Protein 5ERD (pdb70)

InterPro domains:
  IPR002126 Cadherin-like [PF00028] (165-262)
  IPR002126 Cadherin-like [PF00028] (281-377)
  IPR002126 Cadherin-like [PF00028] (401-490)
  IPR002126 Cadherin-like [PR00205] (100-119)
  IPR002126 Cadherin-like [PR00205] (159-188)
  IPR002126 Cadherin-like [PR00205] (234-246)
  IPR002126 Cadherin-like [PR00205] (251-270)
  IPR002126 Cadherin-like [PR00205] (330-356)
  IPR002126 Cadherin-like [PR00205] (481-498)
  IPR002126 Cadherin-like [PS50268] (70-159)
  IPR002126 Cadherin-like [PS50268] (160-272)
  IPR002126 Cadherin-like [PS50268] (282-393)
  IPR002126 Cadherin-like [PS50268] (392-499)
  IPR002126 Cadherin-like [SM00112] (70-157)
  IPR002126 Cadherin-like [SM00112] (181-270)
  IPR002126 Cadherin-like [SM00112] (293-387)
  IPR002126 Cadherin-like [SM00112] (413-497)
  IPR009122 Desmosomal cadherin [PR01818] (477-491)
  IPR009122 Desmosomal cadherin [PR01818] (805-817)
  IPR009122 Desmosomal cadherin [PR01818] (818-830)

Foldseek 3Di:
DDADDAFEDEAPDDCQVCPQRDFDDDPCCVPVPFQKFKDKDWDQDPHPPDDQWDAGRRGRTIGGGDGDDCLVPQKIWMWMAIAGPVGDGPDDIHTHMYGYDWDLPDAKDWPDQEAEWEDEFQDAWFAWTDFTDTFGSTDPPALSTQKFKAFDAKVVRPDDQWDQHGRGRIITGHRDTGDCLVPFKMKTKMFIGGGPPDDDPDDGDIHMYIYGYHWALAWWKDWDDPDFEFEDEAFDFFDWGDKTQIATSTDQLDLSTQKDKDWPDQCPVVQWDWDADSPRSIITITGHDGDHVLVPDFRKTWMWMGGSDHHDPVCPPVDDTDTDIGGYDYHYDQDFKDFPDQEEEFEEELDPVPADAWDWGAFGFIARSRVRHTAFKFKDWFDPPPQQWDADGTRRTIGGHDRDDQLDPCADPQWHKTKMKIWHDDPPIDIDIHIYTYRYHFDLPWAWAWPPQEDEDELVDDWDKTFTDTSTDPPSAWAKDKDWDQVPHPVSQQKDWDAGDRTITIIDGDVSDAAWDKIWMFIAGSVRHHDPDIHIHIYGYAHDDPPDDHDDDD/DDADDAFEAEAPDDCQVCPLRDFDDDPCCVPVVAQKFKDKDWDADPDPPHPQKDADRRGRTIHGDDGHDCLVPQKIWMWMFIGGPVGDGPDDIHIHIYGYDWDLPDAKDWPDQEAEWEDEFQDAWFDWTDATDIFQSTDPPALSTQKFKDFDAKVVNPDDQWDAHGRGRTIIGHRPGGDCLVPFKIKTKMFMGGGPRDDDPDDGYIHIYMYGHHWALQWWKAWDPDQAEFEDEAPDAFDWTTKTQIATSTDQLDLSTQKDKDWDDQCPVVQWDWDADSVRSIITITGHDGDHCLVDFKRKGWMWMGTSDDHDPVNPVVDDTDIGTYIYTYDYDQPFKDFPDQEAEWEDELDCVGAPAWDWGDFGFIARSVVRHTAWWFKDWADQVPQQWDAHRTGRTIGGHDRDDQLDPCHDPQWHKIKMWIWHDDPDTDIDMHIYIYGYDFDLPFAWAWPAQEDEDELPDQKDKTFTDGSTDPPSAWFKDKDWDQVPHPRRVQWDFPDADRGMTITGGDVSDAAWDWTWMFIAGSVRHTDPDIHIHIYGYAHDPVPDDHDDPPSDVHD

Organism: Homo sapiens (NCBI:txid9606)

CATH classification: 2.60.40.60 (+4 more: 2.60.40.60, 2.60.40.60, 2.60.40.60)

Secondary structure (DSSP, 8-state):
-BPPPPEEEETTS--GGG----B--BTTTTTTT---EEEEESBTTTBSSPSSEEE-TTT-BEEE-S---TTT-SEEEEEEEEE-SSS-BSSPPEEEEEEEEP---S--EES-SEEEEEEETTPPTT-EEEE--EE--S-TTSTTT--EEEEEEEES-SS--EEE-TTT-EEEE-SSPP-TTT-SEEEEEEEEE-TT----SS-----EEEEEEEP---S--EE--S--EEEEETT--S-EEEEEEEE--S-TTSTTTSEEEEEEES-TT--EEEEEETTTTEEEEEE-S---TTTT----EEEEEEESSPPPTTTTTS----PEEEEEEEE-----EE-S-SEEEEEEESSTTT--TT-EEEE---EETTT-SB--EEEEEE--TT--EEE-TTT-EEEESS---TT-TT-BTTEEEEEEEEEESSSS--EEEEEEEEEEE-------EES-SEEEEETT---EEEEEE--PPTTSSSS-B--B--SSTTHHHHEEEEEE-SSEEEEEESS---SEEEEEE--B-SSS-B-SS-EEEEEEEE---SSSS-----/-BPPPPEEEESSS--GGG-S-EE--BTHHHHHT---EEEEESBTTTBSSPSSEEE-TTT-EEEE-S---TTT-SEEEEEEEEE-SSS-BSSPPEEEEEEEEP---S--EESSSEEEEEEETTPPSS-EEEE--EE--S-TTSTTT--EEEEEEEET-SS--EEE-TTT-EEEE-SSPP-TTT-SEEEEEEEEE-TTT---SS---EEEEEEEEE----S--EE-SS---EEEETT--SEEEEEEEEE--S-TTSTTTSEEEEEEES-TT--EEEEEETTTTEEEEEE-S---TTT-SB--EEEEEEESSPPPTTTTTS----PEEE-EEEEP----EE-S-SEEEEEEESSTTT--TT-EEEE---EETTT-SB--EEEEEE--TT--EEE-TTT-EEEESS---TT-TT-BTTEEEEEEEEEESSSS--EEEEEEEEEEE-------EES--EEEEETT-S-EEEEEE--PPTTSSS--B--B--SSTTHHHHEEEEEE-SSEEEEEESS--SSEEEEEE-PBPSSS-B-SS-EEEEEEEE---SSSS--SGGGSS--

Solvent-accessible surface area: 63792 Å² total; per-residue (Å²): 70,64,77,53,55,79,30,59,2,121,1,41,48,92,2,67,147,92,48,69,19,14,74,6,46,1,49,26,30,169,146,168,66,61,128,6,47,2,82,5,24,8,64,0,30,66,90,90,31,130,50,19,6,70,61,67,130,81,46,0,61,0,61,12,68,46,106,3,57,32,58,112,4,64,70,1,71,1,28,2,45,0,25,26,86,220,39,91,81,36,26,178,60,24,109,8,80,0,97,9,70,26,50,64,68,44,78,1,66,30,75,92,130,74,11,110,18,50,11,91,5,50,23,78,53,122,51,78,16,19,124,3,63,10,76,21,67,5,71,90,156,43,111,38,23,82,26,0,13,66,59,77,61,22,101,57,57,177,53,78,3,11,102,14,33,69,104,71,0,37,0,48,2,29,99,57,85,4,42,40,48,127,62,55,74,11,47,1,26,0,17,0,14,23,17,92,3,115,94,71,152,108,128,28,104,113,5,80,0,89,2,147,5,58,23,14,6,21,47,57,10,92,34,92,52,201,122,38,81,1,102,5,52,5,68,54,60,116,37,92,7,15,112,2,78,5,113,5,36,0,80,141,53,30,63,26,27,28,2,58,20,77,58,43,66,42,30,171,44,29,36,6,86,26,103,38,50,60,172,58,2,23,0,33,0,33,0,80,91,100,5,42,57,59,105,134,82,126,14,44,8,15,1,41,15,22,9,124,31,73,22,52,169,73,31,141,105,162,48,166,78,99,67,42,99,1,124,15,114,40,94,59,56,186,41,19,5,45,20,137,52,84,85,42,49,29,169,11,6,8,13,150,135,134,3,54,160,34,56,86,31,27,76,7,55,0,38,37,27,42,81,30,112,81,25,149,11,147,2,50,79,65,102,16,102,42,80,5,4,49,24,58,51,111,61,0,64,2,74,4,35,81,75,1,60,40,40,21,193,54,18,124,165,19,24,0,55,1,91,0,23,0,32,13,98,115,207,95,166,73,83,22,76,1,28,2,56,0,41,8,85,27,69,35,77,38,27,0,56,14,100,107,54,102,40,87,40,42,64,99,37,131,114,8,74,4,36,9,80,14,107,8,24,159,61,16,14,20,81,8,60,19,56,31,49,78,112,75,122,48,31,28,120,53,2,105,60,64,149,105,110,62,61,16,1,24,1,72,32,76,123,117,136,105,32,162,8,100,2,36,2,92,1,18,6,65,117,47,93,32,17,113,125,136,20,55,2,21,0,41,5,18,62,12,80,188,76,73,54,73,120,148,109,173,63,61,80,53,47,67,27,51,5,108,0,44,63,91,4,74,177,92,38,70,22,17,91,7,54,2,49,34,30,163,148,172,70,74,122,9,34,2,82,3,27,12,69,0,31,60,93,83,41,128,54,27,7,81,59,66,118,64,49,0,56,0,52,13,78,50,113,5,58,28,57,119,6,61,72,2,88,1,26,1,53,0,22,24,94,216,48,74,78,39,24,164,51,24,95,8,99,0,98,7,70,15,38,65,67,51,63,0,55,29,76,88,128,84,14,114,18,56,6,95,1,49,22,80,57,115,49,93,13,18,112,0,70,7,72,24,67,4,70,89,154,41,104,38,21,100,26,1,10,71,59,78,61,23,114,34,74,178,50,84,3,11,99,15,35,68,94,51,0,36,0,28,3,37,102,62,90,4,61,30,58,131,74,51,68,14,52,1,15,0,21,0,15,21,13,91,6,118,95,69,150,103,118,22,101,112,5,86,0,98,1,143,4,75,22,17,3,26,45,53,11,98,31,83,158,154,111,30,113,6,104,4,63,5,69,63,68,114,38,89,15,24,109,3,59,1,129,18,57,2,67,142,49,28,61,25,20,26,3,48,22,77,64,51,59,29,30,150,41,30,38,5,78,26,108,35,43,45,154,52,2,32,0,23,0,27,0,74,82,99,5,48,49,61,129,68,105,104,19,66,11,17,0,29,13,22,11,133,26,86,20,37,158,75,35,130,119,144,55,168,84,97,81,15,87,4,137,1,104,9,101,63,48,177,25,23,10,48,22,130,55,80,78,52,68,15,170,12,6,10,12,152,134,136,5,54,158,35,61,88,31,27,80,6,56,0,45,25,37,37,88,39,116,79,17,149,9,131,3,56,67,68,102,15,189,45,78,14,2,52,23,53,48,110,72,0,61,0,62,14,43,92,74,2,56,43,39,20,207,57,18,138,160,16,25,4,73,1,70,0,18,0,36,12,106,126,210,88,183,64,85,23,66,1,31,0,58,5,35,11,78,30,64,36,78,45,22,0,60,12,101,110,55,109,35,96,37,26,67,74,32,92,106,7,88,0,41,7,76,12,108,9,24,160,55,15,17,22,80,11,62,23,52,26,51,56,126,80,107,47,36,31,136,50,2,116,66,51,166,96,91,73,53,11,1,36,2,63,17,83,97,46,146,98,33,173,21,113,2,37,2,87,3,19,6,60,113,50,90,29,16,120,124,159,19,62,0,27,0,35,4,2,65,9,123,161,65,101,42,17,134,84,78,139,71,56,200,177,193

B-factor: mean 82.82, std 23.03, range [26.54, 273.13]

Radius of gyration: 103.13 Å; Cα contacts (8 Å, |Δi|>4): 2586; chains: 2; bounding box: 61×84×336 Å

Sequence (1113 aa):
AWITAPVALREGEDLSKKNPIAKIHSDLAEERGLKITYKYTGKGITEPPFGIFVFNKDTGELNVTSILDREETPFFLLTGYALDARGNNVEKPLELRIKVLDINDNEPVFTQDVFVGSVEELSAAHTLVMKINATDADEPNTLNSKISYRIVSLEPAYPPVFYLNKDTGEIYTTSVTLDREEHSSYTLTVEARDGNGEVTDKPVKQAQVQIRILDVNDNIPVVENNKVLEEGMVEENQVNVEVTRIKVFDADEIGSDNWLANFTFASGNEGGYFHIETDAQTNEGIVTLIKEVDYEEMKNLDFSVIVANKAAFHKSIRSKYKPTPIPIKVKVKNVKEGIHFKSSVISIYVSESMDRSSKGQIIGNFQAFDEDTGLPAHARYVKLEDRDNWISVDSVTSEIKLAKLPDFESRYVQNGTYTVKIVAISEDYPRKTITGTVLINVEDINDNCPTLIEPVQTICHDAEYVNVTAEDLDGHPNSGPFSFSVIDKPPGMAEKWKIARQESTSVLLQQSEKKLGRSEIQFLISDNQGFSCPEKQVLTLTVCECLHGSGCREAHAWITAPVALREGEDLSKKNPIAKIHSDLAEERGLKITYKYTGKGITEPPFGIFVFNKDTGELNVTSILDREETPFFLLTGYALDARGNNVEKPLELRIKVLDINDNEPVFTQDVFVGSVEELSAAHTLVMKINATDADEPNTLNSKISYRIVSLEPAYPPVFYLNKDTGEIYTTSVTLDREEHSSYTLTVEARDGNGEVTDKPVKQAQVQIRILDVNDNIPVVENKVLEGMVEENQVNVEVTRIKVFDADEIGSDNWLANFTFASGNEGGYFHIETDAQTNEGIVTLIKEVDYEEMKNLDFSVIVANKAAFHKSIRSKYKPTPIPIKVKVKNVKEGIHFKSSVISIYVSESMDRSSKGQIIGNFQAFDEDTGLPAHARYVKLEDRDNWISVDSVTSEIKLAKLPDFESRYVQNGTYTVKIVAISEDYPRKTITGTVLINVEDINDNCPTLIEPVQTICHDAEYVNVTAEDLDGHPNSGPFSFSVIDDKPPGMAEKWKIARQESTSVLLQQSEKKLGRSEIQFLISDNQGFSCPEKQVLTLTVCECLHGSGCREAHHHHHH

Nearest PDB structures (foldseek):
  5j5j-assembly1_A  TM=8.402E-01  e=1.742E-94  Homo sapiens
  7a7d-assembly1_E  TM=4.974E-01  e=1.159E-91  Homo sapiens
  3q2w-assembly1_A  TM=6.522E-01  e=7.586E-55  Mus musculus
  7agf-assembly1_D  TM=9.378E-01  e=1.170E-37  Homo sapiens
  7stz-assembly1_D  TM=7.698E-01  e=4.859E-42  Homo sapiens

GO terms:
  GO:0005911 cell-cell junction (C, TAS)
  GO:0001533 cornified envelope (C, TAS)
  GO:0005886 plasma membrane (C, TAS)
  GO:0005515 protein binding (F, IPI)
  GO:0005886 plasma membrane (C, IDA)
  GO:0014704 intercalated disc (C, IDA)
  GO:0030057 desmosome (C, IDA)
  GO:0007156 homophilic cell-cell adhesion (P, IDA)
  GO:0086083 cell adhesive protein binding involved in bundle of His cell-Purkinje myocyte communication (F, IC)
  GO:0002934 desmosome organization (P, IMP)
  GO:0003165 Purkinje myocyte development (P, IMP)
  GO:0098911 regulation of ventricular cardiac muscle cell action potential (P, IMP)
  GO:0086073 bundle of His cell-Purkinje myocyte adhesion involved in cell communication (P, IMP)
  GO:0086091 regulation of heart rate by cardiac conduction (P, IMP)
  GO:0050839 cell adhesion molecule binding (F, IPI)
  GO:0030054 cell junction (C, IDA)
  GO:0005576 extracellular region (C, IDA)
  GO:0005737 cytoplasm (C, IDA)
  GO:0009986 cell surface (C, IDA)
  GO:0007155 cell adhesion (P, IDA)

Structure (mmCIF, N/CA/C/O backbone):
data_5ERD
#
_entry.id   5ERD
#
_cell.length_a   90.968
_cell.length_b   114.476
_cell.length_c   226.127
_cell.angle_alpha   90.00
_cell.angle_beta   90.00
_cell.angle_gamma   90.00
#
_symmetry.space_group_name_H-M   'P 21 21 21'
#
loop_
_entity.id
_entity.type
_entity.pdbx_description
1 polymer Desmoglein-2
2 branched beta-D-mannopyranose-(1-4)-2-acetamido-2-deoxy-beta-D-glucopyranose-(1-4)-2-acetamido-2-deoxy-beta-D-glucopyranose
3 branched beta-D-mannopyranose-(1-4)-2-acetamido-2-deoxy-beta-D-glucopyranose-(1-4)-[alpha-L-fucopyranose-(1-6)]2-acetamido-2-deoxy-beta-D-glucopyranose
4 branched 2-acetamido-2-deoxy-beta-D-glucopyranose-(1-4)-2-acetamido-2-deoxy-beta-D-glucopyranose
5 non-polymer 2-acetamido-2-deoxy-beta-D-glucopyranose
6 non-polymer alpha-D-mannopyranose
7 non-polymer 'CALCIUM ION'
8 non-polymer 1,2-ETHANEDIOL
9 water water
#
loop_
_atom_site.group_PDB
_atom_site.id
_atom_site.type_symbol
_atom_site.label_atom_id
_atom_site.label_alt_id
_atom_site.label_comp_id
_atom_site.label_asym_id
_atom_site.label_entity_id
_atom_site.label_seq_id
_atom_site.pdbx_PDB_ins_code
_atom_site.Cartn_x
_atom_site.Cartn_y
_atom_site.Cartn_z
_atom_site.occupancy
_atom_site.B_iso_or_equiv
_atom_site.auth_seq_id
_atom_site.auth_comp_id
_atom_site.auth_asym_id
_atom_site.auth_atom_id
_atom_site.pdbx_PDB_model_num
ATOM 1 N N . ALA A 1 1 ? 3.875 34.056 61.002 1.00 66.73 1 ALA A N 1
ATOM 2 C CA . ALA A 1 1 ? 3.390 33.272 62.169 1.00 74.13 1 ALA A CA 1
ATOM 3 C C . ALA A 1 1 ? 3.963 31.860 62.148 1.00 65.52 1 ALA A C 1
ATOM 4 O O . ALA A 1 1 ? 4.732 31.500 61.264 1.00 56.38 1 ALA A O 1
ATOM 13 N N . TRP A 1 2 ? 3.583 31.064 63.138 1.00 76.92 2 TRP A N 1
ATOM 14 C CA . TRP A 1 2 ? 4.043 29.689 63.224 1.00 66.24 2 TRP A CA 1
ATOM 15 C C . TRP A 1 2 ? 3.383 28.842 62.142 1.00 57.99 2 TRP A C 1
ATOM 16 O O . TRP A 1 2 ? 2.200 29.003 61.844 1.00 67.73 2 TRP A O 1
ATOM 37 N N . ILE A 1 3 ? 4.163 27.942 61.557 1.00 63.68 3 ILE A N 1
ATOM 38 C CA . ILE A 1 3 ? 3.648 26.957 60.605 1.00 58.08 3 ILE A CA 1
ATOM 39 C C . ILE A 1 3 ? 3.269 25.659 61.323 1.00 63.64 3 ILE A C 1
ATOM 40 O O . ILE A 1 3 ? 4.117 24.998 61.934 1.00 67.25 3 ILE A O 1
ATOM 56 N N . THR A 1 4 ? 1.997 25.293 61.252 1.00 60.44 4 THR A N 1
ATOM 57 C CA . THR A 1 4 ? 1.545 24.070 61.894 1.00 62.94 4 THR A CA 1
ATOM 58 C C . THR A 1 4 ? 2.141 22.866 61.181 1.00 52.35 4 THR A C 1
ATOM 59 O O . THR A 1 4 ? 2.100 22.772 59.954 1.00 63.09 4 THR A O 1
ATOM 70 N N . ALA A 1 5 ? 2.712 21.957 61.961 1.00 58.93 5 ALA A N 1
ATOM 71 C CA . ALA A 1 5 ? 3.379 20.785 61.411 1.00 61.81 5 ALA A CA 1
ATOM 72 C C . ALA A 1 5 ? 2.403 19.940 60.602 1.00 47.03 5 ALA A C 1
ATOM 73 O O . ALA A 1 5 ? 1.377 19.526 61.123 1.00 68.27 5 ALA A O 1
ATOM 80 N N . PRO A 1 6 ? 2.717 19.678 59.326 1.00 55.74 6 PRO A N 1
ATOM 81 C CA . PRO A 1 6 ? 1.834 18.851 58.499 1.00 58.59 6 PRO A CA 1
ATOM 82 C C . PRO A 1 6 ? 1.850 17.376 58.884 1.00 44.68 6 PRO A C 1
ATOM 83 O O . PRO A 1 6 ? 2.820 16.911 59.468 1.00 45.01 6 PRO A O 1
ATOM 94 N N . VAL A 1 7 ? 0.790 16.656 58.537 1.00 46.78 7 VAL A N 1
ATOM 95 C CA . VAL A 1 7 ? 0.625 15.268 58.946 1.00 47.29 7 VAL A CA 1
ATOM 96 C C . VAL A 1 7 ? 0.838 14.339 57.774 1.00 58.03 7 VAL A C 1
ATOM 97 O O . VAL A 1 7 ? 0.379 14.625 56.672 1.00 64.83 7 VAL A O 1
ATOM 110 N N . ALA A 1 8 ? 1.521 13.223 58.016 1.00 56.50 8 ALA A N 1
ATOM 111 C CA . ALA A 1 8 ? 1.809 12.247 56.965 1.00 54.82 8 ALA A CA 1
ATOM 112 C C . ALA A 1 8 ? 1.004 10.983 57.183 1.00 65.23 8 ALA A C 1
ATOM 113 O O . ALA A 1 8 ? 0.971 10.453 58.295 1.00 65.66 8 ALA A O 1
ATOM 120 N N . LEU A 1 9 ? 0.371 10.503 56.112 1.00 59.69 9 LEU A N 1
ATOM 121 C CA . LEU A 1 9 ? -0.447 9.291 56.159 1.00 64.86 9 LEU A CA 1
ATOM 122 C C . LEU A 1 9 ? -0.159 8.421 54.945 1.00 69.50 9 LEU A C 1
ATOM 123 O O . LEU A 1 9 ? -0.005 8.930 53.834 1.00 63.18 9 LEU A O 1
ATOM 139 N N . ARG A 1 10 ? -0.084 7.109 55.153 1.00 69.94 10 ARG A N 1
ATOM 140 C CA . ARG A 1 10 ? 0.256 6.198 54.064 1.00 63.26 10 ARG A CA 1
ATOM 141 C C . ARG A 1 10 ? -0.987 5.791 53.293 1.00 79.35 10 ARG A C 1
ATOM 142 O O . ARG A 1 10 ? -2.044 5.547 53.883 1.00 81.84 10 ARG A O 1
ATOM 163 N N . GLU A 1 11 ? -0.849 5.720 51.969 1.00 83.73 11 GLU A N 1
ATOM 164 C CA . GLU A 1 11 ? -1.941 5.332 51.084 1.00 54.73 11 GLU A CA 1
ATOM 165 C C . GLU A 1 11 ? -2.250 3.843 51.219 1.00 58.62 11 GLU A C 1
ATOM 166 O O . GLU A 1 11 ? -1.397 3.046 51.623 1.00 51.29 11 GLU A O 1
ATOM 178 N N . GLY A 1 12 ? -3.480 3.479 50.884 1.00 58.12 12 GLY A N 1
ATOM 179 C CA . GLY A 1 12 ? -3.854 2.086 50.727 1.00 63.43 12 GLY A CA 1
ATOM 180 C C . GLY A 1 12 ? -3.741 1.250 51.977 1.00 71.21 12 GLY A C 1
ATOM 181 O O . GLY A 1 12 ? -3.429 0.063 51.890 1.00 70.92 12 GLY A O 1
ATOM 185 N N . GLU A 1 13 ? -4.005 1.854 53.133 1.00 77.16 13 GLU A N 1
ATOM 186 C CA . GLU A 1 13 ? -4.030 1.103 54.386 1.00 83.16 13 GLU A CA 1
ATOM 187 C C . GLU A 1 13 ? -5.061 1.713 55.325 1.00 79.60 13 GLU A C 1
ATOM 188 O O . GLU A 1 13 ? -5.464 2.867 55.142 1.00 77.67 13 GLU A O 1
ATOM 200 N N . ASP A 1 14 ? -5.504 0.923 56.305 1.00 84.92 14 ASP A N 1
ATOM 201 C CA . ASP A 1 14 ? -6.406 1.417 57.346 1.00 83.93 14 ASP A CA 1
ATOM 202 C C . ASP A 1 14 ? -5.612 2.244 58.339 1.00 71.60 14 ASP A C 1
ATOM 203 O O . ASP A 1 14 ? -4.643 1.764 58.929 1.00 85.88 14 ASP A O 1
ATOM 212 N N . LEU A 1 15 ? -6.036 3.489 58.518 1.00 78.07 15 LEU A N 1
ATOM 213 C CA . LEU A 1 15 ? -5.319 4.436 59.361 1.00 86.32 15 LEU A CA 1
ATOM 214 C C . LEU A 1 15 ? -6.067 4.715 60.659 1.00 69.35 15 LEU A C 1
ATOM 215 O O . LEU A 1 15 ? -5.763 5.681 61.351 1.00 70.37 15 LEU A O 1
ATOM 231 N N . SER A 1 16 ? -7.039 3.868 60.986 1.00 74.74 16 SER A N 1
ATOM 232 C CA . SER A 1 16 ? -7.840 4.046 62.194 1.00 73.69 16 SER A CA 1
ATOM 233 C C . SER A 1 16 ? -6.964 4.003 63.445 1.00 71.80 16 SER A C 1
ATOM 234 O O . SER A 1 16 ? -7.287 4.609 64.469 1.00 68.91 16 SER A O 1
ATOM 242 N N . LYS A 1 17 ? -5.839 3.306 63.338 1.00 87.40 17 LYS A N 1
ATOM 243 C CA . LYS A 1 17 ? -4.909 3.158 64.452 1.00 72.04 17 LYS A CA 1
ATOM 244 C C . LYS A 1 17 ? -4.106 4.437 64.729 1.00 55.90 17 LYS A C 1
ATOM 245 O O . LYS A 1 17 ? -3.284 4.458 65.633 1.00 79.60 17 LYS A O 1
ATOM 264 N N . LYS A 1 18 ? -4.325 5.487 63.945 1.00 59.84 18 LYS A N 1
ATOM 265 C CA . LYS A 1 18 ? -3.574 6.733 64.098 1.00 65.78 18 LYS A CA 1
ATOM 266 C C . LYS A 1 18 ? -4.470 7.897 64.484 1.00 70.62 18 LYS A C 1
ATOM 267 O O . LYS A 1 18 ? -4.004 9.032 64.609 1.00 76.94 18 LYS A O 1
ATOM 286 N N . ASN A 1 19 ? -5.755 7.624 64.668 1.00 68.75 19 ASN A N 1
ATOM 287 C CA . ASN A 1 19 ? -6.692 8.671 65.053 1.00 71.27 19 ASN A CA 1
ATOM 288 C C . ASN A 1 19 ? -6.531 9.050 66.524 1.00 72.81 19 ASN A C 1
ATOM 289 O O . ASN A 1 19 ? -6.240 8.193 67.354 1.00 88.16 19 ASN A O 1
ATOM 300 N N . PRO A 1 20 ? -6.725 10.329 66.863 1.00 67.95 20 PRO A N 1
ATOM 301 C CA . PRO A 1 20 ? -6.933 11.458 65.962 1.00 70.20 20 PRO A CA 1
ATOM 302 C C . PRO A 1 20 ? -5.620 11.880 65.321 1.00 70.68 20 PRO A C 1
ATOM 303 O O . PRO A 1 20 ? -4.595 11.898 66.007 1.00 69.63 20 PRO A O 1
ATOM 314 N N . ILE A 1 21 ? -5.659 12.212 64.034 1.00 72.23 21 ILE A N 1
ATOM 315 C CA . ILE A 1 21 ? -4.457 12.575 63.289 1.00 60.74 21 ILE A CA 1
ATOM 316 C C . ILE A 1 21 ? -3.995 13.996 63.573 1.00 59.82 21 ILE A C 1
ATOM 317 O O . ILE A 1 21 ? -2.835 14.338 63.329 1.00 72.62 21 ILE A O 1
ATOM 333 N N . ALA A 1 22 ? -4.904 14.820 64.082 1.00 47.31 22 ALA A N 1
ATOM 334 C CA . ALA A 1 22 ? -4.567 16.191 64.446 1.00 58.40 22 ALA A CA 1
ATOM 335 C C . ALA A 1 22 ? -5.585 16.767 65.429 1.00 63.25 22 ALA A C 1
ATOM 336 O O . ALA A 1 22 ? -6.659 16.203 65.625 1.00 55.34 22 ALA A O 1
ATOM 343 N N . LYS A 1 23 ? -5.233 17.891 66.048 1.00 65.22 23 LYS A N 1
ATOM 344 C CA . LYS A 1 23 ? -6.133 18.586 66.964 1.00 44.75 23 LYS A CA 1
ATOM 345 C C . LYS A 1 23 ? -5.759 20.054 67.091 1.00 48.79 23 LYS A C 1
ATOM 346 O O . LYS A 1 23 ? -4.622 20.385 67.428 1.00 57.14 23 LYS A O 1
ATOM 365 N N . ILE A 1 24 ? -6.710 20.933 66.800 1.00 44.27 24 ILE A N 1
ATOM 366 C CA . ILE A 1 24 ? -6.489 22.365 66.956 1.00 63.08 24 ILE A CA 1
ATOM 367 C C . ILE A 1 24 ? -7.168 22.795 68.239 1.00 62.47 24 ILE A C 1
ATOM 368 O O . ILE A 1 24 ? -8.080 22.119 68.714 1.00 67.48 24 ILE A O 1
ATOM 384 N N . HIS A 1 25 ? -6.722 23.909 68.808 1.00 70.22 25 HIS A N 1
ATOM 385 C CA . HIS A 1 25 ? -7.263 24.370 70.081 1.00 65.52 25 HIS A CA 1
ATOM 386 C C . HIS A 1 25 ? -6.790 25.782 70.406 1.00 65.91 25 HIS A C 1
ATOM 387 O O . HIS A 1 25 ? -5.634 26.126 70.180 1.00 79.60 25 HIS A O 1
ATOM 401 N N . SER A 1 26 ? -7.691 26.594 70.944 1.00 67.04 26 SER A N 1
ATOM 402 C CA . SER A 1 26 ? -7.354 27.943 71.366 1.00 69.77 26 SER A CA 1
ATOM 403 C C . SER A 1 26 ? -7.318 28.002 72.890 1.00 78.53 26 SER A C 1
ATOM 404 O O . SER A 1 26 ? -8.093 27.310 73.554 1.00 79.23 26 SER A O 1
ATOM 412 N N . ASP A 1 27 ? -6.411 28.809 73.442 1.00 75.43 27 ASP A N 1
ATOM 413 C CA . ASP A 1 27 ? -6.314 28.976 74.893 1.00 84.86 27 ASP A CA 1
ATOM 414 C C . ASP A 1 27 ? -7.296 30.043 75.378 1.00 86.39 27 ASP A C 1
ATOM 415 O O . ASP A 1 27 ? -7.292 30.412 76.548 1.00 84.17 27 ASP A O 1
ATOM 424 N N . LEU A 1 28 ? -8.151 30.519 74.478 1.00 78.68 28 LEU A N 1
ATOM 425 C CA . LEU A 1 28 ? -9.151 31.521 74.823 1.00 75.60 28 LEU A CA 1
ATOM 426 C C . LEU A 1 28 ? -10.387 30.905 75.475 1.00 83.98 28 LEU A C 1
ATOM 427 O O . LEU A 1 28 ? -11.249 31.616 75.983 1.00 76.11 28 LEU A O 1
ATOM 443 N N . ALA A 1 29 ? -10.483 29.582 75.442 1.00 92.34 29 ALA A N 1
ATOM 444 C CA . ALA A 1 29 ? -11.633 28.903 76.016 1.00 94.18 29 ALA A CA 1
ATOM 445 C C . ALA A 1 29 ? -11.509 28.856 77.531 1.00 104.71 29 ALA A C 1
ATOM 446 O O . ALA A 1 29 ? -12.430 29.244 78.246 1.00 115.11 29 ALA A O 1
ATOM 453 N N . GLU A 1 30 ? -10.366 28.386 78.016 1.00 103.79 30 GLU A N 1
ATOM 454 C CA . GLU A 1 30 ? -10.170 28.186 79.450 1.00 115.67 30 GLU A CA 1
ATOM 455 C C . GLU A 1 30 ? -9.745 29.474 80.147 1.00 115.51 30 GLU A C 1
ATOM 456 O O . GLU A 1 30 ? -10.175 29.761 81.270 1.00 114.04 30 GLU A O 1
ATOM 468 N N . GLU A 1 31 ? -8.892 30.240 79.479 1.00 105.28 31 GLU A N 1
ATOM 469 C CA . GLU A 1 31 ? -8.318 31.441 80.072 1.00 111.15 31 GLU A CA 1
ATOM 470 C C . GLU A 1 31 ? -9.299 32.606 80.035 1.00 107.88 31 GLU A C 1
ATOM 471 O O . GLU A 1 31 ? -9.431 33.343 81.010 1.00 116.92 31 GLU A O 1
ATOM 483 N N . ARG A 1 32 ? -9.990 32.763 78.913 1.00 107.86 32 ARG A N 1
ATOM 484 C CA . ARG A 1 32 ? -10.933 33.866 78.749 1.00 112.94 32 ARG A CA 1
ATOM 485 C C . ARG A 1 32 ? -12.373 33.426 79.029 1.00 102.14 32 ARG A C 1
ATOM 486 O O . ARG A 1 32 ? -13.279 34.259 79.060 1.00 87.93 32 ARG A O 1
ATOM 507 N N . GLY A 1 33 ? -12.580 32.121 79.211 1.00 102.84 33 GLY A N 1
ATOM 508 C CA . GLY A 1 33 ? -13.877 31.587 79.608 1.00 94.47 33 GLY A CA 1
ATOM 509 C C . GLY A 1 33 ? -14.984 31.760 78.577 1.00 98.60 33 GLY A C 1
ATOM 510 O O . GLY A 1 33 ? -16.052 32.301 78.877 1.00 89.92 33 GLY A O 1
ATOM 514 N N . LEU A 1 34 ? -14.728 31.293 77.359 1.00 107.74 34 LEU A N 1
ATOM 515 C CA . LEU A 1 34 ? -15.694 31.389 76.271 1.00 90.99 34 LEU A CA 1
ATOM 516 C C . LEU A 1 34 ? -15.895 30.032 75.618 1.00 94.61 34 LEU A C 1
ATOM 517 O O . LEU A 1 34 ? -14.929 29.326 75.335 1.00 92.61 34 LEU A O 1
ATOM 533 N N . LYS A 1 35 ? -17.153 29.668 75.387 1.00 96.25 35 LYS A N 1
ATOM 534 C CA . LYS A 1 35 ? -17.467 28.448 74.657 1.00 89.57 35 LYS A CA 1
ATOM 535 C C . LYS A 1 35 ? -17.156 28.659 73.180 1.00 81.47 35 LYS A C 1
ATOM 536 O O . LYS A 1 35 ? -17.807 29.468 72.510 1.00 78.11 35 LYS A O 1
ATOM 555 N N . ILE A 1 36 ? -16.151 27.941 72.684 1.00 70.20 36 ILE A N 1
ATOM 556 C CA . ILE A 1 36 ? -15.752 28.048 71.284 1.00 73.50 36 ILE A CA 1
ATOM 557 C C . ILE A 1 36 ? -15.979 26.738 70.555 1.00 69.28 36 ILE A C 1
ATOM 558 O O . ILE A 1 36 ? -15.668 25.666 71.075 1.00 75.08 36 ILE A O 1
ATOM 574 N N . THR A 1 37 ? -16.544 26.840 69.354 1.00 71.46 37 THR A N 1
ATOM 575 C CA . THR A 1 37 ? -16.778 25.683 68.496 1.00 72.07 37 THR A CA 1
ATOM 576 C C . THR A 1 37 ? -15.763 25.688 67.351 1.00 67.13 37 THR A C 1
ATOM 577 O O . THR A 1 37 ? -15.559 26.709 66.682 1.00 47.77 37 THR A O 1
ATOM 588 N N . TYR A 1 38 ? -15.112 24.543 67.156 1.00 67.73 38 TYR A N 1
ATOM 589 C CA . TYR A 1 38 ? -14.127 24.381 66.095 1.00 67.48 38 TYR A CA 1
ATOM 590 C C . TYR A 1 38 ? -14.773 23.786 64.852 1.00 65.03 38 TYR A C 1
ATOM 591 O O . TYR A 1 38 ? -15.759 23.052 64.939 1.00 58.91 38 TYR A O 1
ATOM 609 N N . LYS A 1 39 ? -14.200 24.093 63.695 1.00 72.44 39 LYS A N 1
ATOM 610 C CA . LYS A 1 39 ? -14.654 23.503 62.444 1.00 74.19 39 LYS A CA 1
ATOM 611 C C . LYS A 1 39 ? -13.540 23.580 61.412 1.00 72.50 39 LYS A C 1
ATOM 612 O O . LYS A 1 39 ? -12.754 24.537 61.402 1.00 59.66 39 LYS A O 1
ATOM 631 N N . TYR A 1 40 ? -13.473 22.557 60.563 1.00 73.32 40 TYR A N 1
ATOM 632 C CA . TYR A 1 40 ? -12.502 22.505 59.473 1.00 73.60 40 TYR A CA 1
ATOM 633 C C . TYR A 1 40 ? -13.175 22.707 58.109 1.00 76.34 40 TYR A C 1
ATOM 634 O O . TYR A 1 40 ? -14.381 22.486 57.950 1.00 80.94 40 TYR A O 1
ATOM 652 N N . THR A 1 41 ? -12.388 23.126 57.126 1.00 66.01 41 THR A N 1
ATOM 653 C CA . THR A 1 41 ? -12.873 23.256 55.756 1.00 61.19 41 THR A CA 1
ATOM 654 C C . THR A 1 41 ? -11.777 22.843 54.788 1.00 63.23 41 THR A C 1
ATOM 655 O O . THR A 1 41 ? -10.595 22.921 55.113 1.00 69.80 41 THR A O 1
ATOM 666 N N . GLY A 1 42 ? -12.171 22.394 53.602 1.00 74.47 42 GLY A N 1
ATOM 667 C CA . GLY A 1 42 ? -11.214 22.055 52.563 1.00 75.65 42 GLY A CA 1
ATOM 668 C C . GLY A 1 42 ? -11.492 20.712 51.913 1.00 65.02 42 GLY A C 1
ATOM 669 O O . GLY A 1 42 ? -12.464 20.021 52.243 1.00 48.83 42 GLY A O 1
ATOM 673 N N . LYS A 1 43 ? -10.616 20.338 50.988 1.00 49.61 43 LYS A N 1
ATOM 674 C CA . LYS A 1 43 ? -10.738 19.070 50.291 1.00 50.92 43 LYS A CA 1
ATOM 675 C C . LYS A 1 43 ? -10.813 17.912 51.281 1.00 53.00 43 LYS A C 1
ATOM 676 O O . LYS A 1 43 ? -9.943 17.764 52.135 1.00 70.60 43 LYS A O 1
ATOM 695 N N . GLY A 1 44 ? -11.860 17.101 51.172 1.00 53.78 44 GLY A N 1
ATOM 696 C CA . GLY A 1 44 ? -12.050 15.973 52.073 1.00 60.07 44 GLY A CA 1
ATOM 697 C C . GLY A 1 44 ? -13.146 16.227 53.090 1.00 59.94 44 GLY A C 1
ATOM 698 O O . GLY A 1 44 ? -13.597 15.306 53.773 1.00 52.52 44 GLY A O 1
ATOM 702 N N . ILE A 1 45 ? -13.576 17.483 53.180 1.00 52.86 45 ILE A N 1
ATOM 703 C CA . ILE A 1 45 ? -14.624 17.880 54.113 1.00 55.10 45 ILE A CA 1
ATOM 704 C C . ILE A 1 45 ? -15.719 18.666 53.389 1.00 54.00 45 ILE A C 1
ATOM 705 O O . ILE A 1 45 ? -16.833 18.181 53.239 1.00 48.77 45 ILE A O 1
ATOM 721 N N . THR A 1 46 ? -15.385 19.863 52.920 1.00 49.88 46 THR A N 1
ATOM 722 C CA . THR A 1 46 ? -16.338 20.717 52.220 1.00 60.12 46 THR A CA 1
ATOM 723 C C . THR A 1 46 ? -16.248 20.577 50.696 1.00 70.72 46 THR A C 1
ATOM 724 O O . THR A 1 46 ? -17.093 21.103 49.977 1.00 71.15 46 THR A O 1
ATOM 735 N N . GLU A 1 47 ? -15.226 19.866 50.218 1.00 72.57 47 GLU A N 1
ATOM 736 C CA . GLU A 1 47 ? -14.980 19.682 48.791 1.00 59.91 47 GLU A CA 1
ATOM 737 C C . GLU A 1 47 ? -14.669 18.218 48.480 1.00 69.23 47 GLU A C 1
ATOM 738 O O . GLU A 1 47 ? -14.264 17.467 49.365 1.00 72.77 47 GLU A O 1
ATOM 750 N N . PRO A 1 48 ? -14.863 17.802 47.222 1.00 67.70 48 PRO A N 1
ATOM 751 C CA . PRO A 1 48 ? -14.698 16.386 46.874 1.00 69.85 48 PRO A CA 1
ATOM 752 C C . PRO A 1 48 ? -13.235 15.938 46.922 1.00 67.14 48 PRO A C 1
ATOM 753 O O . PRO A 1 48 ? -12.363 16.741 46.580 1.00 66.32 48 PRO A O 1
ATOM 764 N N . PRO A 1 49 ? -12.972 14.676 47.314 1.00 53.05 49 PRO A N 1
ATOM 765 C CA . PRO A 1 49 ? -13.971 13.659 47.658 1.00 68.48 49 PRO A CA 1
ATOM 766 C C . PRO A 1 49 ? -14.492 13.832 49.071 1.00 60.31 49 PRO A C 1
ATOM 767 O O . PRO A 1 49 ? -13.710 14.041 49.990 1.00 67.89 49 PRO A O 1
ATOM 778 N N . PHE A 1 50 ? -15.802 13.748 49.239 1.00 67.46 50 PHE A N 1
ATOM 779 C CA . PHE A 1 50 ? -16.405 13.982 50.540 1.00 63.41 50 PHE A CA 1
ATOM 780 C C . PHE A 1 50 ? -16.283 12.756 51.423 1.00 75.32 50 PHE A C 1
ATOM 781 O O . PHE A 1 50 ? -16.080 11.643 50.926 1.00 69.77 50 PHE A O 1
ATOM 798 N N . GLY A 1 51 ? -16.398 12.974 52.733 1.00 67.93 51 GLY A N 1
ATOM 799 C CA . GLY A 1 51 ? -16.411 11.891 53.699 1.00 61.15 51 GLY A CA 1
ATOM 800 C C . GLY A 1 51 ? -15.054 11.253 53.925 1.00 66.40 51 GLY A C 1
ATOM 801 O O . GLY A 1 51 ? -14.964 10.041 54.138 1.00 70.30 51 GLY A O 1
ATOM 805 N N . ILE A 1 52 ? -14.001 12.065 53.885 1.00 57.18 52 ILE A N 1
ATOM 806 C CA . ILE A 1 52 ? -12.654 11.592 54.187 1.00 68.74 52 ILE A CA 1
ATOM 807 C C . ILE A 1 52 ? -12.275 11.941 55.633 1.00 65.01 52 ILE A C 1
ATOM 808 O O . ILE A 1 52 ? -11.712 11.119 56.363 1.00 58.21 52 ILE A O 1
ATOM 824 N N . PHE A 1 53 ? -12.605 13.163 56.037 1.00 67.25 53 PHE A N 1
ATOM 825 C CA . PHE A 1 53 ? -12.260 13.672 57.362 1.00 64.43 53 PHE A CA 1
ATOM 826 C C . PHE A 1 53 ? -13.486 14.158 58.116 1.00 52.49 53 PHE A C 1
ATOM 827 O O . PHE A 1 53 ? -14.362 14.799 57.544 1.00 66.99 53 PHE A O 1
ATOM 844 N N . VAL A 1 54 ? -13.533 13.863 59.409 1.00 59.83 54 VAL A N 1
ATOM 845 C CA . VAL A 1 54 ? -14.601 14.366 60.274 1.00 69.27 54 VAL A CA 1
ATOM 846 C C . VAL A 1 54 ? -13.968 15.018 61.491 1.00 55.67 54 VAL A C 1
ATOM 847 O O . VAL A 1 54 ? -12.855 14.660 61.870 1.00 54.75 54 VAL A O 1
ATOM 860 N N . PHE A 1 55 ? -14.673 15.972 62.093 1.00 56.55 55 PHE A N 1
ATOM 861 C CA . PHE A 1 55 ? -14.135 16.724 63.222 1.00 55.13 55 PHE A CA 1
ATOM 862 C C . PHE A 1 55 ? -15.151 16.912 64.351 1.00 55.14 55 PHE A C 1
ATOM 863 O O . PHE A 1 55 ? -16.357 16.966 64.129 1.00 58.74 55 PHE A O 1
ATOM 880 N N . ASN A 1 56 ? -14.630 17.013 65.568 1.00 55.72 56 ASN A N 1
ATOM 881 C CA . ASN A 1 56 ? -15.427 17.270 66.759 1.00 51.71 56 ASN A CA 1
ATOM 882 C C . ASN A 1 56 ? -15.491 18.762 67.061 1.00 54.04 56 ASN A C 1
ATOM 883 O O . ASN A 1 56 ? -14.465 19.398 67.295 1.00 55.56 56 ASN A O 1
ATOM 894 N N . LYS A 1 57 ? -16.697 19.317 67.060 1.00 60.15 57 LYS A N 1
ATOM 895 C CA . LYS A 1 57 ? -16.876 20.754 67.242 1.00 68.07 57 LYS A CA 1
ATOM 896 C C . LYS A 1 57 ? -16.360 21.244 68.584 1.00 55.75 57 LYS A C 1
ATOM 897 O O . LYS A 1 57 ? -15.956 22.400 68.706 1.00 55.97 57 LYS A O 1
ATOM 916 N N . ASP A 1 58 ? -16.379 20.367 69.585 1.00 63.25 58 ASP A N 1
ATOM 917 C CA . ASP A 1 58 ? -16.050 20.754 70.959 1.00 63.07 58 ASP A CA 1
ATOM 918 C C . ASP A 1 58 ? -14.568 20.613 71.253 1.00 51.53 58 ASP A C 1
ATOM 919 O O . ASP A 1 58 ? -13.952 21.555 71.741 1.00 50.17 58 ASP A O 1
ATOM 928 N N . THR A 1 59 ? -14.004 19.449 70.932 1.00 54.48 59 THR A N 1
ATOM 929 C CA . THR A 1 59 ? -12.598 19.155 71.210 1.00 55.71 59 THR A CA 1
ATOM 930 C C . THR A 1 59 ? -11.662 19.702 70.136 1.00 55.80 59 THR A C 1
ATOM 931 O O . THR A 1 59 ? -10.554 20.134 70.442 1.00 59.24 59 THR A O 1
ATOM 942 N N . GLY A 1 60 ? -12.107 19.665 68.880 1.00 59.96 60 GLY A N 1
ATOM 943 C CA . GLY A 1 60 ? -11.311 20.143 67.757 1.00 60.92 60 GLY A CA 1
ATOM 944 C C . GLY A 1 60 ? -10.390 19.071 67.179 1.00 51.64 60 GLY A C 1
ATOM 945 O O . GLY A 1 60 ? -9.400 19.373 66.520 1.00 45.72 60 GLY A O 1
ATOM 949 N N . GLU A 1 61 ? -10.710 17.812 67.453 1.00 49.48 61 GLU A N 1
ATOM 950 C CA . GLU A 1 61 ? -9.887 16.696 67.020 1.00 48.24 61 GLU A CA 1
ATOM 951 C C . GLU A 1 61 ? -10.237 16.321 65.597 1.00 54.64 61 GLU A C 1
ATOM 952 O O . GLU A 1 61 ? -11.360 16.537 65.164 1.00 47.60 61 GLU A O 1
ATOM 964 N N . LEU A 1 62 ? -9.266 15.755 64.881 1.00 78.91 62 LEU A N 1
ATOM 965 C CA . LEU A 1 62 ? -9.478 15.256 63.525 1.00 52.71 62 LEU A CA 1
ATOM 966 C C . LEU A 1 62 ? -9.505 13.715 63.498 1.00 52.48 62 LEU A C 1
ATOM 967 O O . LEU A 1 62 ? -9.117 13.046 64.447 1.00 72.68 62 LEU A O 1
ATOM 983 N N . ASN A 1 63 ? -9.960 13.168 62.385 1.00 60.15 63 ASN A N 1
ATOM 984 C CA . ASN A 1 63 ? -10.423 11.786 62.303 1.00 72.52 63 ASN A CA 1
ATOM 985 C C . ASN A 1 63 ? -10.215 11.338 60.847 1.00 79.71 63 ASN A C 1
ATOM 986 O O . ASN A 1 63 ? -10.599 12.068 59.929 1.00 68.53 63 ASN A O 1
ATOM 996 N N . VAL A 1 64 ? -9.604 10.178 60.612 1.00 83.42 64 VAL A N 1
ATOM 997 C CA . VAL A 1 64 ? -9.610 9.595 59.260 1.00 65.70 64 VAL A CA 1
ATOM 998 C C . VAL A 1 64 ? -10.751 8.601 59.165 1.00 76.46 64 VAL A C 1
ATOM 999 O O . VAL A 1 64 ? -10.984 7.821 60.089 1.00 97.48 64 VAL A O 1
ATOM 1012 N N . THR A 1 65 ? -11.455 8.619 58.043 1.00 67.74 65 THR A N 1
ATOM 1013 C CA . THR A 1 65 ? -12.664 7.823 57.901 1.00 61.76 65 THR A CA 1
ATOM 1014 C C . THR A 1 65 ? -12.470 6.677 56.928 1.00 75.01 65 THR A C 1
ATOM 1015 O O . THR A 1 65 ? -12.929 5.560 57.171 1.00 81.78 65 THR A O 1
ATOM 1026 N N . SER A 1 66 ? -11.781 6.962 55.828 1.00 80.30 66 SER A N 1
ATOM 1027 C CA . SER A 1 66 ? -11.613 5.994 54.751 1.00 81.37 66 SER A CA 1
ATOM 1028 C C . SER A 1 66 ? -10.152 5.807 54.400 1.00 65.38 66 SER A C 1
ATOM 1029 O O . SER A 1 66 ? -9.286 6.463 54.965 1.00 73.26 66 SER A O 1
ATOM 1037 N N . ILE A 1 67 ? -9.892 4.916 53.449 1.00 66.73 67 ILE A N 1
ATOM 1038 C CA . ILE A 1 67 ? -8.541 4.678 52.955 1.00 74.23 67 ILE A CA 1
ATOM 1039 C C . ILE A 1 67 ? -8.145 5.704 51.893 1.00 61.14 67 ILE A C 1
ATOM 1040 O O . ILE A 1 67 ? -8.872 5.949 50.932 1.00 65.47 67 ILE A O 1
ATOM 1056 N N . LEU A 1 68 ? -6.978 6.299 52.070 1.00 66.38 68 LEU A N 1
ATOM 1057 C CA . LEU A 1 68 ? -6.520 7.340 51.166 1.00 79.79 68 LEU A CA 1
ATOM 1058 C C . LEU A 1 68 ? -5.898 6.732 49.907 1.00 80.28 68 LEU A C 1
ATOM 1059 O O . LEU A 1 68 ? -5.421 5.592 49.915 1.00 71.63 68 LEU A O 1
ATOM 1075 N N . ASP A 1 69 ? -5.912 7.498 48.824 1.00 70.81 69 ASP A N 1
ATOM 1076 C CA . ASP A 1 69 ? -5.321 7.050 47.571 1.00 74.89 69 ASP A CA 1
ATOM 1077 C C . ASP A 1 69 ? -4.663 8.239 46.882 1.00 72.63 69 ASP A C 1
ATOM 1078 O O . ASP A 1 69 ? -5.345 9.143 46.411 1.00 74.65 69 ASP A O 1
ATOM 1087 N N . ARG A 1 70 ? -3.335 8.249 46.843 1.00 70.58 70 ARG A N 1
ATOM 1088 C CA . ARG A 1 70 ? -2.612 9.420 46.352 1.00 75.28 70 ARG A CA 1
ATOM 1089 C C . ARG A 1 70 ? -2.745 9.582 44.835 1.00 83.08 70 ARG A C 1
ATOM 1090 O O . ARG A 1 70 ? -2.496 10.663 44.290 1.00 74.50 70 ARG A O 1
ATOM 1111 N N . GLU A 1 71 ? -3.134 8.511 44.152 1.00 67.39 71 GLU A N 1
ATOM 1112 C CA . GLU A 1 71 ? -3.384 8.594 42.724 1.00 71.11 71 GLU A CA 1
ATOM 1113 C C . GLU A 1 71 ? -4.600 9.493 42.446 1.00 82.48 71 GLU A C 1
ATOM 1114 O O . GLU A 1 71 ? -4.752 10.028 41.337 1.00 74.11 71 GLU A O 1
ATOM 1126 N N . GLU A 1 72 ? -5.446 9.670 43.466 1.00 76.31 72 GLU A N 1
ATOM 1127 C CA . GLU A 1 72 ? -6.627 10.526 43.373 1.00 63.47 72 GLU A CA 1
ATOM 1128 C C . GLU A 1 72 ? -6.480 11.843 44.136 1.00 72.64 72 GLU A C 1
ATOM 1129 O O . GLU A 1 72 ? -7.064 12.862 43.760 1.00 65.45 72 GLU A O 1
ATOM 1141 N N . THR A 1 73 ? -5.708 11.812 45.217 1.00 91.02 73 THR A N 1
ATOM 1142 C CA . THR A 1 73 ? -5.513 12.984 46.064 1.00 89.24 73 THR A CA 1
ATOM 1143 C C . THR A 1 73 ? -4.081 13.019 46.604 1.00 86.07 73 THR A C 1
ATOM 1144 O O . THR A 1 73 ? -3.750 12.292 47.537 1.00 85.57 73 THR A O 1
ATOM 1155 N N . PRO A 1 74 ? -3.226 13.874 46.026 1.00 88.14 74 PRO A N 1
ATOM 1156 C CA . PRO A 1 74 ? -1.823 13.860 46.453 1.00 76.31 74 PRO A CA 1
ATOM 1157 C C . PRO A 1 74 ? -1.629 14.478 47.846 1.00 79.42 74 PRO A C 1
ATOM 1158 O O . PRO A 1 74 ? -0.709 14.113 48.586 1.00 79.12 74 PRO A O 1
ATOM 1169 N N . PHE A 1 75 ? -2.515 15.401 48.202 1.00 79.32 75 PHE A N 1
ATOM 1170 C CA . PHE A 1 75 ? -2.435 16.085 49.481 1.00 60.14 75 PHE A CA 1
ATOM 1171 C C . PHE A 1 75 ? -3.783 16.723 49.822 1.00 71.67 75 PHE A C 1
ATOM 1172 O O . PHE A 1 75 ? -4.631 16.930 48.948 1.00 89.54 75 PHE A O 1
ATOM 1189 N N . PHE A 1 76 ? -3.974 17.024 51.099 1.00 64.50 76 PHE A N 1
ATOM 1190 C CA . PHE A 1 76 ? -5.165 17.708 51.566 1.00 49.54 76 PHE A CA 1
ATOM 1191 C C . PHE A 1 76 ? -4.771 18.981 52.293 1.00 50.04 76 PHE A C 1
ATOM 1192 O O . PHE A 1 76 ? -4.222 18.923 53.393 1.00 66.45 76 PHE A O 1
ATOM 1209 N N . LEU A 1 77 ? -5.040 20.122 51.672 1.00 46.81 77 LEU A N 1
ATOM 1210 C CA . LEU A 1 77 ? -4.789 21.415 52.294 1.00 50.50 77 LEU A CA 1
ATOM 1211 C C . LEU A 1 77 ? -6.070 21.955 52.929 1.00 46.61 77 LEU A C 1
ATOM 1212 O O . LEU A 1 77 ? -6.760 22.814 52.366 1.00 49.86 77 LEU A O 1
ATOM 1228 N N . LEU A 1 78 ? -6.383 21.435 54.110 1.00 56.09 78 LEU A N 1
ATOM 1229 C CA . LEU A 1 78 ? -7.563 21.873 54.845 1.00 64.13 78 LEU A CA 1
ATOM 1230 C C . LEU A 1 78 ? -7.172 22.856 55.940 1.00 43.63 78 LEU A C 1
ATOM 1231 O O . LEU A 1 78 ? -6.021 22.894 56.365 1.00 52.64 78 LEU A O 1
ATOM 1247 N N . THR A 1 79 ? -8.133 23.665 56.369 1.00 38.07 79 THR A N 1
ATOM 1248 C CA . THR A 1 79 ? -7.879 24.723 57.337 1.00 56.35 79 THR A CA 1
ATOM 1249 C C . THR A 1 79 ? -8.843 24.649 58.524 1.00 59.27 79 THR A C 1
ATOM 1250 O O . THR A 1 79 ? -10.023 24.322 58.367 1.00 52.49 79 THR A O 1
ATOM 1261 N N . GLY A 1 80 ? -8.317 24.955 59.711 1.00 69.19 80 GLY A N 1
ATOM 1262 C CA . GLY A 1 80 ? -9.076 24.882 60.950 1.00 75.24 80 GLY A CA 1
ATOM 1263 C C . GLY A 1 80 ? -9.498 26.252 61.448 1.00 72.37 80 GLY A C 1
ATOM 1264 O O . GLY A 1 80 ? -8.782 27.243 61.250 1.00 61.49 80 GLY A O 1
ATOM 1268 N N . TYR A 1 81 ? -10.671 26.303 62.078 1.00 66.16 81 TYR A N 1
ATOM 1269 C CA . TYR A 1 81 ? -11.219 27.549 62.596 1.00 64.17 81 TYR A CA 1
ATOM 1270 C C . TYR A 1 81 ? -11.527 27.432 64.076 1.00 63.57 81 TYR A C 1
ATOM 1271 O O . TYR A 1 81 ? -11.764 26.333 64.580 1.00 65.76 81 TYR A O 1
ATOM 1289 N N . ALA A 1 82 ? -11.535 28.575 64.756 1.00 52.70 82 ALA A N 1
ATOM 1290 C CA . ALA A 1 82 ? -12.025 28.671 66.129 1.00 60.35 82 ALA A CA 1
ATOM 1291 C C . ALA A 1 82 ? -13.049 29.784 66.186 1.00 68.22 82 ALA A C 1
ATOM 1292 O O . ALA A 1 82 ? -12.697 30.960 66.035 1.00 48.72 82 ALA A O 1
ATOM 1299 N N . LEU A 1 83 ? -14.311 29.409 66.396 1.00 74.07 83 LEU A N 1
ATOM 1300 C CA . LEU A 1 83 ? -15.421 30.358 66.347 1.00 68.11 83 LEU A CA 1
ATOM 1301 C C . LEU A 1 83 ? -16.112 30.507 67.686 1.00 65.73 83 LEU A C 1
ATOM 1302 O O . LEU A 1 83 ? -16.123 29.573 68.488 1.00 67.16 83 LEU A O 1
ATOM 1318 N N . ASP A 1 84 ? -16.695 31.683 67.913 1.00 61.52 84 ASP A N 1
ATOM 1319 C CA . ASP A 1 84 ? -17.511 31.921 69.100 1.00 83.99 84 ASP A CA 1
ATOM 1320 C C . ASP A 1 84 ? -18.919 31.349 68.900 1.00 89.61 84 ASP A C 1
ATOM 1321 O O . ASP A 1 84 ? -19.231 30.774 67.852 1.00 71.77 84 ASP A O 1
ATOM 1330 N N . ALA A 1 85 ? -19.778 31.516 69.895 1.00 87.60 85 ALA A N 1
ATOM 1331 C CA . ALA A 1 85 ? -21.128 30.990 69.784 1.00 89.39 85 ALA A CA 1
ATOM 1332 C C . ALA A 1 85 ? -21.921 31.620 68.616 1.00 84.19 85 ALA A C 1
ATOM 1333 O O . ALA A 1 85 ? -22.906 31.050 68.159 1.00 84.26 85 ALA A O 1
ATOM 1340 N N . ARG A 1 86 ? -21.519 32.789 68.133 1.00 73.04 86 ARG A N 1
ATOM 1341 C CA . ARG A 1 86 ? -22.272 33.526 67.099 1.00 70.53 86 ARG A CA 1
ATOM 1342 C C . ARG A 1 86 ? -22.042 32.956 65.633 1.00 83.18 86 ARG A C 1
ATOM 1343 O O . ARG A 1 86 ? -22.967 32.653 64.760 1.00 97.67 86 ARG A O 1
ATOM 1364 N N . GLY A 1 87 ? -20.745 32.787 65.425 1.00 78.51 87 GLY A N 1
ATOM 1365 C CA . GLY A 1 87 ? -20.121 32.273 64.241 1.00 68.81 87 GLY A CA 1
ATOM 1366 C C . GLY A 1 87 ? -18.945 33.054 63.671 1.00 76.68 87 GLY A C 1
ATOM 1367 O O . GLY A 1 87 ? -18.602 32.860 62.502 1.00 64.08 87 GLY A O 1
ATOM 1371 N N . ASN A 1 88 ? -18.321 33.921 64.464 1.00 78.50 88 ASN A N 1
ATOM 1372 C CA . ASN A 1 88 ? -17.166 34.694 64.001 1.00 69.39 88 ASN A CA 1
ATOM 1373 C C . ASN A 1 88 ? -15.847 34.123 64.521 1.00 77.04 88 ASN A C 1
ATOM 1374 O O . ASN A 1 88 ? -15.821 33.413 65.527 1.00 72.25 88 ASN A O 1
ATOM 1385 N N . ASN A 1 89 ? -14.754 34.446 63.834 1.00 76.83 89 ASN A N 1
ATOM 1386 C CA . ASN A 1 89 ? -13.435 33.952 64.206 1.00 70.87 89 ASN A CA 1
ATOM 1387 C C . ASN A 1 89 ? -12.874 34.646 65.441 1.00 66.55 89 ASN A C 1
ATOM 1388 O O . ASN A 1 89 ? -12.935 35.868 65.547 1.00 72.81 89 ASN A O 1
ATOM 1399 N N . VAL A 1 90 ? -12.322 33.858 66.364 1.00 63.75 90 VAL A N 1
ATOM 1400 C CA . VAL A 1 90 ? -11.621 34.397 67.531 1.00 74.15 90 VAL A CA 1
ATOM 1401 C C . VAL A 1 90 ? -10.112 34.228 67.348 1.00 72.51 90 VAL A C 1
ATOM 1402 O O . VAL A 1 90 ? -9.319 34.956 67.945 1.00 63.67 90 VAL A O 1
ATOM 1415 N N . GLU A 1 91 ? -9.736 33.263 66.511 1.00 68.75 91 GLU A N 1
ATOM 1416 C CA . GLU A 1 91 ? -8.352 33.069 66.087 1.00 68.30 91 GLU A CA 1
ATOM 1417 C C . GLU A 1 91 ? -8.261 33.106 64.560 1.00 74.59 91 GLU A C 1
ATOM 1418 O O . GLU A 1 91 ? -9.210 32.741 63.857 1.00 67.10 91 GLU A O 1
ATOM 1430 N N . LYS A 1 92 ? -7.116 33.543 64.046 1.00 78.04 92 LYS A N 1
ATOM 1431 C CA . LYS A 1 92 ? -6.886 33.517 62.605 1.00 66.58 92 LYS A CA 1
ATOM 1432 C C . LYS A 1 92 ? -6.802 32.066 62.129 1.00 58.50 92 LYS A C 1
ATOM 1433 O O . LYS A 1 92 ? -6.009 31.284 62.652 1.00 68.87 92 LYS A O 1
ATOM 1452 N N . PRO A 1 93 ? -7.623 31.694 61.141 1.00 59.07 93 PRO A N 1
ATOM 1453 C CA . PRO A 1 93 ? -7.631 30.293 60.704 1.00 65.14 93 PRO A CA 1
ATOM 1454 C C . PRO A 1 93 ? -6.251 29.790 60.289 1.00 66.06 93 PRO A C 1
ATOM 1455 O O . PRO A 1 93 ? -5.522 30.483 59.578 1.00 57.35 93 PRO A O 1
ATOM 1466 N N . LEU A 1 94 ? -5.900 28.593 60.743 1.00 63.90 94 LEU A N 1
ATOM 1467 C CA . LEU A 1 94 ? -4.617 27.997 60.410 1.00 65.20 94 LEU A CA 1
ATOM 1468 C C . LEU A 1 94 ? -4.772 27.008 59.268 1.00 74.21 94 LEU A C 1
ATOM 1469 O O . LEU A 1 94 ? -5.844 26.427 59.096 1.00 71.87 94 LEU A O 1
ATOM 1485 N N . GLU A 1 95 ? -3.704 26.824 58.492 1.00 67.55 95 GLU A N 1
ATOM 1486 C CA . GLU A 1 95 ? -3.674 25.799 57.456 1.00 61.25 95 GLU A CA 1
ATOM 1487 C C . GLU A 1 95 ? -2.953 24.564 57.966 1.00 59.40 95 GLU A C 1
ATOM 1488 O O . GLU A 1 95 ? -1.909 24.669 58.617 1.00 72.18 95 GLU A O 1
ATOM 1500 N N . LEU A 1 96 ? -3.524 23.397 57.684 1.00 42.28 96 LEU A N 1
ATOM 1501 C CA . LEU A 1 96 ? -2.907 22.133 58.068 1.00 57.47 96 LEU A CA 1
ATOM 1502 C C . LEU A 1 96 ? -2.830 21.218 56.849 1.00 61.05 96 LEU A C 1
ATOM 1503 O O . LEU A 1 96 ? -3.844 20.731 56.353 1.00 65.64 96 LEU A O 1
ATOM 1519 N N . ARG A 1 97 ? -1.622 20.995 56.355 1.00 52.44 97 ARG A N 1
ATOM 1520 C CA . ARG A 1 97 ? -1.448 20.143 55.198 1.00 60.47 97 ARG A CA 1
ATOM 1521 C C . ARG A 1 97 ? -1.388 18.683 55.616 1.00 54.39 97 ARG A C 1
ATOM 1522 O O . ARG A 1 97 ? -0.747 18.339 56.608 1.00 42.00 97 ARG A O 1
ATOM 1543 N N . ILE A 1 98 ? -2.057 17.829 54.849 1.00 52.92 98 ILE A N 1
ATOM 1544 C CA . ILE A 1 98 ? -1.973 16.389 55.051 1.00 59.39 98 ILE A CA 1
ATOM 1545 C C . ILE A 1 98 ? -1.380 15.736 53.816 1.00 61.17 98 ILE A C 1
ATOM 1546 O O . ILE A 1 98 ? -2.032 15.660 52.788 1.00 78.22 98 ILE A O 1
ATOM 1562 N N . LYS A 1 99 ? -0.137 15.275 53.924 1.00 62.44 99 LYS A N 1
ATOM 1563 C CA . LYS A 1 99 ? 0.548 14.601 52.823 1.00 58.33 99 LYS A CA 1
ATOM 1564 C C . LYS A 1 99 ? 0.202 13.118 52.785 1.00 64.51 99 LYS A C 1
ATOM 1565 O O . LYS A 1 99 ? 0.251 12.435 53.813 1.00 64.96 99 LYS A O 1
ATOM 1584 N N . VAL A 1 100 ? -0.154 12.630 51.598 1.00 62.54 100 VAL A N 1
ATOM 1585 C CA . VAL A 1 100 ? -0.411 11.208 51.397 1.00 66.00 100 VAL A CA 1
ATOM 1586 C C . VAL A 1 100 ? 0.835 10.551 50.824 1.00 67.78 100 VAL A C 1
ATOM 1587 O O . VAL A 1 100 ? 1.329 10.958 49.769 1.00 61.14 100 VAL A O 1
ATOM 1600 N N . LEU A 1 101 ? 1.342 9.542 51.528 1.00 68.18 101 LEU A N 1
ATOM 1601 C CA . LEU A 1 101 ? 2.569 8.867 51.129 1.00 60.92 101 LEU A CA 1
ATOM 1602 C C . LEU A 1 101 ? 2.273 7.825 50.066 1.00 61.38 101 LEU A C 1
ATOM 1603 O O . LEU A 1 101 ? 1.277 7.107 50.151 1.00 57.82 101 LEU A O 1
ATOM 1619 N N . ASP A 1 102 ? 3.157 7.746 49.075 1.00 56.25 102 ASP A N 1
ATOM 1620 C CA . ASP A 1 102 ? 2.987 6.854 47.936 1.00 55.25 102 ASP A CA 1
ATOM 1621 C C . ASP A 1 102 ? 3.291 5.406 48.276 1.00 44.38 102 ASP A C 1
ATOM 1622 O O . ASP A 1 102 ? 4.144 5.114 49.100 1.00 68.80 102 ASP A O 1
ATOM 1631 N N . ILE A 1 103 ? 2.587 4.499 47.618 1.00 66.45 103 ILE A N 1
ATOM 1632 C CA . ILE A 1 103 ? 2.950 3.088 47.636 1.00 79.14 103 ILE A CA 1
ATOM 1633 C C . ILE A 1 103 ? 2.822 2.546 46.209 1.00 69.88 103 ILE A C 1
ATOM 1634 O O . ILE A 1 103 ? 2.048 3.069 45.405 1.00 53.84 103 ILE A O 1
ATOM 1650 N N . ASN A 1 104 ? 3.593 1.508 45.899 1.00 65.62 104 ASN A N 1
ATOM 1651 C CA . ASN A 1 104 ? 3.654 0.973 44.547 1.00 77.30 104 ASN A CA 1
ATOM 1652 C C . ASN A 1 104 ? 2.473 0.054 44.239 1.00 80.04 104 ASN A C 1
ATOM 1653 O O . ASN A 1 104 ? 2.658 -1.138 43.992 1.00 81.14 104 ASN A O 1
ATOM 1664 N N . ASP A 1 105 ? 1.267 0.622 44.225 1.00 74.91 105 ASP A N 1
ATOM 1665 C CA . ASP A 1 105 ? 0.042 -0.169 44.214 1.00 75.23 105 ASP A CA 1
ATOM 1666 C C . ASP A 1 105 ? -0.656 -0.221 42.853 1.00 71.22 105 ASP A C 1
ATOM 1667 O O . ASP A 1 105 ? -1.860 -0.471 42.773 1.00 84.37 105 ASP A O 1
ATOM 1676 N N . ASN A 1 106 ? 0.093 0.014 41.784 1.00 71.28 106 ASN A N 1
ATOM 1677 C CA . ASN A 1 106 ? -0.411 -0.256 40.438 1.00 88.97 106 ASN A CA 1
ATOM 1678 C C . ASN A 1 106 ? 0.756 -0.457 39.467 1.00 80.81 106 ASN A C 1
ATOM 1679 O O . ASN A 1 106 ? 1.780 0.245 39.529 1.00 66.07 106 ASN A O 1
ATOM 1690 N N . GLU A 1 107 ? 0.596 -1.442 38.587 1.00 74.62 107 GLU A N 1
ATOM 1691 C CA . GLU A 1 107 ? 1.683 -1.895 37.737 1.00 70.85 107 GLU A CA 1
ATOM 1692 C C . GLU A 1 107 ? 1.778 -1.046 36.474 1.00 69.84 107 GLU A C 1
ATOM 1693 O O . GLU A 1 107 ? 0.828 -0.335 36.145 1.00 62.43 107 GLU A O 1
ATOM 1705 N N . PRO A 1 108 ? 2.935 -1.096 35.779 1.00 72.85 108 PRO A N 1
ATOM 1706 C CA . PRO A 1 108 ? 3.044 -0.427 34.482 1.00 63.65 108 PRO A CA 1
ATOM 1707 C C . PRO A 1 108 ? 2.258 -1.178 33.441 1.00 62.16 108 PRO A C 1
ATOM 1708 O O . PRO A 1 108 ? 2.350 -2.413 33.407 1.00 50.87 108 PRO A O 1
ATOM 1719 N N . VAL A 1 109 ? 1.493 -0.442 32.633 1.00 67.24 109 VAL A N 1
ATOM 1720 C CA . VAL A 1 109 ? 0.632 -1.024 31.607 1.00 67.21 109 VAL A CA 1
ATOM 1721 C C . VAL A 1 109 ? 0.916 -0.398 30.244 1.00 69.92 109 VAL A C 1
ATOM 1722 O O . VAL A 1 109 ? 1.117 0.816 30.127 1.00 74.20 109 VAL A O 1
ATOM 1735 N N . PHE A 1 110 ? 0.938 -1.237 29.215 1.00 64.74 110 PHE A N 1
ATOM 1736 C CA . PHE A 1 110 ? 1.274 -0.781 27.877 1.00 71.12 110 PHE A CA 1
ATOM 1737 C C . PHE A 1 110 ? 0.132 0.006 27.250 1.00 64.98 110 PHE A C 1
ATOM 1738 O O . PHE A 1 110 ? -1.039 -0.248 27.528 1.00 72.38 110 PHE A O 1
ATOM 1755 N N . THR A 1 111 ? 0.480 0.958 26.392 1.00 69.04 111 THR A N 1
ATOM 1756 C CA . THR A 1 111 ? -0.525 1.760 25.698 1.00 71.72 111 THR A CA 1
ATOM 1757 C C . THR A 1 111 ? -1.266 0.932 24.662 1.00 70.23 111 THR A C 1
ATOM 1758 O O . THR A 1 111 ? -2.321 1.332 24.195 1.00 78.27 111 THR A O 1
ATOM 1769 N N . GLN A 1 112 ? -0.705 -0.214 24.295 1.00 66.78 112 GLN A N 1
ATOM 1770 C CA . GLN A 1 112 ? -1.322 -1.084 23.304 1.00 68.64 112 GLN A CA 1
ATOM 1771 C C . GLN A 1 112 ? -1.006 -2.535 23.611 1.00 75.28 112 GLN A C 1
ATOM 1772 O O . GLN A 1 112 ? 0.092 -2.845 24.073 1.00 73.49 112 GLN A O 1
ATOM 1786 N N . ASP A 1 113 ? -1.959 -3.424 23.340 1.00 77.43 113 ASP A N 1
ATOM 1787 C CA . ASP A 1 113 ? -1.732 -4.861 23.502 1.00 75.81 113 ASP A CA 1
ATOM 1788 C C . ASP A 1 113 ? -0.778 -5.390 22.426 1.00 65.35 113 ASP A C 1
ATOM 1789 O O . ASP A 1 113 ? -0.143 -6.434 22.603 1.00 56.88 113 ASP A O 1
ATOM 1798 N N . VAL A 1 114 ? -0.690 -4.669 21.309 1.00 64.20 114 VAL A N 1
ATOM 1799 C CA . VAL A 1 114 ? 0.180 -5.065 20.199 1.00 79.06 114 VAL A CA 1
ATOM 1800 C C . VAL A 1 114 ? 0.802 -3.860 19.484 1.00 72.27 114 VAL A C 1
ATOM 1801 O O . VAL A 1 114 ? 0.109 -2.905 19.123 1.00 66.40 114 VAL A O 1
ATOM 1814 N N . PHE A 1 115 ? 2.115 -3.924 19.283 1.00 60.64 115 PHE A N 1
ATOM 1815 C CA . PHE A 1 115 ? 2.847 -2.890 18.564 1.00 61.20 115 PHE A CA 1
ATOM 1816 C C . PHE A 1 115 ? 3.327 -3.444 17.229 1.00 68.77 115 PHE A C 1
ATOM 1817 O O . PHE A 1 115 ? 3.627 -4.637 17.111 1.00 60.30 115 PHE A O 1
ATOM 1834 N N . VAL A 1 116 ? 3.395 -2.573 16.227 1.00 62.13 116 VAL A N 1
ATOM 1835 C CA . VAL A 1 116 ? 3.827 -2.973 14.894 1.00 60.84 116 VAL A CA 1
ATOM 1836 C C . VAL A 1 116 ? 4.804 -1.962 14.314 1.00 71.15 116 VAL A C 1
ATOM 1837 O O . VAL A 1 116 ? 4.591 -0.744 14.388 1.00 56.69 116 VAL A O 1
ATOM 1850 N N . GLY A 1 117 ? 5.885 -2.486 13.747 1.00 67.00 117 GLY A N 1
ATOM 1851 C CA . GLY A 1 117 ? 6.894 -1.662 13.116 1.00 63.23 117 GLY A CA 1
ATOM 1852 C C . GLY A 1 117 ? 7.457 -2.387 11.914 1.00 77.32 117 GLY A C 1
ATOM 1853 O O . GLY A 1 117 ? 7.079 -3.530 11.632 1.00 78.13 117 GLY A O 1
ATOM 1857 N N . SER A 1 118 ? 8.360 -1.721 11.203 1.00 66.11 118 SER A N 1
ATOM 1858 C CA . SER A 1 118 ? 9.010 -2.324 10.052 1.00 68.68 118 SER A CA 1
ATOM 1859 C C . SER A 1 118 ? 10.416 -1.759 9.907 1.00 76.38 118 SER A C 1
ATOM 1860 O O . SER A 1 118 ? 10.672 -0.594 10.234 1.00 75.24 118 SER A O 1
ATOM 1868 N N . VAL A 1 119 ? 11.328 -2.605 9.438 1.00 68.57 119 VAL A N 1
ATOM 1869 C CA . VAL A 1 119 ? 12.698 -2.198 9.178 1.00 57.50 119 VAL A CA 1
ATOM 1870 C C . VAL A 1 119 ? 13.162 -2.905 7.925 1.00 54.38 119 VAL A C 1
ATOM 1871 O O . VAL A 1 119 ? 12.787 -4.054 7.674 1.00 42.48 119 VAL A O 1
ATOM 1884 N N . GLU A 1 120 ? 13.978 -2.214 7.138 1.00 58.85 120 GLU A N 1
ATOM 1885 C CA . GLU A 1 120 ? 14.461 -2.763 5.878 1.00 55.78 120 GLU A CA 1
ATOM 1886 C C . GLU A 1 120 ? 15.569 -3.794 6.112 1.00 56.66 120 GLU A C 1
ATOM 1887 O O . GLU A 1 120 ? 16.316 -3.730 7.083 1.00 68.37 120 GLU A O 1
ATOM 1899 N N . GLU A 1 121 ? 15.666 -4.748 5.203 1.00 63.75 121 GLU A N 1
ATOM 1900 C CA . GLU A 1 121 ? 16.730 -5.745 5.222 1.00 48.99 121 GLU A CA 1
ATOM 1901 C C . GLU A 1 121 ? 18.089 -5.065 5.124 1.00 57.76 121 GLU A C 1
ATOM 1902 O O . GLU A 1 121 ? 18.201 -3.944 4.613 1.00 60.42 121 GLU A O 1
ATOM 1914 N N . LEU A 1 122 ? 19.117 -5.758 5.601 1.00 61.50 122 LEU A N 1
ATOM 1915 C CA . LEU A 1 122 ? 20.508 -5.291 5.515 1.00 70.32 122 LEU A CA 1
ATOM 1916 C C . LEU A 1 122 ? 20.710 -3.903 6.126 1.00 64.42 122 LEU A C 1
ATOM 1917 O O . LEU A 1 122 ? 21.591 -3.154 5.707 1.00 56.81 122 LEU A O 1
ATOM 1933 N N . SER A 1 123 ? 19.899 -3.571 7.126 1.00 82.05 123 SER A N 1
ATOM 1934 C CA . SER A 1 123 ? 20.004 -2.276 7.793 1.00 80.60 123 SER A CA 1
ATOM 1935 C C . SER A 1 123 ? 21.291 -2.170 8.594 1.00 70.46 123 SER A C 1
ATOM 1936 O O . SER A 1 123 ? 21.753 -3.159 9.167 1.00 68.91 123 SER A O 1
ATOM 1944 N N . ALA A 1 124 ? 21.857 -0.966 8.640 1.00 65.45 124 ALA A N 1
ATOM 1945 C CA . ALA A 1 124 ? 23.038 -0.709 9.456 1.00 69.19 124 ALA A CA 1
ATOM 1946 C C . ALA A 1 124 ? 22.729 -1.015 10.913 1.00 58.67 124 ALA A C 1
ATOM 1947 O O . ALA A 1 124 ? 21.566 -1.051 11.307 1.00 75.71 124 ALA A O 1
ATOM 1954 N N . ALA A 1 125 ? 23.766 -1.246 11.709 1.00 66.71 125 ALA A N 1
ATOM 1955 C CA . ALA A 1 125 ? 23.575 -1.559 13.129 1.00 72.98 125 ALA A CA 1
ATOM 1956 C C . ALA A 1 125 ? 23.040 -0.357 13.893 1.00 62.68 125 ALA A C 1
ATOM 1957 O O . ALA A 1 125 ? 23.289 0.794 13.529 1.00 63.79 125 ALA A O 1
ATOM 1964 N N . HIS A 1 126 ? 22.309 -0.643 14.963 1.00 68.42 126 HIS A N 1
ATOM 1965 C CA . HIS A 1 126 ? 21.687 0.388 15.799 1.00 72.24 126 HIS A CA 1
ATOM 1966 C C . HIS A 1 126 ? 20.817 1.348 14.997 1.00 66.34 126 HIS A C 1
ATOM 1967 O O . HIS A 1 126 ? 20.841 2.562 15.221 1.00 56.75 126 HIS A O 1
ATOM 1981 N N . THR A 1 127 ? 20.048 0.786 14.067 1.00 64.93 127 THR A N 1
ATOM 1982 C CA . THR A 1 127 ? 19.032 1.536 13.343 1.00 67.88 127 THR A CA 1
ATOM 1983 C C . THR A 1 127 ? 17.719 1.420 14.113 1.00 69.07 127 THR A C 1
ATOM 1984 O O . THR A 1 127 ? 17.272 0.319 14.449 1.00 60.53 127 THR A O 1
ATOM 1995 N N . LEU A 1 128 ? 17.107 2.558 14.410 1.00 58.80 128 LEU A N 1
ATOM 1996 C CA . LEU A 1 128 ? 15.881 2.553 15.182 1.00 50.66 128 LEU A CA 1
ATOM 1997 C C . LEU A 1 128 ? 14.745 1.958 14.366 1.00 47.39 128 LEU A C 1
ATOM 1998 O O . LEU A 1 128 ? 14.385 2.486 13.309 1.00 63.59 128 LEU A O 1
ATOM 2014 N N . VAL A 1 129 ? 14.183 0.861 14.866 1.00 42.18 129 VAL A N 1
ATOM 2015 C CA . VAL A 1 129 ? 13.035 0.210 14.237 1.00 53.30 129 VAL A CA 1
ATOM 2016 C C . VAL A 1 129 ? 11.714 0.849 14.659 1.00 51.93 129 VAL A C 1
ATOM 2017 O O . VAL A 1 129 ? 10.916 1.287 13.833 1.00 64.76 129 VAL A O 1
ATOM 2030 N N . MET A 1 130 ? 11.504 0.905 15.963 1.00 56.50 130 MET A N 1
ATOM 2031 C CA . MET A 1 130 ? 10.252 1.379 16.525 1.00 60.68 130 MET A CA 1
ATOM 2032 C C . MET A 1 130 ? 10.453 1.692 18.005 1.00 68.69 130 MET A C 1
ATOM 2033 O O . MET A 1 130 ? 11.591 1.723 18.482 1.00 74.74 130 MET A O 1
ATOM 2047 N N . LYS A 1 131 ? 9.358 1.921 18.727 1.00 63.71 131 LYS A N 1
ATOM 2048 C CA . LYS A 1 131 ? 9.427 2.139 20.175 1.00 77.93 131 LYS A CA 1
ATOM 2049 C C . LYS A 1 131 ? 8.136 1.710 20.860 1.00 66.11 131 LYS A C 1
ATOM 2050 O O . LYS A 1 131 ? 7.040 2.044 20.415 1.00 68.05 131 LYS A O 1
ATOM 2069 N N . ILE A 1 132 ? 8.283 0.952 21.939 1.00 52.44 132 ILE A N 1
ATOM 2070 C CA . ILE A 1 132 ? 7.139 0.526 22.730 1.00 74.80 132 ILE A CA 1
ATOM 2071 C C . ILE A 1 132 ? 6.985 1.482 23.894 1.00 73.68 132 ILE A C 1
ATOM 2072 O O . ILE A 1 132 ? 7.940 2.172 24.260 1.00 75.80 132 ILE A O 1
ATOM 2088 N N . ASN A 1 133 ? 5.792 1.539 24.472 1.00 62.35 133 ASN A N 1
ATOM 2089 C CA . ASN A 1 133 ? 5.580 2.403 25.609 1.00 78.55 133 ASN A CA 1
ATOM 2090 C C . ASN A 1 133 ? 4.657 1.783 26.644 1.00 80.35 133 ASN A C 1
ATOM 2091 O O . ASN A 1 133 ? 3.763 0.991 26.329 1.00 68.89 133 ASN A O 1
ATOM 2100 N N . ALA A 1 134 ? 4.807 2.298 27.871 1.00 87.29 134 ALA A N 1
ATOM 2101 C CA . ALA A 1 134 ? 3.970 1.949 29.019 1.00 75.22 134 ALA A CA 1
ATOM 2102 C C . ALA A 1 134 ? 3.872 3.136 29.987 1.00 63.26 134 ALA A C 1
ATOM 2103 O O . ALA A 1 134 ? 4.620 4.117 29.865 1.00 54.61 134 ALA A O 1
ATOM 2110 N N . THR A 1 135 ? 2.944 3.043 30.940 1.00 75.58 135 THR A N 1
ATOM 2111 C CA . THR A 1 135 ? 2.759 4.088 31.950 1.00 74.00 135 THR A CA 1
ATOM 2112 C C . THR A 1 135 ? 2.558 3.521 33.345 1.00 70.92 135 THR A C 1
ATOM 2113 O O . THR A 1 135 ? 1.996 2.437 33.508 1.00 66.64 135 THR A O 1
ATOM 2124 N N . ASP A 1 136 ? 3.012 4.282 34.340 1.00 68.95 136 ASP A N 1
ATOM 2125 C CA . ASP A 1 136 ? 2.860 3.921 35.744 1.00 65.71 136 ASP A CA 1
ATOM 2126 C C . ASP A 1 136 ? 2.269 5.097 36.517 1.00 68.49 136 ASP A C 1
ATOM 2127 O O . ASP A 1 136 ? 2.866 6.170 36.589 1.00 63.06 136 ASP A O 1
ATOM 2136 N N . ALA A 1 137 ? 1.094 4.885 37.099 1.00 75.30 137 ALA A N 1
ATOM 2137 C CA . ALA A 1 137 ? 0.334 5.971 37.712 1.00 73.84 137 ALA A CA 1
ATOM 2138 C C . ALA A 1 137 ? 0.896 6.429 39.060 1.00 70.99 137 ALA A C 1
ATOM 2139 O O . ALA A 1 137 ? 0.435 7.422 39.619 1.00 68.23 137 ALA A O 1
ATOM 2146 N N . ASP A 1 138 ? 1.891 5.721 39.581 1.00 67.04 138 ASP A N 1
ATOM 2147 C CA . ASP A 1 138 ? 2.438 6.054 40.893 1.00 55.81 138 ASP A CA 1
ATOM 2148 C C . ASP A 1 138 ? 3.234 7.359 40.875 1.00 59.96 138 ASP A C 1
ATOM 2149 O O . ASP A 1 138 ? 3.311 8.041 39.860 1.00 64.74 138 ASP A O 1
ATOM 2158 N N . GLU A 1 139 ? 3.811 7.709 42.016 1.00 75.40 139 GLU A N 1
ATOM 2159 C CA . GLU A 1 139 ? 4.484 8.992 42.175 1.00 77.86 139 GLU A CA 1
ATOM 2160 C C . GLU A 1 139 ? 5.610 9.155 41.153 1.00 72.07 139 GLU A C 1
ATOM 2161 O O . GLU A 1 139 ? 6.501 8.315 41.066 1.00 78.88 139 GLU A O 1
ATOM 2173 N N . PRO A 1 140 ? 5.574 10.236 40.368 1.00 69.70 140 PRO A N 1
ATOM 2174 C CA . PRO A 1 140 ? 6.608 10.405 39.345 1.00 74.34 140 PRO A CA 1
ATOM 2175 C C . PRO A 1 140 ? 7.996 10.614 39.933 1.00 70.53 140 PRO A C 1
ATOM 2176 O O . PRO A 1 140 ? 8.119 11.079 41.061 1.00 75.69 140 PRO A O 1
ATOM 2187 N N . ASN A 1 141 ? 9.018 10.273 39.157 1.00 73.64 141 ASN A N 1
ATOM 2188 C CA . ASN A 1 141 ? 10.398 10.426 39.577 1.00 70.67 141 ASN A CA 1
ATOM 2189 C C . ASN A 1 141 ? 10.679 9.649 40.857 1.00 69.92 141 ASN A C 1
ATOM 2190 O O . ASN A 1 141 ? 11.412 10.113 41.730 1.00 71.03 141 ASN A O 1
ATOM 2201 N N . THR A 1 142 ? 10.079 8.468 40.962 1.00 61.55 142 THR A N 1
ATOM 2202 C CA . THR A 1 142 ? 10.403 7.530 42.035 1.00 74.18 142 THR A CA 1
ATOM 2203 C C . THR A 1 142 ? 10.462 6.135 41.448 1.00 66.83 142 THR A C 1
ATOM 2204 O O . THR A 1 142 ? 9.951 5.905 40.356 1.00 74.45 142 THR A O 1
ATOM 2215 N N . LEU A 1 143 ? 11.086 5.209 42.169 1.00 63.15 143 LEU A N 1
ATOM 2216 C CA . LEU A 1 143 ? 11.225 3.837 41.700 1.00 65.38 143 LEU A CA 1
ATOM 2217 C C . LEU A 1 143 ? 9.868 3.196 41.478 1.00 64.49 143 LEU A C 1
ATOM 2218 O O . LEU A 1 143 ? 9.744 2.244 40.714 1.00 74.78 143 LEU A O 1
ATOM 2234 N N . ASN A 1 144 ? 8.849 3.731 42.139 1.00 60.04 144 ASN A N 1
ATOM 2235 C CA . ASN A 1 144 ? 7.480 3.246 41.965 1.00 76.13 144 ASN A CA 1
ATOM 2236 C C . ASN A 1 144 ? 6.937 3.498 40.554 1.00 71.54 144 ASN A C 1
ATOM 2237 O O . ASN A 1 144 ? 5.918 2.927 40.155 1.00 57.23 144 ASN A O 1
ATOM 2248 N N . SER A 1 145 ? 7.623 4.359 39.809 1.00 72.64 145 SER A N 1
ATOM 2249 C CA . SER A 1 145 ? 7.192 4.736 38.472 1.00 73.83 145 SER A CA 1
ATOM 2250 C C . SER A 1 145 ? 8.285 4.519 37.430 1.00 72.83 145 SER A C 1
ATOM 2251 O O . SER A 1 145 ? 8.050 4.758 36.249 1.00 83.87 145 SER A O 1
ATOM 2259 N N . LYS A 1 146 ? 9.468 4.074 37.852 1.00 62.18 146 LYS A N 1
ATOM 2260 C CA . LYS A 1 146 ? 10.535 3.761 36.901 1.00 75.74 146 LYS A CA 1
ATOM 2261 C C . LYS A 1 146 ? 10.223 2.454 36.177 1.00 80.98 146 LYS A C 1
ATOM 2262 O O . LYS A 1 146 ? 10.186 1.377 36.789 1.00 72.91 146 LYS A O 1
ATOM 2281 N N . ILE A 1 147 ? 9.993 2.559 34.871 1.00 61.44 147 ILE A N 1
ATOM 2282 C CA . ILE A 1 147 ? 9.684 1.398 34.062 1.00 61.28 147 ILE A CA 1
ATOM 2283 C C . ILE A 1 147 ? 10.956 0.842 33.452 1.00 68.49 147 ILE A C 1
ATOM 2284 O O . ILE A 1 147 ? 11.860 1.592 33.072 1.00 64.49 147 ILE A O 1
ATOM 2300 N N . SER A 1 148 ? 11.016 -0.482 33.374 1.00 64.24 148 SER A N 1
ATOM 2301 C CA . SER A 1 148 ? 12.142 -1.172 32.771 1.00 65.48 148 SER A CA 1
ATOM 2302 C C . SER A 1 148 ? 11.625 -2.166 31.748 1.00 63.32 148 SER A C 1
ATOM 2303 O O . SER A 1 148 ? 11.031 -3.188 32.109 1.00 46.21 148 SER A O 1
ATOM 2311 N N . TYR A 1 149 ? 11.855 -1.848 30.472 1.00 71.30 149 TYR A N 1
ATOM 2312 C CA . TYR A 1 149 ? 11.394 -2.670 29.357 1.00 55.21 149 TYR A CA 1
ATOM 2313 C C . TYR A 1 149 ? 12.356 -3.830 29.058 1.00 61.84 149 TYR A C 1
ATOM 2314 O O . TYR A 1 149 ? 13.564 -3.637 28.890 1.00 65.31 149 TYR A O 1
ATOM 2332 N N . ARG A 1 150 ? 11.813 -5.038 28.996 1.00 54.40 150 ARG A N 1
ATOM 2333 C CA . ARG A 1 150 ? 12.630 -6.220 28.760 1.00 65.52 150 ARG A CA 1
ATOM 2334 C C . ARG A 1 150 ? 11.980 -7.131 27.727 1.00 78.97 150 ARG A C 1
ATOM 2335 O O . ARG A 1 150 ? 10.761 -7.144 27.583 1.00 74.61 150 ARG A O 1
ATOM 2356 N N . ILE A 1 151 ? 12.807 -7.896 27.021 1.00 78.87 151 ILE A N 1
ATOM 2357 C CA . ILE A 1 151 ? 12.329 -8.896 26.071 1.00 60.20 151 ILE A CA 1
ATOM 2358 C C . ILE A 1 151 ? 12.159 -10.252 26.751 1.00 65.68 151 ILE A C 1
ATOM 2359 O O . ILE A 1 151 ? 13.128 -10.849 27.233 1.00 71.47 151 ILE A O 1
ATOM 2375 N N . VAL A 1 152 ? 10.922 -10.729 26.794 1.00 59.38 152 VAL A N 1
ATOM 2376 C CA . VAL A 1 152 ? 10.622 -12.014 27.412 1.00 67.86 152 VAL A CA 1
ATOM 2377 C C . VAL A 1 152 ? 11.061 -13.139 26.487 1.00 73.77 152 VAL A C 1
ATOM 2378 O O . VAL A 1 152 ? 12.017 -13.860 26.776 1.00 83.02 152 VAL A O 1
ATOM 2391 N N . SER A 1 153 ? 10.354 -13.272 25.370 1.00 76.46 153 SER A N 1
ATOM 2392 C CA . SER A 1 153 ? 10.654 -14.290 24.373 1.00 77.55 153 SER A CA 1
ATOM 2393 C C . SER A 1 153 ? 10.762 -13.644 23.005 1.00 87.09 153 SER A C 1
ATOM 2394 O O . SER A 1 153 ? 10.399 -12.484 22.840 1.00 84.95 153 SER A O 1
ATOM 2402 N N . LEU A 1 154 ? 11.257 -14.398 22.026 1.00 99.74 154 LEU A N 1
ATOM 2403 C CA . LEU A 1 154 ? 11.402 -13.901 20.663 1.00 80.18 154 LEU A CA 1
ATOM 2404 C C . LEU A 1 154 ? 11.222 -15.039 19.674 1.00 83.46 154 LEU A C 1
ATOM 2405 O O . LEU A 1 154 ? 11.453 -16.203 20.018 1.00 76.08 154 LEU A O 1
ATOM 2421 N N . GLU A 1 155 ? 10.798 -14.693 18.456 1.00 99.96 155 GLU A N 1
ATOM 2422 C CA . GLU A 1 155 ? 10.662 -15.658 17.363 1.00 97.20 155 GLU A CA 1
ATOM 2423 C C . GLU A 1 155 ? 11.321 -15.190 16.056 1.00 84.44 155 GLU A C 1
ATOM 2424 O O . GLU A 1 155 ? 11.030 -14.103 15.545 1.00 72.64 155 GLU A O 1
ATOM 2436 N N . PRO A 1 156 ? 12.181 -16.035 15.482 1.00 83.91 156 PRO A N 1
ATOM 2437 C CA . PRO A 1 156 ? 12.478 -17.414 15.876 1.00 101.65 156 PRO A CA 1
ATOM 2438 C C . PRO A 1 156 ? 13.531 -17.517 16.991 1.00 104.56 156 PRO A C 1
ATOM 2439 O O . PRO A 1 156 ? 14.255 -18.509 17.061 1.00 111.31 156 PRO A O 1
ATOM 2450 N N . ALA A 1 157 ? 13.613 -16.490 17.834 1.00 98.94 157 ALA A N 1
ATOM 2451 C CA . ALA A 1 157 ? 14.481 -16.477 19.014 1.00 102.82 157 ALA A CA 1
ATOM 2452 C C . ALA A 1 157 ? 15.949 -16.252 18.676 1.00 100.92 157 ALA A C 1
ATOM 2453 O O . ALA A 1 157 ? 16.544 -15.269 19.112 1.00 113.34 157 ALA A O 1
ATOM 2460 N N . TYR A 1 158 ? 16.534 -17.175 17.921 1.00 95.55 158 TYR A N 1
ATOM 2461 C CA . TYR A 1 158 ? 17.953 -17.109 17.602 1.00 92.69 158 TYR A CA 1
ATOM 2462 C C . TYR A 1 158 ? 18.108 -16.864 16.099 1.00 93.53 158 TYR A C 1
ATOM 2463 O O . TYR A 1 158 ? 17.384 -17.452 15.295 1.00 99.30 158 TYR A O 1
ATOM 2481 N N . PRO A 1 159 ? 19.049 -15.992 15.710 1.00 85.04 159 PRO A N 1
ATOM 2482 C CA . PRO A 1 159 ? 19.949 -15.217 16.563 1.00 89.66 159 PRO A CA 1
ATOM 2483 C C . PRO A 1 159 ? 19.272 -13.929 16.993 1.00 78.89 159 PRO A C 1
ATOM 2484 O O . PRO A 1 159 ? 18.177 -13.646 16.519 1.00 85.04 159 PRO A O 1
ATOM 2495 N N . PRO A 1 160 ? 19.909 -13.156 17.878 1.00 84.69 160 PRO A N 1
ATOM 2496 C CA . PRO A 1 160 ? 19.292 -11.908 18.319 1.00 82.75 160 PRO A CA 1
ATOM 2497 C C . PRO A 1 160 ? 19.700 -10.742 17.444 1.00 71.07 160 PRO A C 1
ATOM 2498 O O . PRO A 1 160 ? 20.888 -10.505 17.262 1.00 69.48 160 PRO A O 1
ATOM 2509 N N . VAL A 1 161 ? 18.723 -10.021 16.918 1.00 67.66 161 VAL A N 1
ATOM 2510 C CA . VAL A 1 161 ? 19.002 -8.920 16.015 1.00 66.01 161 VAL A CA 1
ATOM 2511 C C . VAL A 1 161 ? 18.279 -7.658 16.480 1.00 62.24 161 VAL A C 1
ATOM 2512 O O . VAL A 1 161 ? 18.224 -6.658 15.768 1.00 68.17 161 VAL A O 1
ATOM 2525 N N . PHE A 1 162 ? 17.760 -7.697 17.701 1.00 67.42 162 PHE A N 1
ATOM 2526 C CA . PHE A 1 162 ? 17.037 -6.559 18.255 1.00 71.80 162 PHE A CA 1
ATOM 2527 C C . PHE A 1 162 ? 17.433 -6.312 19.705 1.00 68.08 162 PHE A C 1
ATOM 2528 O O . PHE A 1 162 ? 17.416 -7.232 20.521 1.00 64.38 162 PHE A O 1
ATOM 2545 N N . TYR A 1 163 ? 17.792 -5.065 20.003 1.00 57.24 163 TYR A N 1
ATOM 2546 C CA . TYR A 1 163 ? 18.120 -4.637 21.358 1.00 60.03 163 TYR A CA 1
ATOM 2547 C C . TYR A 1 163 ? 17.060 -3.674 21.882 1.00 58.18 163 TYR A C 1
ATOM 2548 O O . TYR A 1 163 ? 16.791 -2.646 21.269 1.00 59.60 163 TYR A O 1
ATOM 2566 N N . LEU A 1 164 ? 16.461 -4.019 23.019 1.00 62.82 164 LEU A N 1
ATOM 2567 C CA . LEU A 1 164 ? 15.394 -3.211 23.610 1.00 53.06 164 LEU A CA 1
ATOM 2568 C C . LEU A 1 164 ? 15.920 -2.371 24.773 1.00 62.10 164 LEU A C 1
ATOM 2569 O O . LEU A 1 164 ? 16.166 -2.882 25.870 1.00 66.80 164 LEU A O 1
ATOM 2585 N N . ASN A 1 165 ? 16.094 -1.079 24.528 1.00 54.33 165 ASN A N 1
ATOM 2586 C CA . ASN A 1 165 ? 16.505 -0.159 25.576 1.00 62.66 165 ASN A CA 1
ATOM 2587 C C . ASN A 1 165 ? 15.491 -0.168 26.715 1.00 54.31 165 ASN A C 1
ATOM 2588 O O . ASN A 1 165 ? 14.376 0.310 26.558 1.00 68.52 165 ASN A O 1
ATOM 2599 N N . LYS A 1 166 ? 15.883 -0.702 27.865 1.00 61.06 166 LYS A N 1
ATOM 2600 C CA . LYS A 1 166 ? 14.949 -0.892 28.973 1.00 70.96 166 LYS A CA 1
ATOM 2601 C C . LYS A 1 166 ? 14.433 0.425 29.553 1.00 61.72 166 LYS A C 1
ATOM 2602 O O . LYS A 1 166 ? 13.363 0.464 30.157 1.00 56.63 166 LYS A O 1
ATOM 2621 N N . ASP A 1 167 ? 15.183 1.504 29.360 1.00 58.42 167 ASP A N 1
ATOM 2622 C CA . ASP A 1 167 ? 14.807 2.788 29.933 1.00 57.71 167 ASP A CA 1
ATOM 2623 C C . ASP A 1 167 ? 13.887 3.576 29.009 1.00 62.57 167 ASP A C 1
ATOM 2624 O O . ASP A 1 167 ? 12.958 4.230 29.480 1.00 70.28 167 ASP A O 1
ATOM 2633 N N . THR A 1 168 ? 14.132 3.501 27.702 1.00 69.19 168 THR A N 1
ATOM 2634 C CA . THR A 1 168 ? 13.380 4.301 26.725 1.00 71.73 168 THR A CA 1
ATOM 2635 C C . THR A 1 168 ? 12.285 3.507 26.008 1.00 61.88 168 THR A C 1
ATOM 2636 O O . THR A 1 168 ? 11.296 4.073 25.543 1.00 66.84 168 THR A O 1
ATOM 2647 N N . GLY A 1 169 ? 12.466 2.196 25.919 1.00 60.76 169 GLY A N 1
ATOM 2648 C CA . GLY A 1 169 ? 11.536 1.349 25.198 1.00 60.33 169 GLY A CA 1
ATOM 2649 C C . GLY A 1 169 ? 11.849 1.286 23.711 1.00 60.59 169 GLY A C 1
ATOM 2650 O O . GLY A 1 169 ? 11.204 0.553 22.965 1.00 56.38 169 GLY A O 1
ATOM 2654 N N . GLU A 1 170 ? 12.840 2.057 23.273 1.00 58.42 170 GLU A N 1
ATOM 2655 C CA . GLU A 1 170 ? 13.245 2.047 21.868 1.00 63.01 170 GLU A CA 1
ATOM 2656 C C . GLU A 1 170 ? 13.834 0.700 21.464 1.00 65.25 170 GLU A C 1
ATOM 2657 O O . GLU A 1 170 ? 14.591 0.095 22.218 1.00 79.13 170 GLU A O 1
ATOM 2669 N N . ILE A 1 171 ? 13.474 0.236 20.273 1.00 63.27 171 ILE A N 1
ATOM 2670 C CA . ILE A 1 171 ? 14.054 -0.977 19.706 1.00 64.21 171 ILE A CA 1
ATOM 2671 C C . ILE A 1 171 ? 14.985 -0.629 18.552 1.00 66.48 171 ILE A C 1
ATOM 2672 O O . ILE A 1 171 ? 14.619 0.120 17.644 1.00 59.94 171 ILE A O 1
ATOM 2688 N N . TYR A 1 172 ? 16.190 -1.185 18.607 1.00 61.84 172 TYR A N 1
ATOM 2689 C CA . TYR A 1 172 ? 17.223 -0.926 17.620 1.00 58.84 172 TYR A CA 1
ATOM 2690 C C . TYR A 1 172 ? 17.647 -2.225 16.941 1.00 66.48 172 TYR A C 1
ATOM 2691 O O . TYR A 1 172 ? 17.367 -3.317 17.437 1.00 66.18 172 TYR A O 1
ATOM 2709 N N . THR A 1 173 ? 18.312 -2.099 15.798 1.00 65.83 173 THR A N 1
ATOM 2710 C CA . THR A 1 173 ? 18.912 -3.245 15.123 1.00 73.44 173 THR A CA 1
ATOM 2711 C C . THR A 1 173 ? 20.314 -3.453 15.666 1.00 71.64 173 THR A C 1
ATOM 2712 O O . THR A 1 173 ? 21.030 -2.486 15.916 1.00 70.81 173 THR A O 1
ATOM 2723 N N . THR A 1 174 ? 20.711 -4.707 15.853 1.00 67.56 174 THR A N 1
ATOM 2724 C CA . THR A 1 174 ? 22.025 -4.990 16.423 1.00 68.37 174 THR A CA 1
ATOM 2725 C C . THR A 1 174 ? 23.091 -5.010 15.340 1.00 49.79 174 THR A C 1
ATOM 2726 O O . THR A 1 174 ? 22.872 -4.547 14.231 1.00 66.11 174 THR A O 1
ATOM 2737 N N . SER A 1 175 ? 24.262 -5.522 15.685 1.00 67.75 175 SER A N 1
ATOM 2738 C CA . SER A 1 175 ? 25.354 -5.588 14.737 1.00 66.18 175 SER A CA 1
ATOM 2739 C C . SER A 1 175 ? 25.195 -6.801 13.852 1.00 67.41 175 SER A C 1
ATOM 2740 O O . SER A 1 175 ? 25.925 -6.933 12.884 1.00 80.67 175 SER A O 1
ATOM 2748 N N . VAL A 1 176 ? 24.269 -7.701 14.179 1.00 60.85 176 VAL A N 1
ATOM 2749 C CA . VAL A 1 176 ? 23.996 -8.810 13.266 1.00 70.75 176 VAL A CA 1
ATOM 2750 C C . VAL A 1 176 ? 23.031 -8.306 12.200 1.00 75.72 176 VAL A C 1
ATOM 2751 O O . VAL A 1 176 ? 22.034 -7.648 12.502 1.00 64.76 176 VAL A O 1
ATOM 2764 N N . THR A 1 177 ? 23.349 -8.595 10.944 1.00 81.67 177 THR A N 1
ATOM 2765 C CA . THR A 1 177 ? 22.591 -8.057 9.836 1.00 61.99 177 THR A CA 1
ATOM 2766 C C . THR A 1 177 ? 21.246 -8.780 9.702 1.00 66.65 177 THR A C 1
ATOM 2767 O O . THR A 1 177 ? 21.120 -9.973 10.004 1.00 58.50 177 THR A O 1
ATOM 2778 N N . LEU A 1 178 ? 20.237 -8.040 9.264 1.00 58.14 178 LEU A N 1
ATOM 2779 C CA . LEU A 1 178 ? 18.941 -8.625 8.950 1.00 59.59 178 LEU A CA 1
ATOM 2780 C C . LEU A 1 178 ? 18.878 -9.130 7.504 1.00 72.30 178 LEU A C 1
ATOM 2781 O O . LEU A 1 178 ? 19.288 -8.433 6.572 1.00 59.66 178 LEU A O 1
ATOM 2797 N N . ASP A 1 179 ? 18.348 -10.337 7.325 1.00 66.99 179 ASP A N 1
ATOM 2798 C CA . ASP A 1 179 ? 18.177 -10.924 5.996 1.00 62.66 179 ASP A CA 1
ATOM 2799 C C . ASP A 1 179 ? 16.757 -11.444 5.860 1.00 57.01 179 ASP A C 1
ATOM 2800 O O . ASP A 1 179 ? 16.380 -12.404 6.526 1.00 61.70 179 ASP A O 1
ATOM 2809 N N . ARG A 1 180 ? 15.971 -10.806 4.998 1.00 61.01 180 ARG A N 1
ATOM 2810 C CA . ARG A 1 180 ? 14.565 -11.169 4.820 1.00 69.88 180 ARG A CA 1
ATOM 2811 C C . ARG A 1 180 ? 14.392 -12.603 4.323 1.00 63.36 180 ARG A C 1
ATOM 2812 O O . ARG A 1 180 ? 13.402 -13.268 4.640 1.00 54.38 180 ARG A O 1
ATOM 2833 N N . GLU A 1 181 ? 15.350 -13.069 3.529 1.00 66.91 181 GLU A N 1
ATOM 2834 C CA . GLU A 1 181 ? 15.293 -14.425 3.000 1.00 68.49 181 GLU A CA 1
ATOM 2835 C C . GLU A 1 181 ? 15.562 -15.451 4.104 1.00 69.42 181 GLU A C 1
ATOM 2836 O O . GLU A 1 181 ? 15.197 -16.621 3.980 1.00 65.94 181 GLU A O 1
ATOM 2848 N N . GLU A 1 182 ? 16.191 -15.005 5.188 1.00 82.51 182 GLU A N 1
ATOM 2849 C CA . GLU A 1 182 ? 16.383 -15.855 6.366 1.00 77.08 182 GLU A CA 1
ATOM 2850 C C . GLU A 1 182 ? 15.138 -15.828 7.251 1.00 61.06 182 GLU A C 1
ATOM 2851 O O . GLU A 1 182 ? 14.616 -16.883 7.622 1.00 53.07 182 GLU A O 1
ATOM 2863 N N . HIS A 1 183 ? 14.666 -14.621 7.573 1.00 56.44 183 HIS A N 1
ATOM 2864 C CA . HIS A 1 183 ? 13.448 -14.440 8.366 1.00 60.54 183 HIS A CA 1
ATOM 2865 C C . HIS A 1 183 ? 12.698 -13.175 7.962 1.00 57.06 183 HIS A C 1
ATOM 2866 O O . HIS A 1 183 ? 13.216 -12.061 8.064 1.00 50.69 183 HIS A O 1
ATOM 2880 N N . SER A 1 184 ? 11.463 -13.365 7.513 1.00 64.24 184 SER A N 1
ATOM 2881 C CA . SER A 1 184 ? 10.670 -12.283 6.948 1.00 66.09 184 SER A CA 1
ATOM 2882 C C . SER A 1 184 ? 10.000 -11.430 8.027 1.00 63.44 184 SER A C 1
ATOM 2883 O O . SER A 1 184 ? 9.990 -10.200 7.950 1.00 58.73 184 SER A O 1
ATOM 2891 N N . SER A 1 185 ? 9.438 -12.091 9.032 1.00 70.11 185 SER A N 1
ATOM 2892 C CA . SER A 1 185 ? 8.692 -11.395 10.073 1.00 69.66 185 SER A CA 1
ATOM 2893 C C . SER A 1 185 ? 9.109 -11.878 11.452 1.00 76.95 185 SER A C 1
ATOM 2894 O O . SER A 1 185 ? 9.232 -13.081 11.684 1.00 78.03 185 SER A O 1
ATOM 2902 N N . TYR A 1 186 ? 9.321 -10.927 12.360 1.00 85.38 186 TYR A N 1
ATOM 2903 C CA . TYR A 1 186 ? 9.648 -11.221 13.758 1.00 74.21 186 TYR A CA 1
ATOM 2904 C C . TYR A 1 186 ? 8.452 -10.884 14.636 1.00 64.19 186 TYR A C 1
ATOM 2905 O O . TYR A 1 186 ? 7.916 -9.775 14.570 1.00 65.25 186 TYR A O 1
ATOM 2923 N N . THR A 1 187 ? 8.023 -11.856 15.436 1.00 68.96 187 THR A N 1
ATOM 2924 C CA . THR A 1 187 ? 6.996 -11.630 16.458 1.00 79.80 187 THR A CA 1
ATOM 2925 C C . THR A 1 187 ? 7.621 -11.747 17.852 1.00 74.43 187 THR A C 1
ATOM 2926 O O . THR A 1 187 ? 8.291 -12.729 18.170 1.00 72.17 187 THR A O 1
ATOM 2937 N N . LEU A 1 188 ? 7.382 -10.741 18.683 1.00 76.72 188 LEU A N 1
ATOM 2938 C CA . LEU A 1 188 ? 8.151 -10.566 19.908 1.00 80.42 188 LEU A CA 1
ATOM 2939 C C . LEU A 1 188 ? 7.282 -10.170 21.110 1.00 73.56 188 LEU A C 1
ATOM 2940 O O . LEU A 1 188 ? 6.495 -9.226 21.034 1.00 62.50 188 LEU A O 1
ATOM 2956 N N . THR A 1 189 ? 7.433 -10.911 22.210 1.00 81.19 189 THR A N 1
ATOM 2957 C CA . THR A 1 189 ? 6.748 -10.618 23.479 1.00 81.58 189 THR A CA 1
ATOM 2958 C C . THR A 1 189 ? 7.613 -9.803 24.454 1.00 70.85 189 THR A C 1
ATOM 2959 O O . THR A 1 189 ? 8.690 -10.236 24.865 1.00 64.28 189 THR A O 1
ATOM 2970 N N . VAL A 1 190 ? 7.121 -8.630 24.835 1.00 61.04 190 VAL A N 1
ATOM 2971 C CA . VAL A 1 190 ? 7.878 -7.722 25.688 1.00 65.80 190 VAL A CA 1
ATOM 2972 C C . VAL A 1 190 ? 7.322 -7.723 27.112 1.00 71.82 190 VAL A C 1
ATOM 2973 O O . VAL A 1 190 ? 6.398 -8.466 27.422 1.00 73.15 190 VAL A O 1
ATOM 2986 N N . GLU A 1 191 ? 7.895 -6.889 27.972 1.00 77.85 191 GLU A N 1
ATOM 2987 C CA . GLU A 1 191 ? 7.551 -6.874 29.389 1.00 70.89 191 GLU A CA 1
ATOM 2988 C C . GLU A 1 191 ? 7.912 -5.527 30.003 1.00 68.52 191 GLU A C 1
ATOM 2989 O O . GLU A 1 191 ? 8.912 -4.916 29.623 1.00 76.94 191 GLU A O 1
ATOM 3001 N N . ALA A 1 192 ? 7.104 -5.077 30.959 1.00 68.74 192 ALA A N 1
ATOM 3002 C CA . ALA A 1 192 ? 7.366 -3.824 31.682 1.00 77.61 192 ALA A CA 1
ATOM 3003 C C . ALA A 1 192 ? 7.327 -4.042 33.199 1.00 82.93 192 ALA A C 1
ATOM 3004 O O . ALA A 1 192 ? 6.324 -4.522 33.740 1.00 84.92 192 ALA A O 1
ATOM 3011 N N . ARG A 1 193 ? 8.415 -3.677 33.878 1.00 73.74 193 ARG A N 1
ATOM 3012 C CA . ARG A 1 193 ? 8.557 -3.956 35.302 1.00 56.79 193 ARG A CA 1
ATOM 3013 C C . ARG A 1 193 ? 8.745 -2.704 36.155 1.00 72.55 193 ARG A C 1
ATOM 3014 O O . ARG A 1 193 ? 9.271 -1.679 35.702 1.00 65.50 193 ARG A O 1
ATOM 3035 N N . ASP A 1 194 ? 8.321 -2.835 37.412 1.00 78.40 194 ASP A N 1
ATOM 3036 C CA . ASP A 1 194 ? 8.278 -1.746 38.387 1.00 72.92 194 ASP A CA 1
ATOM 3037 C C . ASP A 1 194 ? 9.504 -1.763 39.291 1.00 83.93 194 ASP A C 1
ATOM 3038 O O . ASP A 1 194 ? 10.179 -2.787 39.430 1.00 92.50 194 ASP A O 1
ATOM 3047 N N . GLY A 1 195 ? 9.777 -0.627 39.920 1.00 79.41 195 GLY A N 1
ATOM 3048 C CA . GLY A 1 195 ? 10.801 -0.561 40.945 1.00 88.08 195 GLY A CA 1
ATOM 3049 C C . GLY A 1 195 ? 12.206 -0.398 40.396 1.00 97.51 195 GLY A C 1
ATOM 3050 O O . GLY A 1 195 ? 12.516 0.581 39.714 1.00 91.71 195 GLY A O 1
ATOM 3054 N N . ASN A 1 196 ? 13.055 -1.374 40.699 1.00 100.95 196 ASN A N 1
ATOM 3055 C CA . ASN A 1 196 ? 14.457 -1.332 40.307 1.00 97.04 196 ASN A CA 1
ATOM 3056 C C . ASN A 1 196 ? 14.681 -2.076 38.993 1.00 107.89 196 ASN A C 1
ATOM 3057 O O . ASN A 1 196 ? 15.806 -2.150 38.495 1.00 111.36 196 ASN A O 1
ATOM 3068 N N . GLY A 1 197 ? 13.602 -2.618 38.432 1.00 102.82 197 GLY A N 1
ATOM 3069 C CA . GLY A 1 197 ? 13.684 -3.374 37.196 1.00 103.51 197 GLY A CA 1
ATOM 3070 C C . GLY A 1 197 ? 14.362 -4.713 37.394 1.00 101.30 197 GLY A C 1
ATOM 3071 O O . GLY A 1 197 ? 15.155 -5.141 36.558 1.00 112.68 197 GLY A O 1
ATOM 3075 N N . GLU A 1 198 ? 14.057 -5.370 38.508 1.00 100.17 198 GLU A N 1
ATOM 3076 C CA . GLU A 1 198 ? 14.637 -6.675 38.807 1.00 111.40 198 GLU A CA 1
ATOM 3077 C C . GLU A 1 198 ? 13.690 -7.791 38.393 1.00 103.52 198 GLU A C 1
ATOM 3078 O O . GLU A 1 198 ? 12.515 -7.803 38.761 1.00 98.94 198 GLU A O 1
ATOM 3090 N N . VAL A 1 199 ? 14.217 -8.735 37.628 1.00 107.41 199 VAL A N 1
ATOM 3091 C CA . VAL A 1 199 ? 13.413 -9.832 37.118 1.00 102.66 199 VAL A CA 1
ATOM 3092 C C . VAL A 1 199 ? 13.086 -10.800 38.245 1.00 90.00 199 VAL A C 1
ATOM 3093 O O . VAL A 1 199 ? 13.979 -11.424 38.813 1.00 91.06 199 VAL A O 1
ATOM 3106 N N . THR A 1 200 ? 11.801 -10.910 38.565 1.00 90.79 200 THR A N 1
ATOM 3107 C CA . THR A 1 200 ? 11.334 -11.797 39.628 1.00 91.32 200 THR A CA 1
ATOM 3108 C C . THR A 1 200 ? 10.299 -12.787 39.114 1.00 85.68 200 THR A C 1
ATOM 3109 O O . THR A 1 200 ? 9.929 -12.756 37.943 1.00 106.98 200 THR A O 1
ATOM 3120 N N . ASP A 1 201 ? 9.829 -13.661 39.998 1.00 81.50 201 ASP A N 1
ATOM 3121 C CA . ASP A 1 201 ? 8.830 -14.658 39.629 1.00 92.53 201 ASP A CA 1
ATOM 3122 C C . ASP A 1 201 ? 7.434 -14.048 39.633 1.00 91.73 201 ASP A C 1
ATOM 3123 O O . ASP A 1 201 ? 6.436 -14.757 39.508 1.00 85.83 201 ASP A O 1
ATOM 3132 N N . LYS A 1 202 ? 7.370 -12.729 39.778 1.00 87.86 202 LYS A N 1
ATOM 3133 C CA . LYS A 1 202 ? 6.103 -12.017 39.790 1.00 87.94 202 LYS A CA 1
ATOM 3134 C C . LYS A 1 202 ? 5.523 -11.898 38.378 1.00 90.84 202 LYS A C 1
ATOM 3135 O O . LYS A 1 202 ? 6.246 -11.573 37.433 1.00 91.28 202 LYS A O 1
ATOM 3154 N N . PRO A 1 203 ? 4.211 -12.151 38.227 1.00 88.80 203 PRO A N 1
ATOM 3155 C CA . PRO A 1 203 ? 3.606 -12.016 36.898 1.00 93.29 203 PRO A CA 1
ATOM 3156 C C . PRO A 1 203 ? 3.308 -10.557 36.553 1.00 93.39 203 PRO A C 1
ATOM 3157 O O . PRO A 1 203 ? 2.404 -9.958 37.138 1.00 102.78 203 PRO A O 1
ATOM 3168 N N . VAL A 1 204 ? 4.065 -9.995 35.616 1.00 86.21 204 VAL A N 1
ATOM 3169 C CA . VAL A 1 204 ? 3.890 -8.596 35.231 1.00 84.13 204 VAL A CA 1
ATOM 3170 C C . VAL A 1 204 ? 3.226 -8.484 33.860 1.00 74.89 204 VAL A C 1
ATOM 3171 O O . VAL A 1 204 ? 3.144 -9.460 33.104 1.00 58.15 204 VAL A O 1
ATOM 3184 N N . LYS A 1 205 ? 2.733 -7.289 33.553 1.00 74.52 205 LYS A N 1
ATOM 3185 C CA . LYS A 1 205 ? 2.041 -7.060 32.290 1.00 72.88 205 LYS A CA 1
ATOM 3186 C C . LYS A 1 205 ? 2.998 -7.209 31.110 1.00 76.14 205 LYS A C 1
ATOM 3187 O O . LYS A 1 205 ? 4.159 -6.794 31.168 1.00 73.42 205 LYS A O 1
ATOM 3206 N N . GLN A 1 206 ? 2.498 -7.805 30.035 1.00 82.75 206 GLN A N 1
ATOM 3207 C CA . GLN A 1 206 ? 3.296 -8.006 28.830 1.00 78.28 206 GLN A CA 1
ATOM 3208 C C . GLN A 1 206 ? 2.467 -7.782 27.568 1.00 63.36 206 GLN A C 1
ATOM 3209 O O . GLN A 1 206 ? 1.281 -8.111 27.518 1.00 66.60 206 GLN A O 1
ATOM 3223 N N . ALA A 1 207 ? 3.109 -7.220 26.552 1.00 69.24 207 ALA A N 1
ATOM 3224 C CA . ALA A 1 207 ? 2.485 -7.007 25.248 1.00 72.88 207 ALA A CA 1
ATOM 3225 C C . ALA A 1 207 ? 3.291 -7.720 24.164 1.00 63.67 207 ALA A C 1
ATOM 3226 O O . ALA A 1 207 ? 4.302 -8.361 24.462 1.00 65.10 207 ALA A O 1
ATOM 3233 N N . GLN A 1 208 ? 2.846 -7.614 22.912 1.00 77.41 208 GLN A N 1
ATOM 3234 C CA . GLN A 1 208 ? 3.567 -8.225 21.791 1.00 68.75 208 GLN A CA 1
ATOM 3235 C C . GLN A 1 208 ? 3.971 -7.197 20.753 1.00 46.98 208 GLN A C 1
ATOM 3236 O O . GLN A 1 208 ? 3.292 -6.190 20.573 1.00 47.32 208 GLN A O 1
ATOM 3250 N N . VAL A 1 209 ? 5.100 -7.458 20.098 1.00 53.39 209 VAL A N 1
ATOM 3251 C CA . VAL A 1 209 ? 5.586 -6.634 18.990 1.00 72.06 209 VAL A CA 1
ATOM 3252 C C . VAL A 1 209 ? 5.733 -7.464 17.707 1.00 65.73 209 VAL A C 1
ATOM 3253 O O . VAL A 1 209 ? 6.219 -8.602 17.735 1.00 57.83 209 VAL A O 1
ATOM 3266 N N . GLN A 1 210 ? 5.309 -6.886 16.588 1.00 66.54 210 GLN A N 1
ATOM 3267 C CA . GLN A 1 210 ? 5.420 -7.547 15.289 1.00 64.52 210 GLN A CA 1
ATOM 3268 C C . GLN A 1 210 ? 6.218 -6.687 14.315 1.00 60.89 210 GLN A C 1
ATOM 3269 O O . GLN A 1 210 ? 5.748 -5.633 13.860 1.00 48.58 210 GLN A O 1
ATOM 3283 N N . ILE A 1 211 ? 7.433 -7.137 14.017 1.00 59.78 211 ILE A N 1
ATOM 3284 C CA . ILE A 1 211 ? 8.296 -6.447 13.066 1.00 78.25 211 ILE A CA 1
ATOM 3285 C C . ILE A 1 211 ? 8.310 -7.175 11.729 1.00 71.02 211 ILE A C 1
ATOM 3286 O O . ILE A 1 211 ? 8.626 -8.365 11.651 1.00 62.98 211 ILE A O 1
ATOM 3302 N N . ARG A 1 212 ? 7.965 -6.445 10.679 1.00 68.93 212 ARG A N 1
ATOM 3303 C CA . ARG A 1 212 ? 8.021 -6.977 9.330 1.00 72.11 212 ARG A CA 1
ATOM 3304 C C . ARG A 1 212 ? 9.318 -6.511 8.680 1.00 63.31 212 ARG A C 1
ATOM 3305 O O . ARG A 1 212 ? 9.605 -5.310 8.646 1.00 64.02 212 ARG A O 1
ATOM 3326 N N . ILE A 1 213 ? 10.110 -7.464 8.195 1.00 61.38 213 ILE A N 1
ATOM 3327 C CA . ILE A 1 213 ? 11.350 -7.147 7.482 1.00 69.01 213 ILE A CA 1
ATOM 3328 C C . ILE A 1 213 ? 11.076 -6.862 6.006 1.00 61.79 213 ILE A C 1
ATOM 3329 O O . ILE A 1 213 ? 10.532 -7.705 5.299 1.00 45.76 213 ILE A O 1
ATOM 3345 N N . LEU A 1 214 ? 11.449 -5.671 5.551 1.00 57.79 214 LEU A N 1
ATOM 3346 C CA . LEU A 1 214 ? 11.204 -5.274 4.173 1.00 60.46 214 LEU A CA 1
ATOM 3347 C C . LEU A 1 214 ? 12.268 -5.855 3.248 1.00 66.37 214 LEU A C 1
ATOM 3348 O O . LEU A 1 214 ? 13.386 -6.090 3.678 1.00 70.20 214 LEU A O 1
ATOM 3364 N N . ASP A 1 215 ? 11.912 -6.077 1.982 1.00 69.38 215 ASP A N 1
ATOM 3365 C CA . ASP A 1 215 ? 12.792 -6.767 1.028 1.00 63.65 215 ASP A CA 1
ATOM 3366 C C . ASP A 1 215 ? 13.669 -5.819 0.213 1.00 52.17 215 ASP A C 1
ATOM 3367 O O . ASP A 1 215 ? 13.254 -4.703 -0.110 1.00 54.84 215 ASP A O 1
ATOM 3376 N N . VAL A 1 216 ? 14.875 -6.274 -0.122 1.00 50.04 216 VAL A N 1
ATOM 3377 C CA . VAL A 1 216 ? 15.710 -5.586 -1.106 1.00 63.81 216 VAL A CA 1
ATOM 3378 C C . VAL A 1 216 ? 16.246 -6.602 -2.100 1.00 58.65 216 VAL A C 1
ATOM 3379 O O . VAL A 1 216 ? 16.398 -7.786 -1.771 1.00 47.76 216 VAL A O 1
ATOM 3392 N N . ASN A 1 217 ? 16.530 -6.134 -3.312 1.00 53.64 217 ASN A N 1
ATOM 3393 C CA . ASN A 1 217 ? 16.995 -7.017 -4.374 1.00 62.58 217 ASN A CA 1
ATOM 3394 C C . ASN A 1 217 ? 18.463 -7.350 -4.196 1.00 55.73 217 ASN A C 1
ATOM 3395 O O . ASN A 1 217 ? 19.333 -6.731 -4.808 1.00 58.47 217 ASN A O 1
ATOM 3406 N N . ASP A 1 218 ? 18.724 -8.323 -3.332 1.00 57.39 218 ASP A N 1
ATOM 3407 C CA . ASP A 1 218 ? 20.088 -8.706 -2.991 1.00 57.61 218 ASP A CA 1
ATOM 3408 C C . ASP A 1 218 ? 20.300 -10.183 -3.283 1.00 52.31 218 ASP A C 1
ATOM 3409 O O . ASP A 1 218 ? 21.149 -10.840 -2.681 1.00 46.64 218 ASP A O 1
ATOM 3418 N N . ASN A 1 219 ? 19.524 -10.696 -4.228 1.00 61.34 219 ASN A N 1
ATOM 3419 C CA . ASN A 1 219 ? 19.683 -12.069 -4.681 1.00 71.30 219 ASN A CA 1
ATOM 3420 C C . ASN A 1 219 ? 19.505 -12.199 -6.208 1.00 69.87 219 ASN A C 1
ATOM 3421 O O . ASN A 1 219 ? 18.452 -11.812 -6.781 1.00 57.02 219 ASN A O 1
ATOM 3432 N N . ILE A 1 220 ? 20.553 -12.742 -6.842 1.00 63.62 220 ILE A N 1
ATOM 3433 C CA . ILE A 1 220 ? 20.636 -12.872 -8.293 1.00 66.93 220 ILE A CA 1
ATOM 3434 C C . ILE A 1 220 ? 19.800 -14.061 -8.772 1.00 69.95 220 ILE A C 1
ATOM 3435 O O . ILE A 1 220 ? 19.781 -15.114 -8.118 1.00 51.66 220 ILE A O 1
ATOM 3451 N N . PRO A 1 221 ? 19.102 -13.901 -9.912 1.00 55.18 221 PRO A N 1
ATOM 3452 C CA . PRO A 1 221 ? 18.302 -15.013 -10.443 1.00 45.53 221 PRO A CA 1
ATOM 3453 C C . PRO A 1 221 ? 19.151 -16.199 -10.879 1.00 46.39 221 PRO A C 1
ATOM 3454 O O . PRO A 1 221 ? 20.332 -16.028 -11.188 1.00 41.69 221 PRO A O 1
ATOM 3465 N N . VAL A 1 222 ? 18.555 -17.386 -10.892 1.00 38.97 222 VAL A N 1
ATOM 3466 C CA . VAL A 1 222 ? 19.276 -18.602 -11.252 1.00 64.21 222 VAL A CA 1
ATOM 3467 C C . VAL A 1 222 ? 18.351 -19.551 -12.016 1.00 64.18 222 VAL A C 1
ATOM 3468 O O . VAL A 1 222 ? 17.244 -19.838 -11.559 1.00 52.48 222 VAL A O 1
ATOM 3481 N N . VAL A 1 223 ? 18.812 -20.038 -13.171 1.00 44.10 223 VAL A N 1
ATOM 3482 C CA . VAL A 1 223 ? 18.012 -20.941 -13.993 1.00 51.84 223 VAL A CA 1
ATOM 3483 C C . VAL A 1 223 ? 18.014 -22.346 -13.414 1.00 59.30 223 VAL A C 1
ATOM 3484 O O . VAL A 1 223 ? 19.072 -22.881 -13.079 1.00 62.66 223 VAL A O 1
ATOM 3497 N N . GLU A 1 224 ? 16.824 -22.941 -13.323 1.00 65.29 224 GLU A N 1
ATOM 3498 C CA . GLU A 1 224 ? 16.635 -24.226 -12.653 1.00 75.77 224 GLU A CA 1
ATOM 3499 C C . GLU A 1 224 ? 16.503 -25.393 -13.610 1.00 64.34 224 GLU A C 1
ATOM 3500 O O . GLU A 1 224 ? 16.666 -26.541 -13.202 1.00 84.30 224 GLU A O 1
ATOM 3512 N N . ASN A 1 225 ? 16.181 -25.114 -14.866 1.00 66.94 225 ASN A N 1
ATOM 3513 C CA A ASN A 1 225 ? 16.032 -26.171 -15.855 0.50 80.75 225 ASN A CA 1
ATOM 3514 C CA B ASN A 1 225 ? 16.039 -26.172 -15.860 0.50 68.95 225 ASN A CA 1
ATOM 3515 C C . ASN A 1 225 ? 17.327 -26.970 -16.013 1.00 62.61 225 ASN A C 1
ATOM 3516 O O . ASN A 1 225 ? 18.413 -26.398 -16.160 1.00 59.82 225 ASN A O 1
ATOM 3535 N N . LYS A 1 226 ? 17.205 -28.294 -15.974 1.00 52.90 226 LYS A N 1
ATOM 3536 C CA . LYS A 1 226 ? 18.359 -29.166 -16.158 1.00 63.73 226 LYS A CA 1
ATOM 3537 C C . LYS A 1 226 ? 18.771 -29.170 -17.613 1.00 74.28 226 LYS A C 1
ATOM 3538 O O . LYS A 1 226 ? 19.914 -28.859 -17.950 1.00 87.82 226 LYS A O 1
ATOM 3557 N N . VAL A 1 227 ? 17.812 -29.518 -18.466 1.00 78.51 227 VAL A N 1
ATOM 3558 C CA . VAL A 1 227 ? 18.003 -29.564 -19.910 1.00 70.08 227 VAL A CA 1
ATOM 3559 C C . VAL A 1 227 ? 17.497 -28.269 -20.535 1.00 67.45 227 VAL A C 1
ATOM 3560 O O . VAL A 1 227 ? 16.320 -27.940 -20.432 1.00 80.24 227 VAL A O 1
ATOM 3573 N N . LEU A 1 228 ? 18.390 -27.529 -21.178 1.00 72.95 228 LEU A N 1
ATOM 3574 C CA . LEU A 1 228 ? 17.989 -26.326 -21.903 1.00 75.81 228 LEU A CA 1
ATOM 3575 C C . LEU A 1 228 ? 18.168 -26.482 -23.412 1.00 83.45 228 LEU A C 1
ATOM 3576 O O . LEU A 1 228 ? 19.228 -26.174 -23.958 1.00 86.74 228 LEU A O 1
ATOM 3592 N N . GLU A 1 229 ? 17.121 -26.964 -24.078 1.00 85.72 229 GLU A N 1
ATOM 3593 C CA A GLU A 1 229 ? 17.133 -27.128 -25.525 0.50 90.60 229 GLU A CA 1
ATOM 3594 C CA B GLU A 1 229 ? 17.135 -27.125 -25.528 0.50 93.30 229 GLU A CA 1
ATOM 3595 C C . GLU A 1 229 ? 15.757 -26.817 -26.096 1.00 70.56 229 GLU A C 1
ATOM 3596 O O . GLU A 1 229 ? 14.754 -27.376 -25.657 1.00 69.83 229 GLU A O 1
ATOM 3617 N N . GLY A 1 230 ? 15.716 -25.917 -27.072 1.00 72.23 230 GLY A N 1
ATOM 3618 C CA . GLY A 1 230 ? 14.466 -25.544 -27.711 1.00 71.28 230 GLY A CA 1
ATOM 3619 C C . GLY A 1 230 ? 14.017 -26.575 -28.732 1.00 66.52 230 GLY A C 1
ATOM 3620 O O . GLY A 1 230 ? 14.805 -27.405 -29.183 1.00 62.65 230 GLY A O 1
ATOM 3624 N N . MET A 1 231 ? 12.743 -26.526 -29.095 1.00 56.81 231 MET A N 1
ATOM 3625 C CA . MET A 1 231 ? 12.189 -27.490 -30.027 1.00 53.32 231 MET A CA 1
ATOM 3626 C C . MET A 1 231 ? 11.096 -26.834 -30.848 1.00 54.59 231 MET A C 1
ATOM 3627 O O . MET A 1 231 ? 10.130 -26.311 -30.297 1.00 68.87 231 MET A O 1
ATOM 3641 N N . VAL A 1 232 ? 11.273 -26.843 -32.165 1.00 51.56 232 VAL A N 1
ATOM 3642 C CA . VAL A 1 232 ? 10.279 -26.321 -33.097 1.00 50.89 232 VAL A CA 1
ATOM 3643 C C . VAL A 1 232 ? 10.211 -27.205 -34.316 1.00 55.27 232 VAL A C 1
ATOM 3644 O O . VAL A 1 232 ? 11.133 -27.980 -34.582 1.00 52.52 232 VAL A O 1
ATOM 3657 N N . GLU A 1 233 ? 9.110 -27.093 -35.049 1.00 59.96 233 GLU A N 1
ATOM 3658 C CA . GLU A 1 233 ? 8.961 -27.819 -36.296 1.00 60.67 233 GLU A CA 1
ATOM 3659 C C . GLU A 1 233 ? 9.250 -26.892 -37.461 1.00 73.05 233 GLU A C 1
ATOM 3660 O O . GLU A 1 233 ? 9.275 -25.665 -37.323 1.00 64.49 233 GLU A O 1
ATOM 3672 N N . GLU A 1 234 ? 9.458 -27.499 -38.620 1.00 79.73 234 GLU A N 1
ATOM 3673 C CA . GLU A 1 234 ? 9.628 -26.758 -39.849 1.00 60.92 234 GLU A CA 1
ATOM 3674 C C . GLU A 1 234 ? 8.310 -26.109 -40.242 1.00 65.86 234 GLU A C 1
ATOM 3675 O O . GLU A 1 234 ? 7.226 -26.659 -39.992 1.00 64.47 234 GLU A O 1
ATOM 3687 N N . ASN A 1 235 ? 8.409 -24.934 -40.854 1.00 63.26 235 ASN A N 1
ATOM 3688 C CA . ASN A 1 235 ? 7.237 -24.223 -41.334 1.00 65.74 235 ASN A CA 1
ATOM 3689 C C . ASN A 1 235 ? 6.273 -23.974 -40.204 1.00 72.54 235 ASN A C 1
ATOM 3690 O O . ASN A 1 235 ? 5.110 -24.134 -40.401 1.00 83.34 235 ASN A O 1
ATOM 3701 N N . GLN A 1 236 ? 6.735 -23.636 -39.009 1.00 76.78 236 GLN A N 1
ATOM 3702 C CA . GLN A 1 236 ? 5.790 -23.291 -37.945 1.00 57.55 236 GLN A CA 1
ATOM 3703 C C . GLN A 1 236 ? 5.983 -21.835 -37.577 1.00 52.13 236 GLN A C 1
ATOM 3704 O O . GLN A 1 236 ? 7.039 -21.263 -37.846 1.00 58.15 236 GLN A O 1
ATOM 3718 N N . VAL A 1 237 ? 4.964 -21.235 -36.974 1.00 45.17 237 VAL A N 1
ATOM 3719 C CA . VAL A 1 237 ? 5.074 -19.885 -36.424 1.00 54.45 237 VAL A CA 1
ATOM 3720 C C . VAL A 1 237 ? 4.271 -19.770 -35.136 1.00 52.85 237 VAL A C 1
ATOM 3721 O O . VAL A 1 237 ? 3.281 -20.476 -34.954 1.00 62.16 237 VAL A O 1
ATOM 3734 N N . ASN A 1 238 ? 4.700 -18.878 -34.251 1.00 44.31 238 ASN A N 1
ATOM 3735 C CA . ASN A 1 238 ? 4.009 -18.654 -32.983 1.00 58.23 238 ASN A CA 1
ATOM 3736 C C . ASN A 1 238 ? 3.857 -19.943 -32.176 1.00 52.39 238 ASN A C 1
ATOM 3737 O O . ASN A 1 238 ? 2.749 -20.346 -31.825 1.00 58.60 238 ASN A O 1
ATOM 3748 N N . VAL A 1 239 ? 4.990 -20.581 -31.898 1.00 55.99 239 VAL A N 1
ATOM 3749 C CA . VAL A 1 239 ? 5.025 -21.811 -31.115 1.00 64.34 239 VAL A CA 1
ATOM 3750 C C . VAL A 1 239 ? 6.018 -21.665 -29.972 1.00 56.01 239 VAL A C 1
ATOM 3751 O O . VAL A 1 239 ? 6.917 -20.831 -30.034 1.00 51.78 239 VAL A O 1
ATOM 3764 N N . GLU A 1 240 ? 5.835 -22.465 -28.926 1.00 63.49 240 GLU A N 1
ATOM 3765 C CA . GLU A 1 240 ? 6.692 -22.406 -27.745 1.00 69.02 240 GLU A CA 1
ATOM 3766 C C . GLU A 1 240 ? 8.008 -23.123 -28.006 1.00 61.41 240 GLU A C 1
ATOM 3767 O O . GLU A 1 240 ? 8.037 -24.336 -28.238 1.00 60.93 240 GLU A O 1
ATOM 3779 N N . VAL A 1 241 ? 9.098 -22.367 -27.980 1.00 54.59 241 VAL A N 1
ATOM 3780 C CA . VAL A 1 241 ? 10.415 -22.946 -28.210 1.00 65.58 241 VAL A CA 1
ATOM 3781 C C . VAL A 1 241 ? 10.887 -23.631 -26.936 1.00 65.94 241 VAL A C 1
ATOM 3782 O O . VAL A 1 241 ? 11.205 -24.821 -26.936 1.00 71.81 241 VAL A O 1
ATOM 3795 N N . THR A 1 242 ? 10.928 -22.873 -25.848 1.00 62.51 242 THR A N 1
ATOM 3796 C CA . THR A 1 242 ? 11.251 -23.435 -24.546 1.00 65.31 242 THR A CA 1
ATOM 3797 C C . THR A 1 242 ? 10.747 -22.507 -23.446 1.00 65.99 242 THR A C 1
ATOM 3798 O O . THR A 1 242 ? 10.359 -21.358 -23.709 1.00 54.89 242 THR A O 1
ATOM 3809 N N . ARG A 1 243 ? 10.747 -23.021 -22.219 1.00 61.98 243 ARG A N 1
ATOM 3810 C CA . ARG A 1 243 ? 10.404 -22.237 -21.038 1.00 58.67 243 ARG A CA 1
ATOM 3811 C C . ARG A 1 243 ? 11.580 -22.249 -20.071 1.00 59.98 243 ARG A C 1
ATOM 3812 O O . ARG A 1 243 ? 11.934 -23.300 -19.523 1.00 62.85 243 ARG A O 1
ATOM 3833 N N . ILE A 1 244 ? 12.192 -21.084 -19.878 1.00 48.52 244 ILE A N 1
ATOM 3834 C CA . ILE A 1 244 ? 13.343 -20.957 -18.981 1.00 53.64 244 ILE A CA 1
ATOM 3835 C C . ILE A 1 244 ? 12.906 -20.688 -17.553 1.00 58.38 244 ILE A C 1
ATOM 3836 O O . ILE A 1 244 ? 12.565 -19.556 -17.218 1.00 70.26 244 ILE A O 1
ATOM 3852 N N . LYS A 1 245 ? 12.904 -21.730 -16.722 1.00 62.45 245 LYS A N 1
ATOM 3853 C CA . LYS A 1 245 ? 12.477 -21.617 -15.323 1.00 64.90 245 LYS A CA 1
ATOM 3854 C C . LYS A 1 245 ? 13.581 -20.993 -14.488 1.00 54.45 245 LYS A C 1
ATOM 3855 O O . LYS A 1 245 ? 14.710 -21.473 -14.486 1.00 64.04 245 LYS A O 1
ATOM 3874 N N . VAL A 1 246 ? 13.250 -19.925 -13.777 1.00 43.07 246 VAL A N 1
ATOM 3875 C CA . VAL A 1 246 ? 14.238 -19.208 -12.978 1.00 60.74 246 VAL A CA 1
ATOM 3876 C C . VAL A 1 246 ? 13.779 -19.024 -11.530 1.00 58.21 246 VAL A C 1
ATOM 3877 O O . VAL A 1 246 ? 12.610 -18.744 -11.257 1.00 63.67 246 VAL A O 1
ATOM 3890 N N . PHE A 1 247 ? 14.724 -19.200 -10.614 1.00 59.39 247 PHE A N 1
ATOM 3891 C CA . PHE A 1 247 ? 14.483 -19.066 -9.182 1.00 55.79 247 PHE A CA 1
ATOM 3892 C C . PHE A 1 247 ? 15.083 -17.765 -8.666 1.00 48.78 247 PHE A C 1
ATOM 3893 O O . PHE A 1 247 ? 16.150 -17.349 -9.106 1.00 68.13 247 PHE A O 1
ATOM 3910 N N . ASP A 1 248 ? 14.398 -17.129 -7.728 1.00 45.82 248 ASP A N 1
ATOM 3911 C CA . ASP A 1 248 ? 14.916 -15.937 -7.072 1.00 50.92 248 ASP A CA 1
ATOM 3912 C C . ASP A 1 248 ? 14.492 -15.928 -5.616 1.00 57.09 248 ASP A C 1
ATOM 3913 O O . ASP A 1 248 ? 13.323 -16.123 -5.296 1.00 70.87 248 ASP A O 1
ATOM 3922 N N . ALA A 1 249 ? 15.445 -15.694 -4.732 1.00 66.09 249 ALA A N 1
ATOM 3923 C CA . ALA A 1 249 ? 15.187 -15.796 -3.300 1.00 76.54 249 ALA A CA 1
ATOM 3924 C C . ALA A 1 249 ? 14.347 -14.630 -2.774 1.00 66.36 249 ALA A C 1
ATOM 3925 O O . ALA A 1 249 ? 13.609 -14.778 -1.792 1.00 62.07 249 ALA A O 1
ATOM 3932 N N . ASP A 1 250 ? 14.461 -13.477 -3.429 1.00 48.36 250 ASP A N 1
ATOM 3933 C CA . ASP A 1 250 ? 13.830 -12.258 -2.945 1.00 52.70 250 ASP A CA 1
ATOM 3934 C C . ASP A 1 250 ? 12.298 -12.388 -2.896 1.00 54.69 250 ASP A C 1
ATOM 3935 O O . ASP A 1 250 ? 11.735 -13.430 -3.259 1.00 46.75 250 ASP A O 1
ATOM 3944 N N . GLU A 1 251 ? 11.633 -11.338 -2.414 1.00 55.48 251 GLU A N 1
ATOM 3945 C CA . GLU A 1 251 ? 10.200 -11.401 -2.135 1.00 51.80 251 GLU A CA 1
ATOM 3946 C C . GLU A 1 251 ? 9.393 -11.769 -3.372 1.00 54.00 251 GLU A C 1
ATOM 3947 O O . GLU A 1 251 ? 9.323 -11.007 -4.340 1.00 47.87 251 GLU A O 1
ATOM 3959 N N . ILE A 1 252 ? 8.765 -12.937 -3.314 1.00 57.94 252 ILE A N 1
ATOM 3960 C CA . ILE A 1 252 ? 7.967 -13.440 -4.424 1.00 51.98 252 ILE A CA 1
ATOM 3961 C C . ILE A 1 252 ? 6.926 -12.414 -4.828 1.00 49.65 252 ILE A C 1
ATOM 3962 O O . ILE A 1 252 ? 6.237 -11.846 -3.975 1.00 40.83 252 ILE A O 1
ATOM 3978 N N . GLY A 1 253 ? 6.845 -12.176 -6.136 1.00 51.25 253 GLY A N 1
ATOM 3979 C CA . GLY A 1 253 ? 5.896 -11.248 -6.724 1.00 49.96 253 GLY A CA 1
ATOM 3980 C C . GLY A 1 253 ? 6.514 -9.895 -7.027 1.00 45.02 253 GLY A C 1
ATOM 3981 O O . GLY A 1 253 ? 6.087 -9.198 -7.944 1.00 43.12 253 GLY A O 1
ATOM 3985 N N . SER A 1 254 ? 7.515 -9.511 -6.245 1.00 56.80 254 SER A N 1
ATOM 3986 C CA . SER A 1 254 ? 8.086 -8.175 -6.354 1.00 57.18 254 SER A CA 1
ATOM 3987 C C . SER A 1 254 ? 9.007 -8.058 -7.549 1.00 56.59 254 SER A C 1
ATOM 3988 O O . SER A 1 254 ? 9.463 -9.066 -8.089 1.00 56.73 254 SER A O 1
ATOM 3996 N N . ASP A 1 255 ? 9.294 -6.821 -7.945 1.00 65.31 255 ASP A N 1
ATOM 3997 C CA . ASP A 1 255 ? 10.220 -6.558 -9.047 1.00 70.11 255 ASP A CA 1
ATOM 3998 C C . ASP A 1 255 ? 11.635 -7.027 -8.699 1.00 67.04 255 ASP A C 1
ATOM 3999 O O . ASP A 1 255 ? 12.497 -7.147 -9.570 1.00 66.76 255 ASP A O 1
ATOM 4008 N N . ASN A 1 256 ? 11.873 -7.272 -7.416 1.00 63.64 256 ASN A N 1
ATOM 4009 C CA . ASN A 1 256 ? 13.137 -7.826 -6.968 1.00 57.43 256 ASN A CA 1
ATOM 4010 C C . ASN A 1 256 ? 13.197 -9.316 -7.231 1.00 56.49 256 ASN A C 1
ATOM 4011 O O . ASN A 1 256 ? 14.242 -9.915 -7.087 1.00 53.95 256 ASN A O 1
ATOM 4022 N N . TRP A 1 257 ? 12.057 -9.915 -7.552 1.00 52.82 257 TRP A N 1
ATOM 4023 C CA . TRP A 1 257 ? 11.960 -11.355 -7.765 1.00 49.49 257 TRP A CA 1
ATOM 4024 C C . TRP A 1 257 ? 11.632 -11.663 -9.208 1.00 61.91 257 TRP A C 1
ATOM 4025 O O . TRP A 1 257 ? 12.031 -12.700 -9.741 1.00 57.98 257 TRP A O 1
ATOM 4046 N N . LEU A 1 258 ? 10.890 -10.757 -9.835 1.00 70.13 258 LEU A N 1
ATOM 4047 C CA . LEU A 1 258 ? 10.449 -10.943 -11.213 1.00 72.15 258 LEU A CA 1
ATOM 4048 C C . LEU A 1 258 ? 11.633 -11.066 -12.167 1.00 58.89 258 LEU A C 1
ATOM 4049 O O . LEU A 1 258 ? 12.469 -10.154 -12.266 1.00 48.37 258 LEU A O 1
ATOM 4065 N N . ALA A 1 259 ? 11.687 -12.188 -12.883 1.00 50.41 259 ALA A N 1
ATOM 4066 C CA . ALA A 1 259 ? 12.752 -12.413 -13.862 1.00 60.43 259 ALA A CA 1
ATOM 4067 C C . ALA A 1 259 ? 12.640 -11.451 -15.049 1.00 51.67 259 ALA A C 1
ATOM 4068 O O . ALA A 1 259 ? 11.558 -10.973 -15.394 1.00 58.90 259 ALA A O 1
ATOM 4075 N N . ASN A 1 260 ? 13.776 -11.173 -15.671 1.00 59.32 260 ASN A N 1
ATOM 4076 C CA . ASN A 1 260 ? 13.843 -10.227 -16.788 1.00 75.51 260 ASN A CA 1
ATOM 4077 C C . ASN A 1 260 ? 14.949 -10.663 -17.765 1.00 68.12 260 ASN A C 1
ATOM 4078 O O . ASN A 1 260 ? 16.011 -11.138 -17.346 1.00 64.02 260 ASN A O 1
ATOM 4088 N N . PHE A 1 261 ? 14.690 -10.529 -19.062 1.00 59.40 261 PHE A N 1
ATOM 4089 C CA . PHE A 1 261 ? 15.576 -11.122 -20.067 1.00 58.12 261 PHE A CA 1
ATOM 4090 C C . PHE A 1 261 ? 15.987 -10.171 -21.175 1.00 56.11 261 PHE A C 1
ATOM 4091 O O . PHE A 1 261 ? 15.273 -9.223 -21.503 1.00 63.79 261 PHE A O 1
ATOM 4108 N N . THR A 1 262 ? 17.162 -10.446 -21.734 1.00 51.41 262 THR A N 1
ATOM 4109 C CA . THR A 1 262 ? 17.710 -9.704 -22.868 1.00 57.05 262 THR A CA 1
ATOM 4110 C C . THR A 1 262 ? 18.566 -10.650 -23.685 1.00 52.98 262 THR A C 1
ATOM 4111 O O . THR A 1 262 ? 19.344 -11.417 -23.116 1.00 50.69 262 THR A O 1
ATOM 4122 N N . PHE A 1 263 ? 18.418 -10.605 -25.008 1.00 54.67 263 PHE A N 1
ATOM 4123 C CA . PHE A 1 263 ? 19.224 -11.437 -25.898 1.00 44.67 263 PHE A CA 1
ATOM 4124 C C . PHE A 1 263 ? 20.637 -10.904 -25.938 1.00 47.88 263 PHE A C 1
ATOM 4125 O O . PHE A 1 263 ? 20.834 -9.706 -26.134 1.00 57.12 263 PHE A O 1
ATOM 4142 N N . ALA A 1 264 ? 21.616 -11.781 -25.731 1.00 42.21 264 ALA A N 1
ATOM 4143 C CA . ALA A 1 264 ? 23.022 -11.383 -25.803 1.00 61.79 264 ALA A CA 1
ATOM 4144 C C . ALA A 1 264 ? 23.518 -11.491 -27.242 1.00 64.04 264 ALA A C 1
ATOM 4145 O O . ALA A 1 264 ? 24.099 -10.551 -27.795 1.00 50.72 264 ALA A O 1
ATOM 4152 N N . SER A 1 265 ? 23.271 -12.649 -27.841 1.00 46.16 265 SER A N 1
ATOM 4153 C CA . SER A 1 265 ? 23.616 -12.882 -29.227 1.00 62.74 265 SER A CA 1
ATOM 4154 C C . SER A 1 265 ? 22.782 -14.018 -29.821 1.00 67.45 265 SER A C 1
ATOM 4155 O O . SER A 1 265 ? 22.376 -14.942 -29.116 1.00 66.71 265 SER A O 1
ATOM 4163 N N . GLY A 1 266 ? 22.532 -13.942 -31.122 1.00 65.58 266 GLY A N 1
ATOM 4164 C CA . GLY A 1 266 ? 21.925 -15.047 -31.847 1.00 67.29 266 GLY A CA 1
ATOM 4165 C C . GLY A 1 266 ? 20.541 -14.742 -32.383 1.00 68.25 266 GLY A C 1
ATOM 4166 O O . GLY A 1 266 ? 19.955 -15.552 -33.101 1.00 66.12 266 GLY A O 1
ATOM 4170 N N . ASN A 1 267 ? 20.010 -13.581 -32.019 1.00 73.10 267 ASN A N 1
ATOM 4171 C CA . ASN A 1 267 ? 18.662 -13.200 -32.429 1.00 72.94 267 ASN A CA 1
ATOM 4172 C C . ASN A 1 267 ? 18.674 -11.959 -33.311 1.00 63.42 267 ASN A C 1
ATOM 4173 O O . ASN A 1 267 ? 17.711 -11.188 -33.344 1.00 65.10 267 ASN A O 1
ATOM 4184 N N . GLU A 1 268 ? 19.778 -11.760 -34.016 1.00 59.63 268 GLU A N 1
ATOM 4185 C CA . GLU A 1 268 ? 19.896 -10.617 -34.907 1.00 77.87 268 GLU A CA 1
ATOM 4186 C C . GLU A 1 268 ? 18.983 -10.805 -36.114 1.00 69.66 268 GLU A C 1
ATOM 4187 O O . GLU A 1 268 ? 18.652 -9.845 -36.809 1.00 56.37 268 GLU A O 1
ATOM 4199 N N . GLY A 1 269 ? 18.570 -12.046 -36.350 1.00 69.58 269 GLY A N 1
ATOM 4200 C CA . GLY A 1 269 ? 17.669 -12.350 -37.448 1.00 68.43 269 GLY A CA 1
ATOM 4201 C C . GLY A 1 269 ? 16.205 -12.107 -37.103 1.00 65.62 269 GLY A C 1
ATOM 4202 O O . GLY A 1 269 ? 15.336 -12.097 -37.973 1.00 73.01 269 GLY A O 1
ATOM 4206 N N . GLY A 1 270 ? 15.925 -11.912 -35.823 1.00 65.14 270 GLY A N 1
ATOM 4207 C CA . GLY A 1 270 ? 14.570 -11.624 -35.392 1.00 73.84 270 GLY A CA 1
ATOM 4208 C C . GLY A 1 270 ? 13.657 -12.831 -35.500 1.00 65.90 270 GLY A C 1
ATOM 4209 O O . GLY A 1 270 ? 12.497 -12.714 -35.889 1.00 63.10 270 GLY A O 1
ATOM 4213 N N . TYR A 1 271 ? 14.189 -13.992 -35.144 1.00 60.27 271 TYR A N 1
ATOM 4214 C CA . TYR A 1 271 ? 13.440 -15.237 -35.194 1.00 49.62 271 TYR A CA 1
ATOM 4215 C C . TYR A 1 271 ? 12.779 -15.575 -33.869 1.00 54.91 271 TYR A C 1
ATOM 4216 O O . TYR A 1 271 ? 11.920 -16.450 -33.823 1.00 60.35 271 TYR A O 1
ATOM 4234 N N . PHE A 1 272 ? 13.194 -14.904 -32.794 1.00 58.58 272 PHE A N 1
ATOM 4235 C CA . PHE A 1 272 ? 12.684 -15.199 -31.451 1.00 60.17 272 PHE A CA 1
ATOM 4236 C C . PHE A 1 272 ? 12.177 -13.966 -30.695 1.00 57.22 272 PHE A C 1
ATOM 4237 O O . PHE A 1 272 ? 12.664 -12.841 -30.878 1.00 44.33 272 PHE A O 1
ATOM 4254 N N . HIS A 1 273 ? 11.192 -14.200 -29.838 1.00 57.33 273 HIS A N 1
ATOM 4255 C CA . HIS A 1 273 ? 10.699 -13.174 -28.931 1.00 62.95 273 HIS A CA 1
ATOM 4256 C C . HIS A 1 273 ? 10.629 -13.756 -27.528 1.00 57.66 273 HIS A C 1
ATOM 4257 O O . HIS A 1 273 ? 10.139 -14.873 -27.343 1.00 62.51 273 HIS A O 1
ATOM 4271 N N . ILE A 1 274 ? 11.117 -13.004 -26.546 1.00 58.40 274 ILE A N 1
ATOM 4272 C CA . ILE A 1 274 ? 11.084 -13.463 -25.153 1.00 66.20 274 ILE A CA 1
ATOM 4273 C C . ILE A 1 274 ? 10.296 -12.525 -24.227 1.00 51.33 274 ILE A C 1
ATOM 4274 O O . ILE A 1 274 ? 10.344 -11.295 -24.363 1.00 47.29 274 ILE A O 1
ATOM 4290 N N . GLU A 1 275 ? 9.553 -13.121 -23.299 1.00 54.93 275 GLU A N 1
ATOM 4291 C CA . GLU A 1 275 ? 8.812 -12.358 -22.289 1.00 62.52 275 GLU A CA 1
ATOM 4292 C C . GLU A 1 275 ? 8.670 -13.186 -21.012 1.00 57.89 275 GLU A C 1
ATOM 4293 O O . GLU A 1 275 ? 8.576 -14.418 -21.061 1.00 51.66 275 GLU A O 1
ATOM 4305 N N . THR A 1 276 ? 8.658 -12.506 -19.87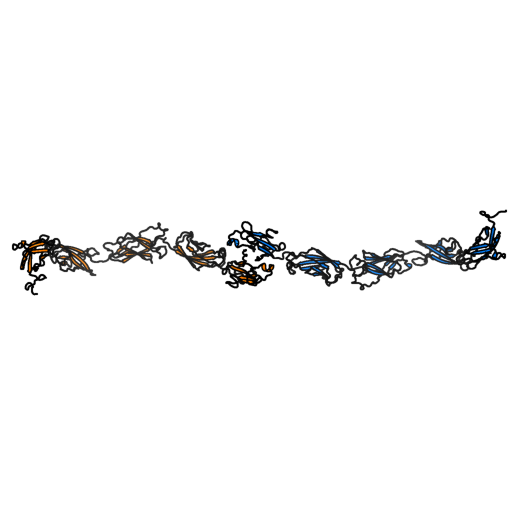1 1.00 55.72 276 THR A N 1
ATOM 4306 C CA . THR A 1 276 ? 8.575 -13.189 -18.584 1.00 55.45 276 THR A CA 1
ATOM 4307 C C . THR A 1 276 ? 7.136 -13.469 -18.167 1.00 52.42 276 THR A C 1
ATOM 4308 O O . THR A 1 276 ? 6.311 -12.556 -18.097 1.00 48.48 276 THR A O 1
ATOM 4319 N N . ASP A 1 277 ? 6.850 -14.733 -17.869 1.00 53.94 277 ASP A N 1
ATOM 4320 C CA . ASP A 1 277 ? 5.563 -15.114 -17.286 1.00 49.24 277 ASP A CA 1
ATOM 4321 C C . ASP A 1 277 ? 5.581 -14.841 -15.780 1.00 62.96 277 ASP A C 1
ATOM 4322 O O . ASP A 1 277 ? 6.185 -15.583 -15.008 1.00 63.57 277 ASP A O 1
ATOM 4331 N N . ALA A 1 278 ? 4.909 -13.776 -15.367 1.00 60.51 278 ALA A N 1
ATOM 4332 C CA . ALA A 1 278 ? 5.022 -13.284 -14.003 1.00 58.50 278 ALA A CA 1
ATOM 4333 C C . ALA A 1 278 ? 4.467 -14.261 -12.963 1.00 50.12 278 ALA A C 1
ATOM 4334 O O . ALA A 1 278 ? 4.718 -14.101 -11.774 1.00 46.54 278 ALA A O 1
ATOM 4341 N N . GLN A 1 279 ? 3.727 -15.272 -13.397 1.00 46.93 279 GLN A N 1
ATOM 4342 C CA . GLN A 1 279 ? 3.100 -16.195 -12.449 1.00 59.20 279 GLN A CA 1
ATOM 4343 C C . GLN A 1 279 ? 3.998 -17.389 -12.138 1.00 62.05 279 GLN A C 1
ATOM 4344 O O . GLN A 1 279 ? 4.032 -17.857 -11.000 1.00 73.66 279 GLN A O 1
ATOM 4358 N N . THR A 1 280 ? 4.709 -17.890 -13.144 1.00 53.18 280 THR A N 1
ATOM 4359 C CA . THR A 1 280 ? 5.625 -19.017 -12.943 1.00 67.37 280 THR A CA 1
ATOM 4360 C C . THR A 1 280 ? 7.068 -18.543 -12.974 1.00 67.06 280 THR A C 1
ATOM 4361 O O . THR A 1 280 ? 7.992 -19.313 -12.713 1.00 61.23 280 THR A O 1
ATOM 4372 N N . ASN A 1 281 ? 7.253 -17.271 -13.304 1.00 72.32 281 ASN A N 1
ATOM 4373 C CA . ASN A 1 281 ? 8.585 -16.702 -13.458 1.00 62.81 281 ASN A CA 1
ATOM 4374 C C . ASN A 1 281 ? 9.386 -17.489 -14.473 1.00 62.14 281 ASN A C 1
ATOM 4375 O O . ASN A 1 281 ? 10.539 -17.831 -14.237 1.00 60.96 281 ASN A O 1
ATOM 4386 N N . GLU A 1 282 ? 8.749 -17.798 -15.595 1.00 68.63 282 GLU A N 1
ATOM 4387 C CA . GLU A 1 282 ? 9.411 -18.466 -16.702 1.00 52.32 282 GLU A CA 1
ATOM 4388 C C . GLU A 1 282 ? 9.668 -17.453 -17.814 1.00 55.80 282 GLU A C 1
ATOM 4389 O O . GLU A 1 282 ? 8.843 -16.570 -18.074 1.00 48.02 282 GLU A O 1
ATOM 4401 N N . GLY A 1 283 ? 10.830 -17.567 -18.448 1.00 75.67 283 GLY A N 1
ATOM 4402 C CA . GLY A 1 283 ? 11.115 -16.815 -19.658 1.00 64.25 283 GLY A CA 1
ATOM 4403 C C . GLY A 1 283 ? 10.509 -17.565 -20.821 1.00 57.95 283 GLY A C 1
ATOM 4404 O O . GLY A 1 283 ? 10.947 -18.677 -21.144 1.00 59.13 283 GLY A O 1
ATOM 4408 N N . ILE A 1 284 ? 9.479 -16.976 -21.423 1.00 56.22 284 ILE A N 1
ATOM 4409 C CA . ILE A 1 284 ? 8.767 -17.611 -22.532 1.00 59.88 284 ILE A CA 1
ATOM 4410 C C . ILE A 1 284 ? 9.327 -17.139 -23.882 1.00 63.73 284 ILE A C 1
ATOM 4411 O O . ILE A 1 284 ? 9.112 -15.994 -24.293 1.00 60.68 284 ILE A O 1
ATOM 4427 N N . VAL A 1 285 ? 10.069 -18.017 -24.551 1.00 56.62 285 VAL A N 1
ATOM 4428 C CA . VAL A 1 285 ? 10.584 -17.717 -25.884 1.00 58.21 285 VAL A CA 1
ATOM 4429 C C . VAL A 1 285 ? 9.755 -18.436 -26.927 1.00 64.85 285 VAL A C 1
ATOM 4430 O O . VAL A 1 285 ? 9.429 -19.619 -26.772 1.00 60.59 285 VAL A O 1
ATOM 4443 N N . THR A 1 286 ? 9.418 -17.714 -27.993 1.00 70.36 286 THR A N 1
ATOM 4444 C CA . THR A 1 286 ? 8.567 -18.254 -29.052 1.00 69.79 286 THR A CA 1
ATOM 4445 C C . THR A 1 286 ? 9.064 -17.856 -30.435 1.00 65.42 286 THR A C 1
ATOM 4446 O O . THR A 1 286 ? 9.718 -16.818 -30.595 1.00 59.46 286 THR A O 1
ATOM 4457 N N . LEU A 1 287 ? 8.735 -18.683 -31.428 1.00 65.30 287 LEU A N 1
ATOM 4458 C CA . LEU A 1 287 ? 9.057 -18.391 -32.824 1.00 54.45 287 LEU A CA 1
ATOM 4459 C C . LEU A 1 287 ? 8.176 -17.291 -33.396 1.00 51.56 287 LEU A C 1
ATOM 4460 O O . LEU A 1 287 ? 6.956 -17.327 -33.258 1.00 73.35 287 LEU A O 1
ATOM 4476 N N . ILE A 1 288 ? 8.794 -16.321 -34.052 1.00 44.55 288 ILE A N 1
ATOM 4477 C CA . ILE A 1 288 ? 8.046 -15.290 -34.762 1.00 61.88 288 ILE A CA 1
ATOM 4478 C C . ILE A 1 288 ? 8.421 -15.287 -36.245 1.00 55.08 288 ILE A C 1
ATOM 4479 O O . ILE A 1 288 ? 8.229 -14.293 -36.943 1.00 55.10 288 ILE A O 1
ATOM 4495 N N . LYS A 1 289 ? 8.954 -16.416 -36.707 1.00 59.93 289 LYS A N 1
ATOM 4496 C CA . LYS A 1 289 ? 9.393 -16.577 -38.093 1.00 52.54 289 LYS A CA 1
ATOM 4497 C C . LYS A 1 289 ? 9.474 -18.060 -38.465 1.00 60.75 289 LYS A C 1
ATOM 4498 O O . LYS A 1 289 ? 9.953 -18.876 -37.676 1.00 63.04 289 LYS A O 1
ATOM 4517 N N . GLU A 1 290 ? 9.012 -18.409 -39.662 1.00 49.28 290 GLU A N 1
ATOM 4518 C CA . GLU A 1 290 ? 9.137 -19.781 -40.141 1.00 53.49 290 GLU A CA 1
ATOM 4519 C C . GLU A 1 290 ? 10.582 -20.137 -40.440 1.00 49.84 290 GLU A C 1
ATOM 4520 O O . GLU A 1 290 ? 11.355 -19.289 -40.880 1.00 44.16 290 GLU A O 1
ATOM 4532 N N . VAL A 1 291 ? 10.928 -21.402 -40.227 1.00 47.90 291 VAL A N 1
ATOM 4533 C CA . VAL A 1 291 ? 12.265 -21.900 -40.520 1.00 48.73 291 VAL A CA 1
ATOM 4534 C C . VAL A 1 291 ? 12.182 -23.108 -41.454 1.00 57.34 291 VAL A C 1
ATOM 4535 O O . VAL A 1 291 ? 11.257 -23.917 -41.365 1.00 59.87 291 VAL A O 1
ATOM 4548 N N . ASP A 1 292 ? 13.165 -23.215 -42.344 1.00 64.47 292 ASP A N 1
ATOM 4549 C CA . ASP A 1 292 ? 13.272 -24.321 -43.285 1.00 54.68 292 ASP A CA 1
ATOM 4550 C C . ASP A 1 292 ? 14.348 -25.297 -42.804 1.00 54.61 292 ASP A C 1
ATOM 4551 O O . ASP A 1 292 ? 15.513 -24.921 -42.631 1.00 60.06 292 ASP A O 1
ATOM 4560 N N . TYR A 1 293 ? 13.960 -26.545 -42.578 1.00 44.40 293 TYR A N 1
ATOM 4561 C CA . TYR A 1 293 ? 14.892 -27.533 -42.047 1.00 58.32 293 TYR A CA 1
ATOM 4562 C C . TYR A 1 293 ? 16.044 -27.781 -43.001 1.00 59.92 293 TYR A C 1
ATOM 4563 O O . TYR A 1 293 ? 17.161 -28.049 -42.577 1.00 73.40 293 TYR A O 1
ATOM 4581 N N . GLU A 1 294 ? 15.772 -27.665 -44.291 1.00 66.62 294 GLU A N 1
ATOM 4582 C CA . GLU A 1 294 ? 16.743 -28.028 -45.311 1.00 60.36 294 GLU A CA 1
ATOM 4583 C C . GLU A 1 294 ? 17.815 -26.955 -45.480 1.00 66.80 294 GLU A C 1
ATOM 4584 O O . GLU A 1 294 ? 18.938 -27.255 -45.899 1.00 62.18 294 GLU A O 1
ATOM 4596 N N . GLU A 1 295 ? 17.466 -25.709 -45.159 1.00 60.11 295 GLU A N 1
ATOM 4597 C CA . GLU A 1 295 ? 18.410 -24.602 -45.279 1.00 67.47 295 GLU A CA 1
ATOM 4598 C C . GLU A 1 295 ? 19.442 -24.701 -44.174 1.00 79.73 295 GLU A C 1
ATOM 4599 O O . GLU A 1 295 ? 20.578 -24.233 -44.320 1.00 81.81 295 GLU A O 1
ATOM 4611 N N . MET A 1 296 ? 19.028 -25.320 -43.072 1.00 71.59 296 MET A N 1
ATOM 4612 C CA . MET A 1 296 ? 19.941 -25.713 -42.012 1.00 68.87 296 MET A CA 1
ATOM 4613 C C . MET A 1 296 ? 20.567 -24.491 -41.339 1.00 69.15 296 MET A C 1
ATOM 4614 O O . MET A 1 296 ? 21.764 -24.473 -41.049 1.00 54.11 296 MET A O 1
ATOM 4628 N N . LYS A 1 297 ? 19.750 -23.475 -41.070 1.00 71.34 297 LYS A N 1
ATOM 4629 C CA . LYS A 1 297 ? 20.229 -22.310 -40.329 1.00 69.20 297 LYS A CA 1
ATOM 4630 C C . LYS A 1 297 ? 20.435 -22.679 -38.867 1.00 75.25 297 LYS A C 1
ATOM 4631 O O . LYS A 1 297 ? 19.642 -23.429 -38.298 1.00 82.60 297 LYS A O 1
ATOM 4650 N N . ASN A 1 298 ? 21.499 -22.157 -38.264 1.00 62.89 298 ASN A N 1
ATOM 4651 C CA . ASN A 1 298 ? 21.740 -22.358 -36.849 1.00 61.05 298 ASN A CA 1
ATOM 4652 C C . ASN A 1 298 ? 21.019 -21.282 -36.060 1.00 73.24 298 ASN A C 1
ATOM 4653 O O . ASN A 1 298 ? 21.351 -20.098 -36.162 1.00 67.01 298 ASN A O 1
ATOM 4664 N N . LEU A 1 299 ? 20.025 -21.697 -35.281 1.00 74.90 299 LEU A N 1
ATOM 4665 C CA . LEU A 1 299 ? 19.166 -20.753 -34.579 1.00 68.27 299 LEU A CA 1
ATOM 4666 C C . LEU A 1 299 ? 19.504 -20.674 -33.102 1.00 56.00 299 LEU A C 1
ATOM 4667 O O . LEU A 1 299 ? 18.782 -20.032 -32.344 1.00 53.65 299 LEU A O 1
ATOM 4683 N N . ASP A 1 300 ? 20.609 -21.307 -32.706 1.00 53.68 300 ASP A N 1
ATOM 4684 C CA . ASP A 1 300 ? 21.088 -21.235 -31.329 1.00 50.55 300 ASP A CA 1
ATOM 4685 C C . ASP A 1 300 ? 21.258 -19.774 -30.931 1.00 52.38 300 ASP A C 1
ATOM 4686 O O . ASP A 1 300 ? 21.509 -18.912 -31.777 1.00 50.82 300 ASP A O 1
ATOM 4695 N N . PHE A 1 301 ? 21.087 -19.491 -29.646 1.00 48.29 301 PHE A N 1
ATOM 4696 C CA . PHE A 1 301 ? 21.168 -18.119 -29.162 1.00 56.21 301 PHE A CA 1
ATOM 4697 C C . PHE A 1 301 ? 21.466 -18.094 -27.664 1.00 63.53 301 PHE A C 1
ATOM 4698 O O . PHE A 1 301 ? 21.357 -19.111 -26.968 1.00 51.14 301 PHE A O 1
ATOM 4715 N N . SER A 1 302 ? 21.845 -16.917 -27.184 1.00 57.00 302 SER A N 1
ATOM 4716 C CA . SER A 1 302 ? 22.218 -16.732 -25.799 1.00 46.81 302 SER A CA 1
ATOM 4717 C C . SER A 1 302 ? 21.432 -15.569 -25.211 1.00 60.73 302 SER A C 1
ATOM 4718 O O . SER A 1 302 ? 21.049 -14.623 -25.917 1.00 45.90 302 SER A O 1
ATOM 4726 N N . VAL A 1 303 ? 21.209 -15.643 -23.905 1.00 59.47 303 VAL A N 1
ATOM 4727 C CA . VAL A 1 303 ? 20.361 -14.686 -23.219 1.00 57.23 303 VAL A CA 1
ATOM 4728 C C . VAL A 1 303 ? 20.939 -14.376 -21.833 1.00 66.69 303 VAL A C 1
ATOM 4729 O O . VAL A 1 303 ? 21.660 -15.193 -21.249 1.00 65.43 303 VAL A O 1
ATOM 4742 N N . ILE A 1 304 ? 20.635 -13.182 -21.332 1.00 60.05 304 ILE A N 1
ATOM 4743 C CA . ILE A 1 304 ? 21.089 -12.750 -20.020 1.00 57.27 304 ILE A CA 1
ATOM 4744 C C . ILE A 1 304 ? 19.919 -12.538 -19.073 1.00 55.08 304 ILE A C 1
ATOM 4745 O O . ILE A 1 304 ? 18.945 -11.881 -19.431 1.00 60.34 304 ILE A O 1
ATOM 4761 N N . VAL A 1 305 ? 20.036 -13.070 -17.857 1.00 67.98 305 VAL A N 1
ATOM 4762 C CA . VAL A 1 305 ? 18.977 -12.960 -16.846 1.00 58.84 305 VAL A CA 1
ATOM 4763 C C . VAL A 1 305 ? 19.273 -11.892 -15.795 1.00 49.80 305 VAL A C 1
ATOM 4764 O O . VAL A 1 305 ? 20.415 -11.681 -15.389 1.00 69.12 305 VAL A O 1
ATOM 4777 N N . ALA A 1 306 ? 18.227 -11.218 -15.353 1.00 51.81 306 ALA A N 1
ATOM 4778 C CA . ALA A 1 306 ? 18.366 -10.212 -14.309 1.00 63.14 306 ALA A CA 1
ATOM 4779 C C . ALA A 1 306 ? 17.009 -9.996 -13.634 1.00 58.87 306 ALA A C 1
ATOM 4780 O O . ALA A 1 306 ? 16.065 -10.761 -13.879 1.00 55.62 306 ALA A O 1
ATOM 4787 N N . ASN A 1 307 ? 16.904 -8.966 -12.807 1.00 48.57 307 ASN A N 1
ATOM 4788 C CA . ASN A 1 307 ? 15.656 -8.636 -12.143 1.00 64.06 307 ASN A CA 1
ATOM 4789 C C . ASN A 1 307 ? 15.056 -7.371 -12.734 1.00 51.17 307 ASN A C 1
ATOM 4790 O O . ASN A 1 307 ? 15.795 -6.487 -13.158 1.00 44.65 307 ASN A O 1
ATOM 4801 N N . LYS A 1 308 ? 13.729 -7.296 -12.752 1.00 50.14 308 LYS A N 1
ATOM 4802 C CA . LYS A 1 308 ? 13.029 -6.136 -13.286 1.00 57.08 308 LYS A CA 1
ATOM 4803 C C . LYS A 1 308 ? 13.513 -4.864 -12.602 1.00 53.38 308 LYS A C 1
ATOM 4804 O O . LYS A 1 308 ? 13.742 -3.843 -13.249 1.00 57.87 308 LYS A O 1
ATOM 4823 N N . ALA A 1 309 ? 13.687 -4.939 -11.289 1.00 65.17 309 ALA A N 1
ATOM 4824 C CA . ALA A 1 309 ? 14.285 -3.847 -10.536 1.00 62.36 309 ALA A CA 1
ATOM 4825 C C . ALA A 1 309 ? 15.794 -4.055 -10.460 1.00 61.26 309 ALA A C 1
ATOM 4826 O O . ALA A 1 309 ? 16.283 -5.188 -10.535 1.00 60.64 309 ALA A O 1
ATOM 4833 N N . ALA A 1 310 ? 16.534 -2.960 -10.329 1.00 55.73 310 ALA A N 1
ATOM 4834 C CA . ALA A 1 310 ? 17.987 -3.046 -10.271 1.00 62.82 310 ALA A CA 1
ATOM 4835 C C . ALA A 1 310 ? 18.415 -3.830 -9.033 1.00 57.59 310 ALA A C 1
ATOM 4836 O O . ALA A 1 310 ? 17.644 -3.993 -8.093 1.00 57.77 310 ALA A O 1
ATOM 4843 N N . PHE A 1 311 ? 19.640 -4.338 -9.050 1.00 73.20 311 PHE A N 1
ATOM 4844 C CA . PHE A 1 311 ? 20.182 -5.054 -7.906 1.00 56.14 311 PHE A CA 1
ATOM 4845 C C . PHE A 1 311 ? 20.619 -4.071 -6.837 1.00 63.49 311 PHE A C 1
ATOM 4846 O O . PHE A 1 311 ? 20.997 -2.942 -7.145 1.00 61.90 311 PHE A O 1
ATOM 4863 N N . HIS A 1 312 ? 20.545 -4.497 -5.579 1.00 79.33 312 HIS A N 1
ATOM 4864 C CA . HIS A 1 312 ? 20.972 -3.675 -4.442 1.00 75.04 312 HIS A CA 1
ATOM 4865 C C . HIS A 1 312 ? 22.461 -3.374 -4.534 1.00 67.99 312 HIS A C 1
ATOM 4866 O O . HIS A 1 312 ? 23.224 -4.212 -5.012 1.00 76.18 312 HIS A O 1
ATOM 4880 N N . LYS A 1 313 ? 22.884 -2.195 -4.081 1.00 63.53 313 LYS A N 1
ATOM 4881 C CA . LYS A 1 313 ? 24.299 -1.829 -4.173 1.00 66.38 313 LYS A CA 1
ATOM 4882 C C . LYS A 1 313 ? 25.167 -2.845 -3.444 1.00 62.79 313 LYS A C 1
ATOM 4883 O O . LYS A 1 313 ? 26.340 -3.004 -3.760 1.00 66.87 313 LYS A O 1
ATOM 4902 N N . SER A 1 314 ? 24.567 -3.544 -2.486 1.00 65.61 314 SER A N 1
ATOM 4903 C CA . SER A 1 314 ? 25.256 -4.558 -1.702 1.00 60.41 314 SER A CA 1
ATOM 4904 C C . SER A 1 314 ? 25.827 -5.680 -2.558 1.00 65.23 314 SER A C 1
ATOM 4905 O O . SER A 1 314 ? 26.820 -6.296 -2.188 1.00 85.44 314 SER A O 1
ATOM 4913 N N . ILE A 1 315 ? 25.204 -5.936 -3.701 1.00 67.33 315 ILE A N 1
ATOM 4914 C CA . ILE A 1 315 ? 25.537 -7.105 -4.509 1.00 79.45 315 ILE A CA 1
ATOM 4915 C C . ILE A 1 315 ? 26.100 -6.733 -5.903 1.00 89.02 315 ILE A C 1
ATOM 4916 O O . ILE A 1 315 ? 26.563 -7.599 -6.643 1.00 100.23 315 ILE A O 1
ATOM 4932 N N . ARG A 1 316 ? 26.109 -5.449 -6.252 1.00 74.51 316 ARG A N 1
ATOM 4933 C CA . ARG A 1 316 ? 26.580 -5.050 -7.580 1.00 80.88 316 ARG A CA 1
ATOM 4934 C C . ARG A 1 316 ? 28.080 -5.287 -7.786 1.00 100.54 316 ARG A C 1
ATOM 4935 O O . ARG A 1 316 ? 28.886 -5.149 -6.863 1.00 105.51 316 ARG A O 1
ATOM 4956 N N . SER A 1 317 ? 28.430 -5.662 -9.012 1.00 105.59 317 SER A N 1
ATOM 4957 C CA . SER A 1 317 ? 29.809 -5.973 -9.409 1.00 129.28 317 SER A CA 1
ATOM 4958 C C . SER A 1 317 ? 30.335 -7.246 -8.738 1.00 123.05 317 SER A C 1
ATOM 4959 O O . SER A 1 317 ? 31.464 -7.665 -9.000 1.00 135.67 317 SER A O 1
ATOM 4967 N N . LYS A 1 318 ? 29.518 -7.849 -7.876 1.00 99.92 318 LYS A N 1
ATOM 4968 C CA . LYS A 1 318 ? 29.698 -9.238 -7.472 1.00 113.25 318 LYS A CA 1
ATOM 4969 C C . LYS A 1 318 ? 28.907 -10.085 -8.470 1.00 126.57 318 LYS A C 1
ATOM 4970 O O . LYS A 1 318 ? 29.043 -11.310 -8.539 1.00 123.51 318 LYS A O 1
ATOM 4989 N N . TYR A 1 319 ? 28.073 -9.391 -9.242 1.00 123.53 319 TYR A N 1
ATOM 4990 C CA . TYR A 1 319 ? 27.308 -9.975 -10.328 1.00 116.31 319 TYR A CA 1
ATOM 4991 C C . TYR A 1 319 ? 27.970 -9.690 -11.676 1.00 112.71 319 TYR A C 1
ATOM 4992 O O . TYR A 1 319 ? 28.163 -8.527 -12.055 1.00 87.84 319 TYR A O 1
ATOM 5010 N N . LYS A 1 320 ? 28.326 -10.762 -12.379 1.00 115.40 320 LYS A N 1
ATOM 5011 C CA . LYS A 1 320 ? 28.831 -10.670 -13.745 1.00 109.58 320 LYS A CA 1
ATOM 5012 C C . LYS A 1 320 ? 27.783 -11.228 -14.717 1.00 103.98 320 LYS A C 1
ATOM 5013 O O . LYS A 1 320 ? 27.415 -12.406 -14.640 1.00 91.80 320 LYS A O 1
ATOM 5032 N N . PRO A 1 321 ? 27.290 -10.384 -15.637 1.00 99.09 321 PRO A N 1
ATOM 5033 C CA . PRO A 1 321 ? 26.287 -10.913 -16.562 1.00 86.47 321 PRO A CA 1
ATOM 5034 C C . PRO A 1 321 ? 26.880 -11.949 -17.501 1.00 83.22 321 PRO A C 1
ATOM 5035 O O . PRO A 1 321 ? 27.593 -11.595 -18.435 1.00 98.65 321 PRO A O 1
ATOM 5046 N N . THR A 1 322 ? 26.583 -13.216 -17.251 1.00 73.54 322 THR A N 1
ATOM 5047 C CA . THR A 1 322 ? 27.111 -14.296 -18.070 1.00 74.64 322 THR A CA 1
ATOM 5048 C C . THR A 1 322 ? 26.020 -14.837 -19.009 1.00 72.42 322 THR A C 1
ATOM 5049 O O . THR A 1 322 ? 25.024 -15.387 -18.552 1.00 77.89 322 THR A O 1
ATOM 5060 N N . PRO A 1 323 ? 26.188 -14.659 -20.331 1.00 72.99 323 PRO A N 1
ATOM 5061 C CA . PRO A 1 323 ? 25.170 -15.147 -21.273 1.00 68.88 323 PRO A CA 1
ATOM 5062 C C . PRO A 1 323 ? 24.922 -16.649 -21.172 1.00 67.17 323 PRO A C 1
ATOM 5063 O O . PRO A 1 323 ? 25.884 -17.421 -21.106 1.00 63.59 323 PRO A O 1
ATOM 5074 N N . ILE A 1 324 ? 23.649 -17.045 -21.161 1.00 59.14 324 ILE A N 1
ATOM 5075 C CA . ILE A 1 324 ? 23.277 -18.453 -21.062 1.00 61.54 324 ILE A CA 1
ATOM 5076 C C . ILE A 1 324 ? 22.930 -19.021 -22.433 1.00 54.32 324 ILE A C 1
ATOM 5077 O O . ILE A 1 324 ? 21.979 -18.568 -23.064 1.00 49.51 324 ILE A O 1
ATOM 5093 N N . PRO A 1 325 ? 23.696 -20.020 -22.898 1.00 60.41 325 PRO A N 1
ATOM 5094 C CA . PRO A 1 325 ? 23.455 -20.540 -24.244 1.00 53.27 325 PRO A CA 1
ATOM 5095 C C . PRO A 1 325 ? 22.276 -21.486 -24.279 1.00 55.54 325 PRO A C 1
ATOM 5096 O O . PRO A 1 325 ? 22.094 -22.257 -23.343 1.00 64.40 325 PRO A O 1
ATOM 5107 N N . ILE A 1 326 ? 21.504 -21.420 -25.359 1.00 70.27 326 ILE A N 1
ATOM 5108 C CA . ILE A 1 326 ? 20.349 -22.283 -25.573 1.00 68.61 326 ILE A CA 1
ATOM 5109 C C . ILE A 1 326 ? 20.371 -22.832 -26.999 1.00 66.00 326 ILE A C 1
ATOM 5110 O O . ILE A 1 326 ? 20.196 -22.084 -27.967 1.00 54.00 326 ILE A O 1
ATOM 5126 N N . LYS A 1 327 ? 20.605 -24.136 -27.124 1.00 75.81 327 LYS A N 1
ATOM 5127 C CA . LYS A 1 327 ? 20.557 -24.799 -28.421 1.00 66.61 327 LYS A CA 1
ATOM 5128 C C . LYS A 1 327 ? 19.100 -25.044 -28.807 1.00 77.56 327 LYS A C 1
ATOM 5129 O O . LYS A 1 327 ? 18.250 -25.295 -27.946 1.00 69.10 327 LYS A O 1
ATOM 5148 N N . VAL A 1 328 ? 18.820 -24.946 -30.104 1.00 79.85 328 VAL A N 1
ATOM 5149 C CA . VAL A 1 328 ? 17.478 -25.186 -30.642 1.00 65.60 328 VAL A CA 1
ATOM 5150 C C . VAL A 1 328 ? 17.535 -26.210 -31.757 1.00 48.53 328 VAL A C 1
ATOM 5151 O O . VAL A 1 328 ? 18.335 -26.089 -32.677 1.00 65.74 328 VAL A O 1
ATOM 5164 N N . LYS A 1 329 ? 16.715 -27.245 -31.640 1.00 51.94 329 LYS A N 1
ATOM 5165 C CA . LYS A 1 329 ? 16.683 -28.315 -32.624 1.00 55.45 329 LYS A CA 1
ATOM 5166 C C . LYS A 1 329 ? 15.439 -28.168 -33.457 1.00 54.48 329 LYS A C 1
ATOM 5167 O O . LYS A 1 329 ? 14.423 -27.716 -32.960 1.00 65.55 329 LYS A O 1
ATOM 5186 N N . VAL A 1 330 ? 15.528 -28.542 -34.730 1.00 68.58 330 VAL A N 1
ATOM 5187 C CA . VAL A 1 330 ? 14.407 -28.406 -35.660 1.00 55.60 330 VAL A CA 1
ATOM 5188 C C . VAL A 1 330 ? 13.946 -29.767 -36.155 1.00 57.27 330 VAL A C 1
ATOM 5189 O O . VAL A 1 330 ? 14.756 -30.663 -36.375 1.00 56.99 330 VAL A O 1
ATOM 5202 N N . LYS A 1 331 ? 12.635 -29.910 -36.309 1.00 66.02 331 LYS A N 1
ATOM 5203 C CA . LYS A 1 331 ? 12.023 -31.149 -36.769 1.00 65.90 331 LYS A CA 1
ATOM 5204 C C . LYS A 1 331 ? 11.799 -31.085 -38.276 1.00 65.05 331 LYS A C 1
ATOM 5205 O O . LYS A 1 331 ? 11.289 -30.085 -38.788 1.00 60.07 331 LYS A O 1
ATOM 5224 N N . ASN A 1 332 ? 12.182 -32.147 -38.981 1.00 57.21 332 ASN A N 1
ATOM 5225 C CA . ASN A 1 332 ? 11.881 -32.263 -40.402 1.00 79.58 332 ASN A CA 1
ATOM 5226 C C . ASN A 1 332 ? 10.458 -32.779 -40.602 1.00 82.87 332 ASN A C 1
ATOM 5227 O O . ASN A 1 332 ? 9.934 -33.525 -39.764 1.00 56.77 332 ASN A O 1
ATOM 5238 N N . VAL A 1 333 ? 9.840 -32.375 -41.712 1.00 83.07 333 VAL A N 1
ATOM 5239 C CA . VAL A 1 333 ? 8.507 -32.853 -42.070 1.00 83.85 333 VAL A CA 1
ATOM 5240 C C . VAL A 1 333 ? 8.436 -33.182 -43.554 1.00 84.12 333 VAL A C 1
ATOM 5241 O O . VAL A 1 333 ? 8.983 -32.446 -44.373 1.00 98.40 333 VAL A O 1
ATOM 5254 N N . LYS A 1 334 ? 7.774 -34.285 -43.900 1.00 83.36 334 LYS A N 1
ATOM 5255 C CA . LYS A 1 334 ? 7.570 -34.633 -45.303 1.00 80.61 334 LYS A CA 1
ATOM 5256 C C . LYS A 1 334 ? 6.809 -33.499 -45.985 1.00 87.93 334 LYS A C 1
ATOM 5257 O O . LYS A 1 334 ? 5.671 -33.193 -45.609 1.00 74.15 334 LYS A O 1
ATOM 5276 N N . GLU A 1 335 ? 7.456 -32.869 -46.967 1.00 86.48 335 GLU A N 1
ATOM 5277 C CA . GLU A 1 335 ? 6.895 -31.708 -47.660 1.00 87.06 335 GLU A CA 1
ATOM 5278 C C . GLU A 1 335 ? 6.529 -32.009 -49.104 1.00 82.38 335 GLU A C 1
ATOM 5279 O O . GLU A 1 335 ? 5.683 -31.329 -49.691 1.00 86.79 335 GLU A O 1
ATOM 5291 N N . GLY A 1 336 ? 7.169 -33.022 -49.676 1.00 77.01 336 GLY A N 1
ATOM 5292 C CA . GLY A 1 336 ? 6.936 -33.367 -51.064 1.00 84.93 336 GLY A CA 1
ATOM 5293 C C . GLY A 1 336 ? 7.787 -32.510 -51.968 1.00 71.41 336 GLY A C 1
ATOM 5294 O O . GLY A 1 336 ? 8.700 -31.828 -51.502 1.00 69.30 336 GLY A O 1
ATOM 5298 N N . ILE A 1 337 ? 7.473 -32.529 -53.259 1.00 77.91 337 ILE A N 1
ATOM 5299 C CA . ILE A 1 337 ? 8.334 -31.910 -54.265 1.00 74.05 337 ILE A CA 1
ATOM 5300 C C . ILE A 1 337 ? 8.290 -30.385 -54.247 1.00 62.55 337 ILE A C 1
ATOM 5301 O O . ILE A 1 337 ? 7.311 -29.776 -53.815 1.00 64.82 337 ILE A O 1
ATOM 5317 N N . HIS A 1 338 ? 9.362 -29.780 -54.741 1.00 55.36 338 HIS A N 1
ATOM 5318 C CA . HIS A 1 338 ? 9.452 -28.331 -54.836 1.00 56.11 338 HIS A CA 1
ATOM 5319 C C . HIS A 1 338 ? 10.486 -27.945 -55.894 1.00 69.80 338 HIS A C 1
ATOM 5320 O O . HIS A 1 338 ? 11.153 -28.806 -56.480 1.00 61.82 338 HIS A O 1
ATOM 5334 N N . PHE A 1 339 ? 10.607 -26.648 -56.146 1.00 64.45 339 PHE A N 1
ATOM 5335 C CA . PHE A 1 339 ? 11.671 -26.139 -57.004 1.00 70.10 339 PHE A CA 1
ATOM 5336 C C . PHE A 1 339 ? 12.756 -25.466 -56.162 1.00 72.21 339 PHE A C 1
ATOM 5337 O O . PHE A 1 339 ? 12.464 -24.832 -55.145 1.00 65.09 339 PHE A O 1
ATOM 5354 N N . LYS A 1 340 ? 14.007 -25.604 -56.590 1.00 68.26 340 LYS A N 1
ATOM 5355 C CA . LYS A 1 340 ? 15.117 -25.005 -55.869 1.00 58.52 340 LYS A CA 1
ATOM 5356 C C . LYS A 1 340 ? 15.045 -23.484 -55.945 1.00 63.60 340 LYS A C 1
ATOM 5357 O O . LYS A 1 340 ? 15.677 -22.779 -55.161 1.00 79.15 340 LYS A O 1
ATOM 5376 N N . SER A 1 341 ? 14.260 -22.984 -56.888 1.00 65.15 341 SER A N 1
ATOM 5377 C CA . SER A 1 341 ? 13.971 -21.563 -56.960 1.00 76.33 341 SER A CA 1
ATOM 5378 C C . SER A 1 341 ? 12.637 -21.350 -57.655 1.00 71.81 341 SER A C 1
ATOM 5379 O O . SER A 1 341 ? 12.390 -21.902 -58.724 1.00 67.53 341 SER A O 1
ATOM 5387 N N . SER A 1 342 ? 11.782 -20.545 -57.035 1.00 87.75 342 SER A N 1
ATOM 5388 C CA . SER A 1 342 ? 10.445 -20.279 -57.554 1.00 86.39 342 SER A CA 1
ATOM 5389 C C . SER A 1 342 ? 10.516 -19.617 -58.938 1.00 75.04 342 SER A C 1
ATOM 5390 O O . SER A 1 342 ? 9.727 -19.925 -59.828 1.00 63.28 342 SER A O 1
ATOM 5398 N N . VAL A 1 343 ? 11.475 -18.714 -59.107 1.00 68.21 343 VAL A N 1
ATOM 5399 C CA . VAL A 1 343 ? 11.671 -18.017 -60.369 1.00 71.37 343 VAL A CA 1
ATOM 5400 C C . VAL A 1 343 ? 13.063 -18.319 -60.906 1.00 80.31 343 VAL A C 1
ATOM 5401 O O . VAL A 1 343 ? 14.026 -18.366 -60.139 1.00 75.26 343 VAL A O 1
ATOM 5414 N N . ILE A 1 344 ? 13.162 -18.528 -62.218 1.00 73.45 344 ILE A N 1
ATOM 5415 C CA . ILE A 1 344 ? 14.455 -18.694 -62.878 1.00 77.06 344 ILE A CA 1
ATOM 5416 C C . ILE A 1 344 ? 14.547 -17.774 -64.090 1.00 69.28 344 ILE A C 1
ATOM 5417 O O . ILE A 1 344 ? 13.554 -17.526 -64.771 1.00 66.88 344 ILE A O 1
ATOM 5433 N N . SER A 1 345 ? 15.744 -17.251 -64.328 1.00 66.13 345 SER A N 1
ATOM 5434 C CA . SER A 1 345 ? 15.989 -16.354 -65.445 1.00 64.85 345 SER A CA 1
ATOM 5435 C C . SER A 1 345 ? 16.931 -17.009 -66.436 1.00 62.76 345 SER A C 1
ATOM 5436 O O . SER A 1 345 ? 18.065 -17.359 -66.099 1.00 81.06 345 SER A O 1
ATOM 5444 N N . ILE A 1 346 ? 16.452 -17.176 -67.661 1.00 65.00 346 ILE A N 1
ATOM 5445 C CA . ILE A 1 346 ? 17.298 -17.647 -68.756 1.00 88.01 346 ILE A CA 1
ATOM 5446 C C . ILE A 1 346 ? 17.381 -16.569 -69.829 1.00 66.90 346 ILE A C 1
ATOM 5447 O O . ILE A 1 346 ? 16.366 -16.043 -70.274 1.00 63.10 346 ILE A O 1
ATOM 5463 N N . TYR A 1 347 ? 18.607 -16.227 -70.212 1.00 74.04 347 TYR A N 1
ATOM 5464 C CA . TYR A 1 347 ? 18.853 -15.091 -71.086 1.00 76.88 347 TYR A CA 1
ATOM 5465 C C . TYR A 1 347 ? 19.038 -15.547 -72.524 1.00 67.12 347 TYR A C 1
ATOM 5466 O O . TYR A 1 347 ? 19.913 -16.360 -72.822 1.00 67.91 347 TYR A O 1
ATOM 5484 N N . VAL A 1 348 ? 18.196 -15.020 -73.407 1.00 64.15 348 VAL A N 1
ATOM 5485 C CA . VAL A 1 348 ? 18.270 -15.326 -74.837 1.00 80.51 348 VAL A CA 1
ATOM 5486 C C . VAL A 1 348 ? 18.481 -14.073 -75.678 1.00 61.92 348 VAL A C 1
ATOM 5487 O O . VAL A 1 348 ? 18.365 -12.943 -75.198 1.00 69.26 348 VAL A O 1
ATOM 5500 N N . SER A 1 349 ? 18.793 -14.289 -76.944 1.00 65.05 349 SER A N 1
ATOM 5501 C CA . SER A 1 349 ? 19.105 -13.184 -77.835 1.00 87.12 349 SER A CA 1
ATOM 5502 C C . SER A 1 349 ? 18.147 -13.187 -79.011 1.00 64.66 349 SER A C 1
ATOM 5503 O O . SER A 1 349 ? 17.605 -14.227 -79.384 1.00 52.92 349 SER A O 1
ATOM 5511 N N . GLU A 1 350 ? 17.946 -12.004 -79.576 1.00 60.88 350 GLU A N 1
ATOM 5512 C CA . GLU A 1 350 ? 17.103 -11.827 -80.751 1.00 72.14 350 GLU A CA 1
ATOM 5513 C C . GLU A 1 350 ? 17.830 -12.252 -82.033 1.00 73.36 350 GLU A C 1
ATOM 5514 O O . GLU A 1 350 ? 17.194 -12.553 -83.033 1.00 61.03 350 GLU A O 1
ATOM 5526 N N . SER A 1 351 ? 19.161 -12.287 -81.985 1.00 70.78 351 SER A N 1
ATOM 5527 C CA . SER A 1 351 ? 19.990 -12.652 -83.131 1.00 73.45 351 SER A CA 1
ATOM 5528 C C . SER A 1 351 ? 20.067 -14.163 -83.346 1.00 80.18 351 SER A C 1
ATOM 5529 O O . SER A 1 351 ? 20.047 -14.940 -82.391 1.00 76.12 351 SER A O 1
ATOM 5537 N N . MET A 1 352 ? 20.167 -14.574 -84.607 1.00 72.46 352 MET A N 1
ATOM 5538 C CA . MET A 1 352 ? 20.241 -15.991 -84.942 1.00 82.66 352 MET A CA 1
ATOM 5539 C C . MET A 1 352 ? 21.616 -16.568 -84.648 1.00 88.07 352 MET A C 1
ATOM 5540 O O . MET A 1 352 ? 21.781 -17.789 -84.585 1.00 94.14 352 MET A O 1
ATOM 5554 N N . ASP A 1 353 ? 22.595 -15.688 -84.467 1.00 87.75 353 ASP A N 1
ATOM 5555 C CA . ASP A 1 353 ? 23.991 -16.099 -84.351 1.00 93.70 353 ASP A CA 1
ATOM 5556 C C . ASP A 1 353 ? 24.261 -16.913 -83.094 1.00 95.05 353 ASP A C 1
ATOM 5557 O O . ASP A 1 353 ? 25.265 -17.625 -83.022 1.00 106.82 353 ASP A O 1
ATOM 5566 N N . ARG A 1 354 ? 23.371 -16.806 -82.111 1.00 98.18 354 ARG A N 1
ATOM 5567 C CA . ARG A 1 354 ? 23.475 -17.609 -80.894 1.00 109.17 354 ARG A CA 1
ATOM 5568 C C . ARG A 1 354 ? 22.180 -18.371 -80.620 1.00 101.93 354 ARG A C 1
ATOM 5569 O O . ARG A 1 354 ? 22.212 -19.551 -80.265 1.00 104.24 354 ARG A O 1
ATOM 5590 N N . SER A 1 355 ? 21.046 -17.701 -80.810 1.00 92.07 355 SER A N 1
ATOM 5591 C CA . SER A 1 355 ? 19.743 -18.305 -80.544 1.00 90.96 355 SER A CA 1
ATOM 5592 C C . SER A 1 355 ? 19.154 -18.931 -81.816 1.00 97.22 355 SER A C 1
ATOM 5593 O O . SER A 1 355 ? 19.281 -18.382 -82.913 1.00 90.91 355 SER A O 1
ATOM 5601 N N . SER A 1 356 ? 18.524 -20.091 -81.659 1.00 93.00 356 SER A N 1
ATOM 5602 C CA . SER A 1 356 ? 17.931 -20.802 -82.784 1.00 85.40 356 SER A CA 1
ATOM 5603 C C . SER A 1 356 ? 16.636 -21.511 -82.381 1.00 64.03 356 SER A C 1
ATOM 5604 O O . SER A 1 356 ? 16.466 -21.947 -81.244 1.00 57.08 356 SER A O 1
ATOM 5612 N N . LYS A 1 357 ? 15.721 -21.613 -83.333 1.00 72.88 357 LYS A N 1
ATOM 5613 C CA . LYS A 1 357 ? 14.457 -22.291 -83.106 1.00 73.38 357 LYS A CA 1
ATOM 5614 C C . LYS A 1 357 ? 14.715 -23.771 -82.849 1.00 70.85 357 LYS A C 1
ATOM 5615 O O . LYS A 1 357 ? 15.033 -24.525 -83.764 1.00 77.45 357 LYS A O 1
ATOM 5634 N N . GLY A 1 358 ? 14.592 -24.179 -81.594 1.00 71.89 358 GLY A N 1
ATOM 5635 C CA . GLY A 1 358 ? 14.644 -25.586 -81.248 1.00 62.72 358 GLY A CA 1
ATOM 5636 C C . GLY A 1 358 ? 15.880 -25.968 -80.464 1.00 70.36 358 GLY A C 1
ATOM 5637 O O . GLY A 1 358 ? 16.178 -27.161 -80.332 1.00 54.76 358 GLY A O 1
ATOM 5641 N N . GLN A 1 359 ? 16.596 -24.970 -79.942 1.00 60.49 359 GLN A N 1
ATOM 5642 C CA . GLN A 1 359 ? 17.746 -25.240 -79.083 1.00 72.74 359 GLN A CA 1
ATOM 5643 C C . GLN A 1 359 ? 17.330 -25.341 -77.615 1.00 80.20 359 GLN A C 1
ATOM 5644 O O . GLN A 1 359 ? 16.429 -24.634 -77.156 1.00 72.86 359 GLN A O 1
ATOM 5658 N N . ILE A 1 360 ? 17.989 -26.230 -76.881 1.00 78.33 360 ILE A N 1
ATOM 5659 C CA . ILE A 1 360 ? 17.766 -26.332 -75.451 1.00 70.20 360 ILE A CA 1
ATOM 5660 C C . ILE A 1 360 ? 18.306 -25.057 -74.833 1.00 74.23 360 ILE A C 1
ATOM 5661 O O . ILE A 1 360 ? 19.330 -24.544 -75.284 1.00 85.69 360 ILE A O 1
ATOM 5677 N N . ILE A 1 361 ? 17.614 -24.539 -73.822 1.00 63.10 361 ILE A N 1
ATOM 5678 C CA . ILE A 1 361 ? 18.025 -23.293 -73.179 1.00 68.03 361 ILE A CA 1
ATOM 5679 C C . ILE A 1 361 ? 17.882 -23.358 -71.665 1.00 78.69 361 ILE A C 1
ATOM 5680 O O . ILE A 1 361 ? 18.035 -22.344 -70.979 1.00 72.33 361 ILE A O 1
ATOM 5696 N N . GLY A 1 362 ? 17.595 -24.550 -71.148 1.00 73.20 362 GLY A N 1
ATOM 5697 C CA . GLY A 1 362 ? 17.480 -24.753 -69.717 1.00 80.74 362 GLY A CA 1
ATOM 5698 C C . GLY A 1 362 ? 16.444 -25.795 -69.338 1.00 80.87 362 GLY A C 1
ATOM 5699 O O . GLY A 1 362 ? 15.788 -26.392 -70.197 1.00 55.18 362 GLY A O 1
ATOM 5703 N N . ASN A 1 363 ? 16.303 -26.008 -68.033 1.00 90.07 363 ASN A N 1
ATOM 5704 C CA . ASN A 1 363 ? 15.345 -26.967 -67.504 1.00 73.15 363 ASN A CA 1
ATOM 5705 C C . ASN A 1 363 ? 14.668 -26.398 -66.279 1.00 68.63 363 ASN A C 1
ATOM 5706 O O . ASN A 1 363 ? 15.057 -25.339 -65.789 1.00 77.77 363 ASN A O 1
ATOM 5717 N N . PHE A 1 364 ? 13.655 -27.106 -65.789 1.00 69.19 364 PHE A N 1
ATOM 5718 C CA . PHE A 1 364 ? 12.993 -26.751 -64.541 1.00 60.23 364 PHE A CA 1
ATOM 5719 C C . PHE A 1 364 ? 12.809 -28.012 -63.706 1.00 63.87 364 PHE A C 1
ATOM 5720 O O . PHE A 1 364 ? 11.687 -28.454 -63.461 1.00 63.29 364 PHE A O 1
ATOM 5737 N N . GLN A 1 365 ? 13.929 -28.589 -63.277 1.00 62.83 365 GLN A N 1
ATOM 5738 C CA . GLN A 1 365 ? 13.923 -29.867 -62.577 1.00 53.98 365 GLN A CA 1
ATOM 5739 C C . GLN A 1 365 ? 13.263 -29.743 -61.208 1.00 69.29 365 GLN A C 1
ATOM 5740 O O . GLN A 1 365 ? 13.602 -28.863 -60.409 1.00 59.67 365 GLN A O 1
ATOM 5754 N N . ALA A 1 366 ? 12.314 -30.638 -60.952 1.00 69.76 366 ALA A N 1
ATOM 5755 C CA . ALA A 1 366 ? 11.617 -30.691 -59.675 1.00 68.69 366 ALA A CA 1
ATOM 5756 C C . ALA A 1 366 ? 12.286 -31.695 -58.737 1.00 69.19 366 ALA A C 1
ATOM 5757 O O . ALA A 1 366 ? 12.525 -32.854 -59.101 1.00 63.67 366 ALA A O 1
ATOM 5764 N N . PHE A 1 367 ? 12.580 -31.238 -57.524 1.00 72.43 367 PHE A N 1
ATOM 5765 C CA . PHE A 1 367 ? 13.233 -32.075 -56.522 1.00 75.96 367 PHE A CA 1
ATOM 5766 C C . PHE A 1 367 ? 12.288 -32.390 -55.366 1.00 74.77 367 PHE A C 1
ATOM 5767 O O . PHE A 1 367 ? 11.385 -31.607 -55.055 1.00 60.15 367 PHE A O 1
ATOM 5784 N N . ASP A 1 368 ? 12.493 -33.547 -54.744 1.00 74.32 368 ASP A N 1
ATOM 5785 C CA . ASP A 1 368 ? 11.817 -33.868 -53.493 1.00 85.28 368 ASP A CA 1
ATOM 5786 C C . ASP A 1 368 ? 12.523 -33.142 -52.348 1.00 74.25 368 ASP A C 1
ATOM 5787 O O . ASP A 1 368 ? 13.654 -33.471 -51.994 1.00 67.10 368 ASP A O 1
ATOM 5796 N N . GLU A 1 369 ? 11.846 -32.145 -51.788 1.00 68.23 369 GLU A N 1
ATOM 5797 C CA . GLU A 1 369 ? 12.468 -31.208 -50.862 1.00 70.72 369 GLU A CA 1
ATOM 5798 C C . GLU A 1 369 ? 13.092 -31.899 -49.665 1.00 69.11 369 GLU A C 1
ATOM 5799 O O . GLU A 1 369 ? 14.073 -31.414 -49.117 1.00 57.62 369 GLU A O 1
ATOM 5811 N N . ASP A 1 370 ? 12.524 -33.032 -49.269 1.00 83.06 370 ASP A N 1
ATOM 5812 C CA . ASP A 1 370 ? 12.977 -33.742 -48.073 1.00 74.02 370 ASP A CA 1
ATOM 5813 C C . ASP A 1 370 ? 14.319 -34.424 -48.292 1.00 67.06 370 ASP A C 1
ATOM 5814 O O . ASP A 1 370 ? 15.205 -34.350 -47.442 1.00 83.64 370 ASP A O 1
ATOM 5823 N N . THR A 1 371 ? 14.462 -35.084 -49.437 1.00 75.86 371 THR A N 1
ATOM 5824 C CA . THR A 1 371 ? 15.687 -35.800 -49.770 1.00 72.82 371 THR A CA 1
ATOM 5825 C C . THR A 1 371 ? 16.585 -34.978 -50.697 1.00 69.36 371 THR A C 1
ATOM 5826 O O . THR A 1 371 ? 17.764 -35.282 -50.842 1.00 51.15 371 THR A O 1
ATOM 5837 N N . GLY A 1 372 ? 16.021 -33.952 -51.330 1.00 72.83 372 GLY A N 1
ATOM 5838 C CA . GLY A 1 372 ? 16.791 -33.060 -52.181 1.00 78.38 372 GLY A CA 1
ATOM 5839 C C . GLY A 1 372 ? 17.201 -33.679 -53.512 1.00 83.59 372 GLY A C 1
ATOM 5840 O O . GLY A 1 372 ? 17.928 -33.060 -54.302 1.00 65.62 372 GLY A O 1
ATOM 5844 N N . LEU A 1 373 ? 16.745 -34.906 -53.754 1.00 76.83 373 LEU A N 1
ATOM 5845 C CA . LEU A 1 373 ? 17.010 -35.600 -55.005 1.00 76.89 373 LEU A CA 1
ATOM 5846 C C . LEU A 1 373 ? 15.947 -35.272 -56.045 1.00 80.61 373 LEU A C 1
ATOM 5847 O O . LEU A 1 373 ? 14.827 -34.897 -55.692 1.00 75.61 373 LEU A O 1
ATOM 5863 N N . PRO A 1 374 ? 16.295 -35.410 -57.335 1.00 80.50 374 PRO A N 1
ATOM 5864 C CA . PRO A 1 374 ? 15.295 -35.176 -58.380 1.00 83.88 374 PRO A CA 1
ATOM 5865 C C . PRO A 1 374 ? 14.197 -36.219 -58.316 1.00 84.82 374 PRO A C 1
ATOM 5866 O O . PRO A 1 374 ? 14.509 -37.401 -58.162 1.00 87.13 374 PRO A O 1
ATOM 5877 N N . ALA A 1 375 ? 12.944 -35.784 -58.422 1.00 81.90 375 ALA A N 1
ATOM 5878 C CA . ALA A 1 375 ? 11.800 -36.683 -58.309 1.00 83.22 375 ALA A CA 1
ATOM 5879 C C . ALA A 1 375 ? 11.145 -36.911 -59.660 1.00 87.48 375 ALA A C 1
ATOM 5880 O O . ALA A 1 375 ? 11.121 -36.011 -60.501 1.00 92.98 375 ALA A O 1
ATOM 5887 N N . HIS A 1 376 ? 10.620 -38.117 -59.866 1.00 81.81 376 HIS A N 1
ATOM 5888 C CA . HIS A 1 376 ? 9.886 -38.426 -61.086 1.00 92.53 376 HIS A CA 1
ATOM 5889 C C . HIS A 1 376 ? 8.590 -37.617 -61.074 1.00 83.24 376 HIS A C 1
ATOM 5890 O O . HIS A 1 376 ? 7.828 -37.663 -60.109 1.00 82.29 376 HIS A O 1
ATOM 5904 N N . ALA A 1 377 ? 8.361 -36.855 -62.139 1.00 77.69 377 ALA A N 1
ATOM 5905 C CA . ALA A 1 377 ? 7.215 -35.955 -62.207 1.00 79.76 377 ALA A CA 1
ATOM 5906 C C . ALA A 1 377 ? 6.748 -35.710 -63.653 1.00 79.30 377 ALA A C 1
ATOM 5907 O O . ALA A 1 377 ? 7.442 -36.042 -64.621 1.00 60.28 377 ALA A O 1
ATOM 5914 N N . ARG A 1 378 ? 5.557 -35.130 -63.779 1.00 75.09 378 ARG A N 1
ATOM 5915 C CA . ARG A 1 378 ? 4.986 -34.797 -65.073 1.00 68.66 378 ARG A CA 1
ATOM 5916 C C . ARG A 1 378 ? 4.867 -33.285 -65.227 1.00 67.24 378 ARG A C 1
ATOM 5917 O O . ARG A 1 378 ? 3.938 -32.668 -64.709 1.00 55.48 378 ARG A O 1
ATOM 5938 N N . TYR A 1 379 ? 5.798 -32.699 -65.971 1.00 78.37 379 TYR A N 1
ATOM 5939 C CA . TYR A 1 379 ? 5.817 -31.258 -66.201 1.00 70.24 379 TYR A CA 1
ATOM 5940 C C . TYR A 1 379 ? 4.860 -30.865 -67.331 1.00 72.51 379 TYR A C 1
ATOM 5941 O O . TYR A 1 379 ? 4.645 -31.639 -68.263 1.00 72.15 379 TYR A O 1
ATOM 5959 N N . VAL A 1 380 ? 4.282 -29.668 -67.233 1.00 70.56 380 VAL A N 1
ATOM 5960 C CA . VAL A 1 380 ? 3.333 -29.171 -68.232 1.00 71.76 380 VAL A CA 1
ATOM 5961 C C . VAL A 1 380 ? 3.429 -27.656 -68.404 1.00 69.88 380 VAL A C 1
ATOM 5962 O O . VAL A 1 380 ? 3.550 -26.913 -67.436 1.00 70.96 380 VAL A O 1
ATOM 5975 N N . LYS A 1 381 ? 3.361 -27.212 -69.653 1.00 77.53 381 LYS A N 1
ATOM 5976 C CA . LYS A 1 381 ? 3.495 -25.800 -70.002 1.00 74.35 381 LYS A CA 1
ATOM 5977 C C . LYS A 1 381 ? 2.289 -24.983 -69.521 1.00 72.73 381 LYS A C 1
ATOM 5978 O O . LYS A 1 381 ? 1.233 -25.539 -69.209 1.00 67.44 381 LYS A O 1
ATOM 5997 N N . LEU A 1 382 ? 2.447 -23.663 -69.471 1.00 73.70 382 LEU A N 1
ATOM 5998 C CA . LEU A 1 382 ? 1.390 -22.779 -68.977 1.00 78.21 382 LEU A CA 1
ATOM 5999 C C . LEU A 1 382 ? 1.525 -21.338 -69.481 1.00 83.66 382 LEU A C 1
ATOM 6000 O O . LEU A 1 382 ? 2.604 -20.755 -69.446 1.00 99.63 382 LEU A O 1
ATOM 6016 N N . GLU A 1 383 ? 0.416 -20.768 -69.940 1.00 93.33 383 GLU A N 1
ATOM 6017 C CA . GLU A 1 383 ? 0.348 -19.348 -70.295 1.00 97.58 383 GLU A CA 1
ATOM 6018 C C . GLU A 1 383 ? 1.478 -18.871 -71.216 1.00 100.82 383 GLU A C 1
ATOM 6019 O O . GLU A 1 383 ? 2.167 -17.891 -70.921 1.00 96.43 383 GLU A O 1
ATOM 6031 N N . ASP A 1 384 ? 1.659 -19.570 -72.330 1.00 97.01 384 ASP A N 1
ATOM 6032 C CA . ASP A 1 384 ? 2.590 -19.136 -73.361 1.00 82.02 384 ASP A CA 1
ATOM 6033 C C . ASP A 1 384 ? 1.802 -18.399 -74.440 1.00 93.98 384 ASP A C 1
ATOM 6034 O O . ASP A 1 384 ? 1.328 -18.999 -75.411 1.00 104.53 384 ASP A O 1
ATOM 6043 N N . ARG A 1 385 ? 1.665 -17.090 -74.253 1.00 82.15 385 ARG A N 1
ATOM 6044 C CA . ARG A 1 385 ? 0.758 -16.275 -75.059 1.00 89.84 385 ARG A CA 1
ATOM 6045 C C . ARG A 1 385 ? 1.050 -16.366 -76.564 1.00 88.31 385 ARG A C 1
ATOM 6046 O O . ARG A 1 385 ? 0.131 -16.450 -77.380 1.00 89.75 385 ARG A O 1
ATOM 6067 N N . ASP A 1 386 ? 2.328 -16.364 -76.922 1.00 74.59 386 ASP A N 1
ATOM 6068 C CA . ASP A 1 386 ? 2.732 -16.346 -78.316 1.00 79.82 386 ASP A CA 1
ATOM 6069 C C . ASP A 1 386 ? 3.496 -17.615 -78.677 1.00 82.28 386 ASP A C 1
ATOM 6070 O O . ASP A 1 386 ? 4.177 -17.664 -79.701 1.00 81.55 386 ASP A O 1
ATOM 6079 N N . ASN A 1 387 ? 3.375 -18.640 -77.838 1.00 72.75 387 ASN A N 1
ATOM 6080 C CA . ASN A 1 387 ? 3.984 -19.941 -78.114 1.00 81.28 387 ASN A CA 1
ATOM 6081 C C . ASN A 1 387 ? 5.477 -19.838 -78.422 1.00 80.04 387 ASN A C 1
ATOM 6082 O O . ASN A 1 387 ? 5.933 -20.293 -79.467 1.00 87.41 387 ASN A O 1
ATOM 6093 N N . TRP A 1 388 ? 6.235 -19.242 -77.508 1.00 77.46 388 TRP A N 1
ATOM 6094 C CA . TRP A 1 388 ? 7.673 -19.078 -77.699 1.00 67.62 388 TRP A CA 1
ATOM 6095 C C . TRP A 1 388 ? 8.486 -20.311 -77.319 1.00 67.95 388 TRP A C 1
ATOM 6096 O O . TRP A 1 388 ? 9.617 -20.467 -77.773 1.00 80.24 388 TRP A O 1
ATOM 6117 N N . ILE A 1 389 ? 7.927 -21.174 -76.477 1.00 70.26 389 ILE A N 1
ATOM 6118 C CA . ILE A 1 389 ? 8.716 -22.243 -75.859 1.00 72.75 389 ILE A CA 1
ATOM 6119 C C . ILE A 1 389 ? 7.998 -23.591 -75.842 1.00 76.52 389 ILE A C 1
ATOM 6120 O O . ILE A 1 389 ? 6.758 -23.675 -75.888 1.00 54.34 389 ILE A O 1
ATOM 6136 N N . SER A 1 390 ? 8.809 -24.641 -75.741 1.00 72.68 390 SER A N 1
ATOM 6137 C CA . SER A 1 390 ? 8.319 -26.004 -75.608 1.00 75.25 390 SER A CA 1
ATOM 6138 C C . SER A 1 390 ? 8.907 -26.682 -74.359 1.00 95.36 390 SER A C 1
ATOM 6139 O O . SER A 1 390 ? 10.127 -26.693 -74.164 1.00 94.93 390 SER A O 1
ATOM 6147 N N . VAL A 1 391 ? 8.036 -27.246 -73.523 1.00 81.05 391 VAL A N 1
ATOM 6148 C CA . VAL A 1 391 ? 8.460 -27.959 -72.317 1.00 73.98 391 VAL A CA 1
ATOM 6149 C C . VAL A 1 391 ? 8.276 -29.468 -72.463 1.00 62.57 391 VAL A C 1
ATOM 6150 O O . VAL A 1 391 ? 7.193 -29.935 -72.815 1.00 66.41 391 VAL A O 1
ATOM 6163 N N . ASP A 1 392 ? 9.327 -30.234 -72.191 1.00 59.58 392 ASP A N 1
ATOM 6164 C CA . ASP A 1 392 ? 9.210 -31.688 -72.234 1.00 63.96 392 ASP A CA 1
ATOM 6165 C C . ASP A 1 392 ? 8.497 -32.172 -70.995 1.00 93.41 392 ASP A C 1
ATOM 6166 O O . ASP A 1 392 ? 8.839 -31.751 -69.889 1.00 99.99 392 ASP A O 1
ATOM 6175 N N . SER A 1 393 ? 7.521 -33.064 -71.180 1.00 94.78 393 SER A N 1
ATOM 6176 C CA . SER A 1 393 ? 6.642 -33.487 -70.088 1.00 87.69 393 SER A CA 1
ATOM 6177 C C . SER A 1 393 ? 7.351 -34.327 -69.033 1.00 90.90 393 SER A C 1
ATOM 6178 O O . SER A 1 393 ? 6.889 -34.389 -67.894 1.00 93.46 393 SER A O 1
ATOM 6186 N N . VAL A 1 394 ? 8.462 -34.967 -69.404 1.00 88.30 394 VAL A N 1
ATOM 6187 C CA . VAL A 1 394 ? 9.156 -35.881 -68.498 1.00 90.22 394 VAL A CA 1
ATOM 6188 C C . VAL A 1 394 ? 10.456 -35.310 -67.939 1.00 83.57 394 VAL A C 1
ATOM 6189 O O . VAL A 1 394 ? 10.658 -35.310 -66.720 1.00 85.52 394 VAL A O 1
ATOM 6202 N N . THR A 1 395 ? 11.332 -34.826 -68.815 1.00 72.33 395 THR A N 1
ATOM 6203 C CA . THR A 1 395 ? 12.652 -34.388 -68.373 1.00 96.34 395 THR A CA 1
ATOM 6204 C C . THR A 1 395 ? 12.675 -32.898 -68.034 1.00 91.12 395 THR A C 1
ATOM 6205 O O . THR A 1 395 ? 13.624 -32.414 -67.405 1.00 97.62 395 THR A O 1
ATOM 6216 N N . SER A 1 396 ? 11.628 -32.187 -68.444 1.00 64.98 396 SER A N 1
ATOM 6217 C CA . SER A 1 396 ? 11.442 -30.783 -68.087 1.00 70.32 396 SER A CA 1
ATOM 6218 C C . SER A 1 396 ? 12.385 -29.855 -68.825 1.00 76.24 396 SER A C 1
ATOM 6219 O O . SER A 1 396 ? 12.483 -28.679 -68.482 1.00 68.19 396 SER A O 1
ATOM 6227 N N . GLU A 1 397 ? 13.084 -30.373 -69.830 1.00 94.52 397 GLU A N 1
ATOM 6228 C CA . GLU A 1 397 ? 14.018 -29.541 -70.582 1.00 94.71 397 GLU A CA 1
ATOM 6229 C C . GLU A 1 397 ? 13.212 -28.590 -71.465 1.00 86.07 397 GLU A C 1
ATOM 6230 O O . GLU A 1 397 ? 12.191 -28.968 -72.053 1.00 71.50 397 GLU A O 1
ATOM 6242 N N . ILE A 1 398 ? 13.669 -27.345 -71.524 1.00 77.64 398 ILE A N 1
ATOM 6243 C CA . ILE A 1 398 ? 12.976 -26.302 -72.264 1.00 69.36 398 ILE A CA 1
ATOM 6244 C C . ILE A 1 398 ? 13.765 -25.914 -73.509 1.00 89.56 398 ILE A C 1
ATOM 6245 O O . ILE A 1 398 ? 14.996 -25.772 -73.466 1.00 82.56 398 ILE A O 1
ATOM 6261 N N . LYS A 1 399 ? 13.046 -25.741 -74.616 1.00 93.29 399 LYS A N 1
ATOM 6262 C CA . LYS A 1 399 ? 13.659 -25.339 -75.877 1.00 81.16 399 LYS A CA 1
ATOM 6263 C C . LYS A 1 399 ? 12.769 -24.337 -76.602 1.00 80.83 399 LYS A C 1
ATOM 6264 O O . LYS A 1 399 ? 11.545 -24.290 -76.391 1.00 69.23 399 LYS A O 1
ATOM 6283 N N . LEU A 1 400 ? 13.401 -23.522 -77.443 1.00 82.25 400 LEU A N 1
ATOM 6284 C CA . LEU A 1 400 ? 12.699 -22.477 -78.173 1.00 72.87 400 LEU A CA 1
ATOM 6285 C C . LEU A 1 400 ? 11.816 -23.055 -79.265 1.00 68.84 400 LEU A C 1
ATOM 6286 O O . LEU A 1 400 ? 12.122 -24.103 -79.833 1.00 70.85 400 LEU A O 1
ATOM 6302 N N . ALA A 1 401 ? 10.712 -22.361 -79.534 1.00 71.77 401 ALA A N 1
ATOM 6303 C CA . ALA A 1 401 ? 9.769 -22.738 -80.582 1.00 76.91 401 ALA A CA 1
ATOM 6304 C C . ALA A 1 401 ? 9.761 -21.686 -81.690 1.00 72.47 401 ALA A C 1
ATOM 6305 O O . ALA A 1 401 ? 9.305 -21.946 -82.803 1.00 67.25 401 ALA A O 1
ATOM 6312 N N . LYS A 1 402 ? 10.261 -20.499 -81.362 1.00 63.67 402 LYS A N 1
ATOM 6313 C CA . LYS A 1 402 ? 10.384 -19.405 -82.311 1.00 69.33 402 LYS A CA 1
ATOM 6314 C C . LYS A 1 402 ? 11.690 -18.661 -82.066 1.00 76.27 402 LYS A C 1
ATOM 6315 O O . LYS A 1 402 ? 12.381 -18.907 -81.079 1.00 73.68 402 LYS A O 1
ATOM 6334 N N . LEU A 1 403 ? 12.030 -17.755 -82.972 1.00 70.20 403 LEU A N 1
ATOM 6335 C CA . LEU A 1 403 ? 13.090 -16.800 -82.713 1.00 57.82 403 LEU A CA 1
ATOM 6336 C C . LEU A 1 403 ? 12.484 -15.670 -81.888 1.00 75.93 403 LEU A C 1
ATOM 6337 O O . LEU A 1 403 ? 11.460 -15.096 -82.281 1.00 79.50 403 LEU A O 1
ATOM 6353 N N . PRO A 1 404 ? 13.091 -15.354 -80.733 1.00 67.70 404 PRO A N 1
ATOM 6354 C CA . PRO A 1 404 ? 12.520 -14.291 -79.898 1.00 76.71 404 PRO A CA 1
ATOM 6355 C C . PRO A 1 404 ? 12.611 -12.914 -80.552 1.00 75.87 404 PRO A C 1
ATOM 6356 O O . PRO A 1 404 ? 13.619 -12.591 -81.181 1.00 69.84 404 PRO A O 1
ATOM 6367 N N . ASP A 1 405 ? 11.552 -12.126 -80.398 1.00 73.26 405 ASP A N 1
ATOM 6368 C CA . ASP A 1 405 ? 11.486 -10.780 -80.946 1.00 73.91 405 ASP A CA 1
ATOM 6369 C C . ASP A 1 405 ? 11.357 -9.760 -79.813 1.00 69.32 405 ASP A C 1
ATOM 6370 O O . ASP A 1 405 ? 10.300 -9.629 -79.201 1.00 63.06 405 ASP A O 1
ATOM 6379 N N . PHE A 1 406 ? 12.433 -9.035 -79.540 1.00 63.66 406 PHE A N 1
ATOM 6380 C CA . PHE A 1 406 ? 12.435 -8.063 -78.451 1.00 53.89 406 PHE A CA 1
ATOM 6381 C C . PHE A 1 406 ? 11.324 -7.032 -78.604 1.00 60.60 406 PHE A C 1
ATOM 6382 O O . PHE A 1 406 ? 10.820 -6.507 -77.616 1.00 66.62 406 PHE A O 1
ATOM 6399 N N . GLU A 1 407 ? 10.945 -6.742 -79.845 1.00 79.79 407 GLU A N 1
ATOM 6400 C CA . GLU A 1 407 ? 9.964 -5.696 -80.119 1.00 76.33 407 GLU A CA 1
ATOM 6401 C C . GLU A 1 407 ? 8.513 -6.186 -79.983 1.00 68.15 407 GLU A C 1
ATOM 6402 O O . GLU A 1 407 ? 7.570 -5.429 -80.212 1.00 64.09 407 GLU A O 1
ATOM 6414 N N . SER A 1 408 ? 8.339 -7.442 -79.587 1.00 68.49 408 SER A N 1
ATOM 6415 C CA . SER A 1 408 ? 7.005 -8.014 -79.435 1.00 66.81 408 SER A CA 1
ATOM 6416 C C . SER A 1 408 ? 6.199 -7.306 -78.354 1.00 75.28 408 SER A C 1
ATOM 6417 O O . SER A 1 408 ? 6.750 -6.800 -77.371 1.00 74.43 408 SER A O 1
ATOM 6425 N N . ARG A 1 409 ? 4.885 -7.275 -78.549 1.00 86.07 409 ARG A N 1
ATOM 6426 C CA . ARG A 1 409 ? 3.979 -6.660 -77.586 1.00 95.49 409 ARG A CA 1
ATOM 6427 C C . ARG A 1 409 ? 3.927 -7.463 -76.294 1.00 85.86 409 ARG A C 1
ATOM 6428 O O . ARG A 1 409 ? 3.576 -6.933 -75.242 1.00 80.03 409 ARG A O 1
ATOM 6449 N N . TYR A 1 410 ? 4.288 -8.739 -76.380 1.00 81.70 410 TYR A N 1
ATOM 6450 C CA . TYR A 1 410 ? 4.280 -9.619 -75.218 1.00 81.48 410 TYR A CA 1
ATOM 6451 C C . TYR A 1 410 ? 5.512 -9.425 -74.330 1.00 77.66 410 TYR A C 1
ATOM 6452 O O . TYR A 1 410 ? 5.580 -9.966 -73.226 1.00 77.14 410 TYR A O 1
ATOM 6470 N N . VAL A 1 411 ? 6.483 -8.658 -74.818 1.00 76.69 411 VAL A N 1
ATOM 6471 C CA . VAL A 1 411 ? 7.692 -8.366 -74.054 1.00 70.73 411 VAL A CA 1
ATOM 6472 C C . VAL A 1 411 ? 7.532 -7.062 -73.280 1.00 79.63 411 VAL A C 1
ATOM 6473 O O . VAL A 1 411 ? 7.086 -6.054 -73.832 1.00 81.75 411 VAL A O 1
ATOM 6486 N N . GLN A 1 412 ? 7.898 -7.095 -72.000 1.00 76.59 412 GLN A N 1
ATOM 6487 C CA . GLN A 1 412 ? 7.728 -5.957 -71.106 1.00 74.09 412 GLN A CA 1
ATOM 6488 C C . GLN A 1 412 ? 8.925 -5.868 -70.162 1.00 71.00 412 GLN A C 1
ATOM 6489 O O . GLN A 1 412 ? 9.385 -6.891 -69.657 1.00 72.37 412 GLN A O 1
ATOM 6503 N N . ASN A 1 413 ? 9.419 -4.643 -69.941 1.00 87.67 413 ASN A N 1
ATOM 6504 C CA . ASN A 1 413 ? 10.719 -4.397 -69.279 1.00 91.01 413 ASN A CA 1
ATOM 6505 C C . ASN A 1 413 ? 11.778 -5.324 -69.829 1.00 78.32 413 ASN A C 1
ATOM 6506 O O . ASN A 1 413 ? 12.639 -5.798 -69.081 1.00 75.67 413 ASN A O 1
ATOM 6517 N N . GLY A 1 414 ? 11.667 -5.639 -71.115 1.00 83.76 414 GLY A N 1
ATOM 6518 C CA . GLY A 1 414 ? 12.659 -6.437 -71.823 1.00 70.88 414 GLY A CA 1
ATOM 6519 C C . GLY A 1 414 ? 12.595 -7.930 -71.533 1.00 62.30 414 GLY A C 1
ATOM 6520 O O . GLY A 1 414 ? 13.558 -8.666 -71.767 1.00 59.70 414 GLY A O 1
ATOM 6524 N N . THR A 1 415 ? 11.455 -8.375 -71.015 1.00 66.97 415 THR A N 1
ATOM 6525 C CA . THR A 1 415 ? 11.306 -9.749 -70.547 1.00 65.39 415 THR A CA 1
ATOM 6526 C C . THR A 1 415 ? 10.002 -10.374 -71.014 1.00 61.63 415 THR A C 1
ATOM 6527 O O . THR A 1 415 ? 8.980 -9.697 -71.122 1.00 71.66 415 THR A O 1
ATOM 6538 N N . TYR A 1 416 ? 10.050 -11.673 -71.281 1.00 55.41 416 TYR A N 1
ATOM 6539 C CA . TYR A 1 416 ? 8.880 -12.430 -71.720 1.00 61.48 416 TYR A CA 1
ATOM 6540 C C . TYR A 1 416 ? 8.642 -13.551 -70.731 1.00 66.55 416 TYR A C 1
ATOM 6541 O O . TYR A 1 416 ? 9.467 -14.457 -70.612 1.00 69.06 416 TYR A O 1
ATOM 6559 N N . THR A 1 417 ? 7.519 -13.481 -70.021 1.00 79.13 417 THR A N 1
ATOM 6560 C CA . THR A 1 417 ? 7.267 -14.357 -68.876 1.00 76.54 417 THR A CA 1
ATOM 6561 C C . THR A 1 417 ? 6.408 -15.571 -69.235 1.00 61.96 417 THR A C 1
ATOM 6562 O O . THR A 1 417 ? 5.516 -15.487 -70.073 1.00 62.59 417 THR A O 1
ATOM 6573 N N . VAL A 1 418 ? 6.692 -16.702 -68.599 1.00 57.62 418 VAL A N 1
ATOM 6574 C CA . VAL A 1 418 ? 5.936 -17.928 -68.840 1.00 68.06 418 VAL A CA 1
ATOM 6575 C C . VAL A 1 418 ? 5.872 -18.786 -67.577 1.00 74.47 418 VAL A C 1
ATOM 6576 O O . VAL A 1 418 ? 6.884 -19.008 -66.922 1.00 67.83 418 VAL A O 1
ATOM 6589 N N . LYS A 1 419 ? 4.675 -19.259 -67.240 1.00 84.56 419 LYS A N 1
ATOM 6590 C CA . LYS A 1 419 ? 4.465 -20.106 -66.066 1.00 69.08 419 LYS A CA 1
ATOM 6591 C C . LYS A 1 419 ? 4.535 -21.568 -66.467 1.00 66.67 419 LYS A C 1
ATOM 6592 O O . LYS A 1 419 ? 4.248 -21.907 -67.603 1.00 88.00 419 LYS A O 1
ATOM 6611 N N . ILE A 1 420 ? 4.925 -22.434 -65.539 1.00 74.16 420 ILE A N 1
ATOM 6612 C CA . ILE A 1 420 ? 4.905 -23.879 -65.783 1.00 74.03 420 ILE A CA 1
ATOM 6613 C C . ILE A 1 420 ? 4.577 -24.602 -64.482 1.00 71.52 420 ILE A C 1
ATOM 6614 O O . ILE A 1 420 ? 4.793 -24.059 -63.404 1.00 83.68 420 ILE A O 1
ATOM 6630 N N . VAL A 1 421 ? 4.067 -25.828 -64.590 1.00 69.09 421 VAL A N 1
ATOM 6631 C CA . VAL A 1 421 ? 3.708 -26.631 -63.424 1.00 61.57 421 VAL A CA 1
ATOM 6632 C C . VAL A 1 421 ? 4.317 -28.025 -63.484 1.00 66.05 421 VAL A C 1
ATOM 6633 O O . VAL A 1 421 ? 4.608 -28.532 -64.564 1.00 78.36 421 VAL A O 1
ATOM 6646 N N . ALA A 1 422 ? 4.499 -28.638 -62.319 1.00 58.94 422 ALA A N 1
ATOM 6647 C CA . ALA A 1 422 ? 5.015 -30.000 -62.232 1.00 61.88 422 ALA A CA 1
ATOM 6648 C C . ALA A 1 422 ? 4.163 -30.815 -61.266 1.00 71.05 422 ALA A C 1
ATOM 6649 O O . ALA A 1 422 ? 3.821 -30.336 -60.185 1.00 80.20 422 ALA A O 1
ATOM 6656 N N . ILE A 1 423 ? 3.818 -32.039 -61.666 1.00 69.69 423 ILE A N 1
ATOM 6657 C CA . ILE A 1 423 ? 3.028 -32.947 -60.835 1.00 67.56 423 ILE A CA 1
ATOM 6658 C C . ILE A 1 423 ? 3.794 -34.229 -60.525 1.00 83.77 423 ILE A C 1
ATOM 6659 O O . ILE A 1 423 ? 4.395 -34.830 -61.412 1.00 88.93 423 ILE A O 1
ATOM 6675 N N . SER A 1 424 ? 3.770 -34.646 -59.263 1.00 79.86 424 SER A N 1
ATOM 6676 C CA . SER A 1 424 ? 4.510 -35.829 -58.843 1.00 94.21 424 SER A CA 1
ATOM 6677 C C . SER A 1 424 ? 3.730 -37.096 -59.145 1.00 91.41 424 SER A C 1
ATOM 6678 O O . SER A 1 424 ? 2.521 -37.057 -59.355 1.00 79.16 424 SER A O 1
ATOM 6686 N N . GLU A 1 425 ? 4.441 -38.216 -59.171 1.00 103.56 425 GLU A N 1
ATOM 6687 C CA . GLU A 1 425 ? 3.810 -39.521 -59.245 1.00 110.23 425 GLU A CA 1
ATOM 6688 C C . GLU A 1 425 ? 3.446 -39.955 -57.827 1.00 123.31 425 GLU A C 1
ATOM 6689 O O . GLU A 1 425 ? 3.912 -39.361 -56.849 1.00 120.41 425 GLU A O 1
ATOM 6701 N N . ASP A 1 426 ? 2.606 -40.982 -57.729 1.00 136.34 426 ASP A N 1
ATOM 6702 C CA . ASP A 1 426 ? 2.181 -41.549 -56.447 1.00 140.21 426 ASP A CA 1
ATOM 6703 C C . ASP A 1 426 ? 1.359 -40.571 -55.604 1.00 124.48 426 ASP A C 1
ATOM 6704 O O . ASP A 1 426 ? 1.304 -39.369 -55.873 1.00 113.78 426 ASP A O 1
ATOM 6713 N N . TYR A 1 427 ? 0.724 -41.111 -54.573 1.00 126.81 427 TYR A N 1
ATOM 6714 C CA . TYR A 1 427 ? -0.128 -40.326 -53.698 1.00 130.34 427 TYR A CA 1
ATOM 6715 C C . TYR A 1 427 ? 0.666 -39.819 -52.491 1.00 134.03 427 TYR A C 1
ATOM 6716 O O . TYR A 1 427 ? 1.544 -40.522 -51.987 1.00 132.38 427 TYR A O 1
ATOM 6734 N N . PRO A 1 428 ? 0.372 -38.592 -52.030 1.00 127.42 428 PRO A N 1
ATOM 6735 C CA . PRO A 1 428 ? -0.570 -37.651 -52.643 1.00 121.22 428 PRO A CA 1
ATOM 6736 C C . PRO A 1 428 ? 0.078 -36.897 -53.795 1.00 128.88 428 PRO A C 1
ATOM 6737 O O . PRO A 1 428 ? 1.176 -36.361 -53.630 1.00 128.66 428 PRO A O 1
ATOM 6748 N N . ARG A 1 429 ? -0.583 -36.881 -54.948 1.00 113.59 429 ARG A N 1
ATOM 6749 C CA . ARG A 1 429 ? -0.098 -36.122 -56.096 1.00 102.13 429 ARG A CA 1
ATOM 6750 C C . ARG A 1 429 ? -0.079 -34.634 -55.776 1.00 101.89 429 ARG A C 1
ATOM 6751 O O . ARG A 1 429 ? -1.128 -34.030 -55.547 1.00 95.74 429 ARG A O 1
ATOM 6772 N N . LYS A 1 430 ? 1.117 -34.051 -55.754 1.00 89.08 430 LYS A N 1
ATOM 6773 C CA . LYS A 1 430 ? 1.277 -32.634 -55.439 1.00 84.92 430 LYS A CA 1
ATOM 6774 C C . LYS A 1 430 ? 1.619 -31.851 -56.688 1.00 83.60 430 LYS A C 1
ATOM 6775 O O . LYS A 1 430 ? 2.353 -32.340 -57.545 1.00 79.95 430 LYS A O 1
ATOM 6794 N N . THR A 1 431 ? 1.081 -30.637 -56.778 1.00 79.10 431 THR A N 1
ATOM 6795 C CA . THR A 1 431 ? 1.336 -29.745 -57.897 1.00 71.46 431 THR A CA 1
ATOM 6796 C C . THR A 1 431 ? 2.026 -28.461 -57.491 1.00 59.51 431 THR A C 1
ATOM 6797 O O . THR A 1 431 ? 1.497 -27.713 -56.676 1.00 66.77 431 THR A O 1
ATOM 6807 N N . ILE A 1 432 ? 3.172 -28.187 -58.106 1.00 63.40 432 ILE A N 1
ATOM 6808 C CA . ILE A 1 432 ? 3.921 -26.963 -57.845 1.00 72.39 432 ILE A CA 1
ATOM 6809 C C . ILE A 1 432 ? 4.082 -26.138 -59.115 1.00 68.55 432 ILE A C 1
ATOM 6810 O O . ILE A 1 432 ? 4.210 -26.692 -60.197 1.00 66.85 432 ILE A O 1
ATOM 6826 N N . THR A 1 433 ? 4.082 -24.817 -58.968 1.00 71.43 433 THR A N 1
ATOM 6827 C CA . THR A 1 433 ? 4.236 -23.906 -60.094 1.00 71.08 433 THR A CA 1
ATOM 6828 C C . THR A 1 433 ? 5.605 -23.262 -60.111 1.00 76.60 433 THR A C 1
ATOM 6829 O O . THR A 1 433 ? 6.153 -22.949 -59.061 1.00 85.94 433 THR A O 1
ATOM 6839 N N . GLY A 1 434 ? 6.142 -23.066 -61.312 1.00 81.58 434 GLY A N 1
ATOM 6840 C CA . GLY A 1 434 ? 7.399 -22.368 -61.504 1.00 78.92 434 GLY A CA 1
ATOM 6841 C C . GLY A 1 434 ? 7.209 -21.194 -62.443 1.00 67.49 434 GLY A C 1
ATOM 6842 O O . GLY A 1 434 ? 6.167 -21.062 -63.079 1.00 68.24 434 GLY A O 1
ATOM 6846 N N . THR A 1 435 ? 8.218 -20.335 -62.519 1.00 63.68 435 THR A N 1
ATOM 6847 C CA . THR A 1 435 ? 8.194 -19.186 -63.413 1.00 59.87 435 THR A CA 1
ATOM 6848 C C . THR A 1 435 ? 9.541 -19.031 -64.113 1.00 78.31 435 THR A C 1
ATOM 6849 O O . THR A 1 435 ? 10.598 -19.142 -63.484 1.00 72.92 435 THR A O 1
ATOM 6859 N N . VAL A 1 436 ? 9.501 -18.796 -65.421 1.00 84.56 436 VAL A N 1
ATOM 6860 C CA . VAL A 1 436 ? 10.718 -18.552 -66.185 1.00 81.01 436 VAL A CA 1
ATOM 6861 C C . VAL A 1 436 ? 10.710 -17.113 -66.677 1.00 69.46 436 VAL A C 1
ATOM 6862 O O . VAL A 1 436 ? 9.719 -16.637 -67.230 1.00 71.50 436 VAL A O 1
ATOM 6875 N N . LEU A 1 437 ? 11.816 -16.421 -66.435 1.00 64.80 437 LEU A N 1
ATOM 6876 C CA . LEU A 1 437 ? 12.004 -15.061 -66.913 1.00 65.94 437 LEU A CA 1
ATOM 6877 C C . LEU A 1 437 ? 12.939 -15.056 -68.115 1.00 74.92 437 LEU A C 1
ATOM 6878 O O . LEU A 1 437 ? 14.162 -15.163 -67.967 1.00 74.24 437 LEU A O 1
ATOM 6894 N N . ILE A 1 438 ? 12.358 -14.920 -69.302 1.00 75.26 438 ILE A N 1
ATOM 6895 C CA . ILE A 1 438 ? 13.127 -14.902 -70.541 1.00 62.49 438 ILE A CA 1
ATOM 6896 C C . ILE A 1 438 ? 13.541 -13.479 -70.901 1.00 65.69 438 ILE A C 1
ATOM 6897 O O . ILE A 1 438 ? 12.739 -12.712 -71.437 1.00 64.61 438 ILE A O 1
ATOM 6913 N N . ASN A 1 439 ? 14.787 -13.127 -70.587 1.00 66.09 439 ASN A N 1
ATOM 6914 C CA . ASN A 1 439 ? 15.320 -11.806 -70.913 1.00 77.21 439 ASN A CA 1
ATOM 6915 C C . ASN A 1 439 ? 15.908 -11.779 -72.316 1.00 75.71 439 ASN A C 1
ATOM 6916 O O . ASN A 1 439 ? 16.948 -12.389 -72.586 1.00 65.42 439 ASN A O 1
ATOM 6927 N N . VAL A 1 440 ? 15.225 -11.063 -73.201 1.00 75.01 440 VAL A N 1
ATOM 6928 C CA . VAL A 1 440 ? 15.598 -11.001 -74.603 1.00 63.25 440 VAL A CA 1
ATOM 6929 C C . VAL A 1 440 ? 16.561 -9.853 -74.852 1.00 70.48 440 VAL A C 1
ATOM 6930 O O . VAL A 1 440 ? 16.283 -8.716 -74.464 1.00 61.31 440 VAL A O 1
ATOM 6943 N N . GLU A 1 441 ? 17.682 -10.149 -75.510 1.00 70.79 441 GLU A N 1
ATOM 6944 C CA . GLU A 1 441 ? 18.658 -9.119 -75.867 1.00 76.33 441 GLU A CA 1
ATOM 6945 C C . GLU A 1 441 ? 18.142 -8.250 -77.011 1.00 79.00 441 GLU A C 1
ATOM 6946 O O . GLU A 1 441 ? 17.760 -8.759 -78.070 1.00 63.79 441 GLU A O 1
ATOM 6958 N N . ASP A 1 442 ? 18.126 -6.940 -76.791 1.00 79.14 442 ASP A N 1
ATOM 6959 C CA . ASP A 1 442 ? 17.666 -6.011 -77.816 1.00 75.70 442 ASP A CA 1
ATOM 6960 C C . ASP A 1 442 ? 18.789 -5.734 -78.795 1.00 81.35 442 ASP A C 1
ATOM 6961 O O . ASP A 1 442 ? 19.814 -5.155 -78.419 1.00 80.93 442 ASP A O 1
ATOM 6970 N N . ILE A 1 443 ? 18.599 -6.158 -80.043 1.00 75.39 443 ILE A N 1
ATOM 6971 C CA . ILE A 1 443 ? 19.570 -5.889 -81.099 1.00 80.56 443 ILE A CA 1
ATOM 6972 C C . ILE A 1 443 ? 18.986 -4.868 -82.054 1.00 72.21 443 ILE A C 1
ATOM 6973 O O . ILE A 1 443 ? 17.764 -4.774 -82.186 1.00 61.70 443 ILE A O 1
ATOM 6989 N N . ASN A 1 444 ? 19.862 -4.096 -82.696 1.00 58.75 444 ASN A N 1
ATOM 6990 C CA . ASN A 1 444 ? 19.427 -2.995 -83.546 1.00 57.12 444 ASN A CA 1
ATOM 6991 C C . ASN A 1 444 ? 18.951 -3.483 -84.910 1.00 55.68 444 ASN A C 1
ATOM 6992 O O . ASN A 1 444 ? 19.686 -3.438 -85.893 1.00 69.52 444 ASN A O 1
ATOM 7003 N N . ASP A 1 445 ? 17.709 -3.956 -84.948 1.00 58.13 445 ASP A N 1
ATOM 7004 C CA . ASP A 1 445 ? 17.096 -4.496 -86.161 1.00 57.32 445 ASP A CA 1
ATOM 7005 C C . ASP A 1 445 ? 15.874 -3.676 -86.541 1.00 62.81 445 ASP A C 1
ATOM 7006 O O . ASP A 1 445 ? 14.981 -4.124 -87.283 1.00 55.48 445 ASP A O 1
ATOM 7015 N N . ASN A 1 446 ? 15.865 -2.456 -86.023 1.00 58.23 446 ASN A N 1
ATOM 7016 C CA . ASN A 1 446 ? 14.894 -1.416 -86.359 1.00 66.23 446 ASN A CA 1
ATOM 7017 C C . ASN A 1 446 ? 15.592 -0.038 -86.423 1.00 67.98 446 ASN A C 1
ATOM 7018 O O . ASN A 1 446 ? 16.529 0.314 -85.815 1.00 70.92 446 ASN A O 1
ATOM 7029 N N . CYS A 1 447 ? 15.135 0.570 -87.535 1.00 63.92 447 CYS A N 1
ATOM 7030 C CA . CYS A 1 447 ? 15.509 1.863 -88.082 1.00 55.42 447 CYS A CA 1
ATOM 7031 C C . CYS A 1 447 ? 14.346 2.862 -88.088 1.00 54.13 447 CYS A C 1
ATOM 7032 O O . CYS A 1 447 ? 13.171 2.478 -88.320 1.00 61.48 447 CYS A O 1
ATOM 7039 N N . PRO A 1 448 ? 14.657 4.134 -87.906 1.00 40.11 448 PRO A N 1
ATOM 7040 C CA . PRO A 1 448 ? 13.662 5.191 -87.783 1.00 59.03 448 PRO A CA 1
ATOM 7041 C C . PRO A 1 448 ? 12.931 5.463 -89.082 1.00 55.24 448 PRO A C 1
ATOM 7042 O O . PRO A 1 448 ? 13.535 5.950 -90.031 1.00 71.16 448 PRO A O 1
ATOM 7053 N N . THR A 1 449 ? 11.642 5.141 -89.101 1.00 56.92 449 THR A N 1
ATOM 7054 C CA . THR A 1 449 ? 10.775 5.374 -90.244 1.00 48.87 449 THR A CA 1
ATOM 7055 C C . THR A 1 449 ? 9.720 6.442 -89.927 1.00 57.07 449 THR A C 1
ATOM 7056 O O . THR A 1 449 ? 9.313 6.596 -88.778 1.00 75.91 449 THR A O 1
ATOM 7067 N N . LEU A 1 450 ? 9.257 7.162 -90.942 1.00 55.66 450 LEU A N 1
ATOM 7068 C CA . LEU A 1 450 ? 8.199 8.153 -90.739 1.00 65.95 450 LEU A CA 1
ATOM 7069 C C . LEU A 1 450 ? 6.841 7.482 -90.580 1.00 69.49 450 LEU A C 1
ATOM 7070 O O . LEU A 1 450 ? 6.568 6.458 -91.212 1.00 74.52 450 LEU A O 1
ATOM 7086 N N . ILE A 1 451 ? 5.982 8.072 -89.755 1.00 61.32 451 ILE A N 1
ATOM 7087 C CA . ILE A 1 451 ? 4.640 7.529 -89.548 1.00 75.32 451 ILE A CA 1
ATOM 7088 C C . ILE A 1 451 ? 3.639 8.159 -90.522 1.00 74.30 451 ILE A C 1
ATOM 7089 O O . ILE A 1 451 ? 2.699 7.497 -90.971 1.00 75.63 451 ILE A O 1
ATOM 7105 N N . GLU A 1 452 ? 3.846 9.433 -90.847 1.00 63.40 452 GLU A N 1
ATOM 7106 C CA . GLU A 1 452 ? 3.048 10.104 -91.877 1.00 68.21 452 GLU A CA 1
ATOM 7107 C C . GLU A 1 452 ? 3.940 10.740 -92.929 1.00 64.49 452 GLU A C 1
ATOM 7108 O O . GLU A 1 452 ? 4.194 11.945 -92.876 1.00 65.41 452 GLU A O 1
ATOM 7120 N N . PRO A 1 453 ? 4.417 9.938 -93.894 1.00 61.14 453 PRO A N 1
ATOM 7121 C CA . PRO A 1 453 ? 5.300 10.464 -94.945 1.00 66.87 453 PRO A CA 1
ATOM 7122 C C . PRO A 1 453 ? 4.564 11.331 -95.956 1.00 73.88 453 PRO A C 1
ATOM 7123 O O . PRO A 1 453 ? 5.134 12.301 -96.462 1.00 70.44 453 PRO A O 1
ATOM 7134 N N . VAL A 1 454 ? 3.315 10.966 -96.241 1.00 82.76 454 VAL A N 1
ATOM 7135 C CA . VAL A 1 454 ? 2.455 11.741 -97.133 1.00 82.47 454 VAL A CA 1
ATOM 7136 C C . VAL A 1 454 ? 1.394 12.477 -96.320 1.00 73.44 454 VAL A C 1
ATOM 7137 O O . VAL A 1 454 ? 0.609 11.855 -95.608 1.00 75.65 454 VAL A O 1
ATOM 7150 N N . GLN A 1 455 ? 1.401 13.805 -96.406 1.00 62.13 455 GLN A N 1
ATOM 7151 C CA . GLN A 1 455 ? 0.395 14.630 -95.745 1.00 74.07 455 GLN A CA 1
ATOM 7152 C C . GLN A 1 455 ? 0.326 15.993 -96.409 1.00 62.23 455 GLN A C 1
ATOM 7153 O O . GLN A 1 455 ? 1.215 16.360 -97.169 1.00 66.48 455 GLN A O 1
ATOM 7167 N N . THR A 1 456 ? -0.731 16.741 -96.111 1.00 68.17 456 THR A N 1
ATOM 7168 C CA . THR A 1 456 ? -1.003 18.003 -96.798 1.00 71.21 456 THR A CA 1
ATOM 7169 C C . THR A 1 456 ? -1.448 19.072 -95.807 1.00 66.75 456 THR A C 1
ATOM 7170 O O . THR A 1 456 ? -2.389 18.866 -95.042 1.00 60.59 456 THR A O 1
ATOM 7181 N N . ILE A 1 457 ? -0.759 20.209 -95.822 1.00 60.94 457 ILE A N 1
ATOM 7182 C CA . ILE A 1 457 ? -1.028 21.280 -94.867 1.00 67.59 457 ILE A CA 1
ATOM 7183 C C . ILE A 1 457 ? -1.702 22.478 -95.515 1.00 73.77 457 ILE A C 1
ATOM 7184 O O . ILE A 1 457 ? -1.902 22.513 -96.725 1.00 74.69 457 ILE A O 1
ATOM 7200 N N . CYS A 1 458 ? -2.027 23.462 -94.682 1.00 88.50 458 CYS A N 1
ATOM 7201 C CA . CYS A 1 458 ? -2.659 24.699 -95.120 1.00 89.06 458 CYS A CA 1
ATOM 7202 C C . CYS A 1 458 ? -1.619 25.761 -95.422 1.00 72.06 458 CYS A C 1
ATOM 7203 O O . CYS A 1 458 ? -0.466 25.631 -95.035 1.00 63.63 458 CYS A O 1
ATOM 7210 N N . HIS A 1 459 ? -2.033 26.818 -96.108 1.00 76.46 459 HIS A N 1
ATOM 7211 C CA . HIS A 1 459 ? -1.118 27.898 -96.441 1.00 72.10 459 HIS A CA 1
ATOM 7212 C C . HIS A 1 459 ? -0.840 28.768 -95.219 1.00 80.23 459 HIS A C 1
ATOM 7213 O O . HIS A 1 459 ? 0.234 29.352 -95.108 1.00 71.17 459 HIS A O 1
ATOM 7227 N N . ASP A 1 460 ? -1.804 28.852 -94.302 1.00 92.45 460 ASP A N 1
ATOM 7228 C CA . ASP A 1 460 ? -1.636 29.653 -93.087 1.00 77.40 460 ASP A CA 1
ATOM 7229 C C . ASP A 1 460 ? -0.799 28.888 -92.066 1.00 84.45 460 ASP A C 1
ATOM 7230 O O . ASP A 1 460 ? -0.468 29.418 -91.003 1.00 84.45 460 ASP A O 1
ATOM 7239 N N . ALA A 1 461 ? -0.459 27.642 -92.397 1.00 88.29 461 ALA A N 1
ATOM 7240 C CA . ALA A 1 461 ? 0.334 26.794 -91.511 1.00 73.95 461 ALA A CA 1
ATOM 7241 C C . ALA A 1 461 ? 1.612 27.499 -91.118 1.00 65.26 461 ALA A C 1
ATOM 7242 O O . ALA A 1 461 ? 2.188 28.238 -91.909 1.00 72.80 461 ALA A O 1
ATOM 7249 N N . GLU A 1 462 ? 2.043 27.272 -89.886 1.00 71.29 462 GLU A N 1
ATOM 7250 C CA . GLU A 1 462 ? 3.192 27.978 -89.345 1.00 81.02 462 GLU A CA 1
ATOM 7251 C C . GLU A 1 462 ? 4.455 27.123 -89.476 1.00 75.03 462 GLU A C 1
ATOM 7252 O O . GLU A 1 462 ? 5.557 27.626 -89.715 1.00 73.03 462 GLU A O 1
ATOM 7264 N N . TYR A 1 463 ? 4.277 25.821 -89.304 1.00 66.28 463 TYR A N 1
ATOM 7265 C CA . TYR A 1 463 ? 5.360 24.866 -89.459 1.00 51.89 463 TYR A CA 1
ATOM 7266 C C . TYR A 1 463 ? 4.774 23.501 -89.792 1.00 55.84 463 TYR A C 1
ATOM 7267 O O . TYR A 1 463 ? 3.554 23.321 -89.812 1.00 63.61 463 TYR A O 1
ATOM 7285 N N . VAL A 1 464 ? 5.655 22.548 -90.060 1.00 53.69 464 VAL A N 1
ATOM 7286 C CA . VAL A 1 464 ? 5.263 21.176 -90.342 1.00 52.95 464 VAL A CA 1
ATOM 7287 C C . VAL A 1 464 ? 6.000 20.263 -89.379 1.00 61.75 464 VAL A C 1
ATOM 7288 O O . VAL A 1 464 ? 7.185 20.470 -89.109 1.00 64.97 464 VAL A O 1
ATOM 7301 N N . ASN A 1 465 ? 5.303 19.254 -88.863 1.00 64.82 465 ASN A N 1
ATOM 7302 C CA . ASN A 1 465 ? 5.888 18.345 -87.873 1.00 58.97 465 ASN A CA 1
ATOM 7303 C C . ASN A 1 465 ? 6.186 16.963 -88.445 1.00 53.99 465 ASN A C 1
ATOM 7304 O O . ASN A 1 465 ? 5.289 16.136 -88.659 1.00 43.30 465 ASN A O 1
ATOM 7315 N N . VAL A 1 466 ? 7.467 16.725 -88.692 1.00 54.48 466 VAL A N 1
ATOM 7316 C CA . VAL A 1 466 ? 7.930 15.431 -89.176 1.00 63.19 466 VAL A CA 1
ATOM 7317 C C . VAL A 1 466 ? 8.327 14.582 -87.988 1.00 55.29 466 VAL A C 1
ATOM 7318 O O . VAL A 1 466 ? 9.017 15.063 -87.088 1.00 57.74 466 VAL A O 1
ATOM 7331 N N . THR A 1 467 ? 7.922 13.316 -88.004 1.00 56.93 467 THR A N 1
ATOM 7332 C CA . THR A 1 467 ? 8.133 12.425 -86.863 1.00 71.86 467 THR A CA 1
ATOM 7333 C C . THR A 1 467 ? 8.506 11.015 -87.314 1.00 70.84 467 THR A C 1
ATOM 7334 O O . THR A 1 467 ? 7.977 10.509 -88.307 1.00 74.78 467 THR A O 1
ATOM 7345 N N . ALA A 1 468 ? 9.425 10.392 -86.580 1.00 72.29 468 ALA A N 1
ATOM 7346 C CA . ALA A 1 468 ? 9.940 9.072 -86.942 1.00 71.09 468 ALA A CA 1
ATOM 7347 C C . ALA A 1 468 ? 9.606 8.052 -85.868 1.00 69.25 468 ALA A C 1
ATOM 7348 O O . ALA A 1 468 ? 9.125 8.415 -84.796 1.00 74.29 468 ALA A O 1
ATOM 7355 N N . GLU A 1 469 ? 9.886 6.781 -86.155 1.00 59.37 469 GLU A N 1
ATOM 7356 C CA . GLU A 1 469 ? 9.595 5.687 -85.230 1.00 63.87 469 GLU A CA 1
ATOM 7357 C C . GLU A 1 469 ? 10.618 4.547 -85.341 1.00 67.20 469 GLU A C 1
ATOM 7358 O O . GLU A 1 469 ? 10.674 3.833 -86.342 1.00 60.80 469 GLU A O 1
ATOM 7370 N N . ASP A 1 470 ? 11.428 4.387 -84.302 1.00 72.38 470 ASP A N 1
ATOM 7371 C CA . ASP A 1 470 ? 12.353 3.267 -84.214 1.00 66.40 470 ASP A CA 1
ATOM 7372 C C . ASP A 1 470 ? 11.916 2.387 -83.045 1.00 64.93 470 ASP A C 1
ATOM 7373 O O . ASP A 1 470 ? 12.030 2.789 -81.889 1.00 50.94 470 ASP A O 1
ATOM 7382 N N . LEU A 1 471 ? 11.433 1.181 -83.353 1.00 61.68 471 LEU A N 1
ATOM 7383 C CA . LEU A 1 471 ? 10.789 0.298 -82.355 1.00 67.69 471 LEU A CA 1
ATOM 7384 C C . LEU A 1 471 ? 11.792 -0.287 -81.369 1.00 74.97 471 LEU A C 1
ATOM 7385 O O . LEU A 1 471 ? 11.452 -0.914 -80.357 1.00 73.99 471 LEU A O 1
ATOM 7401 N N . ASP A 1 472 ? 13.048 -0.031 -81.637 1.00 73.71 472 ASP A N 1
ATOM 7402 C CA . ASP A 1 472 ? 14.174 -0.544 -80.864 1.00 65.26 472 ASP A CA 1
ATOM 7403 C C . ASP A 1 472 ? 14.154 0.131 -79.434 1.00 72.59 472 ASP A C 1
ATOM 7404 O O . ASP A 1 472 ? 13.696 1.262 -79.322 1.00 72.21 472 ASP A O 1
ATOM 7413 N N . GLY A 1 473 ? 14.585 -0.547 -78.373 1.00 69.42 473 GLY A N 1
ATOM 7414 C CA . GLY A 1 473 ? 14.673 0.017 -77.028 1.00 76.01 473 GLY A CA 1
ATOM 7415 C C . GLY A 1 473 ? 16.000 0.698 -76.819 1.00 79.26 473 GLY A C 1
ATOM 7416 O O . GLY A 1 473 ? 16.901 0.508 -77.630 1.00 80.40 473 GLY A O 1
ATOM 7420 N N . HIS A 1 474 ? 16.128 1.482 -75.747 1.00 74.28 474 HIS A N 1
ATOM 7421 C CA . HIS A 1 474 ? 17.382 2.177 -75.465 1.00 73.80 474 HIS A CA 1
ATOM 7422 C C . HIS A 1 474 ? 18.513 1.153 -75.335 1.00 71.11 474 HIS A C 1
ATOM 7423 O O . HIS A 1 474 ? 18.295 0.066 -74.796 1.00 49.44 474 HIS A O 1
ATOM 7437 N N . PRO A 1 475 ? 19.716 1.477 -75.856 1.00 75.31 475 PRO A N 1
ATOM 7438 C CA . PRO A 1 475 ? 20.117 2.693 -76.572 1.00 72.72 475 PRO A CA 1
ATOM 7439 C C . PRO A 1 475 ? 19.946 2.582 -78.085 1.00 67.85 475 PRO A C 1
ATOM 7440 O O . PRO A 1 475 ? 20.404 3.465 -78.804 1.00 59.99 475 PRO A O 1
ATOM 7451 N N . ASN A 1 476 ? 19.287 1.521 -78.547 1.00 66.04 476 ASN A N 1
ATOM 7452 C CA . ASN A 1 476 ? 19.171 1.224 -79.981 1.00 70.39 476 ASN A CA 1
ATOM 7453 C C . ASN A 1 476 ? 18.060 1.994 -80.721 1.00 64.42 476 ASN A C 1
ATOM 7454 O O . ASN A 1 476 ? 17.663 1.648 -81.865 1.00 59.37 476 ASN A O 1
ATOM 7465 N N . SER A 1 477 ? 17.544 3.013 -80.035 1.00 77.17 477 SER A N 1
ATOM 7466 C CA . SER A 1 477 ? 16.667 4.003 -80.646 1.00 64.09 477 SER A CA 1
ATOM 7467 C C . SER A 1 477 ? 17.118 5.402 -80.260 1.00 71.29 477 SER A C 1
ATOM 7468 O O . SER A 1 477 ? 17.479 6.199 -81.122 1.00 72.19 477 SER A O 1
ATOM 7476 N N . GLY A 1 478 ? 17.108 5.680 -78.957 1.00 82.33 478 GLY A N 1
ATOM 7477 C CA . GLY A 1 478 ? 17.633 6.923 -78.421 1.00 70.08 478 GLY A CA 1
ATOM 7478 C C . GLY A 1 478 ? 17.145 8.132 -79.188 1.00 58.10 478 GLY A C 1
ATOM 7479 O O . GLY A 1 478 ? 16.071 8.083 -79.793 1.00 51.39 478 GLY A O 1
ATOM 7483 N N . PRO A 1 479 ? 17.932 9.222 -79.167 1.00 52.04 479 PRO A N 1
ATOM 7484 C CA . PRO A 1 479 ? 17.587 10.405 -79.955 1.00 58.41 479 PRO A CA 1
ATOM 7485 C C . PRO A 1 479 ? 17.962 10.193 -81.413 1.00 68.95 479 PRO A C 1
ATOM 7486 O O . PRO A 1 479 ? 19.033 9.637 -81.687 1.00 57.36 479 PRO A O 1
ATOM 7497 N N . PHE A 1 480 ? 17.091 10.616 -82.326 1.00 72.70 480 PHE A N 1
ATOM 7498 C CA . PHE A 1 480 ? 17.383 10.556 -83.754 1.00 63.65 480 PHE A CA 1
ATOM 7499 C C . PHE A 1 480 ? 18.135 11.806 -84.194 1.00 55.58 480 PHE A C 1
ATOM 7500 O O . PHE A 1 480 ? 18.044 12.857 -83.559 1.00 63.21 480 PHE A O 1
ATOM 7517 N N . SER A 1 481 ? 18.873 11.685 -85.288 1.00 47.46 481 SER A N 1
ATOM 7518 C CA . SER A 1 481 ? 19.473 12.851 -85.923 1.00 63.64 481 SER A CA 1
ATOM 7519 C C . SER A 1 481 ? 18.837 13.013 -87.300 1.00 62.01 481 SER A C 1
ATOM 7520 O O . SER A 1 481 ? 18.924 12.124 -88.152 1.00 55.44 481 SER A O 1
ATOM 7528 N N . PHE A 1 482 ? 18.152 14.133 -87.489 1.00 60.34 482 PHE A N 1
ATOM 7529 C CA . PHE A 1 482 ? 17.492 14.418 -88.756 1.00 66.35 482 PHE A CA 1
ATOM 7530 C C . PHE A 1 482 ? 18.402 15.218 -89.671 1.00 74.26 482 PHE A C 1
ATOM 7531 O O . PHE A 1 482 ? 19.177 16.057 -89.201 1.00 73.75 482 PHE A O 1
ATOM 7548 N N . SER A 1 483 ? 18.303 14.952 -90.973 1.00 77.35 483 SER A N 1
ATOM 7549 C CA . SER A 1 483 ? 19.115 15.644 -91.971 1.00 74.86 483 SER A CA 1
ATOM 7550 C C . SER A 1 483 ? 18.378 15.752 -93.297 1.00 54.36 483 SER A C 1
ATOM 7551 O O . SER A 1 483 ? 18.149 14.742 -93.964 1.00 53.99 483 SER A O 1
ATOM 7559 N N . VAL A 1 484 ? 17.988 16.973 -93.655 1.00 45.64 484 VAL A N 1
ATOM 7560 C CA . VAL A 1 484 ? 17.294 17.225 -94.916 1.00 62.82 484 VAL A CA 1
ATOM 7561 C C . VAL A 1 484 ? 18.317 17.366 -96.027 1.00 72.71 484 VAL A C 1
ATOM 7562 O O . VAL A 1 484 ? 19.240 18.155 -95.893 1.00 74.01 484 VAL A O 1
ATOM 7575 N N . ILE A 1 485 ? 18.152 16.623 -97.122 1.00 64.05 485 ILE A N 1
ATOM 7576 C CA . ILE A 1 485 ? 19.160 16.591 -98.187 1.00 62.47 485 ILE A CA 1
ATOM 7577 C C . ILE A 1 485 ? 18.817 17.486 -99.373 1.00 66.66 485 ILE A C 1
ATOM 7578 O O . ILE A 1 485 ? 17.652 17.750 -99.646 1.00 77.51 485 ILE A O 1
ATOM 7594 N N . ASP A 1 486 ? 19.847 17.934 -100.085 1.00 67.40 486 ASP A N 1
ATOM 7595 C CA . ASP A 1 486 ? 19.674 18.866 -101.198 1.00 72.15 486 ASP A CA 1
ATOM 7596 C C . ASP A 1 486 ? 19.366 18.119 -102.504 1.00 67.09 486 ASP A C 1
ATOM 7597 O O . ASP A 1 486 ? 20.211 18.003 -103.385 1.00 80.96 486 ASP A O 1
ATOM 7606 N N . LYS A 1 487 ? 18.145 17.611 -102.621 1.00 71.77 487 LYS A N 1
ATOM 7607 C CA . LYS A 1 487 ? 17.763 16.811 -103.776 1.00 60.23 487 LYS A CA 1
ATOM 7608 C C . LYS A 1 487 ? 16.262 16.964 -104.055 1.00 74.35 487 LYS A C 1
ATOM 7609 O O . LYS A 1 487 ? 15.430 16.437 -103.306 1.00 58.68 487 LYS A O 1
ATOM 7628 N N . PRO A 1 488 ? 15.902 17.698 -105.127 1.00 84.63 488 PRO A N 1
ATOM 7629 C CA . PRO A 1 488 ? 16.782 18.386 -106.083 1.00 68.54 488 PRO A CA 1
ATOM 7630 C C . PRO A 1 488 ? 17.569 19.525 -105.446 1.00 67.90 488 PRO A C 1
ATOM 7631 O O . PRO A 1 488 ? 17.223 19.957 -104.352 1.00 70.00 488 PRO A O 1
ATOM 7642 N N . PRO A 1 489 ? 18.622 20.003 -106.122 1.00 68.71 489 PRO A N 1
ATOM 7643 C CA . PRO A 1 489 ? 19.473 21.073 -105.592 1.00 72.21 489 PRO A CA 1
ATOM 7644 C C . PRO A 1 489 ? 18.706 22.356 -105.305 1.00 77.80 489 PRO A C 1
ATOM 7645 O O . PRO A 1 489 ? 17.769 22.686 -106.034 1.00 76.77 489 PRO A O 1
ATOM 7656 N N . GLY A 1 490 ? 19.100 23.051 -104.242 1.00 77.91 490 GLY A N 1
ATOM 7657 C CA . GLY A 1 490 ? 18.424 24.261 -103.811 1.00 91.56 490 GLY A CA 1
ATOM 7658 C C . GLY A 1 490 ? 17.365 23.997 -102.750 1.00 96.27 490 GLY A C 1
ATOM 7659 O O . GLY A 1 490 ? 17.071 24.870 -101.929 1.00 101.85 490 GLY A O 1
ATOM 7663 N N . MET A 1 491 ? 16.799 22.791 -102.761 1.00 93.93 491 MET A N 1
ATOM 7664 C CA . MET A 1 491 ? 15.695 22.441 -101.868 1.00 87.68 491 MET A CA 1
ATOM 7665 C C . MET A 1 491 ? 16.121 22.409 -100.398 1.00 84.67 491 MET A C 1
ATOM 7666 O O . MET A 1 491 ? 15.307 22.635 -99.501 1.00 78.49 491 MET A O 1
ATOM 7680 N N . ALA A 1 492 ? 17.398 22.138 -100.156 1.00 77.22 492 ALA A N 1
ATOM 7681 C CA . ALA A 1 492 ? 17.925 22.097 -98.795 1.00 75.46 492 ALA A CA 1
ATOM 7682 C C . ALA A 1 492 ? 17.802 23.453 -98.097 1.00 83.58 492 ALA A C 1
ATOM 7683 O O . ALA A 1 492 ? 17.770 23.525 -96.863 1.00 80.93 492 ALA A O 1
ATOM 7690 N N . GLU A 1 493 ? 17.753 24.523 -98.887 1.00 83.99 493 GLU A N 1
ATOM 7691 C CA . GLU A 1 493 ? 17.580 25.868 -98.348 1.00 91.78 493 GLU A CA 1
ATOM 7692 C C . GLU A 1 493 ? 16.103 26.249 -98.295 1.00 89.49 493 GLU A C 1
ATOM 7693 O O . GLU A 1 493 ? 15.698 27.109 -97.507 1.00 80.40 493 GLU A O 1
ATOM 7705 N N . LYS A 1 494 ? 15.301 25.604 -99.138 1.00 84.09 494 LYS A N 1
ATOM 7706 C CA . LYS A 1 494 ? 13.869 25.879 -99.192 1.00 85.83 494 LYS A CA 1
ATOM 7707 C C . LYS A 1 494 ? 13.142 25.318 -97.978 1.00 84.36 494 LYS A C 1
ATOM 7708 O O . LYS A 1 494 ? 12.156 25.895 -97.530 1.00 77.37 494 LYS A O 1
ATOM 7727 N N . TRP A 1 495 ? 13.633 24.191 -97.463 1.00 82.72 495 TRP A N 1
ATOM 7728 C CA . TRP A 1 495 ? 13.035 23.522 -96.310 1.00 79.85 495 TRP A CA 1
ATOM 7729 C C . TRP A 1 495 ? 14.023 23.422 -95.134 1.00 77.09 495 TRP A C 1
ATOM 7730 O O . TRP A 1 495 ? 14.901 22.552 -95.106 1.00 67.65 495 TRP A O 1
ATOM 7751 N N . LYS A 1 496 ? 13.871 24.323 -94.166 1.00 74.32 496 LYS A N 1
ATOM 7752 C CA . LYS A 1 496 ? 14.781 24.400 -93.027 1.00 67.91 496 LYS A CA 1
ATOM 7753 C C . LYS A 1 496 ? 14.258 23.603 -91.834 1.00 65.92 496 LYS A C 1
ATOM 7754 O O . LYS A 1 496 ? 13.050 23.428 -91.678 1.00 67.29 496 LYS A O 1
ATOM 7773 N N . ILE A 1 497 ? 15.177 23.118 -91.002 1.00 66.04 497 ILE A N 1
ATOM 7774 C CA . ILE A 1 497 ? 14.822 22.537 -89.702 1.00 70.92 497 ILE A CA 1
ATOM 7775 C C . ILE A 1 497 ? 14.866 23.595 -88.600 1.00 66.91 497 ILE A C 1
ATOM 7776 O O . ILE A 1 497 ? 15.903 24.224 -88.379 1.00 57.99 497 ILE A O 1
ATOM 7792 N N . ALA A 1 498 ? 13.743 23.781 -87.908 1.00 61.49 498 ALA A N 1
ATOM 7793 C CA . ALA A 1 498 ? 13.646 24.799 -86.866 1.00 63.43 498 ALA A CA 1
ATOM 7794 C C . ALA A 1 498 ? 13.985 24.210 -85.502 1.00 67.31 498 ALA A C 1
ATOM 7795 O O . ALA A 1 498 ? 14.944 24.624 -84.860 1.00 78.48 498 ALA A O 1
ATOM 7802 N N . ARG A 1 499 ? 13.191 23.239 -85.068 1.00 66.05 499 ARG A N 1
ATOM 7803 C CA . ARG A 1 499 ? 13.395 22.588 -83.784 1.00 51.89 499 ARG A CA 1
ATOM 7804 C C . ARG A 1 499 ? 13.349 21.087 -83.972 1.00 59.12 499 ARG A C 1
ATOM 7805 O O . ARG A 1 499 ? 12.559 20.597 -84.771 1.00 62.02 499 ARG A O 1
ATOM 7826 N N . GLN A 1 500 ? 14.192 20.365 -83.233 1.00 71.89 500 GLN A N 1
ATOM 7827 C CA . GLN A 1 500 ? 14.167 18.901 -83.234 1.00 74.98 500 GLN A CA 1
ATOM 7828 C C . GLN A 1 500 ? 14.066 18.329 -81.818 1.00 72.88 500 GLN A C 1
ATOM 7829 O O . GLN A 1 500 ? 14.469 18.968 -80.840 1.00 56.03 500 GLN A O 1
ATOM 7843 N N . GLU A 1 501 ? 13.515 17.121 -81.731 1.00 74.27 501 GLU A N 1
ATOM 7844 C CA . GLU A 1 501 ? 13.323 16.426 -80.467 1.00 66.65 501 GLU A CA 1
ATOM 7845 C C . GLU A 1 501 ? 13.909 15.027 -80.593 1.00 71.31 501 GLU A C 1
ATOM 7846 O O . GLU A 1 501 ? 14.704 14.762 -81.491 1.00 64.54 501 GLU A O 1
ATOM 7858 N N . SER A 1 502 ? 13.524 14.125 -79.703 1.00 75.62 502 SER A N 1
ATOM 7859 C CA . SER A 1 502 ? 14.172 12.823 -79.659 1.00 76.83 502 SER A CA 1
ATOM 7860 C C . SER A 1 502 ? 13.674 11.921 -80.792 1.00 82.06 502 SER A C 1
ATOM 7861 O O . SER A 1 502 ? 14.423 11.079 -81.283 1.00 80.39 502 SER A O 1
ATOM 7869 N N . THR A 1 503 ? 12.422 12.099 -81.208 1.00 68.58 503 THR A N 1
ATOM 7870 C CA . THR A 1 503 ? 11.834 11.238 -82.231 1.00 62.94 503 THR A CA 1
ATOM 7871 C C . THR A 1 503 ? 10.988 12.035 -83.225 1.00 82.15 503 THR A C 1
ATOM 7872 O O . THR A 1 503 ? 10.049 11.509 -83.832 1.00 84.34 503 THR A O 1
ATOM 7883 N N . SER A 1 504 ? 11.326 13.303 -83.404 1.00 63.85 504 SER A N 1
ATOM 7884 C CA . SER A 1 504 ? 10.545 14.159 -84.284 1.00 57.67 504 SER A CA 1
ATOM 7885 C C . SER A 1 504 ? 11.288 15.451 -84.528 1.00 60.81 504 SER A C 1
ATOM 7886 O O . SER A 1 504 ? 12.312 15.700 -83.903 1.00 55.15 504 SER A O 1
ATOM 7894 N N . VAL A 1 505 ? 10.751 16.281 -85.419 1.00 67.75 505 VAL A N 1
ATOM 7895 C CA . VAL A 1 505 ? 11.381 17.549 -85.765 1.00 68.30 505 VAL A CA 1
ATOM 7896 C C . VAL A 1 505 ? 10.366 18.505 -86.378 1.00 55.09 505 VAL A C 1
ATOM 7897 O O . VAL A 1 505 ? 9.401 18.071 -86.996 1.00 65.03 505 VAL A O 1
ATOM 7910 N N . LEU A 1 506 ? 10.588 19.803 -86.189 1.00 53.17 506 LEU A N 1
ATOM 7911 C CA . LEU A 1 506 ? 9.758 20.840 -86.797 1.00 61.16 506 LEU A CA 1
ATOM 7912 C C . LEU A 1 506 ? 10.438 21.427 -88.022 1.00 68.04 506 LEU A C 1
ATOM 7913 O O . LEU A 1 506 ? 11.626 21.758 -87.977 1.00 74.93 506 LEU A O 1
ATOM 7929 N N . LEU A 1 507 ? 9.666 21.589 -89.095 1.00 60.95 507 LEU A N 1
ATOM 7930 C CA . LEU A 1 507 ? 10.196 22.005 -90.388 1.00 64.98 507 LEU A CA 1
ATOM 7931 C C . LEU A 1 507 ? 9.463 23.211 -90.987 1.00 57.31 507 LEU A C 1
ATOM 7932 O O . LEU A 1 507 ? 8.236 23.232 -91.068 1.00 54.38 507 LEU A O 1
ATOM 7948 N N . GLN A 1 508 ? 10.233 24.202 -91.424 1.00 58.76 508 GLN A N 1
ATOM 7949 C CA . GLN A 1 508 ? 9.680 25.439 -91.970 1.00 68.48 508 GLN A CA 1
ATOM 7950 C C . GLN A 1 508 ? 10.194 25.726 -93.378 1.00 73.44 508 GLN A C 1
ATOM 7951 O O . GLN A 1 508 ? 11.404 25.779 -93.613 1.00 59.24 508 GLN A O 1
ATOM 7965 N N . GLN A 1 509 ? 9.269 25.919 -94.311 1.00 73.89 509 GLN A N 1
ATOM 7966 C CA . GLN A 1 509 ? 9.644 26.311 -95.657 1.00 75.85 509 GLN A CA 1
ATOM 7967 C C . GLN A 1 509 ? 9.768 27.831 -95.688 1.00 73.77 509 GLN A C 1
ATOM 7968 O O . GLN A 1 509 ? 8.908 28.542 -95.178 1.00 88.73 509 GLN A O 1
ATOM 7982 N N . SER A 1 510 ? 10.854 28.321 -96.272 1.00 79.58 510 SER A N 1
ATOM 7983 C CA . SER A 1 510 ? 11.181 29.743 -96.221 1.00 87.84 510 SER A CA 1
ATOM 7984 C C . SER A 1 510 ? 10.370 30.585 -97.206 1.00 94.99 510 SER A C 1
ATOM 7985 O O . SER A 1 510 ? 9.690 31.536 -96.819 1.00 89.81 510 SER A O 1
ATOM 7993 N N . GLU A 1 511 ? 10.451 30.236 -98.483 1.00 109.39 511 GLU A N 1
ATOM 7994 C CA . GLU A 1 511 ? 9.813 31.030 -99.524 1.00 123.02 511 GLU A CA 1
ATOM 7995 C C . GLU A 1 511 ? 8.295 30.988 -99.370 1.00 115.71 511 GLU A C 1
ATOM 7996 O O . GLU A 1 511 ? 7.609 31.980 -99.623 1.00 122.11 511 GLU A O 1
ATOM 8008 N N . LYS A 1 512 ? 7.787 29.830 -98.958 1.00 100.33 512 LYS A N 1
ATOM 8009 C CA . LYS A 1 512 ? 6.352 29.614 -98.768 1.00 106.08 512 LYS A CA 1
ATOM 8010 C C . LYS A 1 512 ? 5.568 29.587 -100.090 1.00 104.14 512 LYS A C 1
ATOM 8011 O O . LYS A 1 512 ? 4.582 30.309 -100.259 1.00 82.31 512 LYS A O 1
ATOM 8030 N N . LYS A 1 513 ? 6.011 28.753 -101.026 1.00 105.46 513 LYS A N 1
ATOM 8031 C CA . LYS A 1 513 ? 5.265 28.541 -102.258 1.00 97.56 513 LYS A CA 1
ATOM 8032 C C . LYS A 1 513 ? 4.167 27.520 -101.993 1.00 80.13 513 LYS A C 1
ATOM 8033 O O . LYS A 1 513 ? 4.234 26.754 -101.032 1.00 77.22 513 LYS A O 1
ATOM 8052 N N . LEU A 1 514 ? 3.154 27.527 -102.849 1.00 68.22 514 LEU A N 1
ATOM 8053 C CA . LEU A 1 514 ? 2.001 26.654 -102.700 1.00 69.96 514 LEU A CA 1
ATOM 8054 C C . LEU A 1 514 ? 2.056 25.524 -103.727 1.00 76.25 514 LEU A C 1
ATOM 8055 O O . LEU A 1 514 ? 1.808 25.746 -104.910 1.00 103.23 514 LEU A O 1
ATOM 8071 N N . GLY A 1 515 ? 2.377 24.317 -103.272 1.00 76.56 515 GLY A N 1
ATOM 8072 C CA . GLY A 1 515 ? 2.473 23.156 -104.147 1.00 72.03 515 GLY A CA 1
ATOM 8073 C C . GLY A 1 515 ? 3.094 21.962 -103.443 1.00 75.15 515 GLY A C 1
ATOM 8074 O O . GLY A 1 515 ? 3.521 22.074 -102.289 1.00 87.29 515 GLY A O 1
ATOM 8078 N N . ARG A 1 516 ? 3.153 20.819 -104.124 1.00 63.28 516 ARG A N 1
ATOM 8079 C CA . ARG A 1 516 ? 3.712 19.622 -103.505 1.00 72.73 516 ARG A CA 1
ATOM 8080 C C . ARG A 1 516 ? 5.221 19.570 -103.676 1.00 76.67 516 ARG A C 1
ATOM 8081 O O . ARG A 1 516 ? 5.766 20.047 -104.675 1.00 64.32 516 ARG A O 1
ATOM 8102 N N . SER A 1 517 ? 5.882 18.999 -102.674 1.00 75.67 517 SER A N 1
ATOM 8103 C CA . SER A 1 517 ? 7.318 18.785 -102.711 1.00 69.55 517 SER A CA 1
ATOM 8104 C C . SER A 1 517 ? 7.608 17.375 -102.213 1.00 73.66 517 SER A C 1
ATOM 8105 O O . SER A 1 517 ? 6.878 16.853 -101.357 1.00 70.90 517 SER A O 1
ATOM 8113 N N . GLU A 1 518 ? 8.647 16.753 -102.773 1.00 54.82 518 GLU A N 1
ATOM 8114 C CA . GLU A 1 518 ? 9.183 15.518 -102.223 1.00 68.23 518 GLU A CA 1
ATOM 8115 C C . GLU A 1 518 ? 10.456 15.837 -101.433 1.00 69.38 518 GLU A C 1
ATOM 811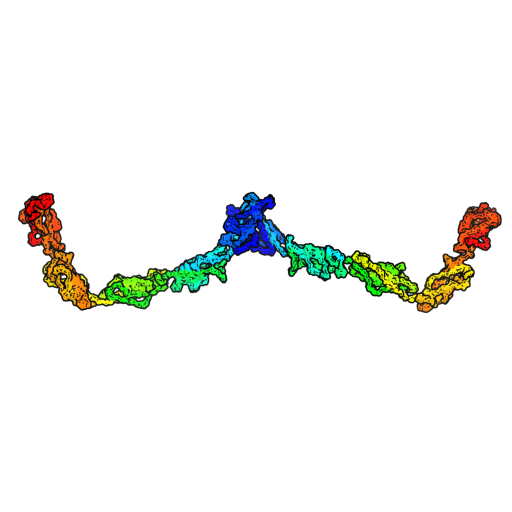6 O O . GLU A 1 518 ? 11.482 16.211 -102.008 1.00 68.29 518 GLU A O 1
ATOM 8128 N N . ILE A 1 519 ? 10.366 15.701 -100.111 1.00 63.58 519 ILE A N 1
ATOM 8129 C CA . ILE A 1 519 ? 11.461 16.051 -99.212 1.00 72.90 519 ILE A CA 1
ATOM 8130 C C . ILE A 1 519 ? 12.094 14.805 -98.596 1.00 73.60 519 ILE A C 1
ATOM 8131 O O . ILE A 1 519 ? 11.500 14.152 -97.736 1.00 64.22 519 ILE A O 1
ATOM 8147 N N . GLN A 1 520 ? 13.303 14.476 -99.046 1.00 71.86 520 GLN A N 1
ATOM 8148 C CA . GLN A 1 520 ? 14.009 13.316 -98.531 1.00 65.90 520 GLN A CA 1
ATOM 8149 C C . GLN A 1 520 ? 14.771 13.685 -97.271 1.00 70.23 520 GLN A C 1
ATOM 8150 O O . GLN A 1 520 ? 15.392 14.749 -97.187 1.00 65.42 520 GLN A O 1
ATOM 8164 N N . PHE A 1 521 ? 14.702 12.793 -96.289 1.00 67.73 521 PHE A N 1
ATOM 8165 C CA . PHE A 1 521 ? 15.472 12.916 -95.061 1.00 57.08 521 PHE A CA 1
ATOM 8166 C C . PHE A 1 521 ? 16.495 11.787 -94.972 1.00 51.71 521 PHE A C 1
ATOM 8167 O O . PHE A 1 521 ? 16.393 10.788 -95.687 1.00 54.39 521 PHE A O 1
ATOM 8184 N N . LEU A 1 522 ? 17.480 11.944 -94.093 1.00 49.63 522 LEU A N 1
ATOM 8185 C CA . LEU A 1 522 ? 18.194 10.785 -93.584 1.00 54.73 522 LEU A CA 1
ATOM 8186 C C . LEU A 1 522 ? 18.094 10.789 -92.081 1.00 69.27 522 LEU A C 1
ATOM 8187 O O . LEU A 1 522 ? 18.846 11.497 -91.401 1.00 71.75 522 LEU A O 1
ATOM 8203 N N . ILE A 1 523 ? 17.145 10.004 -91.578 1.00 65.55 523 ILE A N 1
ATOM 8204 C CA . ILE A 1 523 ? 16.911 9.871 -90.149 1.00 69.53 523 ILE A CA 1
ATOM 8205 C C . ILE A 1 523 ? 17.727 8.693 -89.641 1.00 54.96 523 ILE A C 1
ATOM 8206 O O . ILE A 1 523 ? 17.522 7.557 -90.089 1.00 46.90 523 ILE A O 1
ATOM 8222 N N . SER A 1 524 ? 18.655 8.970 -88.722 1.00 55.00 524 SER A N 1
ATOM 8223 C CA . SER A 1 524 ? 19.567 7.942 -88.227 1.00 57.60 524 SER A CA 1
ATOM 8224 C C . SER A 1 524 ? 19.376 7.591 -86.731 1.00 63.99 524 SER A C 1
ATOM 8225 O O . SER A 1 524 ? 19.073 8.441 -85.875 1.00 41.40 524 SER A O 1
ATOM 8233 N N . ASP A 1 525 ? 19.598 6.308 -86.449 1.00 73.30 525 ASP A N 1
ATOM 8234 C CA . ASP A 1 525 ? 19.482 5.712 -85.114 1.00 45.45 525 ASP A CA 1
ATOM 8235 C C . ASP A 1 525 ? 20.454 6.421 -84.168 1.00 57.77 525 ASP A C 1
ATOM 8236 O O . ASP A 1 525 ? 21.323 7.199 -84.582 1.00 58.91 525 ASP A O 1
ATOM 8245 N N . ASN A 1 526 ? 20.308 6.130 -82.887 1.00 65.22 526 ASN A N 1
ATOM 8246 C CA . ASN A 1 526 ? 21.275 6.557 -81.882 1.00 63.15 526 ASN A CA 1
ATOM 8247 C C . ASN A 1 526 ? 22.600 5.804 -82.097 1.00 55.31 526 ASN A C 1
ATOM 8248 O O . ASN A 1 526 ? 23.680 6.275 -81.726 1.00 49.19 526 ASN A O 1
ATOM 8259 N N . GLN A 1 527 ? 22.506 4.634 -82.718 1.00 51.75 527 GLN A N 1
ATOM 8260 C CA . GLN A 1 527 ? 23.690 3.874 -83.107 1.00 74.07 527 GLN A CA 1
ATOM 8261 C C . GLN A 1 527 ? 24.253 4.364 -84.456 1.00 69.78 527 GLN A C 1
ATOM 8262 O O . GLN A 1 527 ? 25.354 3.976 -84.878 1.00 39.95 527 GLN A O 1
ATOM 8276 N N . GLY A 1 528 ? 23.476 5.209 -85.130 1.00 47.20 528 GLY A N 1
ATOM 8277 C CA . GLY A 1 528 ? 23.855 5.726 -86.428 1.00 69.44 528 GLY A CA 1
ATOM 8278 C C . GLY A 1 528 ? 23.154 5.004 -87.567 1.00 56.45 528 GLY A C 1
ATOM 8279 O O . GLY A 1 528 ? 23.173 5.468 -88.701 1.00 54.04 528 GLY A O 1
ATOM 8283 N N . PHE A 1 529 ? 22.532 3.869 -87.258 1.00 62.97 529 PHE A N 1
ATOM 8284 C CA . PHE A 1 529 ? 21.861 3.049 -88.263 1.00 51.21 529 PHE A CA 1
ATOM 8285 C C . PHE A 1 529 ? 20.757 3.840 -88.951 1.00 60.90 529 PHE A C 1
ATOM 8286 O O . PHE A 1 529 ? 20.283 4.845 -88.425 1.00 60.61 529 PHE A O 1
ATOM 8303 N N . SER A 1 530 ? 20.365 3.407 -90.143 1.00 75.49 530 SER A N 1
ATOM 8304 C CA . SER A 1 530 ? 19.310 4.095 -90.882 1.00 65.40 530 SER A CA 1
ATOM 8305 C C . SER A 1 530 ? 18.678 3.143 -91.881 1.00 62.30 530 SER A C 1
ATOM 8306 O O . SER A 1 530 ? 19.291 2.154 -92.273 1.00 72.20 530 SER A O 1
ATOM 8314 N N . CYS A 1 531 ? 17.446 3.432 -92.281 1.00 60.43 531 CYS A N 1
ATOM 8315 C CA . CYS A 1 531 ? 16.714 2.530 -93.168 1.00 71.78 531 CYS A CA 1
ATOM 8316 C C . CYS A 1 531 ? 17.358 2.400 -94.541 1.00 63.39 531 CYS A C 1
ATOM 8317 O O . CYS A 1 531 ? 17.853 3.385 -95.088 1.00 62.07 531 CYS A O 1
ATOM 8324 N N . PRO A 1 532 ? 17.362 1.177 -95.101 1.00 69.03 532 PRO A N 1
ATOM 8325 C CA . PRO A 1 532 ? 17.770 1.045 -96.502 1.00 63.88 532 PRO A CA 1
ATOM 8326 C C . PRO A 1 532 ? 16.838 1.844 -97.412 1.00 66.34 532 PRO A C 1
ATOM 8327 O O . PRO A 1 532 ? 17.300 2.480 -98.362 1.00 64.20 532 PRO A O 1
ATOM 8338 N N . GLU A 1 533 ? 15.541 1.824 -97.100 1.00 78.38 533 GLU A N 1
ATOM 8339 C CA . GLU A 1 533 ? 14.553 2.611 -97.836 1.00 52.44 533 GLU A CA 1
ATOM 8340 C C . GLU A 1 533 ? 14.846 4.092 -97.655 1.00 59.68 533 GLU A C 1
ATOM 8341 O O . GLU A 1 533 ? 15.306 4.516 -96.596 1.00 73.52 533 GLU A O 1
ATOM 8353 N N . LYS A 1 534 ? 14.599 4.877 -98.694 1.00 67.72 534 LYS A N 1
ATOM 8354 C CA . LYS A 1 534 ? 14.786 6.316 -98.611 1.00 69.82 534 LYS A CA 1
ATOM 8355 C C . LYS A 1 534 ? 13.601 6.922 -97.884 1.00 60.78 534 LYS A C 1
ATOM 8356 O O . LYS A 1 534 ? 12.456 6.641 -98.225 1.00 62.87 534 LYS A O 1
ATOM 8375 N N . GLN A 1 535 ? 13.879 7.738 -96.873 1.00 56.57 535 GLN A N 1
ATOM 8376 C CA . GLN A 1 535 ? 12.824 8.388 -96.089 1.00 65.21 535 GLN A CA 1
ATOM 8377 C C . GLN A 1 535 ? 12.401 9.691 -96.757 1.00 62.21 535 GLN A C 1
ATOM 8378 O O . GLN A 1 535 ? 13.015 10.745 -96.562 1.00 52.57 535 GLN A O 1
ATOM 8392 N N . VAL A 1 536 ? 11.344 9.610 -97.551 1.00 64.72 536 VAL A N 1
ATOM 8393 C CA . VAL A 1 536 ? 10.880 10.765 -98.306 1.00 80.26 536 VAL A CA 1
ATOM 8394 C C . VAL A 1 536 ? 9.545 11.257 -97.767 1.00 73.78 536 VAL A C 1
ATOM 8395 O O . VAL A 1 536 ? 8.685 10.460 -97.384 1.00 58.69 536 VAL A O 1
ATOM 8408 N N . LEU A 1 537 ? 9.388 12.577 -97.755 1.00 75.76 537 LEU A N 1
ATOM 8409 C CA . LEU A 1 537 ? 8.174 13.223 -97.276 1.00 69.98 537 LEU A CA 1
ATOM 8410 C C . LEU A 1 537 ? 7.492 13.978 -98.406 1.00 75.77 537 LEU A C 1
ATOM 8411 O O . LEU A 1 537 ? 8.031 14.968 -98.912 1.00 70.28 537 LEU A O 1
ATOM 8427 N N . THR A 1 538 ? 6.306 13.510 -98.789 1.00 79.37 538 THR A N 1
ATOM 8428 C CA . THR A 1 538 ? 5.533 14.141 -99.854 1.00 81.87 538 THR A CA 1
ATOM 8429 C C . THR A 1 538 ? 4.543 15.120 -99.242 1.00 73.87 538 THR A C 1
ATOM 8430 O O . THR A 1 538 ? 3.468 14.729 -98.785 1.00 74.70 538 THR A O 1
ATOM 8441 N N . LEU A 1 539 ? 4.926 16.393 -99.236 1.00 67.47 539 LEU A N 1
ATOM 8442 C CA . LEU A 1 539 ? 4.134 17.446 -98.612 1.00 65.21 539 LEU A CA 1
ATOM 8443 C C . LEU A 1 539 ? 3.488 18.347 -99.661 1.00 80.17 539 LEU A C 1
ATOM 8444 O O . LEU A 1 539 ? 4.190 18.965 -100.468 1.00 62.12 539 LEU A O 1
ATOM 8460 N N . THR A 1 540 ? 2.157 18.427 -99.623 1.00 80.88 540 THR A N 1
ATOM 8461 C CA . THR A 1 540 ? 1.393 19.305 -100.504 1.00 74.32 540 THR A CA 1
ATOM 8462 C C . THR A 1 540 ? 0.797 20.483 -99.727 1.00 76.07 540 THR A C 1
ATOM 8463 O O . THR A 1 540 ? -0.048 20.302 -98.846 1.00 80.21 540 THR A O 1
ATOM 8474 N N . VAL A 1 541 ? 1.252 21.687 -100.057 1.00 68.35 541 VAL A N 1
ATOM 8475 C CA . VAL A 1 541 ? 0.719 22.910 -99.465 1.00 71.63 541 VAL A CA 1
ATOM 8476 C C . VAL A 1 541 ? -0.518 23.384 -100.228 1.00 77.40 541 VAL A C 1
ATOM 8477 O O . VAL A 1 541 ? -0.430 23.697 -101.415 1.00 89.68 541 VAL A O 1
ATOM 8490 N N . CYS A 1 542 ? -1.659 23.442 -99.544 1.00 81.54 542 CYS A N 1
ATOM 8491 C CA . CYS A 1 542 ? -2.929 23.812 -100.170 1.00 77.46 542 CYS A CA 1
ATOM 8492 C C . CYS A 1 542 ? -3.432 25.161 -99.650 1.00 85.55 542 CYS A C 1
ATOM 8493 O O . CYS A 1 542 ? -3.118 25.554 -98.526 1.00 88.31 542 CYS A O 1
ATOM 8500 N N . GLU A 1 543 ? -4.195 25.870 -100.484 1.00 86.64 543 GLU A N 1
ATOM 8501 C CA . GLU A 1 543 ? -4.803 27.140 -100.095 1.00 77.02 543 GLU A CA 1
ATOM 8502 C C . GLU A 1 543 ? -6.046 26.880 -99.271 1.00 80.05 543 GLU A C 1
ATOM 8503 O O . GLU A 1 543 ? -7.060 26.428 -99.803 1.00 76.01 543 GLU A O 1
ATOM 8515 N N . CYS A 1 544 ? -5.959 27.170 -97.975 1.00 83.29 544 CYS A N 1
ATOM 8516 C CA . CYS A 1 544 ? -7.065 26.951 -97.052 1.00 72.57 544 CYS A CA 1
ATOM 8517 C C . CYS A 1 544 ? -7.817 28.239 -96.764 1.00 83.87 544 CYS A C 1
ATOM 8518 O O . CYS A 1 544 ? -7.293 29.137 -96.110 1.00 96.34 544 CYS A O 1
ATOM 8525 N N . LEU A 1 545 ? -9.043 28.333 -97.266 1.00 86.30 545 LEU A N 1
ATOM 8526 C CA . LEU A 1 545 ? -9.985 29.337 -96.782 1.00 76.98 545 LEU A CA 1
ATOM 8527 C C . LEU A 1 545 ? -10.397 28.923 -95.384 1.00 87.27 545 LEU A C 1
ATOM 8528 O O . LEU A 1 545 ? -10.517 27.726 -95.117 1.00 95.39 545 LEU A O 1
ATOM 8544 N N . HIS A 1 546 ? -10.590 29.889 -94.488 1.00 85.70 546 HIS A N 1
ATOM 8545 C CA . HIS A 1 546 ? -10.795 29.565 -93.076 1.00 73.44 546 HIS A CA 1
ATOM 8546 C C . HIS A 1 546 ? -11.958 28.606 -92.882 1.00 76.69 546 HIS A C 1
ATOM 8547 O O . HIS A 1 546 ? -12.978 28.707 -93.558 1.00 86.95 546 HIS A O 1
ATOM 8561 N N . GLY A 1 547 ? -11.786 27.667 -91.962 1.00 77.18 547 GLY A N 1
ATOM 8562 C CA . GLY A 1 547 ? -12.799 26.666 -91.692 1.00 81.59 547 GLY A CA 1
ATOM 8563 C C . GLY A 1 547 ? -12.738 25.500 -92.663 1.00 93.02 547 GLY A C 1
ATOM 8564 O O . GLY A 1 547 ? -12.611 24.349 -92.253 1.00 109.76 547 GLY A O 1
ATOM 8568 N N . SER A 1 548 ? -12.825 25.796 -93.955 1.00 95.34 548 SER A N 1
ATOM 8569 C CA . SER A 1 548 ? -12.782 24.756 -94.978 1.00 92.97 548 SER A CA 1
ATOM 8570 C C . SER A 1 548 ? -11.389 24.117 -95.084 1.00 91.07 548 SER A C 1
ATOM 8571 O O . SER A 1 548 ? -10.399 24.637 -94.555 1.00 70.09 548 SER A O 1
ATOM 8579 N N . GLY A 1 549 ? -11.328 22.987 -95.782 1.00 95.82 549 GLY A N 1
ATOM 8580 C CA . GLY A 1 549 ? -10.098 22.234 -95.930 1.00 87.90 549 GLY A CA 1
ATOM 8581 C C . GLY A 1 549 ? -9.196 22.718 -97.055 1.00 95.98 549 GLY A C 1
ATOM 8582 O O . GLY A 1 549 ? -8.023 22.968 -96.824 1.00 103.60 549 GLY A O 1
ATOM 8586 N N . CYS A 1 550 ? -9.727 22.838 -98.271 1.00 90.23 550 CYS A N 1
ATOM 8587 C CA . CYS A 1 550 ? -8.923 23.241 -99.430 1.00 87.24 550 CYS A CA 1
ATOM 8588 C C . CYS A 1 550 ? -9.807 23.811 -100.527 1.00 98.00 550 CYS A C 1
ATOM 8589 O O . CYS A 1 550 ? -10.985 23.465 -100.623 1.00 110.52 550 CYS A O 1
ATOM 8596 N N . ARG A 1 551 ? -9.235 24.676 -101.360 1.00 77.76 551 ARG A N 1
ATOM 8597 C CA . ARG A 1 551 ? -9.997 25.311 -102.425 1.00 82.64 551 ARG A CA 1
ATOM 8598 C C . ARG A 1 551 ? -10.259 24.343 -103.576 1.00 111.82 551 ARG A C 1
ATOM 8599 O O . ARG A 1 551 ? -9.484 23.415 -103.810 1.00 104.22 551 ARG A O 1
ATOM 8620 N N . GLU A 1 552 ? -11.362 24.576 -104.285 1.00 129.42 552 GLU A N 1
ATOM 8621 C CA . GLU A 1 552 ? -11.856 23.643 -105.293 1.00 133.78 552 GLU A CA 1
ATOM 8622 C C . GLU A 1 552 ? -12.138 24.313 -106.640 1.00 158.99 552 GLU A C 1
ATOM 8623 O O . GLU A 1 552 ? -12.912 25.267 -106.727 1.00 166.61 552 GLU A O 1
ATOM 8635 N N . ALA A 1 553 ? -11.482 23.805 -107.682 1.00 173.18 553 ALA A N 1
ATOM 8636 C CA . ALA A 1 553 ? -11.765 24.174 -109.072 1.00 167.48 553 ALA A CA 1
ATOM 8637 C C . ALA A 1 553 ? -11.446 25.637 -109.393 1.00 180.60 553 ALA A C 1
ATOM 8638 O O . ALA A 1 553 ? -10.526 25.908 -110.166 1.00 181.23 553 ALA A O 1
ATOM 8645 N N . HIS A 1 554 ? -12.202 26.556 -108.786 1.00 184.70 554 HIS A N 1
ATOM 8646 C CA . HIS A 1 554 ? -12.153 27.998 -109.081 1.00 185.95 554 HIS A CA 1
ATOM 8647 C C . HIS A 1 554 ? -11.647 28.335 -110.490 1.00 182.32 554 HIS A C 1
ATOM 8648 O O . HIS A 1 554 ? -11.714 29.483 -110.936 1.00 163.86 554 HIS A O 1
ATOM 8662 N N . ALA B 1 1 ? -4.051 32.382 71.880 1.00 63.92 1 ALA B N 1
ATOM 8663 C CA . ALA B 1 1 ? -3.527 31.884 70.572 1.00 77.24 1 ALA B CA 1
ATOM 8664 C C . ALA B 1 1 ? -3.825 30.400 70.399 1.00 69.23 1 ALA B C 1
ATOM 8665 O O . ALA B 1 1 ? -4.429 29.775 71.269 1.00 71.90 1 ALA B O 1
ATOM 8674 N N . TRP B 1 2 ? -3.398 29.836 69.275 1.00 67.39 2 TRP B N 1
ATOM 8675 C CA . TRP B 1 2 ? -3.548 28.405 69.055 1.00 65.75 2 TRP B CA 1
ATOM 8676 C C . TRP B 1 2 ? -2.623 27.612 69.978 1.00 60.20 2 TRP B C 1
ATOM 8677 O O . TRP B 1 2 ? -1.445 27.931 70.129 1.00 55.46 2 TRP B O 1
ATOM 8698 N N . ILE B 1 3 ? -3.172 26.585 70.607 1.00 54.93 3 ILE B N 1
ATOM 8699 C CA . ILE B 1 3 ? -2.383 25.680 71.420 1.00 53.13 3 ILE B CA 1
ATOM 8700 C C . ILE B 1 3 ? -1.850 24.567 70.536 1.00 54.60 3 ILE B C 1
ATOM 8701 O O . ILE B 1 3 ? -2.621 23.839 69.903 1.00 58.68 3 ILE B O 1
ATOM 8717 N N . THR B 1 4 ? -0.530 24.437 70.492 1.00 45.10 4 THR B N 1
ATOM 8718 C CA . THR B 1 4 ? 0.105 23.413 69.677 1.00 41.42 4 THR B CA 1
ATOM 8719 C C . THR B 1 4 ? -0.272 22.028 70.174 1.00 42.43 4 THR B C 1
ATOM 8720 O O . THR B 1 4 ? -0.215 21.738 71.367 1.00 49.87 4 THR B O 1
ATOM 8731 N N . ALA B 1 5 ? -0.677 21.174 69.250 1.00 57.51 5 ALA B N 1
ATOM 8732 C CA . ALA B 1 5 ? -1.014 19.807 69.599 1.00 58.33 5 ALA B CA 1
ATOM 8733 C C . ALA B 1 5 ? 0.205 19.137 70.231 1.00 45.60 5 ALA B C 1
ATOM 8734 O O . ALA B 1 5 ? 1.281 19.106 69.640 1.00 56.93 5 ALA B O 1
ATOM 8741 N N . PRO B 1 6 ? 0.051 18.609 71.445 1.00 45.05 6 PRO B N 1
ATOM 8742 C CA . PRO B 1 6 ? 1.196 17.945 72.064 1.00 58.10 6 PRO B CA 1
ATOM 8743 C C . PRO B 1 6 ? 1.582 16.646 71.354 1.00 57.13 6 PRO B C 1
ATOM 8744 O O . PRO B 1 6 ? 0.790 16.081 70.605 1.00 49.98 6 PRO B O 1
ATOM 8755 N N . VAL B 1 7 ? 2.799 16.183 71.613 1.00 59.02 7 VAL B N 1
ATOM 8756 C CA . VAL B 1 7 ? 3.309 14.952 71.025 1.00 52.29 7 VAL B CA 1
ATOM 8757 C C . VAL B 1 7 ? 3.476 13.919 72.128 1.00 51.57 7 VAL B C 1
ATOM 8758 O O . VAL B 1 7 ? 3.938 14.246 73.217 1.00 47.96 7 VAL B O 1
ATOM 8771 N N . ALA B 1 8 ? 3.098 12.678 71.842 1.00 51.09 8 ALA B N 1
ATOM 8772 C CA . ALA B 1 8 ? 3.105 11.624 72.849 1.00 47.01 8 ALA B CA 1
ATOM 8773 C C . ALA B 1 8 ? 4.152 10.574 72.521 1.00 58.30 8 ALA B C 1
ATOM 8774 O O . ALA B 1 8 ? 4.320 10.199 71.361 1.00 61.45 8 ALA B O 1
ATOM 8781 N N . LEU B 1 9 ? 4.832 10.088 73.557 1.00 63.67 9 LEU B N 1
ATOM 8782 C CA . LEU B 1 9 ? 5.882 9.083 73.408 1.00 64.02 9 LEU B CA 1
ATOM 8783 C C . LEU B 1 9 ? 5.786 8.031 74.506 1.00 59.01 9 LEU B C 1
ATOM 8784 O O . LEU B 1 9 ? 5.537 8.361 75.657 1.00 51.38 9 LEU B O 1
ATOM 8800 N N . ARG B 1 10 ? 5.997 6.770 74.149 1.00 60.31 10 ARG B N 1
ATOM 8801 C CA . ARG B 1 10 ? 5.887 5.674 75.104 1.00 48.79 10 ARG B CA 1
ATOM 8802 C C . ARG B 1 10 ? 7.151 5.562 75.943 1.00 61.56 10 ARG B C 1
ATOM 8803 O O . ARG B 1 10 ? 8.253 5.753 75.429 1.00 73.78 10 ARG B O 1
ATOM 8824 N N . GLU B 1 11 ? 6.994 5.261 77.231 1.00 56.82 11 GLU B N 1
ATOM 8825 C CA . GLU B 1 11 ? 8.137 5.059 78.113 1.00 65.92 11 G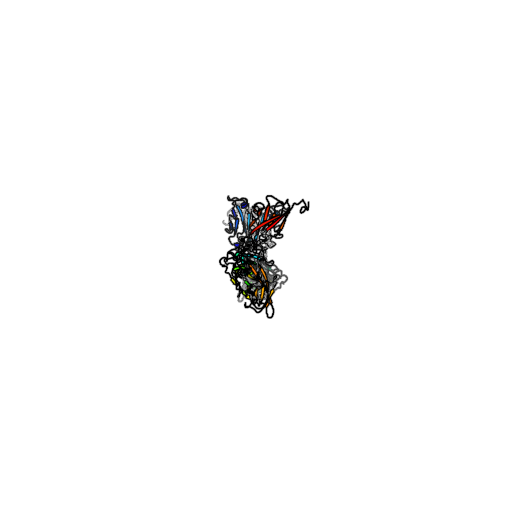LU B CA 1
ATOM 8826 C C . GLU B 1 11 ? 8.719 3.662 77.933 1.00 64.24 11 GLU B C 1
ATOM 8827 O O . GLU B 1 11 ? 8.091 2.801 77.306 1.00 47.91 11 GLU B O 1
ATOM 8839 N N . GLY B 1 12 ? 9.909 3.451 78.502 1.00 71.95 12 GLY B N 1
ATOM 8840 C CA . GLY B 1 12 ? 10.545 2.141 78.551 1.00 74.58 12 GLY B CA 1
ATOM 8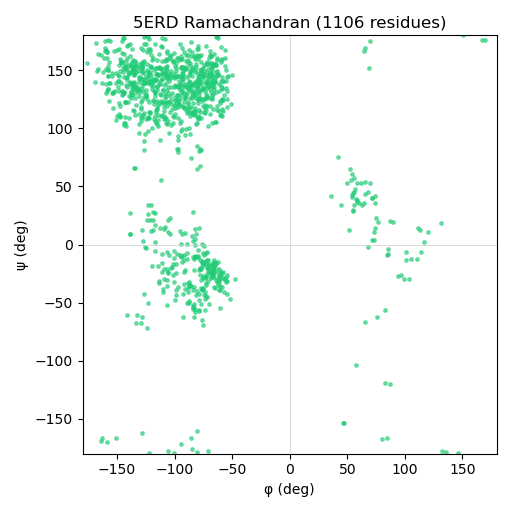841 C C . GLY B 1 12 ? 10.705 1.519 77.182 1.00 62.12 12 GLY B C 1
ATOM 8842 O O . GLY B 1 12 ? 10.613 0.301 77.014 1.00 63.93 12 GLY B O 1
ATOM 8846 N N . GLU B 1 13 ? 10.944 2.373 76.197 1.00 74.58 13 GLU B N 1
ATOM 8847 C CA . GLU B 1 13 ? 11.008 1.949 74.808 1.00 73.03 13 GLU B CA 1
ATOM 8848 C C . GLU B 1 13 ? 12.005 2.826 74.084 1.00 74.20 13 GLU B C 1
ATOM 8849 O O . GLU B 1 13 ? 12.188 3.991 74.446 1.00 61.65 13 GLU B O 1
ATOM 8861 N N . ASP B 1 14 ? 12.654 2.263 73.070 1.00 83.19 14 ASP B N 1
ATOM 8862 C CA . ASP B 1 14 ? 13.545 3.036 72.215 1.00 75.52 14 ASP B CA 1
ATOM 8863 C C . ASP B 1 14 ? 12.713 3.831 71.220 1.00 68.44 14 ASP B C 1
ATOM 8864 O O . ASP B 1 14 ? 11.879 3.271 70.510 1.00 78.00 14 ASP B O 1
ATOM 8873 N N . LEU B 1 15 ? 12.940 5.139 71.179 1.00 69.79 15 LEU B N 1
ATOM 8874 C CA . LEU B 1 15 ? 12.136 6.036 70.353 1.00 79.82 15 LEU B CA 1
ATOM 8875 C C . LEU B 1 15 ? 12.920 6.573 69.152 1.00 77.19 15 LEU B C 1
ATOM 8876 O O . LEU B 1 15 ? 12.492 7.521 68.494 1.00 79.93 15 LEU B O 1
ATOM 8892 N N . SER B 1 16 ? 14.064 5.964 68.869 1.00 79.00 16 SER B N 1
ATOM 8893 C CA . SER B 1 16 ? 14.959 6.467 67.836 1.00 75.23 16 SER B CA 1
ATOM 8894 C C . SER B 1 16 ? 14.271 6.536 66.471 1.00 81.16 16 SER B C 1
ATOM 8895 O O . SER B 1 16 ? 14.496 7.473 65.700 1.00 75.71 16 SER B O 1
ATOM 8903 N N . LYS B 1 17 ? 13.414 5.561 66.187 1.00 84.95 17 LYS B N 1
ATOM 8904 C CA . LYS B 1 17 ? 12.769 5.488 64.886 1.00 71.27 17 LYS B CA 1
ATOM 8905 C C . LYS B 1 17 ? 11.716 6.585 64.729 1.00 67.62 17 LYS B C 1
ATOM 8906 O O . LYS B 1 17 ? 11.265 6.849 63.620 1.00 84.01 17 LYS B O 1
ATOM 8925 N N . LYS B 1 18 ? 11.341 7.234 65.830 1.00 59.66 18 LYS B N 1
ATOM 8926 C CA . LYS B 1 18 ? 10.283 8.244 65.803 1.00 70.96 18 LYS B CA 1
ATOM 8927 C C . LYS B 1 18 ? 10.850 9.643 65.649 1.00 71.44 18 LYS B C 1
ATOM 8928 O O . LYS B 1 18 ? 10.105 10.599 65.423 1.00 80.10 18 LYS B O 1
ATOM 8947 N N . ASN B 1 19 ? 12.165 9.771 65.783 1.00 69.84 19 ASN B N 1
ATOM 8948 C CA . ASN B 1 19 ? 12.795 11.073 65.624 1.00 69.65 19 ASN B CA 1
ATOM 8949 C C . ASN B 1 19 ? 12.691 11.506 64.168 1.00 73.00 19 ASN B C 1
ATOM 8950 O O . ASN B 1 19 ? 12.506 10.664 63.294 1.00 82.10 19 ASN B O 1
ATOM 8961 N N . PRO B 1 20 ? 12.722 12.821 63.907 1.00 67.23 20 PRO B N 1
ATOM 8962 C CA . PRO B 1 20 ? 12.568 13.865 64.916 1.00 71.65 20 PRO B CA 1
ATOM 8963 C C . PRO B 1 20 ? 11.125 13.868 65.417 1.00 54.24 20 PRO B C 1
ATOM 8964 O O . PRO B 1 20 ? 10.203 13.743 64.624 1.00 66.58 20 PRO B O 1
ATOM 8975 N N . ILE B 1 21 ? 10.939 13.977 66.720 1.00 61.69 21 ILE B N 1
ATOM 8976 C CA . ILE B 1 21 ? 9.634 13.775 67.317 1.00 51.57 21 ILE B CA 1
ATOM 8977 C C . ILE B 1 21 ? 8.741 14.969 67.092 1.00 54.31 21 ILE B C 1
ATOM 8978 O O . ILE B 1 21 ? 7.519 14.859 67.207 1.00 64.54 21 ILE B O 1
ATOM 8994 N N . ALA B 1 22 ? 9.344 16.112 66.782 1.00 43.76 22 ALA B N 1
ATOM 8995 C CA . ALA B 1 22 ? 8.565 17.333 66.582 1.00 60.82 22 ALA B CA 1
ATOM 8996 C C . ALA B 1 22 ? 9.354 18.360 65.793 1.00 63.25 22 ALA B C 1
ATOM 8997 O O . ALA B 1 22 ? 10.552 18.191 65.579 1.00 57.15 22 ALA B O 1
ATOM 9004 N N . LYS B 1 23 ? 8.670 19.417 65.357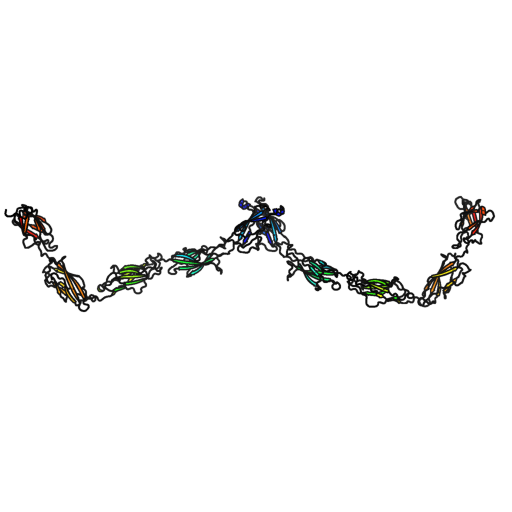 1.00 62.15 23 LYS B N 1
ATOM 9005 C CA . LYS B 1 23 ? 9.302 20.487 64.590 1.00 57.57 23 LYS B CA 1
ATOM 9006 C C . LYS B 1 23 ? 8.484 21.773 64.643 1.00 50.94 23 LYS B C 1
ATOM 9007 O O . LYS B 1 23 ? 7.267 21.752 64.457 1.00 47.28 23 LYS B O 1
ATOM 9026 N N . ILE B 1 24 ? 9.158 22.876 64.958 1.00 51.90 24 ILE B N 1
ATOM 9027 C CA . ILE B 1 24 ? 8.547 24.196 64.925 1.00 59.73 24 ILE B CA 1
ATOM 9028 C C . ILE B 1 24 ? 9.124 24.907 63.729 1.00 65.66 24 ILE B C 1
ATOM 9029 O O . ILE B 1 24 ? 10.182 24.521 63.241 1.00 61.73 24 ILE B O 1
ATOM 9045 N N . HIS B 1 25 ? 8.429 25.934 63.253 1.00 75.30 25 HIS B N 1
ATOM 9046 C CA . HIS B 1 25 ? 8.876 26.673 62.083 1.00 60.59 25 HIS B CA 1
ATOM 9047 C C . HIS B 1 25 ? 8.096 27.965 61.940 1.00 63.58 25 HIS B C 1
ATOM 9048 O O . HIS B 1 25 ? 6.931 28.037 62.331 1.00 70.66 25 HIS B O 1
ATOM 9062 N N . SER B 1 26 ? 8.749 28.982 61.383 1.00 64.11 26 SER B N 1
ATOM 9063 C CA . SER B 1 26 ? 8.103 30.257 61.096 1.00 66.85 26 SER B CA 1
ATOM 9064 C C . SER B 1 26 ? 8.076 30.499 59.589 1.00 79.46 26 SER B C 1
ATOM 9065 O O . SER B 1 26 ? 8.980 30.077 58.872 1.00 80.22 26 SER B O 1
ATOM 9073 N N . ASP B 1 27 ? 7.029 31.165 59.113 1.00 85.65 27 ASP B N 1
ATOM 9074 C CA . ASP B 1 27 ? 6.901 31.486 57.698 1.00 70.34 27 ASP B CA 1
ATOM 9075 C C . ASP B 1 27 ? 7.553 32.833 57.395 1.00 85.14 27 ASP B C 1
ATOM 9076 O O . ASP B 1 27 ? 7.545 33.286 56.251 1.00 98.87 27 ASP B O 1
ATOM 9085 N N . LEU B 1 28 ? 8.118 33.469 58.420 1.00 80.56 28 LEU B N 1
ATOM 9086 C CA . LEU B 1 28 ? 8.801 34.750 58.248 1.00 94.02 28 LEU B CA 1
ATOM 9087 C C . LEU B 1 28 ? 10.158 34.566 57.572 1.00 97.75 28 LEU B C 1
ATOM 9088 O O . LEU B 1 28 ? 10.740 35.520 57.053 1.00 100.58 28 LEU B O 1
ATOM 9104 N N . ALA B 1 29 ? 10.655 33.335 57.574 1.00 101.61 29 ALA B N 1
ATOM 9105 C CA . ALA B 1 29 ? 11.941 33.030 56.960 1.00 109.55 29 ALA B CA 1
ATOM 9106 C C . ALA B 1 29 ? 11.825 33.041 55.447 1.00 121.70 29 ALA B C 1
ATOM 9107 O O . ALA B 1 29 ? 12.649 33.640 54.750 1.00 123.50 29 ALA B O 1
ATOM 9114 N N . GLU B 1 30 ? 10.790 32.370 54.951 1.00 124.57 30 GLU B N 1
ATOM 9115 C CA . GLU B 1 30 ? 10.594 32.197 53.517 1.00 140.95 30 GLU B CA 1
ATOM 9116 C C . GLU B 1 30 ? 10.104 33.483 52.869 1.00 138.79 30 GLU B C 1
ATOM 9117 O O . GLU B 1 30 ? 10.572 33.867 51.796 1.00 138.90 30 GLU B O 1
ATOM 9129 N N . GLU B 1 31 ? 9.161 34.142 53.536 1.00 131.02 31 GLU B N 1
ATOM 9130 C CA . GLU B 1 31 ? 8.495 35.313 52.981 1.00 132.77 31 GLU B CA 1
ATOM 9131 C C . GLU B 1 31 ? 9.366 36.563 53.038 1.00 137.86 31 GLU B C 1
ATOM 9132 O O . GLU B 1 31 ? 9.366 37.365 52.101 1.00 146.98 31 GLU B O 1
ATOM 9144 N N . ARG B 1 32 ? 10.111 36.722 54.129 1.00 126.56 32 ARG B N 1
ATOM 9145 C CA . ARG B 1 32 ? 10.896 37.934 54.351 1.00 119.06 32 ARG B CA 1
ATOM 9146 C C . ARG B 1 32 ? 12.373 37.769 54.010 1.00 127.44 32 ARG B C 1
ATOM 9147 O O . ARG B 1 32 ? 13.110 38.755 53.965 1.00 129.88 32 ARG B O 1
ATOM 9168 N N . GLY B 1 33 ? 12.806 36.529 53.787 1.00 128.98 33 GLY B N 1
ATOM 9169 C CA . GLY B 1 33 ? 14.192 36.256 53.447 1.00 134.58 33 GLY B CA 1
ATOM 9170 C C . GLY B 1 33 ? 15.130 36.676 54.564 1.00 132.18 33 GLY B C 1
ATOM 9171 O O . GLY B 1 33 ? 16.089 37.422 54.348 1.00 116.41 33 GLY B O 1
ATOM 9175 N N . LEU B 1 34 ? 14.836 36.194 55.767 1.00 127.29 34 LEU B N 1
ATOM 9176 C CA . LEU B 1 34 ? 15.625 36.507 56.950 1.00 120.46 34 LEU B CA 1
ATOM 9177 C C . LEU B 1 34 ? 16.152 35.226 57.582 1.00 121.36 34 LEU B C 1
ATOM 9178 O O . LEU B 1 34 ? 15.439 34.224 57.658 1.00 117.44 34 LEU B O 1
ATOM 9194 N N . LYS B 1 35 ? 17.405 35.259 58.024 1.00 114.55 35 LYS B N 1
ATOM 9195 C CA . LYS B 1 35 ? 17.986 34.133 58.743 1.00 109.93 35 LYS B CA 1
ATOM 9196 C C . LYS B 1 35 ? 17.414 34.070 60.162 1.00 112.69 35 LYS B C 1
ATOM 9197 O O . LYS B 1 35 ? 17.587 34.998 60.961 1.00 105.22 35 LYS B O 1
ATOM 9216 N N . ILE B 1 36 ? 16.726 32.971 60.461 1.00 106.23 36 ILE B N 1
ATOM 9217 C CA . ILE B 1 36 ? 16.158 32.751 61.785 1.00 94.09 36 ILE B CA 1
ATOM 9218 C C . ILE B 1 36 ? 16.773 31.523 62.436 1.00 88.10 36 ILE B C 1
ATOM 9219 O O . ILE B 1 36 ? 17.030 30.518 61.775 1.00 88.78 36 ILE B O 1
ATOM 9235 N N . THR B 1 37 ? 17.016 31.622 63.737 1.00 94.68 37 THR B N 1
ATOM 9236 C CA . THR B 1 37 ? 17.502 30.495 64.527 1.00 95.24 37 THR B CA 1
ATOM 9237 C C . THR B 1 37 ? 16.465 30.136 65.595 1.00 87.78 37 THR B C 1
ATOM 9238 O O . THR B 1 37 ? 15.960 31.009 66.315 1.00 71.65 37 THR B O 1
ATOM 9249 N N . TYR B 1 38 ? 16.133 28.850 65.674 1.00 77.63 38 TYR B N 1
ATOM 9250 C CA . TYR B 1 38 ? 15.200 28.358 66.680 1.00 68.83 38 TYR B CA 1
ATOM 9251 C C . TYR B 1 38 ? 15.945 27.839 67.904 1.00 78.56 38 TYR B C 1
ATOM 9252 O O . TYR B 1 38 ? 17.130 27.514 67.826 1.00 89.02 38 TYR B O 1
ATOM 9270 N N . LYS B 1 39 ? 15.252 27.759 69.036 1.00 80.08 39 LYS B N 1
ATOM 9271 C CA . LYS B 1 39 ? 15.824 27.127 70.226 1.00 81.96 39 LYS B CA 1
ATOM 9272 C C . LYS B 1 39 ? 14.720 26.781 71.205 1.00 66.06 39 LYS B C 1
ATOM 9273 O O . LYS B 1 39 ? 13.711 27.478 71.269 1.00 63.23 39 LYS B O 1
ATOM 9292 N N . TYR B 1 40 ? 14.918 25.697 71.953 1.00 71.68 40 TYR B N 1
ATOM 9293 C CA . TYR B 1 40 ? 13.966 25.258 72.977 1.00 72.40 40 TYR B CA 1
ATOM 9294 C C . TYR B 1 40 ? 14.527 25.426 74.393 1.00 66.12 40 TYR B C 1
ATOM 9295 O O . TYR B 1 40 ? 15.741 25.480 74.594 1.00 66.19 40 TYR B O 1
ATOM 9313 N N . THR B 1 41 ? 13.629 25.494 75.369 1.00 55.11 41 THR B N 1
ATOM 9314 C CA . THR B 1 41 ? 14.014 25.548 76.773 1.00 55.05 41 THR B CA 1
ATOM 9315 C C . THR B 1 41 ? 13.006 24.789 77.620 1.00 49.93 41 THR B C 1
ATOM 9316 O O . THR B 1 41 ? 11.841 24.688 77.256 1.00 57.52 41 THR B O 1
ATOM 9327 N N . GLY B 1 42 ? 13.458 24.254 78.748 1.00 54.68 42 GLY B N 1
ATOM 9328 C CA . GLY B 1 42 ? 12.573 23.580 79.680 1.00 56.58 42 GLY B CA 1
ATOM 9329 C C . GLY B 1 42 ? 13.127 22.269 80.201 1.00 52.55 42 GLY B C 1
ATOM 9330 O O . GLY B 1 42 ? 14.249 21.867 79.874 1.00 39.93 42 GLY B O 1
ATOM 9334 N N . LYS B 1 43 ? 12.330 21.608 81.036 1.00 49.12 43 LYS B N 1
ATOM 9335 C CA . LYS B 1 43 ? 12.698 20.309 81.592 1.00 43.87 43 LYS B CA 1
ATOM 9336 C C . LYS B 1 43 ? 13.121 19.355 80.480 1.00 54.17 43 LYS B C 1
ATOM 9337 O O . LYS B 1 43 ? 12.354 19.083 79.560 1.00 63.89 43 LYS B O 1
ATOM 9356 N N . GLY B 1 44 ? 14.351 18.865 80.559 1.00 47.08 44 GLY B N 1
ATOM 9357 C CA . GLY B 1 44 ? 14.877 17.964 79.549 1.00 47.47 44 GLY B CA 1
ATOM 9358 C C . GLY B 1 44 ? 15.967 18.612 78.717 1.00 49.23 44 GLY B C 1
ATOM 9359 O O . GLY B 1 44 ? 16.673 17.933 77.967 1.00 42.59 44 GLY B O 1
ATOM 9363 N N . ILE B 1 45 ? 16.098 19.930 78.843 1.00 44.17 45 ILE B N 1
ATOM 9364 C CA . ILE B 1 45 ? 17.085 20.683 78.069 1.00 52.76 45 ILE B CA 1
ATOM 9365 C C . ILE B 1 45 ? 17.843 21.641 78.965 1.00 58.23 45 ILE B C 1
ATOM 9366 O O . ILE B 1 45 ? 19.041 21.456 79.175 1.00 60.76 45 ILE B O 1
ATOM 9382 N N . THR B 1 46 ? 17.140 22.655 79.481 1.00 43.05 46 THR B N 1
ATOM 9383 C CA . THR B 1 46 ? 17.740 23.677 80.337 1.00 57.98 46 THR B CA 1
ATOM 9384 C C . THR B 1 46 ? 17.470 23.434 81.821 1.00 55.97 46 THR B C 1
ATOM 9385 O O . THR B 1 46 ? 17.983 24.160 82.669 1.00 52.97 46 THR B O 1
ATOM 9396 N N . GLU B 1 47 ? 16.656 22.428 82.123 1.00 46.55 47 GLU B N 1
ATOM 9397 C CA . GLU B 1 47 ? 16.352 22.065 83.500 1.00 45.84 47 GLU B CA 1
ATOM 9398 C C . GLU B 1 47 ? 16.460 20.550 83.712 1.00 53.18 47 GLU B C 1
ATOM 9399 O O . GLU B 1 47 ? 16.318 19.768 82.771 1.00 56.13 47 GLU B O 1
ATOM 9411 N N . PRO B 1 48 ? 16.727 20.128 84.954 1.00 49.55 48 PRO B N 1
ATOM 9412 C CA . PRO B 1 48 ? 16.967 18.699 85.188 1.00 46.14 48 PRO B CA 1
ATOM 9413 C C . PRO B 1 48 ? 15.688 17.907 85.082 1.00 41.06 48 PRO B C 1
ATOM 9414 O O . PRO B 1 48 ? 14.659 18.447 85.495 1.00 42.57 48 PRO B O 1
ATOM 9425 N N . PRO B 1 49 ? 15.746 16.655 84.575 1.00 47.53 49 PRO B N 1
ATOM 9426 C CA . PRO B 1 49 ? 16.943 15.931 84.113 1.00 42.08 49 PRO B CA 1
ATOM 9427 C C . PRO B 1 49 ? 17.460 16.481 82.813 1.00 53.05 49 PRO B C 1
ATOM 9428 O O . PRO B 1 49 ? 16.652 16.790 81.946 1.00 54.16 49 PRO B O 1
ATOM 9439 N N . PHE B 1 50 ? 18.778 16.601 82.684 1.00 60.42 50 PHE B N 1
ATOM 9440 C CA . PHE B 1 50 ? 19.378 17.208 81.502 1.00 40.17 50 PHE B CA 1
ATOM 9441 C C . PHE B 1 50 ? 19.647 16.201 80.378 1.00 47.97 50 PHE B C 1
ATOM 9442 O O . PHE B 1 50 ? 19.649 14.977 80.592 1.00 31.32 50 PHE B O 1
ATOM 9459 N N . GLY B 1 51 ? 19.852 16.735 79.171 1.00 49.72 51 GLY B N 1
ATOM 9460 C CA . GLY B 1 51 ? 20.307 15.941 78.045 1.00 40.27 51 GLY B CA 1
ATOM 9461 C C . GLY B 1 51 ? 19.333 14.866 77.604 1.00 43.41 51 GLY B C 1
ATOM 9462 O O . GLY B 1 51 ? 19.742 13.783 77.189 1.00 50.62 51 GLY B O 1
ATOM 9466 N N . ILE B 1 52 ? 18.043 15.162 77.692 1.00 45.23 52 ILE B N 1
ATOM 9467 C CA . ILE B 1 52 ? 17.007 14.231 77.254 1.00 52.76 52 ILE B CA 1
ATOM 9468 C C . ILE B 1 52 ? 16.503 14.648 75.871 1.00 59.02 52 ILE B C 1
ATOM 9469 O O . ILE B 1 52 ? 16.119 13.814 75.041 1.00 48.72 52 ILE B O 1
ATOM 9485 N N . PHE B 1 53 ? 16.516 15.954 75.635 1.00 61.75 53 PHE B N 1
ATOM 9486 C CA . PHE B 1 53 ? 16.154 16.511 74.336 1.00 52.56 53 PHE B CA 1
ATOM 9487 C C . PHE B 1 53 ? 17.278 17.361 73.757 1.00 57.38 53 PHE B C 1
ATOM 9488 O O . PHE B 1 53 ? 17.997 18.055 74.477 1.00 62.97 53 PHE B O 1
ATOM 9505 N N . VAL B 1 54 ? 17.423 17.306 72.443 1.00 58.25 54 VAL B N 1
ATOM 9506 C CA . VAL B 1 54 ? 18.342 18.196 71.746 1.00 61.26 54 VAL B CA 1
ATOM 9507 C C . VAL B 1 54 ? 17.632 18.741 70.509 1.00 64.51 54 VAL B C 1
ATOM 9508 O O . VAL B 1 54 ? 16.710 18.103 69.996 1.00 58.49 54 VAL B O 1
ATOM 9521 N N . PHE B 1 55 ? 18.043 19.921 70.048 1.00 67.26 55 PHE B N 1
ATOM 9522 C CA . PHE B 1 55 ? 17.357 20.600 68.951 1.00 45.53 55 PHE B CA 1
ATOM 9523 C C . PHE B 1 55 ? 18.323 21.199 67.945 1.00 59.13 55 PHE B C 1
ATOM 9524 O O . PHE B 1 55 ? 19.419 21.617 68.302 1.00 80.15 55 PHE B O 1
ATOM 9541 N N . ASN B 1 56 ? 17.903 21.233 66.683 1.00 65.23 56 ASN B N 1
ATOM 9542 C CA . ASN B 1 56 ? 18.675 21.858 65.615 1.00 50.80 56 ASN B CA 1
ATOM 9543 C C . ASN B 1 56 ? 18.326 23.331 65.491 1.00 59.99 56 ASN B C 1
ATOM 9544 O O . ASN B 1 56 ? 17.215 23.673 65.103 1.00 64.52 56 ASN B O 1
ATOM 9555 N N . LYS B 1 57 ? 19.281 24.198 65.810 1.00 65.82 57 LYS B N 1
ATOM 9556 C CA . LYS B 1 57 ? 19.047 25.643 65.832 1.00 70.37 57 LYS B CA 1
ATOM 9557 C C . LYS B 1 57 ? 18.509 26.189 64.504 1.00 76.19 57 LYS B C 1
ATOM 9558 O O . LYS B 1 57 ? 17.786 27.191 64.487 1.00 69.94 57 LYS B O 1
ATOM 9577 N N . ASP B 1 58 ? 18.851 25.527 63.400 1.00 72.01 58 ASP B N 1
ATOM 9578 C CA . ASP B 1 58 ? 18.561 26.058 62.069 1.00 76.68 58 ASP B CA 1
ATOM 9579 C C . ASP B 1 58 ? 17.238 25.570 61.493 1.00 75.25 58 ASP B C 1
ATOM 9580 O O . ASP B 1 58 ? 16.490 26.356 60.904 1.00 74.57 58 ASP B O 1
ATOM 9589 N N . THR B 1 59 ? 16.948 24.283 61.659 1.00 61.84 59 THR B N 1
ATOM 9590 C CA . THR B 1 59 ? 15.717 23.711 61.112 1.00 64.63 59 THR B CA 1
ATOM 9591 C C . THR B 1 59 ? 14.539 23.817 62.087 1.00 71.89 59 THR B C 1
ATOM 9592 O O . THR B 1 59 ? 13.390 23.973 61.671 1.00 76.48 59 THR B O 1
ATOM 9603 N N . GLY B 1 60 ? 14.828 23.727 63.382 1.00 75.20 60 GLY B N 1
ATOM 9604 C CA . GLY B 1 60 ? 13.803 23.795 64.408 1.00 57.12 60 GLY B CA 1
ATOM 9605 C C . GLY B 1 60 ? 13.246 22.425 64.743 1.00 55.78 60 GLY B C 1
ATOM 9606 O O . GLY B 1 60 ? 12.162 22.309 65.303 1.00 64.95 60 GLY B O 1
ATOM 9610 N N . GLU B 1 61 ? 13.990 21.381 64.400 1.00 51.86 61 GLU B N 1
ATOM 9611 C CA . GLU B 1 61 ? 13.559 20.018 64.670 1.00 59.87 61 GLU B CA 1
ATOM 9612 C C . GLU B 1 61 ? 13.932 19.604 66.094 1.00 71.42 61 GLU B C 1
ATOM 9613 O O . GLU B 1 61 ? 14.924 20.076 66.648 1.00 55.90 61 GLU B O 1
ATOM 9625 N N . LEU B 1 62 ? 13.133 18.710 66.672 1.00 74.74 62 LEU B N 1
ATOM 9626 C CA . LEU B 1 62 ? 13.365 18.210 68.019 1.00 50.06 62 LEU B CA 1
ATOM 9627 C C . LEU B 1 62 ? 13.723 16.736 67.989 1.00 53.12 62 LEU B C 1
ATOM 9628 O O . LEU B 1 62 ? 13.328 16.013 67.083 1.00 72.10 62 LEU B O 1
ATOM 9644 N N . ASN B 1 63 ? 14.476 16.287 68.977 1.00 63.29 63 ASN B N 1
ATOM 9645 C CA . ASN B 1 63 ? 14.803 14.874 69.096 1.00 71.07 63 ASN B CA 1
ATOM 9646 C C . ASN B 1 63 ? 14.779 14.414 70.549 1.00 57.84 63 ASN B C 1
ATOM 9647 O O . ASN B 1 63 ? 15.211 15.150 71.438 1.00 50.36 63 ASN B O 1
ATOM 9657 N N . VAL B 1 64 ? 14.415 13.153 70.764 1.00 58.18 64 VAL B N 1
ATOM 9658 C CA . VAL B 1 64 ? 14.581 12.465 72.044 1.00 57.03 64 VAL B CA 1
ATOM 9659 C C . VAL B 1 64 ? 15.876 11.660 72.000 1.00 49.70 64 VAL B C 1
ATOM 9660 O O . VAL B 1 64 ? 16.186 11.064 70.986 1.00 51.71 64 VAL B O 1
ATOM 9673 N N . THR B 1 65 ? 16.620 11.626 73.100 1.00 62.04 65 THR B N 1
ATOM 9674 C CA . THR B 1 65 ? 17.953 11.033 73.098 1.00 47.02 65 THR B CA 1
ATOM 9675 C C . THR B 1 65 ? 18.023 9.719 73.875 1.00 58.22 65 THR B C 1
ATOM 9676 O O . THR B 1 65 ? 18.711 8.787 73.461 1.00 73.84 65 THR B O 1
ATOM 9687 N N . SER B 1 66 ? 17.319 9.644 74.998 1.00 66.53 66 SER B N 1
ATOM 9688 C CA . SER B 1 66 ? 17.398 8.468 75.865 1.00 80.78 66 SER B CA 1
ATOM 9689 C C . SER B 1 66 ? 16.032 7.847 76.073 1.00 68.48 66 SER B C 1
ATOM 9690 O O . SER B 1 66 ? 15.027 8.372 75.590 1.00 50.60 66 SER B O 1
ATOM 9698 N N . ILE B 1 67 ? 16.010 6.726 76.793 1.00 63.15 67 ILE B N 1
ATOM 9699 C CA . ILE B 1 67 ? 14.769 6.019 77.073 1.00 69.01 67 ILE B CA 1
ATOM 9700 C C . ILE B 1 67 ? 14.040 6.715 78.209 1.00 60.93 67 ILE B C 1
ATOM 9701 O O . ILE B 1 67 ? 14.657 7.121 79.192 1.00 53.18 67 ILE B O 1
ATOM 9717 N N . LEU B 1 68 ? 12.728 6.867 78.050 1.00 60.24 68 LEU B N 1
ATOM 9718 C CA . LEU B 1 68 ? 11.917 7.596 79.015 1.00 67.52 68 LEU B CA 1
ATOM 9719 C C . LEU B 1 68 ? 11.290 6.682 80.062 1.00 66.33 68 LEU B C 1
ATOM 9720 O O . LEU B 1 68 ? 11.052 5.500 79.811 1.00 65.08 68 LEU B O 1
ATOM 9736 N N . ASP B 1 69 ? 11.029 7.243 81.239 1.00 59.34 69 ASP B N 1
ATOM 9737 C CA . ASP B 1 69 ? 10.354 6.513 82.301 1.00 76.09 69 ASP B CA 1
ATOM 9738 C C . ASP B 1 69 ? 9.359 7.446 82.977 1.00 68.64 69 ASP B C 1
ATOM 9739 O O . ASP B 1 69 ? 9.755 8.374 83.671 1.00 69.90 69 ASP B O 1
ATOM 9748 N N . ARG B 1 70 ? 8.067 7.219 82.758 1.00 63.48 70 ARG B N 1
ATOM 9749 C CA . ARG B 1 70 ? 7.066 8.190 83.189 1.00 74.08 70 ARG B CA 1
ATOM 9750 C C . ARG B 1 70 ? 6.909 8.218 84.703 1.00 77.42 70 ARG B C 1
ATOM 9751 O O . ARG B 1 70 ? 6.396 9.200 85.253 1.00 66.78 70 ARG B O 1
ATOM 9772 N N . GLU B 1 71 ? 7.342 7.145 85.367 1.00 70.20 71 GLU B N 1
ATOM 9773 C CA . GLU B 1 71 ? 7.351 7.106 86.824 1.00 64.49 71 GLU B CA 1
ATOM 9774 C C . GLU B 1 71 ? 8.325 8.147 87.388 1.00 64.13 71 GLU B C 1
ATOM 9775 O O . GLU B 1 71 ? 8.257 8.497 88.564 1.00 64.76 71 GLU B O 1
ATOM 9787 N N . GLU B 1 72 ? 9.224 8.637 86.537 1.00 66.69 72 GLU B N 1
ATOM 9788 C CA . GLU B 1 72 ? 10.193 9.655 86.920 1.00 56.97 72 GLU B CA 1
ATOM 9789 C C . GLU B 1 72 ? 9.835 11.021 86.321 1.00 59.08 72 GLU B C 1
ATOM 9790 O O . GLU B 1 72 ? 10.045 12.062 86.940 1.00 60.38 72 GLU B O 1
ATOM 9802 N N . THR B 1 73 ? 9.298 11.009 85.107 1.00 69.89 73 THR B N 1
ATOM 9803 C CA . THR B 1 73 ? 8.925 12.242 84.416 1.00 73.85 73 THR B CA 1
ATOM 9804 C C . THR B 1 73 ? 7.627 12.019 83.650 1.00 77.87 73 THR B C 1
ATOM 9805 O O . THR B 1 73 ? 7.637 11.427 82.571 1.00 76.24 73 THR B O 1
ATOM 9816 N N . PRO B 1 74 ? 6.503 12.505 84.192 1.00 68.96 74 PRO B N 1
ATOM 9817 C CA . PRO B 1 74 ? 5.231 12.198 83.540 1.00 70.56 74 PRO B CA 1
ATOM 9818 C C . PRO B 1 74 ? 5.071 12.941 82.197 1.00 67.64 74 PRO B C 1
ATOM 9819 O O . PRO B 1 74 ? 4.436 12.433 81.265 1.00 64.20 74 PRO B O 1
ATOM 9830 N N . PHE B 1 75 ? 5.657 14.129 82.101 1.00 55.62 75 PHE B N 1
ATOM 9831 C CA . PHE B 1 75 ? 5.560 14.930 80.890 1.00 63.57 75 PHE B CA 1
ATOM 9832 C C . PHE B 1 75 ? 6.607 16.024 80.891 1.00 63.14 75 PHE B C 1
ATOM 9833 O O . PHE B 1 75 ? 7.172 16.346 81.939 1.00 62.97 75 PHE B O 1
ATOM 9850 N N . PHE B 1 76 ? 6.852 16.597 79.713 1.00 49.13 76 PHE B N 1
ATOM 9851 C CA . PHE B 1 76 ? 7.845 17.644 79.559 1.00 42.12 76 PHE B CA 1
ATOM 9852 C C . PHE B 1 76 ? 7.226 18.891 78.967 1.00 33.84 76 PHE B C 1
ATOM 9853 O O . PHE B 1 76 ? 6.851 18.909 77.814 1.00 50.70 76 PHE B O 1
ATOM 9870 N N . LEU B 1 77 ? 7.114 19.929 79.779 1.00 53.15 77 LEU B N 1
ATOM 9871 C CA . LEU B 1 77 ? 6.504 21.180 79.351 1.00 53.49 77 LEU B CA 1
ATOM 9872 C C . LEU B 1 77 ? 7.593 22.166 78.934 1.00 52.55 77 LEU B C 1
ATOM 9873 O O . LEU B 1 77 ? 8.014 23.034 79.703 1.00 59.20 77 LEU B O 1
ATOM 9889 N N . LEU B 1 78 ? 8.057 22.017 77.703 1.00 57.68 78 LEU B N 1
ATOM 9890 C CA . LEU B 1 78 ? 9.093 22.901 77.175 1.00 69.24 78 LEU B CA 1
ATOM 9891 C C . LEU B 1 78 ? 8.497 23.917 76.216 1.00 53.08 78 LEU B C 1
ATOM 9892 O O . LEU B 1 78 ? 7.385 23.739 75.727 1.00 56.99 78 LEU B O 1
ATOM 9908 N N . THR B 1 79 ? 9.243 24.987 75.967 1.00 48.57 79 THR B N 1
ATOM 9909 C CA . THR B 1 79 ? 8.767 26.093 75.155 1.00 50.54 79 THR B CA 1
ATOM 9910 C C . THR B 1 79 ? 9.756 26.400 74.026 1.00 67.49 79 THR B C 1
ATOM 9911 O O . THR B 1 79 ? 10.976 26.384 74.229 1.00 61.70 79 THR B O 1
ATOM 9922 N N . GLY B 1 80 ? 9.218 26.671 72.837 1.00 53.30 80 GLY B N 1
ATOM 9923 C CA . GLY B 1 80 ? 10.029 26.939 71.665 1.00 51.52 80 GLY B CA 1
ATOM 9924 C C . GLY B 1 80 ? 10.078 28.414 71.334 1.00 56.96 80 GLY B C 1
ATOM 9925 O O . GLY B 1 80 ? 9.133 29.150 71.609 1.00 54.47 80 GLY B O 1
ATOM 9929 N N . TYR B 1 81 ? 11.194 28.841 70.754 1.00 68.57 81 TYR B N 1
ATOM 9930 C CA . TYR B 1 81 ? 11.386 30.228 70.369 1.00 58.34 81 TYR B CA 1
ATOM 9931 C C . TYR B 1 81 ? 11.773 30.304 68.918 1.00 61.19 81 TYR B C 1
ATOM 9932 O O . TYR B 1 81 ? 12.289 29.334 68.360 1.00 55.34 81 TYR B O 1
ATOM 9950 N N . ALA B 1 82 ? 11.532 31.471 68.327 1.00 59.73 82 ALA B N 1
ATOM 9951 C CA . ALA B 1 82 ? 12.049 31.814 67.009 1.00 64.41 82 ALA B CA 1
ATOM 9952 C C . ALA B 1 82 ? 12.786 33.136 67.130 1.00 71.69 82 ALA B C 1
ATOM 9953 O O . ALA B 1 82 ? 12.169 34.168 67.400 1.00 78.23 82 ALA B O 1
ATOM 9960 N N . LEU B 1 83 ? 14.104 33.101 66.942 1.00 64.53 83 LEU B N 1
ATOM 9961 C CA . LEU B 1 83 ? 14.942 34.285 67.129 1.00 80.77 83 LEU B CA 1
ATOM 9962 C C . LEU B 1 83 ? 15.655 34.706 65.850 1.00 90.99 83 LEU B C 1
ATOM 9963 O O . LEU B 1 83 ? 15.963 33.872 64.996 1.00 102.08 83 LEU B O 1
ATOM 9979 N N . ASP B 1 84 ? 15.912 36.006 65.726 1.00 91.49 84 ASP B N 1
ATOM 9980 C CA . ASP B 1 84 ? 16.750 36.523 64.646 1.00 106.02 84 ASP B CA 1
ATOM 9981 C C . ASP B 1 84 ? 18.225 36.432 65.050 1.00 104.54 84 ASP B C 1
ATOM 9982 O O . ASP B 1 84 ? 18.556 35.911 66.118 1.00 102.80 84 ASP B O 1
ATOM 9991 N N . ALA B 1 85 ? 19.108 36.943 64.201 1.00 95.32 85 ALA B N 1
ATOM 9992 C CA . ALA B 1 85 ? 20.542 36.879 64.468 1.00 91.19 85 ALA B CA 1
ATOM 9993 C C . ALA B 1 85 ? 20.940 37.718 65.692 1.00 95.60 85 ALA B C 1
ATOM 9994 O O . ALA B 1 85 ? 21.963 37.469 66.339 1.00 82.41 85 ALA B O 1
ATOM 10001 N N . ARG B 1 86 ? 20.121 38.710 66.013 1.00 88.44 86 ARG B N 1
ATOM 10002 C CA . ARG B 1 86 ? 20.439 39.629 67.095 1.00 94.28 86 ARG B CA 1
ATOM 10003 C C . ARG B 1 86 ? 20.222 38.972 68.455 1.00 102.19 86 ARG B C 1
ATOM 10004 O O . ARG B 1 86 ? 20.995 39.196 69.386 1.00 106.12 86 ARG B O 1
ATOM 10025 N N . GLY B 1 87 ? 19.168 38.167 68.560 1.00 101.48 87 GLY B N 1
ATOM 10026 C CA . GLY B 1 87 ? 18.837 37.476 69.797 1.00 87.62 87 GLY B CA 1
ATOM 10027 C C . GLY B 1 87 ? 17.467 37.837 70.341 1.00 82.49 87 GLY B C 1
ATOM 10028 O O . GLY B 1 87 ? 17.134 37.485 71.469 1.00 88.78 87 GLY B O 1
ATOM 10032 N N . ASN B 1 88 ? 16.670 38.531 69.534 1.00 92.50 88 ASN B N 1
ATOM 10033 C CA . ASN B 1 88 ? 15.315 38.915 69.916 1.00 89.20 88 ASN B CA 1
ATOM 10034 C C . ASN B 1 88 ? 14.264 38.024 69.241 1.00 91.30 88 ASN B C 1
ATOM 10035 O O . ASN B 1 88 ? 14.555 37.344 68.254 1.00 86.15 88 ASN B O 1
ATOM 10046 N N . ASN B 1 89 ? 13.042 38.038 69.772 1.00 91.44 89 ASN B N 1
ATOM 10047 C CA . ASN B 1 89 ? 11.954 37.211 69.243 1.00 87.74 89 ASN B CA 1
ATOM 10048 C C . ASN B 1 89 ? 11.323 37.774 67.969 1.00 86.57 89 ASN B C 1
ATOM 10049 O O . ASN B 1 89 ? 11.089 38.980 67.866 1.00 83.01 89 ASN B O 1
ATOM 10060 N N . VAL B 1 90 ? 11.048 36.891 67.010 1.00 79.04 90 VAL B N 1
ATOM 10061 C CA . VAL B 1 90 ? 10.305 37.253 65.805 1.00 78.84 90 VAL B CA 1
ATOM 10062 C C . VAL B 1 90 ? 8.888 36.675 65.870 1.00 84.98 90 VAL B C 1
ATOM 10063 O O . VAL B 1 90 ? 7.978 37.152 65.187 1.00 81.76 90 VAL B O 1
ATOM 10076 N N . GLU B 1 91 ? 8.721 35.650 66.703 1.00 82.04 91 GLU B N 1
ATOM 10077 C CA . GLU B 1 91 ? 7.419 35.058 66.993 1.00 67.05 91 GLU B CA 1
ATOM 10078 C C . GLU B 1 91 ? 7.212 34.965 68.507 1.00 71.12 91 GLU B C 1
ATOM 10079 O O . GLU B 1 91 ? 8.175 34.948 69.278 1.00 71.70 91 GLU B O 1
ATOM 10091 N N . LYS B 1 92 ? 5.956 34.921 68.934 1.00 78.83 92 LYS B N 1
ATOM 10092 C CA . LYS B 1 92 ? 5.654 34.665 70.332 1.00 75.93 92 LYS B CA 1
ATOM 10093 C C . LYS B 1 92 ? 6.093 33.244 70.666 1.00 76.45 92 LYS B C 1
ATOM 10094 O O . LYS B 1 92 ? 5.810 32.317 69.906 1.00 70.65 92 LYS B O 1
ATOM 10113 N N . PRO B 1 93 ? 6.797 33.063 71.793 1.00 64.14 93 PRO B N 1
ATOM 10114 C CA . PRO B 1 93 ? 7.205 31.704 72.154 1.00 58.49 93 PRO B CA 1
ATOM 10115 C C . PRO B 1 93 ? 6.007 30.804 72.382 1.00 62.44 93 PRO B C 1
ATOM 10116 O O . PRO B 1 93 ? 5.093 31.207 73.099 1.00 69.10 93 PRO B O 1
ATOM 10127 N N . LEU B 1 94 ? 6.017 29.618 71.780 1.00 55.61 94 LEU B N 1
ATOM 10128 C CA . LEU B 1 94 ? 4.919 28.670 71.928 1.00 70.01 94 LEU B CA 1
ATOM 10129 C C . LEU B 1 94 ? 5.244 27.610 72.966 1.00 60.57 94 LEU B C 1
ATOM 10130 O O . LEU B 1 94 ? 6.396 27.243 73.141 1.00 63.04 94 LEU B O 1
ATOM 10146 N N . GLU B 1 95 ? 4.217 27.113 73.639 1.00 69.35 95 GLU B N 1
ATOM 10147 C CA . GLU B 1 95 ? 4.371 25.999 74.562 1.00 59.58 95 GLU B CA 1
ATOM 10148 C C . GLU B 1 95 ? 4.184 24.700 73.798 1.00 60.66 95 GLU B C 1
ATOM 10149 O O . GLU B 1 95 ? 3.256 24.570 72.994 1.00 64.15 95 GLU B O 1
ATOM 10161 N N . LEU B 1 96 ? 5.073 23.745 74.035 1.00 47.88 96 LEU B N 1
ATOM 10162 C CA . LEU B 1 96 ? 4.941 22.426 73.431 1.00 56.06 96 LEU B CA 1
ATOM 10163 C C . LEU B 1 96 ? 5.096 21.336 74.481 1.00 47.93 96 LEU B C 1
ATOM 10164 O O . LEU B 1 96 ? 6.200 21.028 74.912 1.00 55.57 96 LEU B O 1
ATOM 10180 N N . ARG B 1 97 ? 3.973 20.747 74.871 1.00 53.45 97 ARG B N 1
ATOM 10181 C CA . ARG B 1 97 ? 3.957 19.668 75.848 1.00 40.42 97 ARG B CA 1
ATOM 10182 C C . ARG B 1 97 ? 4.329 18.335 75.189 1.00 41.78 97 ARG B C 1
ATOM 10183 O O . ARG B 1 97 ? 3.843 18.002 74.105 1.00 52.72 97 ARG B O 1
ATOM 10204 N N . ILE B 1 98 ? 5.194 17.578 75.851 1.00 40.11 98 ILE B N 1
ATOM 10205 C CA . ILE B 1 98 ? 5.531 16.225 75.420 1.00 40.52 98 ILE B CA 1
ATOM 10206 C C . ILE B 1 98 ? 5.082 15.238 76.490 1.00 52.41 98 ILE B C 1
ATOM 10207 O O . ILE B 1 98 ? 5.701 15.116 77.547 1.00 62.73 98 ILE B O 1
ATOM 10223 N N . LYS B 1 99 ? 3.981 14.552 76.210 1.00 56.49 99 LYS B N 1
ATOM 10224 C CA . LYS B 1 99 ? 3.384 13.615 77.148 1.00 54.73 99 LYS B CA 1
ATOM 10225 C C . LYS B 1 99 ? 4.064 12.247 77.044 1.00 56.99 99 LYS B C 1
ATOM 10226 O O . LYS B 1 99 ? 4.339 11.766 75.944 1.00 56.04 99 LYS B O 1
ATOM 10245 N N . VAL B 1 100 ? 4.351 11.633 78.190 1.00 55.32 100 VAL B N 1
ATOM 10246 C CA . VAL B 1 100 ? 4.887 10.276 78.207 1.00 51.74 100 VAL B CA 1
ATOM 10247 C C . VAL B 1 100 ? 3.788 9.272 78.512 1.00 55.35 100 VAL B C 1
ATOM 10248 O O . VAL B 1 100 ? 3.112 9.375 79.538 1.00 63.56 100 VAL B O 1
ATOM 10261 N N . LEU B 1 101 ? 3.630 8.294 77.623 1.00 58.05 101 LEU B N 1
ATOM 10262 C CA . LEU B 1 101 ? 2.591 7.281 77.759 1.00 53.13 101 LEU B CA 1
ATOM 10263 C C . LEU B 1 101 ? 3.033 6.179 78.705 1.00 58.77 101 LEU B C 1
ATOM 10264 O O . LEU B 1 101 ? 4.182 5.743 78.683 1.00 65.76 101 LEU B O 1
ATOM 10280 N N . ASP B 1 102 ? 2.100 5.726 79.529 1.00 53.21 102 ASP B N 1
ATOM 10281 C CA . ASP B 1 102 ? 2.396 4.749 80.553 1.00 63.39 102 ASP B CA 1
ATOM 10282 C C . ASP B 1 102 ? 2.520 3.337 79.987 1.00 51.31 102 ASP B C 1
ATOM 10283 O O . ASP B 1 102 ? 2.008 3.031 78.919 1.00 53.09 102 ASP B O 1
ATOM 10292 N N . ILE B 1 103 ? 3.223 2.487 80.723 1.00 66.74 103 ILE B N 1
ATOM 10293 C CA . ILE B 1 103 ? 3.194 1.048 80.497 1.00 67.44 103 ILE B CA 1
ATOM 10294 C C . ILE B 1 103 ? 3.208 0.342 81.855 1.00 63.08 103 ILE B C 1
ATOM 10295 O O . ILE B 1 103 ? 3.747 0.862 82.838 1.00 63.10 103 ILE B O 1
ATOM 10311 N N . ASN B 1 104 ? 2.610 -0.839 81.903 1.00 59.59 104 ASN B N 1
ATOM 10312 C CA . ASN B 1 104 ? 2.515 -1.597 83.134 1.00 62.24 104 ASN B CA 1
ATOM 10313 C C . ASN B 1 104 ? 3.849 -2.284 83.421 1.00 62.73 104 ASN B C 1
ATOM 10314 O O . ASN B 1 104 ? 3.948 -3.515 83.378 1.00 52.74 104 ASN B O 1
ATOM 10325 N N . ASP B 1 105 ? 4.868 -1.473 83.718 1.00 62.53 105 ASP B N 1
ATOM 10326 C CA . ASP B 1 105 ? 6.232 -1.966 83.892 1.00 71.91 105 ASP B CA 1
ATOM 10327 C C . ASP B 1 105 ? 6.676 -1.992 85.358 1.00 67.23 105 ASP B C 1
ATOM 10328 O O . ASP B 1 105 ? 7.869 -1.994 85.659 1.00 70.09 105 ASP B O 1
ATOM 10337 N N . ASN B 1 106 ? 5.714 -2.011 86.269 1.00 65.88 106 ASN B N 1
ATOM 10338 C CA . ASN B 1 106 ? 6.012 -2.330 87.665 1.00 88.83 106 ASN B CA 1
ATOM 10339 C C . ASN B 1 106 ? 4.761 -2.853 88.376 1.00 68.06 106 ASN B C 1
ATOM 10340 O O . ASN B 1 106 ? 3.632 -2.368 88.169 1.00 54.77 106 ASN B O 1
ATOM 10351 N N . GLU B 1 107 ? 4.985 -3.876 89.192 1.00 72.38 107 GLU B N 1
ATOM 10352 C CA . GLU B 1 107 ? 3.902 -4.654 89.766 1.00 80.41 107 GLU B CA 1
ATOM 10353 C C . GLU B 1 107 ? 3.423 -4.053 91.090 1.00 73.42 107 GLU B C 1
ATOM 10354 O O . GLU B 1 107 ? 4.146 -3.288 91.729 1.00 73.02 107 GLU B O 1
ATOM 10366 N N . PRO B 1 108 ? 2.187 -4.387 91.499 1.00 68.71 108 PRO B N 1
ATOM 10367 C CA . PRO B 1 108 ? 1.715 -3.953 92.810 1.00 66.43 108 PRO B CA 1
ATOM 10368 C C . PRO B 1 108 ? 2.469 -4.658 93.931 1.00 68.76 108 PRO B C 1
ATOM 10369 O O . PRO B 1 108 ? 2.724 -5.867 93.836 1.00 60.08 108 PRO B O 1
ATOM 10380 N N . VAL B 1 109 ? 2.823 -3.901 94.967 1.00 56.88 109 VAL B N 1
ATOM 10381 C CA . VAL B 1 109 ? 3.544 -4.433 96.115 1.00 61.32 109 VAL B CA 1
ATOM 10382 C C . VAL B 1 109 ? 2.943 -3.927 97.426 1.00 64.18 109 VAL B C 1
ATOM 10383 O O . VAL B 1 109 ? 2.563 -2.761 97.538 1.00 64.49 109 VAL B O 1
ATOM 10396 N N . PHE B 1 110 ? 2.864 -4.811 98.416 1.00 62.82 110 PHE B N 1
ATOM 10397 C CA . PHE B 1 110 ? 2.243 -4.481 99.700 1.00 71.41 110 PHE B CA 1
ATOM 10398 C C . PHE B 1 110 ? 3.090 -3.524 100.531 1.00 62.94 110 PHE B C 1
ATOM 10399 O O . PHE B 1 110 ? 4.307 -3.465 100.369 1.00 64.97 110 PHE B O 1
ATOM 10416 N N . THR B 1 111 ? 2.439 -2.781 101.422 1.00 62.28 111 THR B N 1
ATOM 10417 C CA . THR B 1 111 ? 3.133 -1.818 102.279 1.00 69.79 111 THR B CA 1
ATOM 10418 C C . THR B 1 111 ? 3.889 -2.505 103.411 1.00 66.13 111 THR B C 1
ATOM 10419 O O . THR B 1 111 ? 4.744 -1.901 104.064 1.00 66.21 111 THR B O 1
ATOM 10430 N N . GLN B 1 112 ? 3.565 -3.770 103.642 1.00 57.31 112 GLN B N 1
ATOM 10431 C CA . GLN B 1 112 ? 4.247 -4.549 104.663 1.00 67.38 112 GLN B CA 1
ATOM 10432 C C . GLN B 1 112 ? 4.108 -6.041 104.368 1.00 67.89 112 GLN B C 1
ATOM 10433 O O . GLN B 1 112 ? 3.130 -6.475 103.755 1.00 61.38 112 GLN B O 1
ATOM 10447 N N . ASP B 1 113 ? 5.104 -6.815 104.787 1.00 65.43 113 ASP B N 1
ATOM 10448 C CA . ASP B 1 113 ? 5.138 -8.240 104.496 1.00 58.24 113 ASP B CA 1
ATOM 10449 C C . ASP B 1 113 ? 4.037 -8.960 105.241 1.00 66.18 113 ASP B C 1
ATOM 10450 O O . ASP B 1 113 ? 3.547 -9.994 104.774 1.00 54.73 113 ASP B O 1
ATOM 10459 N N . VAL B 1 114 ? 3.650 -8.404 106.393 1.00 82.51 114 VAL B N 1
ATOM 10460 C CA . VAL B 1 114 ? 2.607 -8.992 107.243 1.00 74.40 114 VAL B CA 1
ATOM 10461 C C . VAL B 1 114 ? 1.665 -7.943 107.824 1.00 68.84 114 VAL B C 1
ATOM 10462 O O . VAL B 1 114 ? 2.102 -6.868 108.250 1.00 62.17 114 VAL B O 1
ATOM 10475 N N . PHE B 1 115 ? 0.372 -8.270 107.821 1.00 68.51 115 PHE B N 1
ATOM 10476 C CA . PHE B 1 115 ? -0.651 -7.446 108.459 1.00 72.15 115 PHE B CA 1
ATOM 10477 C C . PHE B 1 115 ? -1.256 -8.195 109.640 1.00 72.65 115 PHE B C 1
ATOM 10478 O O . PHE B 1 115 ? -1.392 -9.423 109.604 1.00 64.69 115 PHE B O 1
ATOM 10495 N N . VAL B 1 116 ? -1.626 -7.455 110.680 1.00 62.16 116 VAL B N 1
ATOM 10496 C CA . VAL B 1 116 ? -2.323 -8.041 111.816 1.00 57.20 116 VAL B CA 1
ATOM 10497 C C . VAL B 1 116 ? -3.589 -7.252 112.112 1.00 61.07 116 VAL B C 1
ATOM 10498 O O . VAL B 1 116 ? -3.592 -6.017 112.081 1.00 54.15 116 VAL B O 1
ATOM 10511 N N . GLY B 1 117 ? -4.669 -7.979 112.377 1.00 64.99 117 GLY B N 1
ATOM 10512 C CA . GLY B 1 117 ? -5.945 -7.373 112.725 1.00 64.21 117 GLY B CA 1
ATOM 10513 C C . GLY B 1 117 ? -6.706 -8.227 113.722 1.00 62.67 117 GLY B C 1
ATOM 10514 O O . GLY B 1 117 ? -6.280 -9.335 114.074 1.00 62.20 117 GLY B O 1
ATOM 10518 N N . SER B 1 118 ? -7.842 -7.716 114.175 1.00 58.58 118 SER B N 1
ATOM 10519 C CA . SER B 1 118 ? -8.615 -8.405 115.195 1.00 55.04 118 SER B CA 1
ATOM 10520 C C . SER B 1 118 ? -10.086 -8.224 114.950 1.00 52.58 118 SER B C 1
ATOM 10521 O O . SER B 1 118 ? -10.528 -7.161 114.508 1.00 54.38 118 SER B O 1
ATOM 10529 N N . VAL B 1 119 ? -10.841 -9.269 115.253 1.00 53.97 119 VAL B N 1
ATOM 10530 C CA . VAL B 1 119 ? -12.295 -9.213 115.194 1.00 62.68 119 VAL B CA 1
ATOM 10531 C C . VAL B 1 119 ? -12.869 -9.931 116.425 1.00 69.98 119 VAL B C 1
ATOM 10532 O O . VAL B 1 119 ? -12.372 -10.988 116.841 1.00 56.17 119 VAL B O 1
ATOM 10545 N N . GLU B 1 120 ? -13.905 -9.337 117.011 1.00 67.54 120 GLU B N 1
ATOM 10546 C CA . GLU B 1 120 ? -14.550 -9.894 118.192 1.00 62.56 120 GLU B CA 1
ATOM 10547 C C . GLU B 1 120 ? -15.323 -11.168 117.828 1.00 65.92 120 GLU B C 1
ATOM 10548 O O . GLU B 1 120 ? -15.879 -11.276 116.737 1.00 73.53 120 GLU B O 1
ATOM 10560 N N . GLU B 1 121 ? -15.355 -12.130 118.741 1.00 58.31 121 GLU B N 1
ATOM 10561 C CA . GLU B 1 121 ? -16.076 -13.382 118.521 1.00 47.12 121 GLU B CA 1
ATOM 10562 C C . GLU B 1 121 ? -17.530 -13.092 118.188 1.00 57.64 121 GLU B C 1
ATOM 10563 O O . GLU B 1 121 ? -18.066 -12.045 118.571 1.00 55.26 121 GLU B O 1
ATOM 10575 N N . LEU B 1 122 ? -18.147 -14.021 117.463 1.00 61.91 122 LEU B N 1
ATOM 10576 C CA . LEU B 1 122 ? -19.550 -13.924 117.026 1.00 70.29 122 LEU B CA 1
ATOM 10577 C C . LEU B 1 122 ? -20.002 -12.497 116.674 1.00 65.37 122 LEU B C 1
ATOM 10578 O O . LEU B 1 122 ? -21.113 -12.079 117.003 1.00 53.00 122 LEU B O 1
ATOM 10594 N N . SER B 1 123 ? -19.134 -11.764 115.977 1.00 82.67 123 SER B N 1
ATOM 10595 C CA . SER B 1 123 ? -19.494 -10.459 115.425 1.00 77.52 123 SER B CA 1
ATOM 10596 C C . SER B 1 123 ? -20.489 -10.615 114.277 1.00 65.94 123 SER B C 1
ATOM 10597 O O . SER B 1 123 ? -20.419 -11.576 113.502 1.00 64.43 123 SER B O 1
ATOM 10605 N N . ALA B 1 124 ? -21.399 -9.654 114.163 1.00 60.39 124 ALA B N 1
ATOM 10606 C CA . ALA B 1 124 ? -22.363 -9.648 113.070 1.00 65.87 124 ALA B CA 1
ATOM 10607 C C . ALA B 1 124 ? -21.662 -9.676 111.709 1.00 59.27 124 ALA B C 1
ATOM 10608 O O . ALA B 1 124 ? -20.487 -9.332 111.589 1.00 57.53 124 ALA B O 1
ATOM 10615 N N . ALA B 1 125 ? -22.399 -10.077 110.683 1.00 67.90 125 ALA B N 1
ATOM 10616 C CA . ALA B 1 125 ? -21.839 -10.187 109.340 1.00 66.55 125 ALA B CA 1
ATOM 10617 C C . ALA B 1 125 ? -21.437 -8.826 108.774 1.00 66.61 125 ALA B C 1
ATOM 10618 O O . ALA B 1 125 ? -21.987 -7.784 109.146 1.00 55.99 125 ALA B O 1
ATOM 10625 N N . HIS B 1 126 ? -20.477 -8.866 107.857 1.00 62.28 126 HIS B N 1
ATOM 10626 C CA . HIS B 1 126 ? -19.934 -7.675 107.227 1.00 64.97 126 HIS B CA 1
ATOM 10627 C C . HIS B 1 126 ? -19.435 -6.676 108.271 1.00 58.34 126 HIS B C 1
ATOM 10628 O O . HIS B 1 126 ? -19.694 -5.471 108.174 1.00 49.01 126 HIS B O 1
ATOM 10642 N N . THR B 1 127 ? -18.723 -7.192 109.268 1.00 53.76 127 THR B N 1
ATOM 10643 C CA . THR B 1 127 ? -18.050 -6.349 110.250 1.00 61.03 127 THR B CA 1
ATOM 10644 C C . THR B 1 127 ? -16.599 -6.145 109.830 1.00 57.85 127 THR B C 1
ATOM 10645 O O . THR B 1 127 ? -15.868 -7.114 109.595 1.00 50.33 127 THR B O 1
ATOM 10656 N N . LEU B 1 128 ? -16.187 -4.886 109.726 1.00 54.26 128 LEU B N 1
ATOM 10657 C CA . LEU B 1 128 ? -14.858 -4.576 109.222 1.00 55.50 128 LEU B CA 1
ATOM 10658 C C . LEU B 1 128 ? -13.806 -5.070 110.188 1.00 45.35 128 LEU B C 1
ATOM 10659 O O . LEU B 1 128 ? -13.722 -4.597 111.312 1.00 67.28 128 LEU B O 1
ATOM 10675 N N . VAL B 1 129 ? -12.997 -6.016 109.732 1.00 47.21 129 VAL B N 1
ATOM 10676 C CA . VAL B 1 129 ? -11.925 -6.573 110.540 1.00 46.65 129 VAL B CA 1
ATOM 10677 C C . VAL B 1 129 ? -10.714 -5.659 110.490 1.00 63.99 129 VAL B C 1
ATOM 10678 O O . VAL B 1 129 ? -10.243 -5.163 111.519 1.00 71.26 129 VAL B O 1
ATOM 10691 N N . MET B 1 130 ? -10.223 -5.433 109.275 1.00 72.69 130 MET B N 1
ATOM 10692 C CA . MET B 1 130 ? -9.051 -4.599 109.062 1.00 66.33 130 MET B CA 1
ATOM 10693 C C . MET B 1 130 ? -8.976 -4.183 107.606 1.00 59.09 130 MET B C 1
ATOM 10694 O O . MET B 1 130 ? -9.940 -4.344 106.863 1.00 62.50 130 MET B O 1
ATOM 10708 N N . LYS B 1 131 ? -7.824 -3.662 107.202 1.00 57.12 131 LYS B N 1
ATOM 10709 C CA . LYS B 1 131 ? -7.606 -3.281 105.814 1.00 68.95 131 LYS B CA 1
ATOM 10710 C C . LYS B 1 131 ? -6.158 -3.527 105.411 1.00 69.10 131 LYS B C 1
ATOM 10711 O O . LYS B 1 131 ? -5.253 -3.094 106.095 1.00 79.11 131 LYS B O 1
ATOM 10730 N N . ILE B 1 132 ? -5.942 -4.222 104.301 1.00 66.80 132 ILE B N 1
ATOM 10731 C CA . ILE B 1 132 ? -4.593 -4.406 103.758 1.00 71.51 132 ILE B CA 1
ATOM 10732 C C . ILE B 1 132 ? -4.388 -3.386 102.629 1.00 68.43 132 ILE B C 1
ATOM 10733 O O . ILE B 1 132 ? -5.370 -2.910 102.062 1.00 72.10 132 ILE B O 1
ATOM 10749 N N . ASN B 1 133 ? -3.138 -3.032 102.318 1.00 59.11 133 ASN B N 1
ATOM 10750 C CA . ASN B 1 133 ? -2.858 -2.031 101.281 1.00 75.56 133 ASN B CA 1
ATOM 10751 C C . ASN B 1 133 ? -1.706 -2.458 100.390 1.00 77.43 133 ASN B C 1
ATOM 10752 O O . ASN B 1 133 ? -0.822 -3.220 100.801 1.00 63.88 133 ASN B O 1
ATOM 10762 N N . ALA B 1 134 ? -1.748 -1.945 99.163 1.00 80.48 134 ALA B N 1
ATOM 10763 C CA . ALA B 1 134 ? -0.743 -2.197 98.144 1.00 61.86 134 ALA B CA 1
ATOM 10764 C C . ALA B 1 134 ? -0.604 -0.940 97.284 1.00 57.82 134 ALA B C 1
ATOM 10765 O O . ALA B 1 134 ? -1.517 -0.108 97.236 1.00 55.19 134 ALA B O 1
ATOM 10772 N N . THR B 1 135 ? 0.533 -0.794 96.613 1.00 58.79 135 THR B N 1
ATOM 10773 C CA . THR B 1 135 ? 0.785 0.400 95.815 1.00 71.82 135 THR B CA 1
ATOM 10774 C C . THR B 1 135 ? 1.180 0.032 94.396 1.00 76.05 135 THR B C 1
ATOM 10775 O O . THR B 1 135 ? 1.806 -1.001 94.163 1.00 78.33 135 THR B O 1
ATOM 10786 N N . ASP B 1 136 ? 0.799 0.887 93.454 1.00 73.32 136 ASP B N 1
ATOM 10787 C CA . ASP B 1 136 ? 1.170 0.710 92.059 1.00 59.78 136 ASP B CA 1
ATOM 10788 C C . ASP B 1 136 ? 1.631 2.055 91.499 1.00 62.26 136 ASP B C 1
ATOM 10789 O O . ASP B 1 136 ? 0.850 3.006 91.404 1.00 57.69 136 ASP B O 1
ATOM 10798 N N . ALA B 1 137 ? 2.909 2.125 91.132 1.00 70.20 137 ALA B N 1
ATOM 10799 C CA . ALA B 1 137 ? 3.536 3.388 90.725 1.00 69.75 137 ALA B CA 1
ATOM 10800 C C . ALA B 1 137 ? 3.107 3.846 89.341 1.00 60.63 137 ALA B C 1
ATOM 10801 O O . ALA B 1 137 ? 3.389 4.975 88.951 1.00 54.34 137 ALA B O 1
ATOM 10808 N N . ASP B 1 138 ? 2.395 2.962 88.623 1.00 56.35 138 ASP B N 1
ATOM 10809 C CA . ASP B 1 138 ? 1.937 3.245 87.247 1.00 59.00 138 ASP B CA 1
ATOM 10810 C C . ASP B 1 138 ? 0.942 4.427 87.253 1.00 64.32 138 ASP B C 1
ATOM 10811 O O . ASP B 1 138 ? 0.592 4.951 88.311 1.00 68.28 138 ASP B O 1
ATOM 10820 N N . GLU B 1 139 ? 0.485 4.802 86.066 1.00 65.20 139 GLU B N 1
ATOM 10821 C CA . GLU B 1 139 ? -0.419 5.949 85.891 1.00 67.30 139 GLU B CA 1
ATOM 10822 C C . GLU B 1 139 ? -1.700 5.780 86.718 1.00 66.21 139 GLU B C 1
ATOM 10823 O O . GLU B 1 139 ? -2.349 4.738 86.646 1.00 71.69 139 GLU B O 1
ATOM 10835 N N . PRO B 1 140 ? -2.063 6.796 87.520 1.00 58.69 140 PRO B N 1
ATOM 10836 C CA . PRO B 1 140 ? -3.312 6.695 88.281 1.00 58.55 140 PRO B CA 1
ATOM 10837 C C . PRO B 1 140 ? -4.543 6.632 87.389 1.00 65.70 140 PRO B C 1
ATOM 10838 O O . PRO B 1 140 ? -4.500 7.124 86.263 1.00 76.25 140 PRO B O 1
ATOM 10849 N N . ASN B 1 141 ? -5.618 6.036 87.893 1.00 70.71 141 ASN B N 1
ATOM 10850 C CA . ASN B 1 141 ? -6.883 5.948 87.159 1.00 68.65 141 ASN B CA 1
ATOM 10851 C C . ASN B 1 141 ? -6.738 5.195 85.834 1.00 68.80 141 ASN B C 1
ATOM 10852 O O . ASN B 1 141 ? -7.375 5.536 84.837 1.00 80.21 141 ASN B O 1
ATOM 10863 N N . THR B 1 142 ? -5.887 4.174 85.835 1.00 62.01 142 THR B N 1
ATOM 10864 C CA . THR B 1 142 ? -5.738 3.280 84.694 1.00 60.50 142 THR B CA 1
ATOM 10865 C C . THR B 1 142 ? -5.668 1.843 85.171 1.00 58.50 142 THR B C 1
ATOM 10866 O O . THR B 1 142 ? -5.325 1.585 86.320 1.00 75.45 142 THR B O 1
ATOM 10877 N N . LEU B 1 143 ? -5.973 0.907 84.284 1.00 50.66 143 LEU B N 1
ATOM 10878 C CA . LEU B 1 143 ? -5.891 -0.503 84.621 1.00 61.01 143 LEU B CA 1
ATOM 10879 C C . LEU B 1 143 ? -4.476 -0.877 85.060 1.00 74.68 143 LEU B C 1
ATOM 10880 O O . LEU B 1 143 ? -4.287 -1.842 85.802 1.00 73.13 143 LEU B O 1
ATOM 10896 N N . ASN B 1 144 ? -3.486 -0.109 84.611 1.00 70.26 144 ASN B N 1
ATOM 10897 C CA . ASN B 1 144 ? -2.101 -0.361 84.992 1.00 72.03 144 ASN B CA 1
ATOM 10898 C C . ASN B 1 144 ? -1.871 -0.155 86.483 1.00 75.84 144 ASN B C 1
ATOM 10899 O O . ASN B 1 144 ? -0.882 -0.636 87.034 1.00 78.91 144 ASN B O 1
ATOM 10910 N N . SER B 1 145 ? -2.800 0.539 87.134 1.00 73.87 145 SER B N 1
ATOM 10911 C CA . SER B 1 145 ? -2.671 0.854 88.556 1.00 72.09 145 SER B CA 1
ATOM 10912 C C . SER B 1 145 ? -3.868 0.379 89.382 1.00 67.75 145 SER B C 1
ATOM 10913 O O . SER B 1 145 ? -3.859 0.535 90.602 1.00 80.27 145 SER B O 1
ATOM 10921 N N . LYS B 1 146 ? -4.887 -0.194 88.740 1.00 60.32 146 LYS B N 1
ATOM 10922 C CA . LYS B 1 146 ? -5.999 -0.770 89.485 1.00 58.72 146 LYS B CA 1
ATOM 10923 C C . LYS B 1 146 ? -5.557 -2.091 90.097 1.00 64.60 146 LYS B C 1
ATOM 10924 O O . LYS B 1 146 ? -5.184 -3.036 89.392 1.00 62.43 146 LYS B O 1
ATOM 10943 N N . ILE B 1 147 ? -5.603 -2.136 91.424 1.00 62.05 147 ILE B N 1
ATOM 10944 C CA . ILE B 1 147 ? -5.137 -3.284 92.173 1.00 55.26 147 ILE B CA 1
ATOM 10945 C C . ILE B 1 147 ? -6.307 -4.226 92.458 1.00 61.21 147 ILE B C 1
ATOM 10946 O O . ILE B 1 147 ? -7.454 -3.782 92.619 1.00 46.57 147 ILE B O 1
ATOM 10962 N N . SER B 1 148 ? -6.009 -5.523 92.506 1.00 59.70 148 SER B N 1
ATOM 10963 C CA . SER B 1 148 ? -7.007 -6.543 92.829 1.00 60.35 148 SER B CA 1
ATOM 10964 C C . SER B 1 148 ? -6.507 -7.473 93.930 1.00 67.79 148 SER B C 1
ATOM 10965 O O . SER B 1 148 ? -5.642 -8.324 93.684 1.00 53.38 148 SER B O 1
ATOM 10973 N N . TYR B 1 149 ? -7.062 -7.304 95.135 1.00 72.25 149 TYR B N 1
ATOM 10974 C CA . TYR B 1 149 ? -6.712 -8.125 96.298 1.00 53.52 149 TYR B CA 1
ATOM 10975 C C . TYR B 1 149 ? -7.517 -9.433 96.333 1.00 53.99 149 TYR B C 1
ATOM 10976 O O . TYR B 1 149 ? -8.751 -9.424 96.229 1.00 61.18 149 TYR B O 1
ATOM 10994 N N . ARG B 1 150 ? -6.821 -10.557 96.480 1.00 46.85 150 ARG B N 1
ATOM 10995 C CA . ARG B 1 150 ? -7.489 -11.858 96.573 1.00 66.33 150 ARG B CA 1
ATOM 10996 C C . ARG B 1 150 ? -6.879 -12.765 97.651 1.00 74.58 150 ARG B C 1
ATOM 10997 O O . ARG B 1 150 ? -5.705 -12.630 98.020 1.00 73.77 150 ARG B O 1
ATOM 11018 N N . ILE B 1 151 ? -7.690 -13.695 98.145 1.00 64.05 151 ILE B N 1
ATOM 11019 C CA . ILE B 1 151 ? -7.239 -14.671 99.130 1.00 72.00 151 ILE B CA 1
ATOM 11020 C C . ILE B 1 151 ? -6.688 -15.907 98.432 1.00 71.98 151 ILE B C 1
ATOM 11021 O O . ILE B 1 151 ? -7.422 -16.627 97.753 1.00 61.23 151 ILE B O 1
ATOM 11037 N N . VAL B 1 152 ? -5.393 -16.150 98.606 1.00 69.83 152 VAL B N 1
ATOM 11038 C CA . VAL B 1 152 ? -4.757 -17.319 98.019 1.00 67.85 152 VAL B CA 1
ATOM 11039 C C . VAL B 1 152 ? -5.117 -18.561 98.818 1.00 65.77 152 VAL B C 1
ATOM 11040 O O . VAL B 1 152 ? -5.798 -19.458 98.327 1.00 61.20 152 VAL B O 1
ATOM 11053 N N . SER B 1 153 ? -4.664 -18.591 100.065 1.00 74.14 153 SER B N 1
ATOM 11054 C CA . SER B 1 153 ? -4.862 -19.746 100.930 1.00 84.90 153 SER B CA 1
ATOM 11055 C C . SER B 1 153 ? -5.246 -19.312 102.344 1.00 86.14 153 SER B C 1
ATOM 11056 O O . SER B 1 153 ? -4.600 -18.443 102.937 1.00 77.88 153 SER B O 1
ATOM 11064 N N . LEU B 1 154 ? -6.304 -19.925 102.868 1.00 92.02 154 LEU B N 1
ATOM 11065 C CA . LEU B 1 154 ? -6.781 -19.654 104.223 1.00 96.83 154 LEU B CA 1
ATOM 11066 C C . LEU B 1 154 ? -6.630 -20.901 105.091 1.00 92.61 154 LEU B C 1
ATOM 11067 O O . LEU B 1 154 ? -6.739 -22.022 104.597 1.00 95.77 154 LEU B O 1
ATOM 11083 N N . GLU B 1 155 ? -6.361 -20.703 106.378 1.00 86.66 155 GLU B N 1
ATOM 11084 C CA . GLU B 1 155 ? -6.231 -21.815 107.312 1.00 89.96 155 GLU B CA 1
ATOM 11085 C C . GLU B 1 155 ? -6.965 -21.510 108.620 1.00 89.61 155 GLU B C 1
ATOM 11086 O O . GLU B 1 155 ? -6.595 -20.579 109.335 1.00 84.84 155 GLU B O 1
ATOM 11098 N N . PRO B 1 156 ? -8.015 -22.283 108.937 1.00 90.15 156 PRO B N 1
ATOM 11099 C CA . PRO B 1 156 ? -8.586 -23.386 108.156 1.00 92.90 156 PRO B CA 1
ATOM 11100 C C . PRO B 1 156 ? -9.356 -22.884 106.940 1.00 90.20 156 PRO B C 1
ATOM 11101 O O . PRO B 1 156 ? -10.252 -22.041 107.083 1.00 77.15 156 PRO B O 1
ATOM 11112 N N . ALA B 1 157 ? -8.998 -23.408 105.767 1.00 97.12 157 ALA B N 1
ATOM 11113 C CA . ALA B 1 157 ? -9.602 -23.023 104.489 1.00 84.45 157 ALA B CA 1
ATOM 11114 C C . ALA B 1 157 ? -11.115 -23.001 104.541 1.00 76.16 157 ALA B C 1
ATOM 11115 O O . ALA B 1 157 ? -11.760 -22.220 103.840 1.00 83.36 157 ALA B O 1
ATOM 11122 N N . TYR B 1 158 ? -11.667 -23.851 105.395 1.00 88.82 158 TYR B N 1
ATOM 11123 C CA . TYR B 1 158 ? -13.099 -24.070 105.444 1.00 93.27 158 TYR B CA 1
ATOM 11124 C C . TYR B 1 158 ? -13.633 -23.987 106.885 1.00 88.20 158 TYR B C 1
ATOM 11125 O O . TYR B 1 158 ? -12.983 -24.459 107.823 1.00 78.49 158 TYR B O 1
ATOM 11143 N N . PRO B 1 159 ? -14.811 -23.368 107.071 1.00 77.72 159 PRO B N 1
ATOM 11144 C CA . PRO B 1 159 ? -15.633 -22.696 106.059 1.00 98.09 159 PRO B CA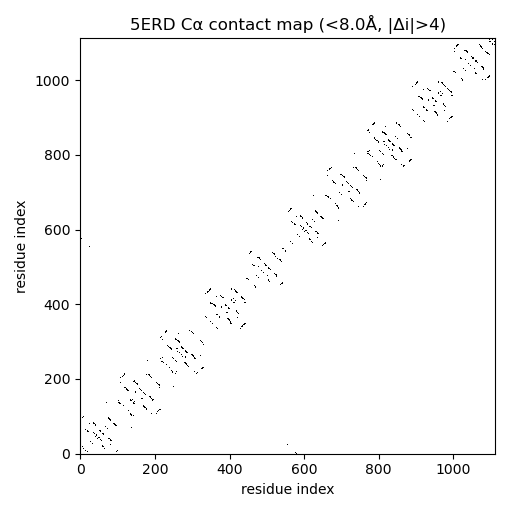 1
ATOM 11145 C C . PRO B 1 159 ? -15.096 -21.303 105.753 1.00 95.16 159 PRO B C 1
ATOM 11146 O O . PRO B 1 159 ? -14.196 -20.834 106.462 1.00 79.48 159 PRO B O 1
ATOM 11157 N N . PRO B 1 160 ? -15.637 -20.652 104.710 1.00 86.07 160 PRO B N 1
ATOM 11158 C CA . PRO B 1 160 ? -15.195 -19.296 104.398 1.00 85.46 160 PRO B CA 1
ATOM 11159 C C . PRO B 1 160 ? -15.898 -18.312 105.304 1.00 95.12 160 PRO B C 1
ATOM 11160 O O . PRO B 1 160 ? -17.113 -18.124 105.190 1.00 89.34 160 PRO B O 1
ATOM 11171 N N . VAL B 1 161 ? -15.136 -17.713 106.210 1.00 94.05 161 VAL B N 1
ATOM 11172 C CA . VAL B 1 161 ? -15.696 -16.838 107.224 1.00 80.82 161 VAL B CA 1
ATOM 11173 C C . VAL B 1 161 ? -15.099 -15.447 107.095 1.00 69.51 161 VAL B C 1
ATOM 11174 O O . VAL B 1 161 ? -15.280 -14.605 107.976 1.00 72.66 161 VAL B O 1
ATOM 11187 N N . PHE B 1 162 ? -14.400 -15.213 105.985 1.00 63.49 162 PHE B N 1
ATOM 11188 C CA . PHE B 1 162 ? -13.801 -13.914 105.698 1.00 60.04 162 PHE B CA 1
ATOM 11189 C C . PHE B 1 162 ? -13.998 -13.540 104.243 1.00 65.19 162 PHE B C 1
ATOM 11190 O O . PHE B 1 162 ? -13.726 -14.342 103.347 1.00 70.89 162 PHE B O 1
ATOM 11207 N N . TYR B 1 163 ? -14.472 -12.318 104.021 1.00 65.50 163 TYR B N 1
ATOM 11208 C CA . TYR B 1 163 ? -14.621 -11.771 102.674 1.00 69.09 163 TYR B CA 1
ATOM 11209 C C . TYR B 1 163 ? -13.688 -10.581 102.493 1.00 59.67 163 TYR B C 1
ATOM 11210 O O . TYR B 1 163 ? -13.739 -9.607 103.251 1.00 49.29 163 TYR B O 1
ATOM 11228 N N . LEU B 1 164 ? -12.833 -10.677 101.480 1.00 61.58 164 LEU B N 1
ATOM 11229 C CA . LEU B 1 164 ? -11.869 -9.630 101.174 1.00 61.73 164 LEU B CA 1
ATOM 11230 C C . LEU B 1 164 ? -12.269 -8.894 99.890 1.00 49.77 164 LEU B C 1
ATOM 11231 O O . LEU B 1 164 ? -12.174 -9.436 98.788 1.00 50.34 164 LEU B O 1
ATOM 11247 N N . ASN B 1 165 ? -12.722 -7.654 100.056 1.00 45.87 165 ASN B N 1
ATOM 11248 C CA . ASN B 1 165 ? -13.062 -6.787 98.939 1.00 59.57 165 ASN B CA 1
ATOM 11249 C C . ASN B 1 165 ? -11.834 -6.523 98.066 1.00 70.63 165 ASN B C 1
ATOM 11250 O O . ASN B 1 165 ? -10.870 -5.889 98.517 1.00 67.65 165 ASN B O 1
ATOM 11261 N N . LYS B 1 166 ? -11.877 -6.997 96.819 1.00 64.23 166 LYS B N 1
ATOM 11262 C CA . LYS B 1 166 ? -10.711 -6.951 95.939 1.00 67.58 166 LYS B CA 1
ATOM 11263 C C . LYS B 1 166 ? -10.318 -5.531 95.565 1.00 59.49 166 LYS B C 1
ATOM 11264 O O . LYS B 1 166 ? -9.156 -5.279 95.242 1.00 53.80 166 LYS B O 1
ATOM 11283 N N . ASP B 1 167 ? -11.275 -4.608 95.612 1.00 45.68 167 ASP B N 1
ATOM 11284 C CA . ASP B 1 167 ? -11.028 -3.235 95.182 1.00 60.42 167 ASP B CA 1
ATOM 11285 C C . ASP B 1 167 ? -10.466 -2.358 96.283 1.00 58.17 167 ASP B C 1
ATOM 11286 O O . ASP B 1 167 ? -9.657 -1.470 96.016 1.00 57.39 167 ASP B O 1
ATOM 11295 N N . THR B 1 168 ? -10.903 -2.605 97.513 1.00 69.18 168 THR B N 1
ATOM 11296 C CA . THR B 1 168 ? -10.519 -1.770 98.649 1.00 63.25 168 THR B CA 1
ATOM 11297 C C . THR B 1 168 ? -9.491 -2.457 99.554 1.00 62.26 168 THR B C 1
ATOM 11298 O O . THR B 1 168 ? -8.736 -1.796 100.271 1.00 61.36 168 THR B O 1
ATOM 11309 N N . GLY B 1 169 ? -9.470 -3.784 99.520 1.00 55.63 169 GLY B N 1
ATOM 11310 C CA . GLY B 1 169 ? -8.576 -4.544 100.373 1.00 67.65 169 GLY B CA 1
ATOM 11311 C C . GLY B 1 169 ? -9.143 -4.783 101.770 1.00 66.78 169 GLY B C 1
ATOM 11312 O O . GLY B 1 169 ? -8.585 -5.553 102.549 1.00 58.93 169 GLY B O 1
ATOM 11316 N N . GLU B 1 170 ? -10.259 -4.134 102.087 1.00 52.30 170 GLU B N 1
ATOM 11317 C CA . GLU B 1 170 ? -10.904 -4.316 103.373 1.00 50.20 170 GLU B CA 1
ATOM 11318 C C . GLU B 1 170 ? -11.346 -5.763 103.590 1.00 56.80 170 GLU B C 1
ATOM 11319 O O . GLU B 1 170 ? -11.844 -6.409 102.673 1.00 50.34 170 GLU B O 1
ATOM 11331 N N . ILE B 1 171 ? -11.142 -6.269 104.805 1.00 61.62 171 ILE B N 1
ATOM 11332 C CA . ILE B 1 171 ? -11.580 -7.616 105.164 1.00 63.33 171 ILE B CA 1
ATOM 11333 C C . ILE B 1 171 ? -12.796 -7.546 106.072 1.00 60.52 171 ILE B C 1
ATOM 11334 O O . ILE B 1 171 ? -12.813 -6.784 107.038 1.00 56.93 171 ILE B O 1
ATOM 11350 N N . TYR B 1 172 ? -13.805 -8.348 105.746 1.00 67.12 172 TYR B N 1
ATOM 11351 C CA . TYR B 1 172 ? -15.064 -8.373 106.479 1.00 60.16 172 TYR B CA 1
ATOM 11352 C C . TYR B 1 172 ? -15.386 -9.776 106.972 1.00 69.23 172 TYR B C 1
ATOM 11353 O O . TYR B 1 172 ? -14.780 -10.754 106.527 1.00 67.53 172 TYR B O 1
ATOM 11371 N N . THR B 1 173 ? -16.347 -9.858 107.891 1.00 74.97 173 THR B N 1
ATOM 11372 C CA . THR B 1 173 ? -16.881 -11.131 108.373 1.00 69.63 173 THR B CA 1
ATOM 11373 C C . THR B 1 173 ? -18.122 -11.515 107.579 1.00 61.42 173 THR B C 1
ATOM 11374 O O . THR B 1 173 ? -18.902 -10.646 107.196 1.00 60.01 173 THR B O 1
ATOM 11385 N N . THR B 1 174 ? -18.302 -12.810 107.335 1.00 56.41 174 THR B N 1
ATOM 11386 C CA . THR B 1 174 ? -19.434 -13.289 106.549 1.00 63.28 174 THR B CA 1
ATOM 11387 C C . THR B 1 174 ? -20.589 -13.689 107.450 1.00 57.51 174 THR B C 1
ATOM 11388 O O . THR B 1 174 ? -20.560 -13.434 108.641 1.00 59.25 174 THR B O 1
ATOM 11399 N N . SER B 1 175 ? -21.613 -14.306 106.868 1.00 88.44 175 SER B N 1
ATOM 11400 C CA . SER B 1 175 ? -22.794 -14.707 107.625 1.00 81.38 175 SER B CA 1
ATOM 11401 C C . SER B 1 175 ? -22.494 -15.950 108.466 1.00 81.00 175 SER B C 1
ATOM 11402 O O . SER B 1 175 ? -23.233 -16.271 109.402 1.00 88.44 175 SER B O 1
ATOM 11410 N N . VAL B 1 176 ? -21.409 -16.647 108.139 1.00 70.34 176 VAL B N 1
ATOM 11411 C CA . VAL B 1 176 ? -20.955 -17.751 108.972 1.00 70.98 176 VAL B CA 1
ATOM 11412 C C . VAL B 1 176 ? -20.328 -17.162 110.222 1.00 83.83 176 VAL B C 1
ATOM 11413 O O . VAL B 1 176 ? -19.363 -16.401 110.133 1.00 70.86 176 VAL B O 1
ATOM 11426 N N . THR B 1 177 ? -20.885 -17.512 111.382 1.00 97.81 177 THR B N 1
ATOM 11427 C CA . THR B 1 177 ? -20.485 -16.912 112.652 1.00 77.64 177 THR B CA 1
ATOM 11428 C C . THR B 1 177 ? -19.195 -17.522 113.190 1.00 68.21 177 THR B C 1
ATOM 11429 O O . THR B 1 177 ? -18.969 -18.735 113.092 1.00 55.82 177 THR B O 1
ATOM 11440 N N . LEU B 1 178 ? -18.353 -16.662 113.758 1.00 58.87 178 LEU B N 1
ATOM 11441 C CA . LEU B 1 178 ? -17.068 -17.088 114.302 1.00 57.27 178 LEU B CA 1
ATOM 11442 C C . LEU B 1 178 ? -17.198 -17.536 115.738 1.00 72.57 178 LEU B C 1
ATOM 11443 O O . LEU B 1 178 ? -17.856 -16.877 116.541 1.00 72.17 178 LEU B O 1
ATOM 11459 N N . ASP B 1 179 ? -16.554 -18.654 116.056 1.00 79.32 179 ASP B N 1
ATOM 11460 C CA . ASP B 1 179 ? -16.529 -19.175 117.419 1.00 63.99 179 ASP B CA 1
ATOM 11461 C C . ASP B 1 179 ? -15.089 -19.364 117.848 1.00 61.25 179 ASP B C 1
ATOM 11462 O O . ASP B 1 179 ? -14.419 -20.284 117.386 1.00 66.41 179 ASP B O 1
ATOM 11471 N N . ARG B 1 180 ? -14.619 -18.500 118.742 1.00 62.72 180 ARG B N 1
ATOM 11472 C CA . ARG B 1 180 ? -13.232 -18.550 119.190 1.00 60.44 180 ARG B CA 1
ATOM 11473 C C . ARG B 1 180 ? -12.895 -19.873 119.879 1.00 57.03 180 ARG B C 1
ATOM 11474 O O . ARG B 1 180 ? -11.742 -20.309 119.889 1.00 54.28 180 ARG B O 1
ATOM 11495 N N . GLU B 1 181 ? -13.903 -20.508 120.462 1.00 59.96 181 GLU B N 1
ATOM 11496 C CA . GLU B 1 181 ? -13.705 -21.810 121.074 1.00 61.43 181 GLU B CA 1
ATOM 11497 C C . GLU B 1 181 ? -13.426 -22.867 120.007 1.00 60.03 181 GLU B C 1
ATOM 11498 O O . GLU B 1 181 ? -12.801 -23.888 120.291 1.00 63.38 181 GLU B O 1
ATOM 11510 N N . GLU B 1 182 ? -13.878 -22.614 118.781 1.00 71.50 182 GLU B N 1
ATOM 11511 C CA . GLU B 1 182 ? -13.569 -23.488 117.653 1.00 63.26 182 GLU B CA 1
ATOM 11512 C C . GLU B 1 182 ? -12.218 -23.126 117.055 1.00 62.29 182 GLU B C 1
ATOM 11513 O O . GLU B 1 182 ? -11.347 -23.984 116.913 1.00 74.68 182 GLU B O 1
ATOM 11525 N N . HIS B 1 183 ? -12.048 -21.853 116.709 1.00 65.53 183 HIS B N 1
ATOM 11526 C CA . HIS B 1 183 ? -10.801 -21.364 116.116 1.00 72.14 183 HIS B CA 1
ATOM 11527 C C . HIS B 1 183 ? -10.469 -19.961 116.626 1.00 68.95 183 HIS B C 1
ATOM 11528 O O . HIS B 1 183 ? -11.261 -19.029 116.476 1.00 66.71 183 HIS B O 1
ATOM 11542 N N . SER B 1 184 ? -9.291 -19.820 117.226 1.00 57.49 184 SER B N 1
ATOM 11543 C CA . SER B 1 184 ? -8.897 -18.570 117.874 1.00 68.06 184 SER B CA 1
ATOM 11544 C C . SER B 1 184 ? -8.211 -17.598 116.941 1.00 74.43 184 SER B C 1
ATOM 11545 O O . SER B 1 184 ? -8.431 -16.388 117.028 1.00 69.81 184 SER B O 1
ATOM 11553 N N . SER B 1 185 ? -7.338 -18.134 116.088 1.00 75.28 185 SER B N 1
ATOM 11554 C CA . SER B 1 185 ? -6.554 -17.316 115.170 1.00 79.19 185 SER B CA 1
ATOM 11555 C C . SER B 1 185 ? -6.583 -17.886 113.766 1.00 76.14 185 SER B C 1
ATOM 11556 O O . SER B 1 185 ? -6.390 -19.088 113.570 1.00 72.52 185 SER B O 1
ATOM 11564 N N . TYR B 1 186 ? -6.826 -17.005 112.798 1.00 88.76 186 TYR B N 1
ATOM 11565 C CA . TYR B 1 186 ? -6.748 -17.346 111.381 1.00 75.61 186 TYR B CA 1
ATOM 11566 C C . TYR B 1 186 ? -5.474 -16.744 110.785 1.00 72.33 186 TYR B C 1
ATOM 11567 O O . TYR B 1 186 ? -5.240 -15.535 110.872 1.00 60.97 186 TYR B O 1
ATOM 11585 N N . THR B 1 187 ? -4.637 -17.605 110.217 1.00 81.39 187 THR B N 1
ATOM 11586 C CA . THR B 1 187 ? -3.476 -17.160 109.458 1.00 79.89 187 THR B CA 1
ATOM 11587 C C . THR B 1 187 ? -3.810 -17.282 107.959 1.00 82.53 187 THR B C 1
ATOM 11588 O O . THR B 1 187 ? -4.291 -18.320 107.484 1.00 76.02 187 THR B O 1
ATOM 11599 N N . LEU B 1 188 ? -3.560 -16.206 107.223 1.00 80.86 188 LEU B N 1
ATOM 11600 C CA . LEU B 1 188 ? -4.166 -16.025 105.909 1.00 77.45 188 LEU B CA 1
ATOM 11601 C C . LEU B 1 188 ? -3.226 -15.371 104.879 1.00 67.24 188 LEU B C 1
ATOM 11602 O O . LEU B 1 188 ? -2.732 -14.265 105.098 1.00 63.17 188 LEU B O 1
ATOM 11618 N N . THR B 1 189 ? -3.001 -16.059 103.755 1.00 74.25 189 THR B N 1
ATOM 11619 C CA . THR B 1 189 ? -2.111 -15.576 102.684 1.00 74.45 189 THR B CA 1
ATOM 11620 C C . THR B 1 189 ? -2.861 -14.917 101.520 1.00 69.04 189 THR B C 1
ATOM 11621 O O . THR B 1 189 ? -3.665 -15.562 100.844 1.00 67.44 189 THR B O 1
ATOM 11632 N N . VAL B 1 190 ? -2.573 -13.640 101.278 1.00 56.75 190 VAL B N 1
ATOM 11633 C CA . VAL B 1 190 ? -3.276 -12.871 100.248 1.00 69.73 190 VAL B CA 1
ATOM 11634 C C . VAL B 1 190 ? -2.358 -12.546 99.076 1.00 78.51 190 VAL B C 1
ATOM 11635 O O . VAL B 1 190 ? -1.166 -12.854 99.104 1.00 73.44 190 VAL B O 1
ATOM 11648 N N . GLU B 1 191 ? -2.923 -11.887 98.066 1.00 76.99 191 GLU B N 1
ATOM 11649 C CA . GLU B 1 191 ? -2.220 -11.605 96.820 1.00 72.56 191 GLU B CA 1
ATOM 11650 C C . GLU B 1 191 ? -2.811 -10.370 96.135 1.00 68.69 191 GLU B C 1
ATOM 11651 O O . GLU B 1 191 ? -4.015 -10.104 96.248 1.00 57.42 191 GLU B O 1
ATOM 11663 N N . ALA B 1 192 ? -1.954 -9.627 95.433 1.00 66.57 192 ALA B N 1
ATOM 11664 C CA . ALA B 1 192 ? -2.355 -8.403 94.728 1.00 73.24 192 ALA B CA 1
ATOM 11665 C C . ALA B 1 192 ? -1.981 -8.435 93.232 1.00 69.69 192 ALA B C 1
ATOM 11666 O O . ALA B 1 192 ? -0.824 -8.680 92.864 1.00 66.28 192 ALA B O 1
ATOM 11673 N N . ARG B 1 193 ? -2.967 -8.174 92.376 1.00 70.78 193 ARG B N 1
ATOM 11674 C CA . ARG B 1 193 ? -2.776 -8.304 90.930 1.00 64.80 193 ARG B CA 1
ATOM 11675 C C . ARG B 1 193 ? -3.014 -7.013 90.152 1.00 62.33 193 ARG B C 1
ATOM 11676 O O . ARG B 1 193 ? -3.781 -6.141 90.567 1.00 56.35 193 ARG B O 1
ATOM 11697 N N . ASP B 1 194 ? -2.341 -6.930 89.005 1.00 76.30 194 ASP B N 1
ATOM 11698 C CA . ASP B 1 194 ? -2.336 -5.746 88.141 1.00 68.30 194 ASP B CA 1
ATOM 11699 C C . ASP B 1 194 ? -3.401 -5.886 87.050 1.00 71.74 194 ASP B C 1
ATOM 11700 O O . ASP B 1 194 ? -3.885 -6.983 86.761 1.00 72.26 194 ASP B O 1
ATOM 11709 N N . GLY B 1 195 ? -3.762 -4.765 86.444 1.00 70.24 195 GLY B N 1
ATOM 11710 C CA . GLY B 1 195 ? -4.592 -4.783 85.254 1.00 60.63 195 GLY B CA 1
ATOM 11711 C C . GLY B 1 195 ? -6.072 -4.810 85.541 1.00 87.66 195 GLY B C 1
ATOM 11712 O O . GLY B 1 195 ? -6.601 -3.910 86.187 1.00 105.21 195 GLY B O 1
ATOM 11716 N N . ASN B 1 196 ? -6.733 -5.857 85.060 1.00 92.83 196 ASN B N 1
ATOM 11717 C CA . ASN B 1 196 ? -8.180 -6.003 85.194 1.00 95.19 196 ASN B CA 1
ATOM 11718 C C . ASN B 1 196 ? -8.559 -7.047 86.249 1.00 94.84 196 ASN B C 1
ATOM 11719 O O . ASN B 1 196 ? -9.720 -7.437 86.365 1.00 82.77 196 ASN B O 1
ATOM 11730 N N . GLY B 1 197 ? -7.571 -7.492 87.019 1.00 99.41 197 GLY B N 1
ATOM 11731 C CA . GLY B 1 197 ? -7.804 -8.456 88.077 1.00 101.08 197 GLY B CA 1
ATOM 11732 C C . GLY B 1 197 ? -8.050 -9.854 87.547 1.00 99.78 197 GLY B C 1
ATOM 11733 O O . GLY B 1 197 ? -8.929 -10.559 88.034 1.00 120.27 197 GLY B O 1
ATOM 11737 N N . GLU B 1 198 ? -7.274 -10.254 86.546 1.00 95.28 198 GLU B N 1
ATOM 11738 C CA . GLU B 1 198 ? -7.406 -11.580 85.952 1.00 97.20 198 GLU B CA 1
ATOM 11739 C C . GLU B 1 198 ? -6.396 -12.537 86.559 1.00 88.01 198 GLU B C 1
ATOM 11740 O O . GLU B 1 198 ? -5.198 -12.268 86.549 1.00 96.87 198 GLU B O 1
ATOM 11752 N N . VAL B 1 199 ? -6.881 -13.659 87.077 1.00 81.61 199 VAL B N 1
ATOM 11753 C CA . VAL B 1 199 ? -6.013 -14.623 87.736 1.00 94.72 199 VAL B CA 1
ATOM 11754 C C . VAL B 1 199 ? -5.257 -15.446 86.706 1.00 89.65 199 VAL B C 1
ATOM 11755 O O . VAL B 1 199 ? -5.852 -16.215 85.958 1.00 94.39 199 VAL B O 1
ATOM 11768 N N . THR B 1 200 ? -3.941 -15.275 86.683 1.00 93.98 200 THR B N 1
ATOM 11769 C CA . THR B 1 200 ? -3.080 -15.968 85.737 1.00 98.63 200 THR B CA 1
ATOM 11770 C C . THR B 1 200 ? -1.985 -16.728 86.473 1.00 101.59 200 THR B C 1
ATOM 11771 O O . THR B 1 200 ? -1.904 -16.679 87.702 1.00 99.11 200 THR B O 1
ATOM 11782 N N . ASP B 1 201 ? -1.141 -17.421 85.712 1.00 89.25 201 ASP B N 1
ATOM 11783 C CA . ASP B 1 201 ? -0.031 -18.179 86.279 1.00 83.46 201 ASP B CA 1
ATOM 11784 C C . ASP B 1 201 ? 1.174 -17.275 86.567 1.00 83.62 201 ASP B C 1
ATOM 11785 O O . ASP B 1 201 ? 2.240 -17.746 86.980 1.00 62.07 201 ASP B O 1
ATOM 11794 N N . LYS B 1 202 ? 0.993 -15.973 86.352 1.00 81.24 202 LYS B N 1
ATOM 11795 C CA . LYS B 1 202 ? 2.061 -15.004 86.558 1.00 86.04 202 LYS B CA 1
ATOM 11796 C C . LYS B 1 202 ? 2.397 -14.877 88.036 1.00 78.25 202 LYS B C 1
ATOM 11797 O O . LYS B 1 202 ? 1.497 -14.802 88.870 1.00 91.75 202 LYS B O 1
ATOM 11816 N N . PRO B 1 203 ? 3.695 -14.842 88.369 1.00 74.07 203 PRO B N 1
ATOM 11817 C CA . PRO B 1 203 ? 4.055 -14.672 89.778 1.00 82.83 203 PRO B CA 1
ATOM 11818 C C . PRO B 1 203 ? 3.901 -13.223 90.233 1.00 87.90 203 PRO B C 1
ATOM 11819 O O . PRO B 1 203 ? 4.693 -12.364 89.834 1.00 93.43 203 PRO B O 1
ATOM 11830 N N . VAL B 1 204 ? 2.884 -12.967 91.055 1.00 83.76 204 VAL B N 1
ATOM 11831 C CA . VAL B 1 204 ? 2.656 -11.636 91.620 1.00 85.04 204 VAL B CA 1
ATOM 11832 C C . VAL B 1 204 ? 3.041 -11.622 93.096 1.00 71.19 204 VAL B C 1
ATOM 11833 O O . VAL B 1 204 ? 3.133 -12.674 93.733 1.00 49.46 204 VAL B O 1
ATOM 11846 N N . LYS B 1 205 ? 3.298 -10.428 93.623 1.00 71.49 205 LYS B N 1
ATOM 11847 C CA . LYS B 1 205 ? 3.711 -10.282 95.011 1.00 66.93 205 LYS B CA 1
ATOM 11848 C C . LYS B 1 205 ? 2.570 -10.681 95.940 1.00 72.31 205 LYS B C 1
ATOM 11849 O O . LYS B 1 205 ? 1.407 -10.368 95.680 1.00 59.91 205 LYS B O 1
ATOM 11868 N N . GLN B 1 206 ? 2.910 -11.386 97.017 1.00 76.72 206 GLN B N 1
ATOM 11869 C CA . GLN B 1 206 ? 1.919 -11.845 97.979 1.00 65.03 206 GLN B CA 1
ATOM 11870 C C . GLN B 1 206 ? 2.384 -11.549 99.399 1.00 57.39 206 GLN B C 1
ATOM 11871 O O . GLN B 1 206 ? 3.585 -11.533 99.675 1.00 64.16 206 GLN B O 1
ATOM 11885 N N . ALA B 1 207 ? 1.422 -11.296 100.285 1.00 78.15 207 ALA B N 1
ATOM 11886 C CA . ALA B 1 207 ? 1.691 -11.113 101.719 1.00 83.29 207 ALA B CA 1
ATOM 11887 C C . ALA B 1 207 ? 0.827 -12.044 102.561 1.00 67.59 207 ALA B C 1
ATOM 11888 O O . ALA B 1 207 ? -0.067 -12.723 102.039 1.00 67.77 207 ALA B O 1
ATOM 11895 N N . GLN B 1 208 ? 1.097 -12.070 103.865 1.00 71.74 208 GLN B N 1
ATOM 11896 C CA . GLN B 1 208 ? 0.311 -12.884 104.793 1.00 82.32 208 GLN B CA 1
ATOM 11897 C C . GLN B 1 208 ? -0.302 -12.038 105.896 1.00 63.38 208 GLN B C 1
ATOM 11898 O O . GLN B 1 208 ? 0.333 -11.121 106.411 1.00 56.49 208 GLN B O 1
ATOM 11912 N N . VAL B 1 209 ? -1.549 -12.349 106.236 1.00 57.34 209 VAL B N 1
ATOM 11913 C CA . VAL B 1 209 ? -2.261 -11.649 107.294 1.00 68.98 209 VAL B CA 1
ATOM 11914 C C . VAL B 1 209 ? -2.589 -12.613 108.427 1.00 75.12 209 VAL B C 1
ATOM 11915 O O . VAL B 1 209 ? -2.931 -13.776 108.182 1.00 58.61 209 VAL B O 1
ATOM 11928 N N . GLN B 1 210 ? -2.480 -12.122 109.661 1.00 77.16 210 GLN B N 1
ATOM 11929 C CA . GLN B 1 210 ? -2.801 -12.908 110.844 1.00 59.09 210 GLN B CA 1
ATOM 11930 C C . GLN B 1 210 ? -3.944 -12.247 111.578 1.00 52.52 210 GLN B C 1
ATOM 11931 O O . GLN B 1 210 ? -3.851 -11.075 111.956 1.00 50.67 210 GLN B O 1
ATOM 11945 N N . ILE B 1 211 ? -5.031 -13.005 111.730 1.00 65.53 211 ILE B N 1
ATOM 11946 C CA . ILE B 1 211 ? -6.271 -12.535 112.360 1.00 78.79 211 ILE B CA 1
ATOM 11947 C C . ILE B 1 211 ? -6.498 -13.214 113.713 1.00 78.73 211 ILE B C 1
ATOM 11948 O O . ILE B 1 211 ? -6.578 -14.445 113.784 1.00 66.65 211 ILE B O 1
ATOM 11964 N N . ARG B 1 212 ? -6.611 -12.421 114.779 1.00 76.48 212 ARG B N 1
ATOM 11965 C CA . ARG B 1 212 ? -6.957 -12.971 116.089 1.00 75.60 212 ARG B CA 1
ATOM 11966 C C . ARG B 1 212 ? -8.444 -12.771 116.368 1.00 70.68 212 ARG B C 1
ATOM 11967 O O . ARG B 1 212 ? -8.971 -11.651 116.270 1.00 62.55 212 ARG B O 1
ATOM 11988 N N . ILE B 1 213 ? -9.117 -13.868 116.702 1.00 63.08 213 ILE B N 1
ATOM 11989 C CA . ILE B 1 213 ? -10.493 -13.808 117.168 1.00 59.94 213 ILE B CA 1
ATOM 11990 C C . ILE B 1 213 ? -10.494 -13.539 118.665 1.00 70.41 213 ILE B C 1
ATOM 11991 O O . ILE B 1 213 ? -10.053 -14.378 119.450 1.00 63.11 213 ILE B O 1
ATOM 12007 N N . LEU B 1 214 ? -10.980 -12.366 119.053 1.00 64.10 214 LEU B N 1
ATOM 12008 C CA . LEU B 1 214 ? -10.990 -11.968 120.453 1.00 65.00 214 LEU B CA 1
ATOM 12009 C C . LEU B 1 214 ? -12.128 -12.663 121.196 1.00 73.86 214 LEU B C 1
ATOM 12010 O O . LEU B 1 214 ? -13.183 -12.917 120.620 1.00 69.18 214 LEU B O 1
ATOM 12026 N N . ASP B 1 215 ? -11.912 -12.965 122.475 1.00 74.14 215 ASP B N 1
ATOM 12027 C CA . ASP B 1 215 ? -12.847 -13.790 123.232 1.00 64.42 215 ASP B CA 1
ATOM 12028 C C . ASP B 1 215 ? -13.965 -12.975 123.850 1.00 58.73 215 ASP B C 1
ATOM 12029 O O . ASP B 1 215 ? -13.780 -11.804 124.179 1.00 56.20 215 ASP B O 1
ATOM 12038 N N . VAL B 1 216 ? -15.127 -13.606 123.992 1.00 58.08 216 VAL B N 1
ATOM 12039 C CA . VAL B 1 216 ? -16.244 -13.021 124.730 1.00 75.30 216 VAL B CA 1
ATOM 12040 C C . VAL B 1 216 ? -16.824 -14.085 125.651 1.00 65.67 216 VAL B C 1
ATOM 12041 O O . VAL B 1 216 ? -16.764 -15.282 125.341 1.00 52.63 216 VAL B O 1
ATOM 12054 N N . ASN B 1 217 ? -17.366 -13.646 126.786 1.00 62.73 217 ASN B N 1
ATOM 12055 C CA . ASN B 1 217 ? -17.867 -14.571 127.797 1.00 67.59 217 ASN B CA 1
ATOM 12056 C C . ASN B 1 217 ? -19.220 -15.130 127.386 1.00 67.94 217 ASN B C 1
ATOM 12057 O O . ASN B 1 217 ? -20.270 -14.652 127.824 1.00 66.56 217 ASN B O 1
ATOM 12068 N N . ASP B 1 218 ? -19.177 -16.139 126.525 1.00 62.53 218 ASP B N 1
ATOM 12069 C CA . ASP B 1 218 ? -20.382 -16.777 126.024 1.00 64.97 218 ASP B CA 1
ATOM 12070 C C . ASP B 1 218 ? -20.400 -18.241 126.416 1.00 61.96 218 ASP B C 1
ATOM 12071 O O . ASP B 1 218 ? -20.985 -19.074 125.727 1.00 62.02 218 ASP B O 1
ATOM 12080 N N . ASN B 1 219 ? -19.741 -18.543 127.527 1.00 64.78 219 ASN B N 1
ATOM 12081 C CA . ASN B 1 219 ? -19.709 -19.891 128.076 1.00 66.41 219 ASN B CA 1
ATOM 12082 C C . ASN B 1 219 ? -19.751 -19.843 129.607 1.00 75.13 219 ASN B C 1
ATOM 12083 O O . ASN B 1 219 ? -18.879 -19.212 130.271 1.00 55.41 219 ASN B O 1
ATOM 12094 N N . ILE B 1 220 ? -20.774 -20.519 130.142 1.00 77.56 220 ILE B N 1
ATOM 12095 C CA . ILE B 1 220 ? -21.054 -20.529 131.572 1.00 66.53 220 ILE B CA 1
ATOM 12096 C C . ILE B 1 220 ? -20.164 -21.544 132.288 1.00 64.36 220 ILE B C 1
ATOM 12097 O O . ILE B 1 220 ? -19.980 -22.658 131.785 1.00 55.04 220 ILE B O 1
ATOM 12113 N N . PRO B 1 221 ? -19.616 -21.171 133.465 1.00 64.63 221 PRO B N 1
ATOM 12114 C CA . PRO B 1 221 ? -18.774 -22.095 134.243 1.00 57.48 221 PRO B CA 1
ATOM 12115 C C . PRO B 1 221 ? -19.527 -23.342 134.715 1.00 51.18 221 PRO B C 1
ATOM 12116 O O . PRO B 1 221 ? -20.757 -23.327 134.783 1.00 46.88 221 PRO B O 1
ATOM 12127 N N . VAL B 1 222 ? -18.797 -24.409 135.025 1.00 44.99 222 VAL B N 1
ATOM 12128 C CA . VAL B 1 222 ? -19.413 -25.647 135.498 1.00 57.78 222 VAL B CA 1
ATOM 12129 C C . VAL B 1 222 ? -18.545 -26.319 136.556 1.00 68.68 222 VAL B C 1
ATOM 12130 O O . VAL B 1 222 ? -17.348 -26.514 136.347 1.00 71.50 222 VAL B O 1
ATOM 12143 N N . VAL B 1 223 ? -19.165 -26.677 137.681 1.00 61.59 223 VAL B N 1
ATOM 12144 C CA . VAL B 1 223 ? -18.481 -27.324 138.796 1.00 60.70 223 VAL B CA 1
ATOM 12145 C C . VAL B 1 223 ? -18.437 -28.843 138.606 1.00 70.50 223 VAL B C 1
ATOM 12146 O O . VAL B 1 223 ? -19.295 -29.412 137.931 1.00 78.89 223 VAL B O 1
ATOM 12159 N N . GLU B 1 224 ? -17.435 -29.492 139.195 1.00 67.76 224 GLU B N 1
ATOM 12160 C CA . GLU B 1 224 ? -17.304 -30.947 139.127 1.00 72.93 224 GLU B CA 1
ATOM 12161 C C . GLU B 1 224 ? -18.551 -31.647 139.651 1.00 96.06 224 GLU B C 1
ATOM 12162 O O . GLU B 1 224 ? -19.401 -31.027 140.291 1.00 98.08 224 GLU B O 1
ATOM 12174 N N . ASN B 1 225 ? -18.643 -32.947 139.395 1.00 103.99 225 ASN B N 1
ATOM 12175 C CA . ASN B 1 225 ? -19.845 -33.706 139.722 1.00 112.66 225 ASN B CA 1
ATOM 12176 C C . ASN B 1 225 ? -19.783 -34.431 141.069 1.00 128.71 225 ASN B C 1
ATOM 12177 O O . ASN B 1 225 ? -20.644 -35.266 141.362 1.00 135.92 225 ASN B O 1
ATOM 12188 N N . LYS B 1 226 ? -18.782 -34.107 141.888 1.00 115.80 226 LYS B N 1
ATOM 12189 C CA . LYS B 1 226 ? -18.648 -34.706 143.215 1.00 107.50 226 LYS B CA 1
ATOM 12190 C C . LYS B 1 226 ? -19.271 -33.803 144.285 1.00 102.86 226 LYS B C 1
ATOM 12191 O O . LYS B 1 226 ? -19.683 -32.684 143.984 1.00 100.52 226 LYS B O 1
ATOM 12210 N N . VAL B 1 227 ? -19.351 -34.290 145.523 1.00 107.81 227 VAL B N 1
ATOM 12211 C CA . VAL B 1 227 ? -20.163 -33.628 146.556 1.00 109.46 227 VAL B CA 1
ATOM 12212 C C . VAL B 1 227 ? -19.389 -32.645 147.430 1.00 107.08 227 VAL B C 1
ATOM 12213 O O . VAL B 1 227 ? -19.993 -31.909 148.211 1.00 106.38 227 VAL B O 1
ATOM 12226 N N . LEU B 1 228 ? -18.066 -32.646 147.303 1.00 108.08 228 LEU B N 1
ATOM 12227 C CA . LEU B 1 228 ? -17.197 -31.702 148.015 1.00 105.25 228 LEU B CA 1
ATOM 12228 C C . LEU B 1 228 ? -17.602 -31.464 149.487 1.00 100.23 228 LEU B C 1
ATOM 12229 O O . LEU B 1 228 ? -18.189 -30.433 149.844 1.00 81.88 228 LEU B O 1
ATOM 12245 N N . GLU B 1 229 ? -17.297 -32.444 150.330 1.00 99.16 229 GLU B N 1
ATOM 12246 C CA . GLU B 1 229 ? -17.410 -32.283 151.775 1.00 81.08 229 GLU B CA 1
ATOM 12247 C C . GLU B 1 229 ? -16.082 -31.761 152.330 1.00 76.16 229 GLU B C 1
ATOM 12248 O O . GLU B 1 229 ? -15.021 -32.022 151.760 1.00 91.46 229 GLU B O 1
ATOM 12260 N N . GLY B 1 230 ? -16.154 -31.015 153.429 1.00 74.21 230 GLY B N 1
ATOM 12261 C CA . GLY B 1 230 ? -14.981 -30.425 154.059 1.00 71.90 230 GLY B CA 1
ATOM 12262 C C . GLY B 1 230 ? -14.881 -30.762 155.543 1.00 82.40 230 GLY B C 1
ATOM 12263 O O . GLY B 1 230 ? -15.829 -31.261 156.155 1.00 70.74 230 GLY B O 1
ATOM 12267 N N . MET B 1 231 ? -13.722 -30.493 156.132 1.00 86.28 231 MET B N 1
ATOM 12268 C CA . MET B 1 2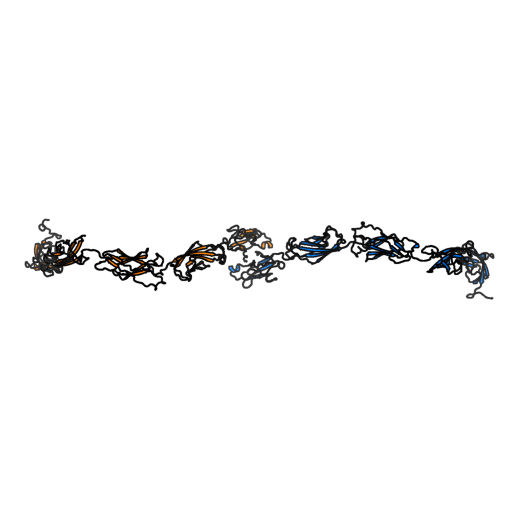31 ? -13.510 -30.788 157.544 1.00 77.55 231 MET B CA 1
ATOM 12269 C C . MET B 1 231 ? -12.454 -29.886 158.167 1.00 60.22 231 MET B C 1
ATOM 12270 O O . MET B 1 231 ? -11.285 -29.909 157.786 1.00 66.20 231 MET B O 1
ATOM 12284 N N . VAL B 1 232 ? -12.883 -29.098 159.141 1.00 60.06 232 VAL B N 1
ATOM 12285 C CA . VAL B 1 232 ? -11.976 -28.228 159.878 1.00 75.90 232 VAL B CA 1
ATOM 12286 C C . VAL B 1 232 ? -11.966 -28.588 161.365 1.00 78.49 232 VAL B C 1
ATOM 12287 O O . VAL B 1 232 ? -12.891 -29.226 161.878 1.00 64.30 232 VAL B O 1
ATOM 12300 N N . GLU B 1 233 ? -10.915 -28.170 162.056 1.00 79.98 233 GLU B N 1
ATOM 12301 C CA . GLU B 1 233 ? -10.800 -28.453 163.477 1.00 74.00 233 GLU B CA 1
ATOM 12302 C C . GLU B 1 233 ? -11.254 -27.272 164.327 1.00 62.51 233 GLU B C 1
ATOM 12303 O O . GLU B 1 233 ? -11.346 -26.127 163.878 1.00 47.45 233 GLU B O 1
ATOM 12315 N N . GLU B 1 234 ? -11.554 -27.583 165.574 1.00 61.98 234 GLU B N 1
ATOM 12316 C CA . GLU B 1 234 ? -11.981 -26.588 166.536 1.00 58.42 234 GLU B CA 1
ATOM 12317 C C . GLU B 1 234 ? -10.847 -25.608 166.856 1.00 60.77 234 GLU B C 1
ATOM 12318 O O . GLU B 1 234 ? -9.674 -25.987 166.890 1.00 65.62 234 GLU B O 1
ATOM 12330 N N . ASN B 1 235 ? -11.197 -24.351 167.099 1.00 63.66 235 ASN B N 1
ATOM 12331 C CA . ASN B 1 235 ? -10.209 -23.337 167.481 1.00 64.28 235 ASN B CA 1
ATOM 12332 C C . ASN B 1 235 ? -9.109 -23.159 166.446 1.00 75.65 235 ASN B C 1
ATOM 12333 O O . ASN B 1 235 ? -7.951 -22.950 166.809 1.00 70.23 235 ASN B O 1
ATOM 12344 N N . GLN B 1 236 ? -9.472 -23.266 165.168 1.00 96.77 236 GLN B N 1
ATOM 12345 C CA . GLN B 1 236 ? -8.547 -23.023 164.056 1.00 64.97 236 GLN B CA 1
ATOM 12346 C C . GLN B 1 236 ? -8.984 -21.797 163.277 1.00 70.82 236 GLN B C 1
ATOM 12347 O O . GLN B 1 236 ? -10.171 -21.472 163.234 1.00 79.19 236 GLN B O 1
ATOM 12361 N N . VAL B 1 237 ? -8.023 -21.121 162.659 1.00 65.19 237 VAL B N 1
ATOM 12362 C CA . VAL B 1 237 ? -8.316 -19.947 161.843 1.00 74.63 237 VAL B CA 1
ATOM 12363 C C . VAL B 1 237 ? -7.381 -19.927 160.643 1.00 76.48 237 VAL B C 1
ATOM 12364 O O . VAL B 1 237 ? -6.266 -20.441 160.722 1.00 74.89 237 VAL B O 1
ATOM 12377 N N . ASN B 1 238 ? -7.848 -19.345 159.537 1.00 81.30 238 ASN B N 1
ATOM 12378 C CA . ASN B 1 238 ? -7.062 -19.251 158.311 1.00 69.87 238 ASN B CA 1
ATOM 12379 C C . ASN B 1 238 ? -6.569 -20.620 157.865 1.00 73.70 238 ASN B C 1
ATOM 12380 O O . ASN B 1 238 ? -5.358 -20.867 157.800 1.00 65.55 238 ASN B O 1
ATOM 12391 N N . VAL B 1 239 ? -7.518 -21.509 157.586 1.00 70.02 239 VAL B N 1
ATOM 12392 C CA . VAL B 1 239 ? -7.210 -22.856 157.118 1.00 81.80 239 VAL B CA 1
ATOM 12393 C C . VAL B 1 239 ? -8.044 -23.186 155.875 1.00 84.97 239 VAL B C 1
ATOM 12394 O O . VAL B 1 239 ? -9.162 -22.690 155.695 1.00 77.34 239 VAL B O 1
ATOM 12407 N N . GLU B 1 240 ? -7.482 -24.021 155.011 1.00 81.12 240 GLU B N 1
ATOM 12408 C CA . GLU B 1 240 ? -8.137 -24.373 153.768 1.00 75.11 240 GLU B CA 1
ATOM 12409 C C . GLU B 1 240 ? -9.161 -25.475 153.999 1.00 65.44 240 GLU B C 1
ATOM 12410 O O . GLU B 1 240 ? -8.820 -26.593 154.387 1.00 51.77 240 GLU B O 1
ATOM 12422 N N . VAL B 1 241 ? -10.419 -25.149 153.731 1.00 69.35 241 VAL B N 1
ATOM 12423 C CA . VAL B 1 241 ? -11.510 -26.092 153.907 1.00 67.54 241 VAL B CA 1
ATOM 12424 C C . VAL B 1 241 ? -11.653 -27.027 152.708 1.00 71.98 241 VAL B C 1
ATOM 12425 O O . VAL B 1 241 ? -11.615 -28.248 152.874 1.00 68.19 241 VAL B O 1
ATOM 12438 N N . THR B 1 242 ? -11.812 -26.454 151.511 1.00 73.58 242 THR B N 1
ATOM 12439 C CA . THR B 1 242 ? -12.005 -27.227 150.277 1.00 74.00 242 THR B CA 1
ATOM 12440 C C . THR B 1 242 ? -11.647 -26.382 149.044 1.00 72.17 242 THR B C 1
ATOM 12441 O O . THR B 1 242 ? -11.590 -25.149 149.117 1.00 68.69 242 THR B O 1
ATOM 12452 N N . ARG B 1 243 ? -11.385 -27.053 147.923 1.00 65.23 243 ARG B N 1
ATOM 12453 C CA . ARG B 1 243 ? -11.132 -26.374 146.652 1.00 74.82 243 ARG B CA 1
ATOM 12454 C C . ARG B 1 243 ? -12.199 -26.733 145.616 1.00 66.50 243 ARG B C 1
ATOM 12455 O O . ARG B 1 243 ? -12.260 -27.866 145.124 1.00 59.61 243 ARG B O 1
ATOM 12476 N N . ILE B 1 244 ? -13.037 -25.757 145.286 1.00 54.65 244 ILE B N 1
ATOM 12477 C CA . ILE B 1 244 ? -14.075 -25.956 144.284 1.00 76.67 244 ILE B CA 1
ATOM 12478 C C . ILE B 1 244 ? -13.486 -25.813 142.882 1.00 79.65 244 ILE B C 1
ATOM 12479 O O . ILE B 1 244 ? -13.216 -24.699 142.430 1.00 69.84 244 ILE B O 1
ATOM 12495 N N . LYS B 1 245 ? -13.280 -26.940 142.204 1.00 77.86 245 LYS B N 1
ATOM 12496 C CA . LYS B 1 245 ? -12.782 -26.923 140.831 1.00 79.09 245 LYS B CA 1
ATOM 12497 C C . LYS B 1 245 ? -13.917 -26.634 139.857 1.00 74.29 245 LYS B C 1
ATOM 12498 O O . LYS B 1 245 ? -14.984 -27.245 139.930 1.00 70.78 245 LYS B O 1
ATOM 12517 N N . VAL B 1 246 ? -13.674 -25.700 138.944 1.00 74.58 246 VAL B N 1
ATOM 12518 C CA . VAL B 1 246 ? -14.683 -25.292 137.976 1.00 84.80 246 VAL B CA 1
ATOM 12519 C C . VAL B 1 246 ? -14.092 -25.157 136.572 1.00 64.68 246 VAL B C 1
ATOM 12520 O O . VAL B 1 246 ? -13.008 -24.611 136.393 1.00 63.65 246 VAL B O 1
ATOM 12533 N N . PHE B 1 247 ? -14.821 -25.665 135.582 1.00 70.33 247 PHE B N 1
ATOM 12534 C CA . PHE B 1 247 ? -14.382 -25.625 134.187 1.00 83.06 247 PHE B CA 1
ATOM 12535 C C . PHE B 1 247 ? -15.058 -24.488 133.416 1.00 62.32 247 PHE B C 1
ATOM 12536 O O . PHE B 1 247 ? -16.231 -24.185 133.639 1.00 50.79 247 PHE B O 1
ATOM 12553 N N . ASP B 1 248 ? -14.315 -23.863 132.509 1.00 67.23 248 ASP B N 1
ATOM 12554 C CA . ASP B 1 248 ? -14.861 -22.789 131.681 1.00 62.96 248 ASP B CA 1
ATOM 12555 C C . ASP B 1 248 ? -14.263 -22.813 130.284 1.00 66.59 248 ASP B C 1
ATOM 12556 O O . ASP B 1 248 ? -13.038 -22.861 130.126 1.00 76.84 248 ASP B O 1
ATOM 12565 N N . ALA B 1 249 ? -15.129 -22.752 129.276 1.00 65.93 249 ALA B N 1
ATOM 12566 C CA . ALA B 1 249 ? -14.716 -22.931 127.879 1.00 66.38 249 ALA B CA 1
ATOM 12567 C C . ALA B 1 249 ? -13.991 -21.722 127.305 1.00 57.52 249 ALA B C 1
ATOM 12568 O O . ALA B 1 249 ? -13.176 -21.866 126.400 1.00 61.54 249 ALA B O 1
ATOM 12575 N N . ASP B 1 250 ? -14.284 -20.541 127.841 1.00 49.41 250 ASP B N 1
ATOM 12576 C CA . ASP B 1 250 ? -13.707 -19.298 127.345 1.00 44.34 250 ASP B CA 1
ATOM 12577 C C . ASP B 1 250 ? -12.171 -19.240 127.498 1.00 45.05 250 ASP B C 1
ATOM 12578 O O . ASP B 1 250 ? -11.529 -20.184 127.974 1.00 41.70 250 ASP B O 1
ATOM 12587 N N . GLU B 1 251 ? -11.596 -18.132 127.042 1.00 53.13 251 GLU B N 1
ATOM 12588 C CA . GLU B 1 251 ? -10.149 -18.007 126.885 1.00 60.09 251 GLU B CA 1
ATOM 12589 C C . GLU B 1 251 ? -9.464 -18.117 128.221 1.00 68.16 251 GLU B C 1
ATOM 12590 O O . GLU B 1 251 ? -9.711 -17.306 129.111 1.00 64.62 251 GLU B O 1
ATOM 12602 N N . ILE B 1 252 ? -8.600 -19.121 128.358 1.00 71.16 252 ILE B N 1
ATOM 12603 C CA . ILE B 1 252 ? -7.917 -19.363 129.623 1.00 53.07 252 ILE B CA 1
ATOM 12604 C C . ILE B 1 252 ? -7.116 -18.141 130.027 1.00 58.70 252 ILE B C 1
ATOM 12605 O O . ILE B 1 252 ? -6.416 -17.551 129.205 1.00 52.20 252 ILE B O 1
ATOM 12621 N N . GLY B 1 253 ? -7.249 -17.765 131.299 1.00 61.53 253 GLY B N 1
ATOM 12622 C CA . GLY B 1 253 ? -6.562 -16.615 131.864 1.00 63.36 253 GLY B CA 1
ATOM 12623 C C . GLY B 1 253 ? -7.419 -15.360 131.890 1.00 57.88 253 GLY B C 1
ATOM 12624 O O . GLY B 1 253 ? -7.201 -14.462 132.702 1.00 57.20 253 GLY B O 1
ATOM 12628 N N . SER B 1 254 ? -8.385 -15.283 130.983 1.00 64.73 254 SER B N 1
ATOM 12629 C CA . SER B 1 254 ? -9.208 -14.086 130.864 1.00 75.57 254 SER B CA 1
ATOM 12630 C C . SER B 1 254 ? -10.309 -14.065 131.926 1.00 68.50 254 SER B C 1
ATOM 12631 O O . SER B 1 254 ? -10.638 -15.092 132.532 1.00 56.35 254 SER B O 1
ATOM 12639 N N . ASP B 1 255 ? -10.879 -12.885 132.142 1.00 57.96 255 ASP B N 1
ATOM 12640 C CA . ASP B 1 255 ? -11.952 -12.725 133.110 1.00 57.15 255 ASP B CA 1
ATOM 12641 C C . ASP B 1 255 ? -13.240 -13.378 132.628 1.00 65.77 255 ASP B C 1
ATOM 12642 O O . ASP B 1 255 ? -14.185 -13.550 133.399 1.00 77.93 255 ASP B O 1
ATOM 12651 N N . ASN B 1 256 ? -13.282 -13.727 131.348 1.00 61.32 256 ASN B N 1
ATOM 12652 C CA . ASN B 1 256 ? -14.406 -14.474 130.806 1.00 67.56 256 ASN B CA 1
ATOM 12653 C C . ASN B 1 256 ? -14.322 -15.926 131.218 1.00 63.39 256 ASN B C 1
ATOM 12654 O O . ASN B 1 256 ? -15.277 -16.661 131.037 1.00 63.92 256 ASN B O 1
ATOM 12665 N N . TRP B 1 257 ? -13.157 -16.339 131.716 1.00 61.38 257 TRP B N 1
ATOM 12666 C CA . TRP B 1 257 ? -12.873 -17.741 132.027 1.00 65.79 257 TRP B CA 1
ATOM 12667 C C . TRP B 1 257 ? -12.698 -17.928 133.508 1.00 64.13 257 TRP B C 1
ATOM 12668 O O . TRP B 1 257 ? -13.038 -18.982 134.047 1.00 57.51 257 TRP B O 1
ATOM 12689 N N . LEU B 1 258 ? -12.154 -16.896 134.150 1.00 77.35 258 LEU B N 1
ATOM 12690 C CA . LEU B 1 258 ? -11.873 -16.920 135.590 1.00 80.13 258 LEU B CA 1
ATOM 12691 C C . LEU B 1 258 ? -13.139 -17.156 136.382 1.00 67.59 258 LEU B C 1
ATOM 12692 O O . LEU B 1 258 ? -14.123 -16.427 136.214 1.00 70.20 258 LEU B O 1
ATOM 12708 N N . ALA B 1 259 ? -13.111 -18.178 137.235 1.00 63.66 259 ALA B N 1
ATOM 12709 C CA . ALA B 1 259 ? -14.251 -18.489 138.104 1.00 73.09 259 ALA B CA 1
ATOM 12710 C C . ALA B 1 259 ? -14.523 -17.333 139.059 1.00 58.37 259 ALA B C 1
ATOM 12711 O O . ALA B 1 259 ? -13.613 -16.638 139.502 1.00 63.60 259 ALA B O 1
ATOM 12718 N N . ASN B 1 260 ? -15.785 -17.135 139.376 1.00 62.01 260 ASN B N 1
ATOM 12719 C CA . ASN B 1 260 ? -16.146 -16.099 140.313 1.00 71.68 260 ASN B CA 1
ATOM 12720 C C . ASN B 1 260 ? -17.176 -16.606 141.331 1.00 78.02 260 ASN B C 1
ATOM 12721 O O . ASN B 1 260 ? -18.002 -17.464 141.003 1.00 72.34 260 ASN B O 1
ATOM 12732 N N . PHE B 1 261 ? -17.160 -16.042 142.546 1.00 74.95 261 PHE B N 1
ATOM 12733 C CA . PHE B 1 261 ? -17.972 -16.566 143.656 1.00 65.96 261 PHE B CA 1
ATOM 12734 C C . PHE B 1 261 ? -18.722 -15.546 144.515 1.00 72.85 261 PHE B C 1
ATOM 12735 O O . PHE B 1 261 ? -18.178 -14.519 144.941 1.00 92.08 261 PHE B O 1
ATOM 12752 N N . THR B 1 262 ? -19.983 -15.877 144.775 1.00 74.76 262 THR B N 1
ATOM 12753 C CA . THR B 1 262 ? -20.827 -15.141 145.712 1.00 90.59 262 THR B CA 1
ATOM 12754 C C . THR B 1 262 ? -21.517 -16.134 146.640 1.00 76.26 262 THR B C 1
ATOM 12755 O O . THR B 1 262 ? -22.048 -17.142 146.181 1.00 74.97 262 THR B O 1
ATOM 12766 N N . PHE B 1 263 ? -21.503 -15.860 147.940 1.00 64.40 263 PHE B N 1
ATOM 12767 C CA . PHE B 1 263 ? -22.176 -16.734 148.896 1.00 74.05 263 PHE B CA 1
ATOM 12768 C C . PHE B 1 263 ? -23.700 -16.633 148.799 1.00 82.43 263 PHE B C 1
ATOM 12769 O O . PHE B 1 263 ? -24.258 -15.534 148.871 1.00 84.61 263 PHE B O 1
ATOM 12786 N N . ALA B 1 264 ? -24.364 -17.780 148.649 1.00 76.95 264 ALA B N 1
ATOM 12787 C CA . ALA B 1 264 ? -25.826 -17.828 148.531 1.00 83.00 264 ALA B CA 1
ATOM 12788 C C . ALA B 1 264 ? -26.484 -17.896 149.903 1.00 96.94 264 ALA B C 1
ATOM 12789 O O . ALA B 1 264 ? -27.416 -17.141 150.201 1.00 93.82 264 ALA B O 1
ATOM 12796 N N . SER B 1 265 ? -25.987 -18.811 150.731 1.00 95.47 265 SER B N 1
ATOM 12797 C CA . SER B 1 265 ? -26.490 -18.990 152.086 1.00 82.61 265 SER B CA 1
ATOM 12798 C C . SER B 1 265 ? -25.520 -19.790 152.950 1.00 73.60 265 SER B C 1
ATOM 12799 O O . SER B 1 265 ? -24.934 -20.773 152.497 1.00 82.16 265 SER B O 1
ATOM 12807 N N . GLY B 1 266 ? -25.362 -19.372 154.199 1.00 61.51 266 GLY B N 1
ATOM 12808 C CA . GLY B 1 266 ? -24.554 -20.117 155.147 1.00 74.83 266 GLY B CA 1
ATOM 12809 C C . GLY B 1 266 ? -23.336 -19.372 155.660 1.00 68.54 266 GLY B C 1
ATOM 12810 O O . GLY B 1 266 ? -22.557 -19.923 156.441 1.00 69.33 266 GLY B O 1
ATOM 12814 N N . ASN B 1 267 ? -23.165 -18.127 155.223 1.00 51.98 267 ASN B N 1
ATOM 12815 C CA . ASN B 1 267 ? -22.025 -17.322 155.653 1.00 72.46 267 ASN B CA 1
ATOM 12816 C C . ASN B 1 267 ? -22.483 -16.010 156.291 1.00 78.39 267 ASN B C 1
ATOM 12817 O O . ASN B 1 267 ? -21.820 -14.971 156.183 1.00 67.36 267 ASN B O 1
ATOM 12828 N N . GLU B 1 268 ? -23.619 -16.067 156.977 1.00 88.77 268 GLU B N 1
ATOM 12829 C CA . GLU B 1 268 ? -24.170 -14.881 157.620 1.00 76.32 268 GLU B CA 1
ATOM 12830 C C . GLU B 1 268 ? -23.270 -14.448 158.769 1.00 69.59 268 GLU B C 1
ATOM 12831 O O . GLU B 1 268 ? -23.229 -13.272 159.123 1.00 65.87 268 GLU B O 1
ATOM 12843 N N . GLY B 1 269 ? -22.538 -15.404 159.335 1.00 64.57 269 GLY B N 1
ATOM 12844 C CA . GLY B 1 269 ? -21.668 -15.130 160.460 1.00 68.67 269 GLY B CA 1
ATOM 12845 C C . GLY B 1 269 ? -20.331 -14.570 160.039 1.00 71.30 269 GLY B C 1
ATOM 12846 O O . GLY B 1 269 ? -19.557 -14.107 160.875 1.00 77.55 269 GLY B O 1
ATOM 12850 N N . GLY B 1 270 ? -20.060 -14.608 158.740 1.00 86.98 270 GLY B N 1
ATOM 12851 C CA . GLY B 1 270 ? -18.774 -14.178 158.223 1.00 82.49 270 GLY B CA 1
ATOM 12852 C C . GLY B 1 270 ? -17.680 -15.137 158.655 1.00 73.18 270 GLY B C 1
ATOM 12853 O O . GLY B 1 270 ? -16.612 -14.717 159.099 1.00 77.41 270 GLY B O 1
ATOM 12857 N N . TYR B 1 271 ? -17.960 -16.431 158.531 1.00 68.90 271 TYR B N 1
ATOM 12858 C CA . TYR B 1 271 ? -17.022 -17.475 158.926 1.00 62.07 271 TYR B CA 1
ATOM 12859 C C . TYR B 1 271 ? -16.106 -17.905 157.790 1.00 68.22 271 TYR B C 1
ATOM 12860 O O . TYR B 1 271 ? -15.025 -18.446 158.031 1.00 59.08 271 TYR B O 1
ATOM 12878 N N . PHE B 1 272 ? -16.541 -17.660 156.555 1.00 80.96 272 PHE B N 1
ATOM 12879 C CA . PHE B 1 272 ? -15.799 -18.097 155.373 1.00 72.10 272 PHE B CA 1
ATOM 12880 C C . PHE B 1 272 ? -15.415 -16.956 154.436 1.00 73.29 272 PHE B C 1
ATOM 12881 O O . PHE B 1 272 ? -16.133 -15.963 154.288 1.00 68.19 272 PHE B O 1
ATOM 12898 N N . HIS B 1 273 ? -14.260 -17.124 153.807 1.00 69.78 273 HIS B N 1
ATOM 12899 C CA . HIS B 1 273 ? -13.772 -16.196 152.805 1.00 76.87 273 HIS B CA 1
ATOM 12900 C C . HIS B 1 273 ? -13.349 -17.000 151.587 1.00 87.13 273 HIS B C 1
ATOM 12901 O O . HIS B 1 273 ? -12.650 -18.014 151.714 1.00 76.44 273 HIS B O 1
ATOM 12915 N N . ILE B 1 274 ? -13.780 -16.547 150.413 1.00 88.12 274 ILE B N 1
ATOM 12916 C CA . ILE B 1 274 ? -13.466 -17.235 149.171 1.00 73.79 274 ILE B CA 1
ATOM 12917 C C . ILE B 1 274 ? -12.716 -16.318 148.187 1.00 76.98 274 ILE B C 1
ATOM 12918 O O . ILE B 1 274 ? -12.998 -15.123 148.066 1.00 79.23 274 ILE B O 1
ATOM 12934 N N . GLU B 1 275 ? -11.734 -16.891 147.505 1.00 75.80 275 GLU B N 1
ATOM 12935 C CA . GLU B 1 275 ? -11.018 -16.191 146.450 1.00 73.64 275 GLU B CA 1
ATOM 12936 C C . GLU B 1 275 ? -10.536 -17.240 145.460 1.00 81.60 275 GLU B C 1
ATOM 12937 O O . GLU B 1 275 ? -10.096 -18.321 145.861 1.00 64.13 275 GLU B O 1
ATOM 12949 N N . THR B 1 276 ? -10.633 -16.923 144.172 1.00 74.43 276 THR B N 1
ATOM 12950 C CA . THR B 1 276 ? -10.335 -17.889 143.123 1.00 57.71 276 THR B CA 1
ATOM 12951 C C . THR B 1 276 ? -8.851 -17.909 142.771 1.00 62.37 276 THR B C 1
ATOM 12952 O O . THR B 1 276 ? -8.219 -16.857 142.659 1.00 59.87 276 THR B O 1
ATOM 12963 N N . ASP B 1 277 ? -8.306 -19.113 142.596 1.00 59.53 277 ASP B N 1
ATOM 12964 C CA . ASP B 1 277 ? -6.926 -19.283 142.144 1.00 74.31 277 ASP B CA 1
ATOM 12965 C C . ASP B 1 277 ? -6.859 -19.226 140.608 1.00 79.31 277 ASP B C 1
ATOM 12966 O O . ASP B 1 277 ? -7.363 -20.114 139.904 1.00 61.27 277 ASP B O 1
ATOM 12975 N N . ALA B 1 278 ? -6.235 -18.171 140.096 1.00 74.66 278 ALA B N 1
ATOM 12976 C CA . ALA B 1 278 ? -6.267 -17.891 138.668 1.00 71.76 278 ALA B CA 1
ATOM 12977 C C . ALA B 1 278 ? -5.510 -18.932 137.850 1.00 74.86 278 ALA B C 1
ATOM 12978 O O . ALA B 1 278 ? -5.714 -19.038 136.639 1.00 86.75 278 ALA B O 1
ATOM 12985 N N . GLN B 1 279 ? -4.644 -19.701 138.504 1.00 74.94 279 GLN B N 1
ATOM 12986 C CA . GLN B 1 279 ? -3.835 -20.696 137.804 1.00 85.33 279 GLN B CA 1
ATOM 12987 C C . GLN B 1 279 ? -4.585 -22.014 137.664 1.00 74.76 279 GLN B C 1
ATOM 12988 O O . GLN B 1 279 ? -4.448 -22.705 136.659 1.00 87.87 279 GLN B O 1
ATOM 13002 N N . THR B 1 280 ? -5.377 -22.356 138.672 1.00 74.54 280 THR B N 1
ATOM 13003 C CA . THR B 1 280 ? -6.107 -23.621 138.674 1.00 78.42 280 THR B CA 1
ATOM 13004 C C . THR B 1 280 ? -7.610 -23.405 138.531 1.00 77.78 280 THR B C 1
ATOM 13005 O O . THR B 1 280 ? -8.372 -24.366 138.378 1.00 71.44 280 THR B O 1
ATOM 13016 N N . ASN B 1 281 ? -8.033 -22.145 138.593 1.00 70.44 281 ASN B N 1
ATOM 13017 C CA . ASN B 1 281 ? -9.448 -21.813 138.506 1.00 62.32 281 ASN B CA 1
ATOM 13018 C C . ASN B 1 281 ? -10.256 -22.579 139.541 1.00 72.89 281 ASN B C 1
ATOM 13019 O O . ASN B 1 281 ? -11.343 -23.088 139.246 1.00 61.39 281 ASN B O 1
ATOM 13030 N N . GLU B 1 282 ? -9.693 -22.674 140.743 1.00 86.94 282 GLU B N 1
ATOM 13031 C CA . GLU B 1 282 ? -10.342 -23.327 141.874 1.00 65.44 282 GLU B CA 1
ATOM 13032 C C . GLU B 1 282 ? -10.868 -22.270 142.840 1.00 70.30 282 GLU B C 1
ATOM 13033 O O . GLU B 1 282 ? -10.243 -21.218 143.030 1.00 63.22 282 GLU B O 1
ATOM 13045 N N . GLY B 1 283 ? -12.026 -22.542 143.433 1.00 75.34 283 GLY B N 1
ATOM 13046 C CA . GLY B 1 283 ? -12.550 -21.699 144.490 1.00 66.14 283 GLY B CA 1
ATOM 13047 C C . GLY B 1 283 ? -11.901 -22.094 145.802 1.00 73.29 283 GLY B C 1
ATOM 13048 O O . GLY B 1 283 ? -12.094 -23.213 146.283 1.00 77.13 283 GLY B O 1
ATOM 13052 N N . ILE B 1 284 ? -11.108 -21.189 146.368 1.00 77.07 284 ILE B N 1
ATOM 13053 C CA . ILE B 1 284 ? -10.430 -21.447 147.640 1.00 83.15 284 ILE B CA 1
ATOM 13054 C C . ILE B 1 284 ? -11.241 -20.938 148.824 1.00 81.05 284 ILE B C 1
ATOM 13055 O O . ILE B 1 284 ? -11.206 -19.748 149.141 1.00 89.58 284 ILE B O 1
ATOM 13071 N N . VAL B 1 285 ? -11.963 -21.840 149.481 1.00 71.49 285 VAL B N 1
ATOM 13072 C CA . VAL B 1 285 ? -12.706 -21.473 150.688 1.00 87.86 285 VAL B CA 1
ATOM 13073 C C . VAL B 1 285 ? -11.827 -21.648 151.924 1.00 81.02 285 VAL B C 1
ATOM 13074 O O . VAL B 1 285 ? -11.185 -22.686 152.106 1.00 75.76 285 VAL B O 1
ATOM 13087 N N . THR B 1 286 ? -11.785 -20.619 152.764 1.00 77.84 286 THR B N 1
ATOM 13088 C CA . THR B 1 286 ? -10.953 -20.654 153.965 1.00 87.15 286 THR B CA 1
ATOM 13089 C C . THR B 1 286 ? -11.694 -20.129 155.185 1.00 81.24 286 THR B C 1
ATOM 13090 O O . THR B 1 286 ? -12.515 -19.212 155.092 1.00 76.36 286 THR B O 1
ATOM 13101 N N . LEU B 1 287 ? -11.377 -20.713 156.332 1.00 73.02 287 LEU B N 1
ATOM 13102 C CA . LEU B 1 287 ? -11.991 -20.332 157.592 1.00 68.43 287 LEU B CA 1
ATOM 13103 C C . LEU B 1 287 ? -11.344 -19.069 158.143 1.00 61.44 287 LEU B C 1
ATOM 13104 O O . LEU B 1 287 ? -10.135 -19.031 158.364 1.00 66.78 287 LEU B O 1
ATOM 13120 N N . ILE B 1 288 ? -12.149 -18.036 158.356 1.00 52.90 288 ILE B N 1
ATOM 13121 C CA . ILE B 1 288 ? -11.643 -16.762 158.866 1.00 74.67 288 ILE B CA 1
ATOM 13122 C C . ILE B 1 288 ? -12.159 -16.473 160.279 1.00 82.38 288 ILE B C 1
ATOM 13123 O O . ILE B 1 288 ? -12.053 -15.346 160.770 1.00 72.91 288 ILE B O 1
ATOM 13139 N N . LYS B 1 289 ? -12.712 -17.498 160.924 1.00 78.42 289 LYS B N 1
ATOM 13140 C CA . LYS B 1 289 ? -13.243 -17.379 162.281 1.00 73.64 289 LYS B CA 1
ATOM 13141 C C . LYS B 1 289 ? -13.199 -18.719 162.993 1.00 76.53 289 LYS B C 1
ATOM 13142 O O . LYS B 1 289 ? -13.660 -19.724 162.450 1.00 79.39 289 LYS B O 1
ATOM 13161 N N . GLU B 1 290 ? -12.662 -18.733 164.210 1.00 68.80 290 GLU B N 1
ATOM 13162 C CA . GLU B 1 290 ? -12.601 -19.963 164.990 1.00 74.84 290 GLU B CA 1
ATOM 13163 C C . GLU B 1 290 ? -14.008 -20.433 165.296 1.00 61.65 290 GLU B C 1
ATOM 13164 O O . GLU B 1 290 ? -14.916 -19.621 165.443 1.00 67.83 290 GLU B O 1
ATOM 13176 N N . VAL B 1 291 ? -14.178 -21.746 165.389 1.00 61.62 291 VAL B N 1
ATOM 13177 C CA . VAL B 1 291 ? -15.469 -22.330 165.725 1.00 65.04 291 VAL B CA 1
ATOM 13178 C C . VAL B 1 291 ? -15.327 -23.218 166.961 1.00 73.84 291 VAL B C 1
ATOM 13179 O O . VAL B 1 291 ? -14.268 -23.818 167.195 1.00 53.02 291 VAL B O 1
ATOM 13192 N N . ASP B 1 292 ? -16.403 -23.279 167.747 1.00 71.36 292 ASP B N 1
ATOM 13193 C CA . ASP B 1 292 ? -16.453 -24.081 168.963 1.00 63.83 292 ASP B CA 1
ATOM 13194 C C . ASP B 1 292 ? -17.230 -25.366 168.714 1.00 51.03 292 ASP B C 1
ATOM 13195 O O . ASP B 1 292 ? -18.416 -25.327 168.416 1.00 68.77 292 ASP B O 1
ATOM 13204 N N . TYR B 1 293 ? -16.560 -26.505 168.835 1.00 49.27 293 TYR B N 1
ATOM 13205 C CA . TYR B 1 293 ? -17.199 -27.793 168.583 1.00 57.19 293 TYR B CA 1
ATOM 13206 C C . TYR B 1 293 ? -18.375 -28.055 169.526 1.00 66.42 293 TYR B C 1
ATOM 13207 O O . TYR B 1 293 ? -19.342 -28.738 169.175 1.00 67.38 293 TYR B O 1
ATOM 13225 N N . GLU B 1 294 ? -18.288 -27.495 170.725 1.00 67.62 294 GLU B N 1
ATOM 13226 C CA . GLU B 1 294 ? -19.327 -27.687 171.724 1.00 72.11 294 GLU B CA 1
ATOM 13227 C C . GLU B 1 294 ? -20.586 -26.917 171.365 1.00 71.29 294 GLU B C 1
ATOM 13228 O O . GLU B 1 294 ? -21.679 -27.281 171.788 1.00 69.39 294 GLU B O 1
ATOM 13240 N N . GLU B 1 295 ? -20.412 -25.852 170.589 1.00 68.41 295 GLU B N 1
ATOM 13241 C CA . GLU B 1 295 ? -21.520 -25.007 170.169 1.00 72.91 295 GLU B CA 1
ATOM 13242 C C . GLU B 1 295 ? -22.007 -25.337 168.756 1.00 61.34 295 GLU B C 1
ATOM 13243 O O . GLU B 1 295 ? -23.211 -25.325 168.494 1.00 64.27 295 GLU B O 1
ATOM 13255 N N . MET B 1 296 ? -21.070 -25.632 167.856 1.00 76.46 296 MET B N 1
ATOM 13256 C CA . MET B 1 296 ? -21.379 -25.906 166.447 1.00 73.64 296 MET B CA 1
ATOM 13257 C C . MET B 1 296 ? -20.534 -27.055 165.919 1.00 65.33 296 MET B C 1
ATOM 13258 O O . MET B 1 296 ? -19.310 -27.027 166.029 1.00 66.08 296 MET B O 1
ATOM 13272 N N . LYS B 1 297 ? -21.187 -28.050 165.327 1.00 72.47 297 LYS B N 1
ATOM 13273 C CA . LYS B 1 297 ? -20.486 -29.208 164.759 1.00 81.90 297 LYS B CA 1
ATOM 13274 C C . LYS B 1 297 ? -20.503 -29.222 163.219 1.00 87.90 297 LYS B C 1
ATOM 13275 O O . LYS B 1 297 ? -19.579 -29.742 162.584 1.00 74.54 297 LYS B O 1
ATOM 13294 N N . ASN B 1 298 ? -21.556 -28.650 162.634 1.00 85.40 298 ASN B N 1
ATOM 13295 C CA . ASN B 1 298 ? -21.675 -28.522 161.184 1.00 74.93 298 ASN B CA 1
ATOM 13296 C C . ASN B 1 298 ? -21.751 -27.060 160.749 1.00 72.66 298 ASN B C 1
ATOM 13297 O O . ASN B 1 298 ? -22.469 -26.253 161.341 1.00 75.53 298 ASN B O 1
ATOM 13308 N N . LEU B 1 299 ? -21.013 -26.734 159.696 1.00 77.08 299 LEU B N 1
ATOM 13309 C CA . LEU B 1 299 ? -20.979 -25.377 159.162 1.00 81.21 299 LEU B CA 1
ATOM 13310 C C . LEU B 1 299 ? -21.432 -25.326 157.699 1.00 82.98 299 LEU B C 1
ATOM 13311 O O . LEU B 1 299 ? -20.938 -24.512 156.919 1.00 78.53 299 LEU B O 1
ATOM 13327 N N . ASP B 1 300 ? -22.383 -26.187 157.343 1.00 83.18 300 ASP B N 1
ATOM 13328 C CA . ASP B 1 300 ? -22.852 -26.309 155.964 1.00 88.61 300 ASP B CA 1
ATOM 13329 C C . ASP B 1 300 ? -23.213 -24.951 155.357 1.00 84.91 300 ASP B C 1
ATOM 13330 O O . ASP B 1 300 ? -23.675 -24.046 156.061 1.00 81.21 300 ASP B O 1
ATOM 13339 N N . PHE B 1 301 ? -22.970 -24.810 154.054 1.00 82.94 301 PHE B N 1
ATOM 13340 C CA . PHE B 1 301 ? -23.301 -23.581 153.335 1.00 88.91 301 PHE B CA 1
ATOM 13341 C C . PHE B 1 301 ? -23.373 -23.819 151.822 1.00 81.20 301 PHE B C 1
ATOM 13342 O O . PHE B 1 301 ? -23.104 -24.923 151.331 1.00 65.66 301 PHE B O 1
ATOM 13359 N N . SER B 1 302 ? -23.761 -22.777 151.094 1.00 75.76 302 SER B N 1
ATOM 13360 C CA . SER B 1 302 ? -23.864 -22.861 149.643 1.00 77.87 302 SER B CA 1
ATOM 13361 C C . SER B 1 302 ? -23.365 -21.597 148.949 1.00 82.92 302 SER B C 1
ATOM 13362 O O . SER B 1 302 ? -23.517 -20.480 149.458 1.00 70.44 302 SER B O 1
ATOM 13370 N N . VAL B 1 303 ? -22.783 -21.797 147.768 1.00 78.49 303 VAL B N 1
ATOM 13371 C CA . VAL B 1 303 ? -22.257 -20.711 146.952 1.00 73.16 303 VAL B CA 1
ATOM 13372 C C . VAL B 1 303 ? -22.735 -20.929 145.514 1.00 79.92 303 VAL B C 1
ATOM 13373 O O . VAL B 1 303 ? -23.071 -22.056 145.154 1.00 79.84 303 VAL B O 1
ATOM 13386 N N . ILE B 1 304 ? -22.807 -19.864 144.711 1.00 88.74 304 ILE B N 1
ATOM 13387 C CA . ILE B 1 304 ? -23.100 -20.001 143.275 1.00 87.21 304 ILE B CA 1
ATOM 13388 C C . ILE B 1 304 ? -21.942 -19.441 142.466 1.00 81.27 304 ILE B C 1
ATOM 13389 O O . ILE B 1 304 ? -21.340 -18.432 142.846 1.00 75.47 304 ILE B O 1
ATOM 13405 N N . VAL B 1 305 ? -21.639 -20.114 141.355 1.00 87.19 305 VAL B N 1
ATOM 13406 C CA . VAL B 1 305 ? -20.484 -19.778 140.519 1.00 73.33 305 VAL B CA 1
ATOM 13407 C C . VAL B 1 305 ? -20.871 -18.923 139.321 1.00 63.79 305 VAL B C 1
ATOM 13408 O O . VAL B 1 305 ? -21.938 -19.084 138.738 1.00 70.68 305 VAL B O 1
ATOM 13421 N N . ALA B 1 306 ? -19.980 -18.016 138.956 1.00 64.27 306 ALA B N 1
ATOM 13422 C CA . ALA B 1 306 ? -20.161 -17.197 137.771 1.00 62.06 306 ALA B CA 1
ATOM 13423 C C . ALA B 1 306 ? -18.777 -16.835 137.225 1.00 72.79 306 ALA B C 1
ATOM 13424 O O . ALA B 1 306 ? -17.784 -17.439 137.634 1.00 68.91 306 ALA B O 1
ATOM 13431 N N . ASN B 1 307 ? -18.700 -15.871 136.320 1.00 79.38 307 ASN B N 1
ATOM 13432 C CA . ASN B 1 307 ? -17.431 -15.400 135.795 1.00 72.61 307 ASN B CA 1
ATOM 13433 C C . ASN B 1 307 ? -17.114 -14.023 136.348 1.00 59.93 307 ASN B C 1
ATOM 13434 O O . ASN B 1 307 ? -18.028 -13.280 136.686 1.00 53.07 307 ASN B O 1
ATOM 13445 N N . LYS B 1 308 ? -15.831 -13.692 136.440 1.00 57.12 308 LYS B N 1
ATOM 13446 C CA . LYS B 1 308 ? -15.415 -12.387 136.931 1.00 67.04 308 LYS B CA 1
ATOM 13447 C C . LYS B 1 308 ? -15.942 -11.303 136.006 1.00 59.09 308 LYS B C 1
ATOM 13448 O O . LYS B 1 308 ? -16.295 -10.206 136.436 1.00 64.54 308 LYS B O 1
ATOM 13467 N N . ALA B 1 309 ? -15.989 -11.622 134.724 1.00 68.15 309 ALA B N 1
ATOM 13468 C CA . ALA B 1 309 ? -16.571 -10.725 133.743 1.00 75.20 309 ALA B CA 1
ATOM 13469 C C . ALA B 1 309 ? -18.054 -11.055 133.560 1.00 69.61 309 ALA B C 1
ATOM 13470 O O . ALA B 1 309 ? -18.464 -12.207 133.750 1.00 72.39 309 ALA B O 1
ATOM 13477 N N . ALA B 1 310 ? -18.855 -10.051 133.202 1.00 59.95 310 ALA B N 1
ATOM 13478 C CA . ALA B 1 310 ? -20.276 -10.275 132.936 1.00 66.68 310 ALA B CA 1
ATOM 13479 C C . ALA B 1 310 ? -20.453 -11.183 131.730 1.00 65.76 310 ALA B C 1
ATOM 13480 O O . ALA B 1 310 ? -19.568 -11.268 130.867 1.00 62.82 310 ALA B O 1
ATOM 13487 N N . PHE B 1 311 ? -21.589 -11.876 131.686 1.00 66.28 311 PHE B N 1
ATOM 13488 C CA . PHE B 1 311 ? -21.896 -12.753 130.566 1.00 67.86 311 PHE B CA 1
ATOM 13489 C C . PHE B 1 311 ? -22.299 -11.924 129.363 1.00 76.81 311 PHE B C 1
ATOM 13490 O O . PHE B 1 311 ? -22.931 -10.876 129.517 1.00 75.16 311 PHE B O 1
ATOM 13507 N N . HIS B 1 312 ? -21.938 -12.392 128.171 1.00 73.38 312 HIS B N 1
ATOM 13508 C CA . HIS B 1 312 ? -22.310 -11.702 126.943 1.00 77.37 312 HIS B CA 1
ATOM 13509 C C . HIS B 1 312 ? -23.820 -11.661 126.810 1.00 78.15 312 HIS B C 1
ATOM 13510 O O . HIS B 1 312 ? -24.495 -12.603 127.222 1.00 75.42 312 HIS B O 1
ATOM 13524 N N . LYS B 1 313 ? -24.345 -10.581 126.228 1.00 80.32 313 LYS B N 1
ATOM 13525 C CA . LYS B 1 313 ? -25.790 -10.416 126.060 1.00 83.42 313 LYS B CA 1
ATOM 13526 C C . LYS B 1 313 ? -26.407 -11.617 125.336 1.00 79.62 313 LYS B C 1
ATOM 13527 O O . LYS B 1 313 ? -27.580 -11.933 125.520 1.00 87.56 313 LYS B O 1
ATOM 13546 N N . SER B 1 314 ? -25.597 -12.294 124.531 1.00 67.09 314 SER B N 1
ATOM 13547 C CA . SER B 1 314 ? -26.044 -13.460 123.791 1.00 66.01 314 SER B CA 1
ATOM 13548 C C . SER B 1 314 ? -26.427 -14.631 124.700 1.00 72.22 314 SER B C 1
ATOM 13549 O O . SER B 1 314 ? -27.378 -15.363 124.420 1.00 65.64 314 SER B O 1
ATOM 13557 N N . ILE B 1 315 ? -25.679 -14.800 125.785 1.00 73.85 315 ILE B N 1
ATOM 13558 C CA . ILE B 1 315 ? -25.813 -15.971 126.646 1.00 62.22 315 ILE B CA 1
ATOM 13559 C C . ILE B 1 315 ? -26.552 -15.605 127.953 1.00 87.04 315 ILE B C 1
ATOM 13560 O O . ILE B 1 315 ? -26.931 -16.479 128.743 1.00 72.94 315 ILE B O 1
ATOM 13576 N N . ARG B 1 316 ? -26.782 -14.312 128.175 1.00 90.61 316 ARG B N 1
ATOM 13577 C CA . ARG B 1 316 ? -27.588 -13.886 129.319 1.00 77.09 316 ARG B CA 1
ATOM 13578 C C . ARG B 1 316 ? -29.021 -14.329 129.094 1.00 96.67 316 ARG B C 1
ATOM 13579 O O . ARG B 1 316 ? -29.441 -14.541 127.954 1.00 114.11 316 ARG B O 1
ATOM 13600 N N . SER B 1 317 ? -29.758 -14.473 130.188 1.00 82.32 317 SER B N 1
ATOM 13601 C CA . SER B 1 317 ? -31.126 -14.986 130.157 1.00 85.07 317 SER B CA 1
ATOM 13602 C C . SER B 1 317 ? -31.146 -16.481 129.840 1.00 86.41 317 SER B C 1
ATOM 13603 O O . SER B 1 317 ? -32.215 -17.076 129.711 1.00 96.45 317 SER B O 1
ATOM 13611 N N . LYS B 1 318 ? -29.963 -17.079 129.722 1.00 78.88 318 LYS B N 1
ATOM 13612 C CA . LYS B 1 318 ? -29.825 -18.529 129.621 1.00 88.05 318 LYS B CA 1
ATOM 13613 C C . LYS B 1 318 ? -29.174 -19.052 130.911 1.00 93.94 318 LYS B C 1
ATOM 13614 O O . LYS B 1 318 ? -29.234 -20.246 131.223 1.00 81.76 318 LYS B O 1
ATOM 13633 N N . TYR B 1 319 ? -28.574 -18.139 131.671 1.00 84.38 319 TYR B N 1
ATOM 13634 C CA . TYR B 1 319 ? -27.859 -18.502 132.890 1.00 89.78 319 TYR B CA 1
ATOM 13635 C C . TYR B 1 319 ? -28.766 -18.517 134.115 1.00 91.98 319 TYR B C 1
ATOM 13636 O O . TYR B 1 319 ? -29.396 -17.510 134.452 1.00 90.44 319 TYR B O 1
ATOM 13654 N N . LYS B 1 320 ? -28.813 -19.668 134.778 1.00 90.76 320 LYS B N 1
ATOM 13655 C CA . LYS B 1 320 ? -29.638 -19.851 135.966 1.00 83.91 320 LYS B CA 1
ATOM 13656 C C . LYS B 1 320 ? -28.793 -20.270 137.175 1.00 87.64 320 LYS B C 1
ATOM 13657 O O . LYS B 1 320 ? -28.299 -21.397 137.225 1.00 91.80 320 LYS B O 1
ATOM 13676 N N . PRO B 1 321 ? -28.618 -19.362 138.153 1.00 84.35 321 PRO B N 1
ATOM 13677 C CA . PRO B 1 321 ? -27.810 -19.675 139.337 1.00 83.86 321 PRO B CA 1
ATOM 13678 C C . PRO B 1 321 ? -28.269 -20.946 140.068 1.00 96.65 321 PRO B C 1
ATOM 13679 O O . PRO B 1 321 ? -29.396 -21.019 140.555 1.00 99.65 321 PRO B O 1
ATOM 13690 N N . THR B 1 322 ? -27.388 -21.935 140.141 1.00 102.53 322 THR B N 1
ATOM 13691 C CA . THR B 1 322 ? -27.661 -23.162 140.890 1.00 96.96 322 THR B CA 1
ATOM 13692 C C . THR B 1 322 ? -26.747 -23.248 142.125 1.00 103.01 322 THR B C 1
ATOM 13693 O O . THR B 1 322 ? -25.535 -23.406 141.986 1.00 124.02 322 THR B O 1
ATOM 13704 N N . PRO B 1 323 ? -27.311 -23.106 143.337 1.00 80.43 323 PRO B N 1
ATOM 13705 C CA . PRO B 1 323 ? -26.492 -23.198 144.557 1.00 82.25 323 PRO B CA 1
ATOM 13706 C C . PRO B 1 323 ? -25.781 -24.542 144.713 1.00 77.75 323 PRO B C 1
ATOM 13707 O O . PRO B 1 323 ? -26.385 -25.590 144.479 1.00 75.71 323 PRO B O 1
ATOM 13718 N N . ILE B 1 324 ? -24.507 -24.492 145.099 1.00 64.36 324 ILE B N 1
ATOM 13719 C CA . ILE B 1 324 ? -23.700 -25.691 145.288 1.00 76.57 324 ILE B CA 1
ATOM 13720 C C . ILE B 1 324 ? -23.651 -26.104 146.771 1.00 83.55 324 ILE B C 1
ATOM 13721 O O . ILE B 1 324 ? -23.320 -25.293 147.650 1.00 58.96 324 ILE B O 1
ATOM 13737 N N . PRO B 1 325 ? -23.951 -27.380 147.053 1.00 80.64 325 PRO B N 1
ATOM 13738 C CA . PRO B 1 325 ? -23.939 -27.809 148.449 1.00 78.38 325 PRO B CA 1
ATOM 13739 C C . PRO B 1 325 ? -22.524 -28.058 148.957 1.00 90.82 325 PRO B C 1
ATOM 13740 O O . PRO B 1 325 ? -21.745 -28.738 148.282 1.00 101.19 325 PRO B O 1
ATOM 13751 N N . ILE B 1 326 ? -22.206 -27.520 150.132 1.00 90.27 326 ILE B N 1
ATOM 13752 C CA . ILE B 1 326 ? -20.902 -27.734 150.760 1.00 88.47 326 ILE B CA 1
ATOM 13753 C C . ILE B 1 326 ? -21.087 -28.157 152.221 1.00 88.42 326 ILE B C 1
ATOM 13754 O O . ILE B 1 326 ? -21.266 -27.322 153.113 1.00 73.30 326 ILE B O 1
ATOM 13770 N N . LYS B 1 327 ? -21.067 -29.465 152.453 1.00 93.97 327 LYS B N 1
ATOM 13771 C CA . LYS B 1 327 ? -21.135 -29.998 153.806 1.00 76.60 327 LYS B CA 1
ATOM 13772 C C . LYS B 1 327 ? -19.766 -29.895 154.447 1.00 62.22 327 LYS B C 1
ATOM 13773 O O . LYS B 1 327 ? -18.788 -30.390 153.901 1.00 71.54 327 LYS B O 1
ATOM 13792 N N . VAL B 1 328 ? -19.699 -29.246 155.601 1.00 80.46 328 VAL B N 1
ATOM 13793 C CA . VAL B 1 328 ? -18.453 -29.164 156.365 1.00 85.77 328 VAL B CA 1
ATOM 13794 C C . VAL B 1 328 ? -18.732 -29.446 157.843 1.00 67.37 328 VAL B C 1
ATOM 13795 O O . VAL B 1 328 ? -19.601 -28.824 158.457 1.00 65.32 328 VAL B O 1
ATOM 13808 N N . LYS B 1 329 ? -17.991 -30.407 158.387 1.00 60.06 329 LYS B N 1
ATOM 13809 C CA . LYS B 1 329 ? -18.161 -30.846 159.767 1.00 73.93 329 LYS B CA 1
ATOM 13810 C C . LYS B 1 329 ? -16.958 -30.433 160.616 1.00 73.39 329 LYS B C 1
ATOM 13811 O O . LYS B 1 329 ? -15.825 -30.380 160.129 1.00 55.61 329 LYS B O 1
ATOM 13830 N N . VAL B 1 330 ? -17.217 -30.140 161.889 1.00 83.59 330 VAL B N 1
ATOM 13831 C CA . VAL B 1 330 ? -16.173 -29.689 162.803 1.00 67.30 330 VAL B CA 1
ATOM 13832 C C . VAL B 1 330 ? -15.651 -30.857 163.624 1.00 54.98 330 VAL B C 1
ATOM 13833 O O . VAL B 1 330 ? -16.432 -31.670 164.107 1.00 61.65 330 VAL B O 1
ATOM 13846 N N . LYS B 1 331 ? -14.330 -30.945 163.754 1.00 63.97 331 LYS B N 1
ATOM 13847 C CA . LYS B 1 331 ? -13.693 -32.025 164.500 1.00 74.26 331 LYS B CA 1
ATOM 13848 C C . LYS B 1 331 ? -13.405 -31.573 165.916 1.00 68.94 331 LYS B C 1
ATOM 13849 O O . LYS B 1 331 ? -12.939 -30.451 166.134 1.00 54.49 331 LYS B O 1
ATOM 13868 N N . ASN B 1 332 ? -13.684 -32.453 166.874 1.00 74.92 332 ASN B N 1
ATOM 13869 C CA . ASN B 1 332 ? -13.468 -32.149 168.284 1.00 79.70 332 ASN B CA 1
ATOM 13870 C C . ASN B 1 332 ? -11.984 -32.113 168.614 1.00 63.96 332 ASN B C 1
ATOM 13871 O O . ASN B 1 332 ? -11.186 -32.820 167.997 1.00 67.00 332 ASN B O 1
ATOM 13882 N N . VAL B 1 333 ? -11.634 -31.302 169.607 1.00 63.98 333 VAL B N 1
ATOM 13883 C CA . VAL B 1 333 ? -10.260 -31.202 170.097 1.00 72.38 333 VAL B CA 1
ATOM 13884 C C . VAL B 1 333 ? -10.221 -31.224 171.635 1.00 74.32 333 VAL B C 1
ATOM 13885 O O . VAL B 1 333 ? -11.049 -30.586 172.297 1.00 61.59 333 VAL B O 1
ATOM 13898 N N . LYS B 1 334 ? -9.264 -31.960 172.196 1.00 70.34 334 LYS B N 1
ATOM 13899 C CA . LYS B 1 334 ? -9.034 -31.945 173.642 1.00 58.90 334 LYS B CA 1
ATOM 13900 C C . LYS B 1 334 ? -8.674 -30.529 174.072 1.00 58.08 334 LYS B C 1
ATOM 13901 O O . LYS B 1 334 ? -7.613 -30.007 173.720 1.00 53.10 334 LYS B O 1
ATOM 13920 N N . GLU B 1 335 ? -9.572 -29.905 174.822 1.00 62.46 335 GLU B N 1
ATOM 13921 C CA . GLU B 1 335 ? -9.407 -28.507 175.196 1.00 68.18 335 GLU B CA 1
ATOM 13922 C C . GLU B 1 335 ? -9.089 -28.361 176.681 1.00 69.09 335 GLU B C 1
ATOM 13923 O O . GLU B 1 335 ? -8.550 -27.343 177.119 1.00 74.90 335 GLU B O 1
ATOM 13935 N N . GLY B 1 336 ? -9.433 -29.376 177.460 1.00 42.95 336 GLY B N 1
ATOM 13936 C CA . GLY B 1 336 ? -9.113 -29.358 178.868 1.00 48.86 336 GLY B CA 1
ATOM 13937 C C . GLY B 1 336 ? -10.079 -28.526 179.689 1.00 58.82 336 GLY B C 1
ATOM 13938 O O . GLY B 1 336 ? -11.141 -28.141 179.212 1.00 73.93 336 GLY B O 1
ATOM 13942 N N . ILE B 1 337 ? -9.705 -28.242 180.932 1.00 56.89 337 ILE B N 1
ATOM 13943 C CA . ILE B 1 337 ? -10.597 -27.565 181.857 1.00 59.40 337 ILE B CA 1
ATOM 13944 C C . ILE B 1 337 ? -10.826 -26.120 181.442 1.00 60.12 337 ILE B C 1
ATOM 13945 O O . ILE B 1 337 ? -10.019 -25.533 180.735 1.00 56.88 337 ILE B O 1
ATOM 13961 N N . HIS B 1 338 ? -11.946 -25.563 181.888 1.00 71.06 338 HIS B N 1
ATOM 13962 C CA . HIS B 1 338 ? -12.289 -24.176 181.616 1.00 59.79 338 HIS B CA 1
ATOM 13963 C C . HIS B 1 338 ? -13.435 -23.773 182.524 1.00 59.72 338 HIS B C 1
ATOM 13964 O O . HIS B 1 338 ? -14.117 -24.634 183.085 1.00 54.08 338 HIS B O 1
ATOM 13978 N N . PHE B 1 339 ? -13.652 -22.468 182.648 1.00 62.01 339 PHE B N 1
ATOM 13979 C CA . PHE B 1 339 ? -14.745 -21.933 183.454 1.00 61.91 339 PHE B CA 1
ATOM 13980 C C . PHE B 1 339 ? -15.964 -21.612 182.594 1.00 59.66 339 PHE B C 1
ATOM 13981 O O . PHE B 1 339 ? -15.825 -21.192 181.449 1.00 76.19 339 PHE B O 1
ATOM 13998 N N . LYS B 1 340 ? -17.158 -21.814 183.140 1.00 57.39 340 LYS B N 1
ATOM 13999 C CA . LYS B 1 340 ? -18.382 -21.470 182.421 1.00 56.23 340 LYS B CA 1
ATOM 14000 C C . LYS B 1 340 ? -18.474 -19.956 182.239 1.00 57.58 340 LYS B C 1
ATOM 14001 O O . LYS B 1 340 ? -19.263 -19.455 181.436 1.00 65.09 340 LYS B O 1
ATOM 14020 N N . SER B 1 341 ? -17.665 -19.231 183.001 1.00 54.48 341 SER B N 1
ATOM 14021 C CA . SER B 1 341 ? -17.532 -17.795 182.822 1.00 55.81 341 SER B CA 1
ATOM 14022 C C . SER B 1 341 ? -16.212 -17.309 183.427 1.00 68.90 341 SER B C 1
ATOM 14023 O O . SER B 1 341 ? -15.857 -17.655 184.559 1.00 70.83 341 SER B O 1
ATOM 14031 N N . SER B 1 342 ? -15.494 -16.503 182.652 1.00 64.77 342 SER B N 1
ATOM 14032 C CA . SER B 1 342 ? -14.235 -15.925 183.082 1.00 55.04 342 SER B CA 1
ATOM 14033 C C . SER B 1 342 ? -14.446 -14.949 184.245 1.00 49.96 342 SER B C 1
ATOM 14034 O O . SER B 1 342 ? -13.552 -14.746 185.062 1.00 56.27 342 SER B O 1
ATOM 14042 N N . VAL B 1 343 ? -15.627 -14.344 184.311 1.00 47.13 343 VAL B N 1
ATOM 14043 C CA . VAL B 1 343 ? -15.927 -13.364 185.346 1.00 51.43 343 VAL B CA 1
ATOM 14044 C C . VAL B 1 343 ? -17.051 -13.852 186.251 1.00 54.25 343 VAL B C 1
ATOM 14045 O O . VAL B 1 343 ? -18.007 -14.477 185.793 1.00 51.50 343 VAL B O 1
ATOM 14058 N N . ILE B 1 344 ? -16.900 -13.563 187.541 1.00 59.39 344 ILE B N 1
ATOM 14059 C CA . ILE B 1 344 ? -17.897 -13.850 188.566 1.00 44.63 344 ILE B CA 1
ATOM 14060 C C . ILE B 1 344 ? -18.252 -12.543 189.275 1.00 48.86 344 ILE B C 1
ATOM 14061 O O . ILE B 1 344 ? -17.392 -11.683 189.498 1.00 40.62 344 ILE B O 1
ATOM 14077 N N . SER B 1 345 ? -19.528 -12.393 189.607 1.00 56.97 345 SER B N 1
ATOM 14078 C CA . SER B 1 345 ? -19.982 -11.258 190.397 1.00 50.65 345 SER B CA 1
ATOM 14079 C C . SER B 1 345 ? -20.481 -11.754 191.752 1.00 50.54 345 SER B C 1
ATOM 14080 O O . SER B 1 345 ? -21.368 -12.601 191.815 1.00 53.67 345 SER B O 1
ATOM 14088 N N . ILE B 1 346 ? -19.881 -11.243 192.824 1.00 44.64 346 ILE B N 1
ATOM 14089 C CA . ILE B 1 346 ? -20.302 -11.554 194.189 1.00 54.97 346 ILE B CA 1
ATOM 14090 C C . ILE B 1 346 ? -20.607 -10.269 194.952 1.00 63.28 346 ILE B C 1
ATOM 14091 O O . ILE B 1 346 ? -19.807 -9.332 194.958 1.00 59.15 346 ILE B O 1
ATOM 14107 N N . TYR B 1 347 ? -21.776 -10.225 195.583 1.00 67.64 347 TYR B N 1
ATOM 14108 C CA . TYR B 1 347 ? -22.191 -9.049 196.345 1.00 71.06 347 TYR B CA 1
ATOM 14109 C C . TYR B 1 347 ? -22.057 -9.322 197.841 1.00 61.99 347 TYR B C 1
ATOM 14110 O O . TYR B 1 347 ? -22.613 -10.287 198.359 1.00 64.08 347 TYR B O 1
ATOM 14128 N N . VAL B 1 348 ? -21.282 -8.481 198.516 1.00 57.69 348 VAL B N 1
ATOM 14129 C CA . VAL B 1 348 ? -21.102 -8.569 199.960 1.00 64.57 348 VAL B CA 1
ATOM 14130 C C . VAL B 1 348 ? -21.449 -7.235 200.602 1.00 65.27 348 VAL B C 1
ATOM 14131 O O . VAL B 1 348 ? -21.673 -6.246 199.904 1.00 71.19 348 VAL B O 1
ATOM 14144 N N . SER B 1 349 ? -21.481 -7.209 201.931 1.00 65.04 349 SER B N 1
ATOM 14145 C CA . SER B 1 349 ? -21.856 -6.004 202.663 1.00 72.61 349 SER B CA 1
ATOM 14146 C C . SER B 1 349 ? -20.831 -5.637 203.734 1.00 70.78 349 SER B C 1
ATOM 14147 O O . SER B 1 349 ? -20.143 -6.495 204.289 1.00 56.86 349 SER B O 1
ATOM 14155 N N . GLU B 1 350 ? -20.750 -4.346 204.020 1.00 77.61 350 GLU B N 1
ATOM 14156 C CA . GLU B 1 350 ? -19.834 -3.807 205.014 1.00 69.01 350 GLU B CA 1
ATOM 14157 C C . GLU B 1 350 ? -20.356 -4.048 206.431 1.00 72.44 350 GLU B C 1
ATOM 14158 O O . GLU B 1 350 ? -19.589 -4.064 207.384 1.00 71.73 350 GLU B O 1
ATOM 14170 N N . SER B 1 351 ? -21.664 -4.269 206.551 1.00 75.41 351 SER B N 1
ATOM 14171 C CA . SER B 1 351 ? -22.300 -4.520 207.838 1.00 76.44 351 SER B CA 1
ATOM 14172 C C . SER B 1 351 ? -22.114 -5.958 208.323 1.00 71.49 351 SER B C 1
ATOM 14173 O O . SER B 1 351 ? -22.125 -6.898 207.531 1.00 68.91 351 SER B O 1
ATOM 14181 N N . MET B 1 352 ? -21.964 -6.120 209.634 1.00 71.26 352 MET B N 1
ATOM 14182 C CA . MET B 1 352 ? -21.796 -7.441 210.233 1.00 68.32 352 MET B CA 1
ATOM 14183 C C . MET B 1 352 ? -23.096 -8.237 210.219 1.00 70.04 352 MET B C 1
ATOM 14184 O O . MET B 1 352 ? -23.088 -9.456 210.401 1.00 63.76 352 MET B O 1
ATOM 14198 N N . ASP B 1 353 ? -24.210 -7.543 209.999 1.00 77.36 353 ASP B N 1
ATOM 14199 C CA . ASP B 1 353 ? -25.532 -8.151 210.107 1.00 88.77 353 ASP B CA 1
ATOM 14200 C C . ASP B 1 353 ? -25.772 -9.200 209.026 1.00 88.33 353 ASP B C 1
ATOM 14201 O O . ASP B 1 353 ? -26.590 -10.100 209.216 1.00 104.01 353 ASP B O 1
ATOM 14210 N N . ARG B 1 354 ? -25.066 -9.087 207.899 1.00 99.81 354 ARG B N 1
ATOM 14211 C CA . ARG B 1 354 ? -25.207 -10.050 206.799 1.00 110.09 354 ARG B CA 1
ATOM 14212 C C . ARG B 1 354 ? -23.865 -10.694 206.441 1.00 95.74 354 ARG B C 1
ATOM 14213 O O . ARG B 1 354 ? -23.755 -11.921 206.362 1.00 101.19 354 ARG B O 1
ATOM 14234 N N . SER B 1 355 ? -22.843 -9.869 206.245 1.00 71.94 355 SER B N 1
ATOM 14235 C CA . SER B 1 355 ? -21.519 -10.378 205.904 1.00 83.10 355 SER B CA 1
ATOM 14236 C C . SER B 1 355 ? -20.726 -10.707 207.155 1.00 76.65 355 SER B C 1
ATOM 14237 O O . SER B 1 355 ? -20.660 -9.903 208.083 1.00 78.66 355 SER B O 1
ATOM 14245 N N . SER B 1 356 ? -20.109 -11.883 207.163 1.00 84.74 356 SER B N 1
ATOM 14246 C CA . SER B 1 356 ? -19.416 -12.389 208.346 1.00 79.71 356 SER B CA 1
ATOM 14247 C C . SER B 1 356 ? -18.019 -12.867 207.984 1.00 76.29 356 SER B C 1
ATOM 14248 O O . SER B 1 356 ? -17.795 -13.425 206.910 1.00 72.48 356 SER B O 1
ATOM 14256 N N . LYS B 1 357 ? -17.077 -12.649 208.888 1.00 72.50 357 LYS B N 1
ATOM 14257 C CA . LYS B 1 357 ? -15.706 -13.065 208.654 1.00 68.33 357 LYS B CA 1
ATOM 14258 C C . LYS B 1 357 ? -15.603 -14.578 208.714 1.00 59.67 357 LYS B C 1
ATOM 14259 O O . LYS B 1 357 ? -15.603 -15.158 209.792 1.00 78.36 357 LYS B O 1
ATOM 14278 N N . GLY B 1 358 ? -15.535 -15.211 207.549 1.00 58.47 358 GLY B N 1
ATOM 14279 C CA . GLY B 1 358 ? -15.344 -16.646 207.461 1.00 60.81 358 GLY B CA 1
ATOM 14280 C C . GLY B 1 358 ? -16.544 -17.393 206.900 1.00 63.57 358 GLY B C 1
ATOM 14281 O O . GLY B 1 358 ? -16.597 -18.620 206.976 1.00 63.19 358 GLY B O 1
ATOM 14285 N N . GLN B 1 359 ? -17.500 -16.672 206.321 1.00 52.88 359 GLN B N 1
ATOM 14286 C CA . GLN B 1 359 ? -18.630 -17.324 205.659 1.00 71.77 359 GLN B CA 1
ATOM 14287 C C . GLN B 1 359 ? -18.330 -17.645 204.188 1.00 74.64 359 GLN B C 1
ATOM 14288 O O . GLN B 1 359 ? -17.618 -16.901 203.502 1.00 60.24 359 GLN B O 1
ATOM 14302 N N . ILE B 1 360 ? -18.882 -18.757 203.711 1.00 62.99 360 ILE B N 1
ATOM 14303 C CA . ILE B 1 360 ? -18.782 -19.109 202.309 1.00 55.12 360 ILE B CA 1
ATOM 14304 C C . ILE B 1 360 ? -19.590 -18.093 201.530 1.00 62.76 360 ILE B C 1
ATOM 14305 O O . ILE B 1 360 ? -20.652 -17.683 201.982 1.00 49.59 360 ILE B O 1
ATOM 14321 N N . ILE B 1 361 ? -19.082 -17.676 200.372 1.00 70.53 361 ILE B N 1
ATOM 14322 C CA . ILE B 1 361 ? -19.741 -16.646 199.570 1.00 68.95 361 ILE B CA 1
ATOM 14323 C C . ILE B 1 361 ? -19.728 -16.956 198.088 1.00 60.60 361 ILE B C 1
ATOM 14324 O O . ILE B 1 361 ? -20.101 -16.105 197.284 1.00 67.82 361 ILE B O 1
ATOM 14340 N N . GLY B 1 362 ? -19.303 -18.166 197.728 1.00 62.94 362 GLY B N 1
ATOM 14341 C CA . GLY B 1 362 ? -19.316 -18.588 196.339 1.00 66.45 362 GLY B CA 1
ATOM 14342 C C . GLY B 1 362 ? -18.232 -19.589 196.015 1.00 62.19 362 GLY B C 1
ATOM 14343 O O . GLY B 1 362 ? -17.447 -19.972 196.875 1.00 59.93 362 GLY B O 1
ATOM 14347 N N . ASN B 1 363 ? -18.194 -20.014 194.760 1.00 70.44 363 ASN B N 1
ATOM 14348 C CA . ASN B 1 363 ? -17.187 -20.963 194.304 1.00 64.89 363 ASN B CA 1
ATOM 14349 C C . ASN B 1 363 ? -16.712 -20.569 192.915 1.00 61.55 363 ASN B C 1
ATOM 14350 O O . ASN B 1 363 ? -17.269 -19.658 192.303 1.00 70.43 363 ASN B O 1
ATOM 14361 N N . PHE B 1 364 ? -15.674 -21.245 192.433 1.00 56.29 364 PHE B N 1
ATOM 14362 C CA . PHE B 1 364 ? -15.210 -21.075 191.063 1.00 47.76 364 PHE B CA 1
ATOM 14363 C C . PHE B 1 364 ? -14.932 -22.448 190.453 1.00 49.67 364 PHE B C 1
ATOM 14364 O O . PHE B 1 364 ? -13.796 -22.789 190.136 1.00 52.08 364 PHE B O 1
ATOM 14381 N N . GLN B 1 365 ? -15.992 -23.234 190.287 1.00 61.89 365 GLN B N 1
ATOM 14382 C CA . GLN B 1 365 ? -15.857 -24.615 189.836 1.00 56.88 365 GLN B CA 1
ATOM 14383 C C . GLN B 1 365 ? -15.356 -24.669 188.405 1.00 59.27 365 GLN B C 1
ATOM 14384 O O . GLN B 1 365 ? -15.882 -24.006 187.508 1.00 61.75 365 GLN B O 1
ATOM 14398 N N . ALA B 1 366 ? -14.318 -25.467 188.216 1.00 61.95 366 ALA B N 1
ATOM 14399 C CA . ALA B 1 366 ? -13.743 -25.689 186.907 1.00 52.00 366 ALA B CA 1
ATOM 14400 C C . ALA B 1 366 ? -14.396 -26.907 186.255 1.00 63.36 366 ALA B C 1
ATOM 14401 O O . ALA B 1 366 ? -14.504 -27.973 186.867 1.00 67.43 366 ALA B O 1
ATOM 14408 N N . PHE B 1 367 ? -14.829 -26.741 185.011 1.00 62.66 367 PHE B N 1
ATOM 14409 C CA . PHE B 1 367 ? -15.468 -27.817 184.270 1.00 57.62 367 PHE B CA 1
ATOM 14410 C C . PHE B 1 367 ? -14.566 -28.290 183.144 1.00 50.90 367 PHE B C 1
ATOM 14411 O O . PHE B 1 367 ? -13.807 -27.503 182.589 1.00 39.86 367 PHE B O 1
ATOM 14428 N N . ASP B 1 368 ? -14.660 -29.577 182.820 1.00 51.21 368 ASP B N 1
ATOM 14429 C CA . ASP B 1 368 ? -14.002 -30.142 181.651 1.00 52.18 368 ASP B CA 1
ATOM 14430 C C . ASP B 1 368 ? -14.814 -29.821 180.404 1.00 64.44 368 ASP B C 1
ATOM 14431 O O . ASP B 1 368 ? -15.875 -30.402 180.193 1.00 59.30 368 ASP B O 1
ATOM 14440 N N . GLU B 1 369 ? -14.295 -28.912 179.582 1.00 60.50 369 GLU B N 1
ATOM 14441 C CA . GLU B 1 369 ? -15.017 -28.360 178.439 1.00 55.52 369 GLU B CA 1
ATOM 14442 C C . GLU B 1 369 ? -15.533 -29.442 177.495 1.00 58.99 369 GLU B C 1
ATOM 14443 O O . GLU B 1 369 ? -16.587 -29.293 176.865 1.00 54.86 369 GLU B O 1
ATOM 14455 N N . ASP B 1 370 ? -14.797 -30.540 177.412 1.00 56.49 370 ASP B N 1
ATOM 14456 C CA . ASP B 1 370 ? -15.125 -31.588 176.457 1.00 64.90 370 ASP B CA 1
ATOM 14457 C C . ASP B 1 370 ? -16.304 -32.428 176.936 1.00 58.24 370 ASP B C 1
ATOM 14458 O O . ASP B 1 370 ? -17.148 -32.832 176.140 1.00 51.92 370 ASP B O 1
ATOM 14467 N N . THR B 1 371 ? -16.363 -32.685 178.238 1.00 68.33 371 THR B N 1
ATOM 14468 C CA . THR B 1 371 ? -17.402 -33.552 178.798 1.00 55.66 371 THR B CA 1
ATOM 14469 C C . THR B 1 371 ? -18.553 -32.756 179.399 1.00 57.73 371 THR B C 1
ATOM 14470 O O . THR B 1 371 ? -19.672 -33.254 179.489 1.00 67.11 371 THR B O 1
ATOM 14481 N N . GLY B 1 372 ? -18.273 -31.521 179.804 1.00 66.63 372 GLY B N 1
ATOM 14482 C CA . GLY B 1 372 ? -19.267 -30.675 180.444 1.00 64.84 372 GLY B CA 1
ATOM 14483 C C . GLY B 1 372 ? -19.366 -30.913 181.943 1.00 64.79 372 GLY B C 1
ATOM 14484 O O . GLY B 1 372 ? -20.033 -30.153 182.655 1.00 59.03 372 GLY B O 1
ATOM 14488 N N . LEU B 1 373 ? -18.683 -31.955 182.421 1.00 53.19 373 LEU B N 1
ATOM 14489 C CA . LEU B 1 373 ? -18.677 -32.306 183.836 1.00 61.85 373 LEU B CA 1
ATOM 14490 C C . LEU B 1 373 ? -17.735 -31.415 184.648 1.00 67.57 373 LEU B C 1
ATOM 14491 O O . LEU B 1 373 ? -16.859 -30.751 184.096 1.00 71.46 373 LEU B O 1
ATOM 14507 N N . PRO B 1 374 ? -17.907 -31.397 185.971 1.00 67.19 374 PRO B N 1
ATOM 14508 C CA . PRO B 1 374 ? -16.932 -30.707 186.823 1.00 65.53 374 PRO B CA 1
ATOM 14509 C C . PRO B 1 374 ? -15.615 -31.466 186.876 1.00 58.86 374 PRO B C 1
ATOM 14510 O O . PRO B 1 374 ? -15.636 -32.691 187.007 1.00 58.76 374 PRO B O 1
ATOM 14521 N N . ALA B 1 375 ? -14.499 -30.751 186.764 1.00 57.57 375 ALA B N 1
ATOM 14522 C CA . ALA B 1 375 ? -13.180 -31.378 186.689 1.00 56.32 375 ALA B CA 1
ATOM 14523 C C . ALA B 1 375 ? -12.372 -31.140 187.951 1.00 64.09 375 ALA B C 1
ATOM 14524 O O . ALA B 1 375 ? -12.464 -30.087 188.585 1.00 71.05 375 ALA B O 1
ATOM 14531 N N . HIS B 1 376 ? -11.560 -32.128 188.300 1.00 62.55 376 HIS B N 1
ATOM 14532 C CA . HIS B 1 376 ? -10.688 -32.016 189.454 1.00 57.20 376 HIS B CA 1
ATOM 14533 C C . HIS B 1 376 ? -9.574 -31.040 189.144 1.00 43.86 376 HIS B C 1
ATOM 14534 O O . HIS B 1 376 ? -8.904 -31.163 188.126 1.00 62.74 376 HIS B O 1
ATOM 14548 N N . ALA B 1 377 ? -9.385 -30.065 190.022 1.00 51.88 377 ALA B N 1
ATOM 14549 C CA . ALA B 1 377 ? -8.327 -29.074 189.847 1.00 58.35 377 ALA B CA 1
ATOM 14550 C C . ALA B 1 377 ? -7.788 -28.579 191.177 1.00 45.01 377 ALA B C 1
ATOM 14551 O O . ALA B 1 377 ? -8.366 -28.840 192.223 1.00 66.89 377 ALA B O 1
ATOM 14558 N N . ARG B 1 378 ? -6.670 -27.871 191.126 1.00 42.87 378 ARG B N 1
ATOM 14559 C CA . ARG B 1 378 ? -6.115 -27.230 192.305 1.00 61.61 378 ARG B CA 1
ATOM 14560 C C . ARG B 1 378 ? -6.254 -25.720 192.150 1.00 55.44 378 ARG B C 1
ATOM 14561 O O . ARG B 1 378 ? -5.608 -25.109 191.309 1.00 62.30 378 ARG B O 1
ATOM 14582 N N . TYR B 1 379 ? -7.105 -25.123 192.967 1.00 49.53 379 TYR B N 1
ATOM 14583 C CA . TYR B 1 379 ? -7.408 -23.709 192.851 1.00 44.78 379 TYR B CA 1
ATOM 14584 C C . TYR B 1 379 ? -6.487 -22.908 193.767 1.00 49.83 379 TYR B C 1
ATOM 14585 O O . TYR B 1 379 ? -6.065 -23.400 194.812 1.00 49.08 379 TYR B O 1
ATOM 14603 N N . VAL B 1 380 ? -6.164 -21.680 193.370 1.00 43.25 380 VAL B N 1
ATOM 14604 C CA . VAL B 1 380 ? -5.241 -20.839 194.137 1.00 44.78 380 VAL B CA 1
ATOM 14605 C C . VAL B 1 380 ? -5.590 -19.365 193.971 1.00 42.51 380 VAL B C 1
ATOM 14606 O O . VAL B 1 380 ? -5.979 -18.921 192.900 1.00 52.48 380 VAL B O 1
ATOM 14619 N N . LYS B 1 381 ? -5.473 -18.618 195.056 1.00 52.82 381 LYS B N 1
ATOM 14620 C CA . LYS B 1 381 ? -5.798 -17.201 195.065 1.00 52.06 381 LYS B CA 1
ATOM 14621 C C . LYS B 1 381 ? -4.763 -16.444 194.248 1.00 56.41 381 LYS B C 1
ATOM 14622 O O . LYS B 1 381 ? -3.662 -16.952 194.028 1.00 53.12 381 LYS B O 1
ATOM 14641 N N . LEU B 1 382 ? -5.108 -15.232 193.811 1.00 69.10 382 LEU B N 1
ATOM 14642 C CA . LEU B 1 382 ? -4.199 -14.405 193.016 1.00 56.08 382 LEU B CA 1
ATOM 14643 C C . LEU B 1 382 ? -4.564 -12.922 193.093 1.00 57.04 382 LEU B C 1
ATOM 14644 O O . LEU B 1 382 ? -5.725 -12.551 192.940 1.00 64.07 382 LEU B O 1
ATOM 14660 N N . GLU B 1 383 ? -3.560 -12.081 193.314 1.00 61.30 383 GLU B N 1
ATOM 14661 C CA . GLU B 1 383 ? -3.739 -10.630 193.312 1.00 70.94 383 GLU B CA 1
ATOM 14662 C C . GLU B 1 383 ? -4.800 -10.179 194.308 1.00 66.77 383 GLU B C 1
ATOM 14663 O O . GLU B 1 383 ? -5.684 -9.382 193.974 1.00 72.36 383 GLU B O 1
ATOM 14675 N N . ASP B 1 384 ? -4.705 -10.694 195.531 1.00 65.70 384 ASP B N 1
ATOM 14676 C CA . ASP B 1 384 ? -5.551 -10.233 196.631 1.00 68.15 384 ASP B CA 1
ATOM 14677 C C . ASP B 1 384 ? -4.764 -9.227 197.469 1.00 73.13 384 ASP B C 1
ATOM 14678 O O . ASP B 1 384 ? -4.179 -9.568 198.503 1.00 60.49 384 ASP B O 1
ATOM 14687 N N . ARG B 1 385 ? -4.753 -7.984 197.001 1.00 76.46 385 ARG B N 1
ATOM 14688 C CA . ARG B 1 385 ? -3.844 -6.969 197.522 1.00 82.51 385 ARG B CA 1
ATOM 14689 C C . ARG B 1 385 ? -3.949 -6.770 199.028 1.00 68.91 385 ARG B C 1
ATOM 14690 O O . ARG B 1 385 ? -2.951 -6.457 199.676 1.00 90.30 385 ARG B O 1
ATOM 14711 N N . ASP B 1 386 ? -5.143 -6.958 199.583 1.00 77.13 386 ASP B N 1
ATOM 14712 C CA . ASP B 1 386 ? -5.372 -6.712 201.011 1.00 83.92 386 ASP B CA 1
ATOM 14713 C C . ASP B 1 386 ? -5.816 -7.980 201.745 1.00 73.31 386 ASP B C 1
ATOM 14714 O O . ASP B 1 386 ? -6.273 -7.920 202.885 1.00 80.01 386 ASP B O 1
ATOM 14723 N N . ASN B 1 387 ? -5.678 -9.124 201.081 1.00 75.63 387 ASN B N 1
ATOM 14724 C CA . ASN B 1 387 ? -6.025 -10.417 201.665 1.00 70.08 387 ASN B CA 1
ATOM 14725 C C . ASN B 1 387 ? -7.445 -10.463 202.236 1.00 68.73 387 ASN B C 1
ATOM 14726 O O . ASN B 1 387 ? -7.631 -10.621 203.442 1.00 72.72 387 ASN B O 1
ATOM 14737 N N . TRP B 1 388 ? -8.438 -10.327 201.355 1.00 65.14 388 TRP B N 1
ATOM 14738 C CA . TRP B 1 388 ? -9.852 -10.390 201.741 1.00 64.63 388 TRP B CA 1
ATOM 14739 C C . TRP B 1 388 ? -10.455 -11.798 201.645 1.00 59.05 388 TRP B C 1
ATOM 14740 O O . TRP B 1 388 ? -11.587 -12.021 202.077 1.00 60.94 388 TRP B O 1
ATOM 14761 N N . ILE B 1 389 ? -9.717 -12.739 201.068 1.00 55.18 389 ILE B N 1
ATOM 14762 C CA . ILE B 1 389 ? -10.305 -14.021 200.706 1.00 61.13 389 ILE B CA 1
ATOM 14763 C C . ILE B 1 389 ? -9.441 -15.205 201.058 1.00 67.01 389 ILE B C 1
ATOM 14764 O O . ILE B 1 389 ? -8.214 -15.114 201.093 1.00 79.85 389 ILE B O 1
ATOM 14780 N N . SER B 1 390 ? -10.119 -16.316 201.320 1.00 59.05 390 SER B N 1
ATOM 14781 C CA . SER B 1 390 ? -9.495 -17.625 201.399 1.00 81.29 390 SER B CA 1
ATOM 14782 C C . SER B 1 390 ? -10.163 -18.555 200.376 1.00 73.26 390 SER B C 1
ATOM 14783 O O . SER B 1 390 ? -11.386 -18.752 200.408 1.00 71.60 390 SER B O 1
ATOM 14791 N N . VAL B 1 391 ? -9.355 -19.119 199.477 1.00 46.20 391 VAL B N 1
ATOM 14792 C CA . VAL B 1 391 ? -9.839 -20.090 198.496 1.00 48.46 391 VAL B CA 1
ATOM 14793 C C . VAL B 1 391 ? -9.333 -21.515 198.773 1.00 43.02 391 VAL B C 1
ATOM 14794 O O . VAL B 1 391 ? -8.126 -21.772 198.817 1.00 43.97 391 VAL B O 1
ATOM 14807 N N . ASP B 1 392 ? -10.260 -22.451 198.937 1.00 38.09 392 ASP B N 1
ATOM 14808 C CA . ASP B 1 392 ? -9.876 -23.831 199.183 1.00 52.74 392 ASP B CA 1
ATOM 14809 C C . ASP B 1 392 ? -9.268 -24.456 197.936 1.00 63.81 392 ASP B C 1
ATOM 14810 O O . ASP B 1 392 ? -9.879 -24.460 196.868 1.00 71.25 392 ASP B O 1
ATOM 14819 N N . SER B 1 393 ? -8.071 -25.004 198.085 1.00 57.45 393 SER B N 1
ATOM 14820 C CA . SER B 1 393 ? -7.333 -25.536 196.951 1.00 65.10 393 SER B CA 1
ATOM 14821 C C . SER B 1 393 ? -8.010 -26.713 196.268 1.00 68.18 393 SER B C 1
ATOM 14822 O O . SER B 1 393 ? -7.704 -27.017 195.120 1.00 69.56 393 SER B O 1
ATOM 14830 N N . VAL B 1 394 ? -8.905 -27.386 196.978 1.00 60.10 394 VAL B N 1
ATOM 14831 C CA . VAL B 1 394 ? -9.514 -28.608 196.464 1.00 71.50 394 VAL B CA 1
ATOM 14832 C C . VAL B 1 394 ? -10.909 -28.349 195.896 1.00 67.53 394 VAL B C 1
ATOM 14833 O O . VAL B 1 394 ? -11.233 -28.797 194.799 1.00 68.09 394 VAL B O 1
ATOM 14846 N N . THR B 1 395 ? -11.728 -27.625 196.647 1.00 61.75 395 THR B N 1
ATOM 14847 C CA . THR B 1 395 ? -13.139 -27.488 196.319 1.00 61.68 395 THR B CA 1
ATOM 14848 C C . THR B 1 395 ? -13.449 -26.159 195.643 1.00 62.75 395 THR B C 1
ATOM 14849 O O . THR B 1 395 ? -14.512 -25.997 195.030 1.00 60.24 395 THR B O 1
ATOM 14860 N N . SER B 1 396 ? -12.514 -25.220 195.765 1.00 51.21 396 SER B N 1
ATOM 14861 C CA . SER B 1 396 ? -12.633 -23.900 195.142 1.00 53.12 396 SER B CA 1
ATOM 14862 C C . SER B 1 396 ? -13.628 -22.997 195.850 1.00 63.02 396 SER B C 1
ATOM 14863 O O . SER B 1 396 ? -14.042 -21.976 195.294 1.00 55.47 396 SER B O 1
ATOM 14871 N N . GLU B 1 397 ? -14.028 -23.372 197.063 1.00 66.85 397 GLU B N 1
ATOM 14872 C CA . GLU B 1 397 ? -14.998 -22.571 197.795 1.00 62.61 397 GLU B CA 1
ATOM 14873 C C . GLU B 1 397 ? -14.333 -21.293 198.275 1.00 49.77 397 GLU B C 1
ATOM 14874 O O . GLU B 1 397 ? -13.183 -21.305 198.704 1.00 55.39 397 GLU B O 1
ATOM 14886 N N . ILE B 1 398 ? -15.069 -20.193 198.171 1.00 62.02 398 ILE B N 1
ATOM 14887 C CA . ILE B 1 398 ? -14.556 -18.866 198.490 1.00 67.52 398 ILE B CA 1
ATOM 14888 C C . ILE B 1 398 ? -15.205 -18.325 199.757 1.00 71.28 398 ILE B C 1
ATOM 14889 O O . ILE B 1 398 ? -16.435 -18.380 199.906 1.00 67.02 398 ILE B O 1
ATOM 14905 N N . LYS B 1 399 ? -14.387 -17.792 200.663 1.00 58.81 399 LYS B N 1
ATOM 14906 C CA . LYS B 1 399 ? -14.907 -17.265 201.925 1.00 76.96 399 LYS B CA 1
ATOM 14907 C C . LYS B 1 399 ? -14.104 -16.071 202.412 1.00 73.33 399 LYS B C 1
ATOM 14908 O O . LYS B 1 399 ? -12.938 -15.901 202.048 1.00 79.39 399 LYS B O 1
ATOM 14927 N N . LEU B 1 400 ? -14.742 -15.244 203.236 1.00 63.16 400 LEU B N 1
ATOM 14928 C CA . LEU B 1 400 ? -14.112 -14.030 203.744 1.00 65.84 400 LEU B CA 1
ATOM 14929 C C . LEU B 1 400 ? -12.957 -14.336 204.690 1.00 70.15 400 LEU B C 1
ATOM 14930 O O . LEU B 1 400 ? -12.949 -15.363 205.373 1.00 78.45 400 LEU B O 1
ATOM 14946 N N . ALA B 1 401 ? -11.983 -13.432 204.714 1.00 64.70 401 ALA B N 1
ATOM 14947 C CA . ALA B 1 401 ? -10.875 -13.488 205.665 1.00 73.70 401 ALA B CA 1
ATOM 14948 C C . ALA B 1 401 ? -10.878 -12.226 206.529 1.00 76.65 401 ALA B C 1
ATOM 14949 O O . ALA B 1 401 ? -10.272 -12.187 207.600 1.00 81.60 401 ALA B O 1
ATOM 14956 N N . LYS B 1 402 ? -11.566 -11.195 206.047 1.00 63.80 402 LYS B N 1
ATOM 14957 C CA . LYS B 1 402 ? -11.707 -9.944 206.775 1.00 60.72 402 LYS B CA 1
ATOM 14958 C C . LYS B 1 402 ? -13.084 -9.357 206.499 1.00 60.49 402 LYS B C 1
ATOM 14959 O O . LYS B 1 402 ? -13.774 -9.776 205.570 1.00 51.43 402 LYS B O 1
ATOM 14978 N N . LEU B 1 403 ? -13.499 -8.400 207.315 1.00 65.17 403 LEU B N 1
ATOM 14979 C CA . LEU B 1 403 ? -14.758 -7.716 207.065 1.00 70.47 403 LEU B CA 1
ATOM 14980 C C . LEU B 1 403 ? -14.524 -6.679 205.980 1.00 65.21 403 LEU B C 1
ATOM 14981 O O . LEU B 1 403 ? -13.642 -5.837 206.115 1.00 79.70 403 LEU B O 1
ATOM 14997 N N . PRO B 1 404 ? -15.311 -6.727 204.901 1.00 50.15 404 PRO B N 1
ATOM 14998 C CA . PRO B 1 404 ? -15.107 -5.760 203.822 1.00 46.31 404 PRO B CA 1
ATOM 14999 C C . PRO B 1 404 ? -15.434 -4.321 204.200 1.00 43.73 404 PRO B C 1
ATOM 15000 O O . PRO B 1 404 ? -16.465 -4.053 204.803 1.00 61.78 404 PRO B O 1
ATOM 15011 N N . ASP B 1 405 ? -14.555 -3.406 203.813 1.00 55.18 405 ASP B N 1
ATOM 15012 C CA . ASP B 1 405 ? -14.733 -1.980 204.066 1.00 66.59 405 ASP B CA 1
ATOM 15013 C C . ASP B 1 405 ? -14.894 -1.244 202.731 1.00 70.37 405 ASP B C 1
ATOM 15014 O O . ASP B 1 405 ? -13.986 -1.229 201.894 1.00 67.55 405 ASP B O 1
ATOM 15023 N N . PHE B 1 406 ? -16.062 -0.645 202.535 1.00 69.88 406 PHE B N 1
ATOM 15024 C CA . PHE B 1 406 ? -16.354 0.086 201.307 1.00 62.53 406 PHE B CA 1
ATOM 15025 C C . PHE B 1 406 ? -15.410 1.272 201.132 1.00 73.81 406 PHE B C 1
ATOM 15026 O O . PHE B 1 406 ? -15.079 1.652 200.006 1.00 74.31 406 PHE B O 1
ATOM 15043 N N . GLU B 1 407 ? -14.963 1.841 202.250 1.00 82.43 407 GLU B N 1
ATOM 15044 C CA . GLU B 1 407 ? -14.097 3.020 202.224 1.00 78.80 407 GLU B CA 1
ATOM 15045 C C . GLU B 1 407 ? -12.619 2.686 201.986 1.00 67.43 407 GLU B C 1
ATOM 15046 O O . GLU B 1 407 ? -11.770 3.582 201.933 1.00 58.68 407 GLU B O 1
ATOM 15058 N N . SER B 1 408 ? -12.319 1.399 201.839 1.00 60.33 408 SER B N 1
ATOM 15059 C CA . SER B 1 408 ? -10.954 0.960 201.599 1.00 59.72 408 SER B CA 1
ATOM 15060 C C . SER B 1 408 ? -10.415 1.577 200.311 1.00 74.45 408 SER B C 1
ATOM 15061 O O . SER B 1 408 ? -11.128 1.709 199.310 1.00 64.85 408 SER B O 1
ATOM 15069 N N . ARG B 1 409 ? -9.150 1.973 200.345 1.00 90.40 409 ARG B N 1
ATOM 15070 C CA . ARG B 1 409 ? -8.528 2.554 199.171 1.00 85.45 409 ARG B CA 1
ATOM 15071 C C . ARG B 1 409 ? -8.409 1.485 198.091 1.00 77.65 409 ARG B C 1
ATOM 15072 O O . ARG B 1 409 ? -8.287 1.805 196.913 1.00 77.94 409 ARG B O 1
ATOM 15093 N N . TYR B 1 410 ? -8.481 0.219 198.493 1.00 65.75 410 TYR B N 1
ATOM 15094 C CA . TYR B 1 410 ? -8.399 -0.887 197.545 1.00 61.71 410 TYR B CA 1
ATOM 15095 C C . TYR B 1 410 ? -9.724 -1.138 196.830 1.00 69.07 410 TYR B C 1
ATOM 15096 O O . TYR B 1 410 ? -9.777 -1.901 195.870 1.00 72.29 410 TYR B O 1
ATOM 15114 N N . VAL B 1 411 ? -10.795 -0.510 197.300 1.00 71.55 411 VAL B N 1
ATOM 15115 C CA . VAL B 1 411 ? -12.081 -0.611 196.624 1.00 65.54 411 VAL B CA 1
ATOM 15116 C C . VAL B 1 411 ? -12.199 0.521 195.634 1.00 74.95 411 VAL B C 1
ATOM 15117 O O . VAL B 1 411 ? -11.823 1.657 195.946 1.00 75.74 411 VAL B O 1
ATOM 15130 N N . GLN B 1 412 ? -12.726 0.197 194.450 1.00 80.33 412 GLN B N 1
ATOM 15131 C CA . GLN B 1 412 ? -12.894 1.148 193.352 1.00 76.44 412 GLN B CA 1
ATOM 15132 C C . GLN B 1 412 ? -14.287 0.989 192.741 1.00 70.89 412 GLN B C 1
ATOM 15133 O O . GLN B 1 412 ? -14.707 -0.128 192.439 1.00 65.15 412 GLN B O 1
ATOM 15147 N N . ASN B 1 413 ? -15.000 2.109 192.581 1.00 72.50 413 ASN B N 1
ATOM 15148 C CA . ASN B 1 413 ? -16.346 2.121 191.989 1.00 78.26 413 ASN B CA 1
ATOM 15149 C C . ASN B 1 413 ? -17.276 1.175 192.720 1.00 81.66 413 ASN B C 1
ATOM 15150 O O . ASN B 1 413 ? -18.204 0.620 192.124 1.00 71.96 413 ASN B O 1
ATOM 15161 N N . GLY B 1 414 ? -17.012 0.964 194.007 1.00 86.18 414 GLY B N 1
ATOM 15162 C CA . GLY B 1 414 ? -17.846 0.103 194.824 1.00 77.53 414 GLY B CA 1
ATOM 15163 C C . GLY B 1 414 ? -17.614 -1.366 194.525 1.00 74.41 414 GLY B C 1
ATOM 15164 O O . GLY B 1 414 ? -18.479 -2.212 194.778 1.00 75.61 414 GLY B O 1
ATOM 15168 N N . THR B 1 415 ? -16.443 -1.668 193.975 1.00 76.06 415 THR B N 1
ATOM 15169 C CA . THR B 1 415 ? -16.093 -3.040 193.641 1.00 72.33 415 THR B CA 1
ATOM 15170 C C . THR B 1 415 ? -14.658 -3.345 194.040 1.00 70.98 415 THR B C 1
ATOM 15171 O O . THR B 1 415 ? -13.792 -2.468 194.037 1.00 68.64 415 THR B O 1
ATOM 15182 N N . TYR B 1 416 ? -14.427 -4.604 194.384 1.00 67.31 416 TYR B N 1
ATOM 15183 C CA . TYR B 1 416 ? -13.126 -5.073 194.830 1.00 60.57 416 TYR B CA 1
ATOM 15184 C C . TYR B 1 416 ? -12.754 -6.306 194.020 1.00 64.20 416 TYR B C 1
ATOM 15185 O O . TYR B 1 416 ? -13.436 -7.328 194.088 1.00 67.24 416 TYR B O 1
ATOM 15203 N N . THR B 1 417 ? -11.674 -6.206 193.254 1.00 62.15 417 THR B N 1
ATOM 15204 C CA . THR B 1 417 ? -11.325 -7.242 192.287 1.00 54.29 417 THR B CA 1
ATOM 15205 C C . THR B 1 417 ? -10.246 -8.218 192.767 1.00 46.92 417 THR B C 1
ATOM 15206 O O . THR B 1 417 ? -9.229 -7.820 193.336 1.00 58.70 417 THR B O 1
ATOM 15217 N N . VAL B 1 418 ? -10.470 -9.500 192.493 1.00 48.16 418 VAL B N 1
ATOM 15218 C CA . VAL B 1 418 ? -9.545 -10.565 192.878 1.00 45.60 418 VAL B CA 1
ATOM 15219 C C . VAL B 1 418 ? -9.531 -11.683 191.839 1.00 64.88 418 VAL B C 1
ATOM 15220 O O . VAL B 1 418 ? -10.592 -12.144 191.403 1.00 68.48 418 VAL B O 1
ATOM 15233 N N . LYS B 1 419 ? -8.331 -12.110 191.444 1.00 65.54 419 LYS B N 1
ATOM 15234 C CA . LYS B 1 419 ? -8.169 -13.194 190.476 1.00 55.34 419 LYS B CA 1
ATOM 15235 C C . LYS B 1 419 ? -8.088 -14.537 191.179 1.00 55.78 419 LYS B C 1
ATOM 15236 O O . LYS B 1 419 ? -7.754 -14.611 192.364 1.00 64.17 419 LYS B O 1
ATOM 15255 N N . ILE B 1 420 ? -8.396 -15.597 190.442 1.00 47.70 420 ILE B N 1
ATOM 15256 C CA . ILE B 1 420 ? -8.230 -16.963 190.933 1.00 56.26 420 ILE B CA 1
ATOM 15257 C C . ILE B 1 420 ? -7.686 -17.827 189.805 1.00 54.97 420 ILE B C 1
ATOM 15258 O O . ILE B 1 420 ? -7.989 -17.581 188.649 1.00 62.83 420 ILE B O 1
ATOM 15274 N N . VAL B 1 421 ? -6.875 -18.825 190.142 1.00 49.46 421 VAL B N 1
ATOM 15275 C CA . VAL B 1 421 ? -6.283 -19.703 189.144 1.00 46.87 421 VAL B CA 1
ATOM 15276 C C . VAL B 1 421 ? -6.563 -21.143 189.471 1.00 46.30 421 VAL B C 1
ATOM 15277 O O . VAL B 1 421 ? -6.534 -21.525 190.633 1.00 57.40 421 VAL B O 1
ATOM 15290 N N . ALA B 1 422 ? -6.799 -21.942 188.437 1.00 47.72 422 ALA B N 1
ATOM 15291 C CA . ALA B 1 422 ? -7.048 -23.368 188.595 1.00 56.88 422 ALA B CA 1
ATOM 15292 C C . ALA B 1 422 ? -6.070 -24.161 187.734 1.00 54.20 422 ALA B C 1
ATOM 15293 O O . ALA B 1 422 ? -5.874 -23.844 186.559 1.00 53.66 422 ALA B O 1
ATOM 15300 N N . ILE B 1 423 ? -5.469 -25.190 188.326 1.00 46.09 423 ILE B N 1
ATOM 15301 C CA . ILE B 1 423 ? -4.479 -26.017 187.646 1.00 53.47 423 ILE B CA 1
ATOM 15302 C C . ILE B 1 423 ? -4.976 -27.442 187.549 1.00 52.00 423 ILE B C 1
ATOM 15303 O O . ILE B 1 423 ? -5.442 -28.007 188.531 1.00 52.69 423 ILE B O 1
ATOM 15319 N N . SER B 1 424 ? -4.872 -28.022 186.359 1.00 56.44 424 SER B N 1
ATOM 15320 C CA . SER B 1 424 ? -5.413 -29.352 186.116 1.00 70.59 424 SER B CA 1
ATOM 15321 C C . SER B 1 424 ? -4.443 -30.434 186.577 1.00 63.11 424 SER B C 1
ATOM 15322 O O . SER B 1 424 ? -3.252 -30.190 186.784 1.00 62.74 424 SER B O 1
ATOM 15330 N N . GLU B 1 425 ? -4.981 -31.634 186.745 1.00 72.60 425 GLU B N 1
ATOM 15331 C CA . GLU B 1 425 ? -4.183 -32.813 187.019 1.00 70.98 425 GLU B CA 1
ATOM 15332 C C . GLU B 1 425 ? -3.875 -33.512 185.693 1.00 97.99 425 GLU B C 1
ATOM 15333 O O . GLU B 1 425 ? -4.445 -33.160 184.650 1.00 105.19 425 GLU B O 1
ATOM 15345 N N . ASP B 1 426 ? -2.969 -34.485 185.729 1.00 91.88 426 ASP B N 1
ATOM 15346 C CA . ASP B 1 426 ? -2.519 -35.182 184.518 1.00 105.18 426 ASP B CA 1
ATOM 15347 C C . ASP B 1 426 ? -1.769 -34.252 183.557 1.00 97.89 426 ASP B C 1
ATOM 15348 O O . ASP B 1 426 ? -1.765 -33.027 183.714 1.00 89.59 426 ASP B O 1
ATOM 15357 N N . TYR B 1 427 ? -1.136 -34.853 182.557 1.00 104.35 427 TYR B N 1
ATOM 15358 C CA . TYR B 1 427 ? -0.314 -34.114 181.607 1.00 107.98 427 TYR B CA 1
ATOM 15359 C C . TYR B 1 427 ? -1.151 -33.639 180.431 1.00 104.84 427 TYR B C 1
ATOM 15360 O O . TYR B 1 427 ? -1.943 -34.412 179.890 1.00 87.35 427 TYR B O 1
ATOM 15378 N N . PRO B 1 428 ? -0.973 -32.376 180.006 1.00 109.93 428 PRO B N 1
ATOM 15379 C CA . PRO B 1 428 ? -0.122 -31.284 180.511 1.00 103.52 428 PRO B CA 1
ATOM 15380 C C . PRO B 1 428 ? -0.825 -30.406 181.561 1.00 96.03 428 PRO B C 1
ATOM 15381 O O . PRO B 1 428 ? -2.049 -30.287 181.531 1.00 73.84 428 PRO B O 1
ATOM 15392 N N . ARG B 1 429 ? -0.078 -29.794 182.475 1.00 101.18 429 ARG B N 1
ATOM 15393 C CA . ARG B 1 429 ? -0.697 -28.859 183.400 1.00 98.55 429 ARG B CA 1
ATOM 15394 C C . ARG B 1 429 ? -1.323 -27.745 182.554 1.00 89.22 429 ARG B C 1
ATOM 15395 O O . ARG B 1 429 ? -0.627 -26.994 181.867 1.00 101.28 429 ARG B O 1
ATOM 15416 N N . LYS B 1 430 ? -2.650 -27.699 182.549 1.00 63.08 430 LYS B N 1
ATOM 15417 C CA . LYS B 1 430 ? -3.374 -26.566 181.998 1.00 61.53 430 LYS B CA 1
ATOM 15418 C C . LYS B 1 430 ? -3.674 -25.602 183.131 1.00 63.77 430 LYS B C 1
ATOM 15419 O O . LYS B 1 430 ? -4.130 -26.013 184.196 1.00 57.32 430 LYS B O 1
ATOM 15438 N N . THR B 1 431 ? -3.381 -24.327 182.908 1.00 62.43 431 THR B N 1
ATOM 15439 C CA . THR B 1 431 ? -3.636 -23.298 183.898 1.00 50.63 431 THR B CA 1
ATOM 15440 C C . THR B 1 431 ? -4.613 -22.287 183.363 1.00 57.46 431 THR B C 1
ATOM 15441 O O . THR B 1 431 ? -4.384 -21.694 182.312 1.00 67.30 431 THR B O 1
ATOM 15451 N N . ILE B 1 432 ? -5.701 -22.101 184.099 1.00 60.89 432 ILE B N 1
ATOM 15452 C CA . ILE B 1 432 ? -6.729 -21.149 183.725 1.00 58.15 432 ILE B CA 1
ATOM 15453 C C . ILE B 1 432 ? -6.923 -20.132 184.848 1.00 51.32 432 ILE B C 1
ATOM 15454 O O . ILE B 1 432 ? -6.776 -20.447 186.021 1.00 52.59 432 ILE B O 1
ATOM 15470 N N . THR B 1 433 ? -7.238 -18.908 184.458 1.00 51.49 433 THR B N 1
ATOM 15471 C CA . THR B 1 433 ? -7.494 -17.823 185.380 1.00 37.68 433 THR B CA 1
ATOM 15472 C C . THR B 1 433 ? -8.966 -17.421 185.376 1.00 49.92 433 THR B C 1
ATOM 15473 O O . THR B 1 433 ? -9.618 -17.405 184.336 1.00 48.15 433 THR B O 1
ATOM 15483 N N . GLY B 1 434 ? -9.472 -17.088 186.558 1.00 69.91 434 GLY B N 1
ATOM 15484 C CA . GLY B 1 434 ? -10.814 -16.562 186.717 1.00 55.69 434 GLY B CA 1
ATOM 15485 C C . GLY B 1 434 ? -10.762 -15.191 187.369 1.00 48.88 434 GLY B C 1
ATOM 15486 O O . GLY B 1 434 ? -9.732 -14.786 187.911 1.00 50.16 434 GLY B O 1
ATOM 15490 N N . THR B 1 435 ? -11.875 -14.475 187.319 1.00 47.02 435 THR B N 1
ATOM 15491 C CA . THR B 1 435 ? -11.973 -13.162 187.938 1.00 49.79 435 THR B CA 1
ATOM 15492 C C . THR B 1 435 ? -13.230 -13.062 188.784 1.00 62.10 435 THR B C 1
ATOM 15493 O O . THR B 1 435 ? -14.309 -13.438 188.327 1.00 59.19 435 THR B O 1
ATOM 15503 N N . VAL B 1 436 ? -13.079 -12.582 190.022 1.00 64.86 436 VAL B N 1
ATOM 15504 C CA . VAL B 1 436 ? -14.212 -12.362 190.919 1.00 54.46 436 VAL B CA 1
ATOM 15505 C C . VAL B 1 436 ? -14.349 -10.888 191.249 1.00 54.27 436 VAL B C 1
ATOM 15506 O O . VAL B 1 436 ? -13.454 -10.312 191.863 1.00 56.51 436 VAL B O 1
ATOM 15519 N N . LEU B 1 437 ? -15.461 -10.285 190.829 1.00 47.27 437 LEU B N 1
ATOM 15520 C CA . LEU B 1 437 ? -15.732 -8.880 191.106 1.00 49.89 437 LEU B CA 1
ATOM 15521 C C . LEU B 1 437 ? -16.624 -8.759 192.327 1.00 63.46 437 LEU B C 1
ATOM 15522 O O . LEU B 1 437 ? -17.810 -9.083 192.273 1.00 74.00 437 LEU B O 1
ATOM 15538 N N . ILE B 1 438 ? -16.051 -8.284 193.427 1.00 63.93 438 ILE B N 1
ATOM 15539 C CA . ILE B 1 438 ? -16.767 -8.217 194.696 1.00 56.04 438 ILE B CA 1
ATOM 15540 C C . ILE B 1 438 ? -17.378 -6.837 194.904 1.00 67.04 438 ILE B C 1
ATOM 15541 O O . ILE B 1 438 ? -16.666 -5.881 195.201 1.00 71.79 438 ILE B O 1
ATOM 15557 N N . ASN B 1 439 ? -18.695 -6.739 194.730 1.00 63.40 439 ASN B N 1
ATOM 15558 C CA . ASN B 1 439 ? 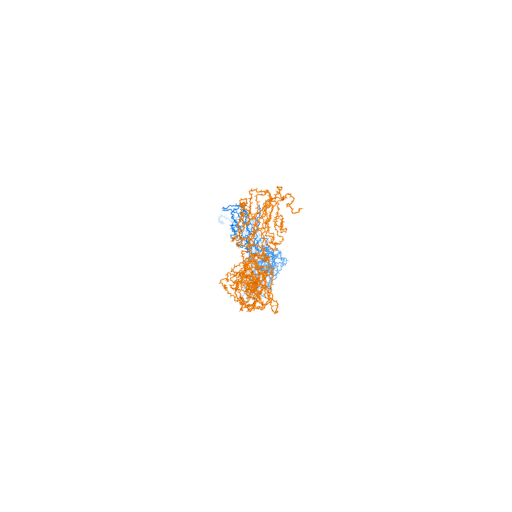-19.403 -5.478 194.898 1.00 60.20 439 ASN B CA 1
ATOM 15559 C C . ASN B 1 439 ? -19.832 -5.302 196.338 1.00 73.12 439 ASN B C 1
ATOM 15560 O O . ASN B 1 439 ? -20.599 -6.104 196.862 1.00 84.17 439 ASN B O 1
ATOM 15571 N N . VAL B 1 440 ? -19.324 -4.255 196.979 1.00 68.82 440 VAL B N 1
ATOM 15572 C CA . VAL B 1 440 ? -19.590 -4.020 198.393 1.00 58.88 440 VAL B CA 1
ATOM 15573 C C . VAL B 1 440 ? -20.723 -3.013 198.620 1.00 68.08 440 VAL B C 1
ATOM 15574 O O . VAL B 1 440 ? -20.789 -1.965 197.973 1.00 55.50 440 VAL B O 1
ATOM 15587 N N . GLU B 1 441 ? -21.605 -3.340 199.559 1.00 74.57 441 GLU B N 1
ATOM 15588 C CA . GLU B 1 441 ? -22.679 -2.438 199.957 1.00 70.27 441 GLU B CA 1
ATOM 15589 C C . GLU B 1 441 ? -22.116 -1.342 200.843 1.00 74.19 441 GLU B C 1
ATOM 15590 O O . GLU B 1 441 ? -21.463 -1.622 201.854 1.00 73.64 441 GLU B O 1
ATOM 15602 N N . ASP B 1 442 ? -22.363 -0.094 200.459 1.00 76.35 442 ASP B N 1
ATOM 15603 C CA . ASP B 1 442 ? -21.903 1.045 201.249 1.00 70.95 442 ASP B CA 1
ATOM 15604 C C . ASP B 1 442 ? -22.905 1.369 202.347 1.00 73.82 442 ASP B C 1
ATOM 15605 O O . ASP B 1 442 ? -24.032 1.774 202.062 1.00 78.18 442 ASP B O 1
ATOM 15614 N N . ILE B 1 443 ? -22.490 1.183 203.598 1.00 75.40 443 ILE B N 1
ATOM 15615 C CA . ILE B 1 443 ? -23.329 1.529 204.745 1.00 73.95 443 ILE B CA 1
ATOM 15616 C C . ILE B 1 443 ? -22.801 2.790 205.411 1.00 68.47 443 ILE B C 1
ATOM 15617 O O . ILE B 1 443 ? -21.609 3.105 205.300 1.00 73.13 443 ILE B O 1
ATOM 15633 N N . ASN B 1 444 ? -23.693 3.519 206.078 1.00 56.17 444 ASN B N 1
ATOM 15634 C CA . ASN B 1 444 ? -23.329 4.790 206.684 1.00 62.71 444 ASN B CA 1
ATOM 15635 C C . ASN B 1 444 ? -22.622 4.572 208.017 1.00 60.48 444 ASN B C 1
ATOM 15636 O O . ASN B 1 444 ? -23.260 4.604 209.066 1.00 80.74 444 ASN B O 1
ATOM 15647 N N . ASP B 1 445 ? -21.309 4.342 207.964 1.00 56.84 445 ASP B N 1
ATOM 15648 C CA . ASP B 1 445 ? -20.514 4.044 209.152 1.00 54.38 445 ASP B CA 1
ATOM 15649 C C . ASP B 1 445 ? -19.359 5.025 209.303 1.00 57.42 445 ASP B C 1
ATOM 15650 O O . ASP B 1 445 ? -18.358 4.729 209.965 1.00 50.97 445 ASP B O 1
ATOM 15659 N N . ASN B 1 446 ? -19.494 6.183 208.667 1.00 53.25 446 ASN B N 1
ATOM 15660 C CA . ASN B 1 446 ? -18.527 7.263 208.819 1.00 63.37 446 ASN B CA 1
ATOM 15661 C C . ASN B 1 446 ? -19.275 8.577 209.010 1.00 58.64 446 ASN B C 1
ATOM 15662 O O . ASN B 1 446 ? -20.265 8.835 208.329 1.00 53.10 446 ASN B O 1
ATOM 15673 N N . CYS B 1 447 ? -18.813 9.391 209.957 1.00 78.19 447 CYS B N 1
ATOM 15674 C CA . CYS B 1 447 ? -19.452 10.667 210.253 1.00 65.58 447 CYS B CA 1
ATOM 15675 C C . CYS B 1 447 ? -18.583 11.810 209.751 1.00 60.13 447 CYS B C 1
ATOM 15676 O O . CYS B 1 447 ? -17.357 11.679 209.703 1.00 75.19 447 CYS B O 1
ATOM 15683 N N . PRO B 1 448 ? -19.208 12.937 209.377 1.00 50.95 448 PRO B N 1
ATOM 15684 C CA . PRO B 1 448 ? -18.444 14.088 208.871 1.00 71.69 448 PRO B CA 1
ATOM 15685 C C . PRO B 1 448 ? -17.508 14.691 209.919 1.00 72.15 448 PRO B C 1
ATOM 15686 O O . PRO B 1 448 ? -17.954 15.358 210.848 1.00 85.65 448 PRO B O 1
ATOM 15697 N N . THR B 1 449 ? -16.216 14.435 209.766 1.00 67.01 449 THR B N 1
ATOM 15698 C CA . THR B 1 449 ? -15.218 14.923 210.701 1.00 71.88 449 THR B CA 1
ATOM 15699 C C . THR B 1 449 ? -14.438 16.052 210.062 1.00 80.15 449 THR B C 1
ATOM 15700 O O . THR B 1 449 ? -14.281 16.075 208.847 1.00 94.62 449 THR B O 1
ATOM 15711 N N . LEU B 1 450 ? -13.955 16.990 210.874 1.00 91.00 450 LEU B N 1
ATOM 15712 C CA . LEU B 1 450 ? -13.108 18.067 210.369 1.00 99.66 450 LEU B CA 1
ATOM 15713 C C . LEU B 1 450 ? -11.716 17.539 210.084 1.00 100.89 450 LEU B C 1
ATOM 15714 O O . LEU B 1 450 ? -11.202 16.693 210.818 1.00 94.02 450 LEU B O 1
ATOM 15730 N N . ILE B 1 451 ? -11.112 18.048 209.015 1.00 97.15 451 ILE B N 1
ATOM 15731 C CA . ILE B 1 451 ? -9.783 17.607 208.610 1.00 108.85 451 ILE B CA 1
ATOM 15732 C C . ILE B 1 451 ? -8.696 18.412 209.326 1.00 105.52 451 ILE B C 1
ATOM 15733 O O . ILE B 1 451 ? -7.647 17.868 209.688 1.00 104.89 451 ILE B O 1
ATOM 15749 N N . GLU B 1 452 ? -8.958 19.700 209.542 1.00 91.86 452 GLU B N 1
ATOM 15750 C CA . GLU B 1 452 ? -8.043 20.556 210.293 1.00 95.44 452 GLU B CA 1
ATOM 15751 C C . GLU B 1 452 ? -8.782 21.262 211.426 1.00 87.92 452 GLU B C 1
ATOM 15752 O O . GLU B 1 452 ? -9.308 22.358 211.243 1.00 84.43 452 GLU B O 1
ATOM 15764 N N . PRO B 1 453 ? -8.834 20.625 212.605 1.00 96.40 453 PRO B N 1
ATOM 15765 C CA . PRO B 1 453 ? -9.502 21.201 213.775 1.00 93.97 453 PRO B CA 1
ATOM 15766 C C . PRO B 1 453 ? -8.681 22.313 214.415 1.00 92.44 453 PRO B C 1
ATOM 15767 O O . PRO B 1 453 ? -9.239 23.303 214.886 1.00 90.25 453 PRO B O 1
ATOM 15778 N N . VAL B 1 454 ? -7.364 22.137 214.428 1.00 99.71 454 VAL B N 1
ATOM 15779 C CA . VAL B 1 454 ? -6.452 23.155 214.940 1.00 88.16 454 VAL B CA 1
ATOM 15780 C C . VAL B 1 454 ? -6.021 24.070 213.796 1.00 86.85 454 VAL B C 1
ATOM 15781 O O . VAL B 1 454 ? -5.556 23.602 212.759 1.00 84.96 454 VAL B O 1
ATOM 15794 N N . GLN B 1 455 ? -6.202 25.373 213.989 1.00 91.19 455 GLN B N 1
ATOM 15795 C CA . GLN B 1 455 ? -5.873 26.365 212.972 1.00 74.83 455 GLN B CA 1
ATOM 15796 C C . GLN B 1 455 ? -5.332 27.647 213.597 1.00 82.45 455 GLN B C 1
ATOM 15797 O O . GLN B 1 455 ? -5.483 27.883 214.796 1.00 100.64 455 GLN B O 1
ATOM 15811 N N . THR B 1 456 ? -4.701 28.472 212.769 1.00 83.77 456 THR B N 1
ATOM 15812 C CA . THR B 1 456 ? -4.226 29.786 213.185 1.00 78.47 456 THR B CA 1
ATOM 15813 C C . THR B 1 456 ? -4.381 30.776 212.036 1.00 75.95 456 THR B C 1
ATOM 15814 O O . THR B 1 456 ? -3.607 30.747 211.079 1.00 83.24 456 THR B O 1
ATOM 15825 N N . ILE B 1 457 ? -5.382 31.645 212.130 1.00 84.26 457 ILE B N 1
ATOM 15826 C CA . ILE B 1 457 ? -5.639 32.626 211.086 1.00 80.40 457 ILE B CA 1
ATOM 15827 C C . ILE B 1 457 ? -5.082 33.974 211.517 1.00 83.28 457 ILE B C 1
ATOM 15828 O O . ILE B 1 457 ? -4.503 34.099 212.594 1.00 88.69 457 ILE B O 1
ATOM 15844 N N . CYS B 1 458 ? -5.255 34.977 210.666 1.00 89.49 458 CYS B N 1
ATOM 15845 C CA . CYS B 1 458 ? -4.774 36.320 210.956 1.00 105.36 458 CYS B CA 1
ATOM 15846 C C . CYS B 1 458 ? -5.932 37.239 211.351 1.00 105.45 458 CYS B C 1
ATOM 15847 O O . CYS B 1 458 ? -7.102 36.946 211.085 1.00 101.35 458 CYS B O 1
ATOM 15854 N N . HIS B 1 459 ? -5.603 38.343 212.007 1.00 103.21 459 HIS B N 1
ATOM 15855 C CA . HIS B 1 459 ? -6.610 39.321 212.382 1.00 96.32 459 HIS B CA 1
ATOM 15856 C C . HIS B 1 459 ? -7.090 40.081 211.142 1.00 99.62 459 HIS B C 1
ATOM 15857 O O . HIS B 1 459 ? -8.103 40.774 211.174 1.00 90.61 459 HIS B O 1
ATOM 15871 N N . ASP B 1 460 ? -6.343 39.953 210.050 1.00 109.00 460 ASP B N 1
ATOM 15872 C CA . ASP B 1 460 ? -6.715 40.573 208.785 1.00 108.30 460 ASP B CA 1
ATOM 15873 C C . ASP B 1 460 ? -7.801 39.746 208.104 1.00 106.88 460 ASP B C 1
ATOM 15874 O O . ASP B 1 460 ? -8.543 40.251 207.259 1.00 106.09 460 ASP B O 1
ATOM 15883 N N . ALA B 1 461 ? -7.887 38.472 208.474 1.00 97.42 461 ALA B N 1
ATOM 15884 C CA . ALA B 1 461 ? -8.903 37.586 207.924 1.00 91.89 461 ALA B CA 1
ATOM 15885 C C . ALA B 1 461 ? -10.280 38.058 208.350 1.00 104.67 461 ALA B C 1
ATOM 15886 O O . ALA B 1 461 ? -10.465 38.467 209.498 1.00 102.45 461 ALA B O 1
ATOM 15893 N N . GLU B 1 462 ? -11.238 37.998 207.424 1.00 106.68 462 GLU B N 1
ATOM 15894 C CA . GLU B 1 462 ? -12.610 38.414 207.704 1.00 102.40 462 GLU B CA 1
ATOM 15895 C C . GLU B 1 462 ? -13.525 37.202 207.906 1.00 91.21 462 GLU B C 1
ATOM 15896 O O . GLU B 1 462 ? -14.592 37.309 208.510 1.00 97.24 462 GLU B O 1
ATOM 15908 N N . TYR B 1 463 ? -13.094 36.049 207.407 1.00 90.51 463 TYR B N 1
ATOM 15909 C CA . TYR B 1 463 ? -13.810 34.795 207.621 1.00 87.79 463 TYR B CA 1
ATOM 15910 C C . TYR B 1 463 ? -12.810 33.683 207.945 1.00 94.60 463 TYR B C 1
ATOM 15911 O O . TYR B 1 463 ? -11.598 33.865 207.803 1.00 101.77 463 TYR B O 1
ATOM 15929 N N . VAL B 1 464 ? -13.320 32.541 208.393 1.00 81.87 464 VAL B N 1
ATOM 15930 C CA . VAL B 1 464 ? -12.502 31.345 208.563 1.00 76.24 464 VAL B CA 1
ATOM 15931 C C . VAL B 1 464 ? -13.232 30.172 207.943 1.00 84.47 464 VAL B C 1
ATOM 15932 O O . VAL B 1 464 ? -14.428 30.004 208.139 1.00 87.71 464 VAL B O 1
ATOM 15945 N N . ASN B 1 465 ? -12.494 29.359 207.202 1.00 88.65 465 ASN B N 1
ATOM 15946 C CA . ASN B 1 465 ? -13.079 28.276 206.428 1.00 75.75 465 ASN B CA 1
ATOM 15947 C C . ASN B 1 465 ? -12.943 26.934 207.131 1.00 70.67 465 ASN B C 1
ATOM 15948 O O . ASN B 1 465 ? -11.840 26.397 207.257 1.00 68.84 465 ASN B O 1
ATOM 15958 N N . VAL B 1 466 ? -14.072 26.379 207.557 1.00 68.28 466 VAL B N 1
ATOM 15959 C CA . VAL B 1 466 ? -14.073 25.068 208.205 1.00 80.67 466 VAL B CA 1
ATOM 15960 C C . VAL B 1 466 ? -14.633 24.008 207.262 1.00 66.26 466 VAL B C 1
ATOM 15961 O O . VAL B 1 466 ? -15.643 24.220 206.598 1.00 74.98 466 VAL B O 1
ATOM 15974 N N . THR B 1 467 ? -13.962 22.864 207.214 1.00 65.04 467 THR B N 1
ATOM 15975 C CA . THR B 1 467 ? -14.293 21.815 206.259 1.00 87.42 467 THR B CA 1
ATOM 15976 C C . THR B 1 467 ? -14.446 20.479 206.960 1.00 83.57 467 THR B C 1
ATOM 15977 O O . THR B 1 467 ? -13.695 20.162 207.880 1.00 76.84 467 THR B O 1
ATOM 15988 N N . ALA B 1 468 ? -15.414 19.695 206.501 1.00 93.95 468 ALA B N 1
ATOM 15989 C CA . ALA B 1 468 ? -15.668 18.372 207.055 1.00 92.27 468 ALA B CA 1
ATOM 15990 C C . ALA B 1 468 ? -15.322 17.291 206.034 1.00 84.53 468 ALA B C 1
ATOM 15991 O O . ALA B 1 468 ? -15.068 17.584 204.864 1.00 71.08 468 ALA B O 1
ATOM 15998 N N . GLU B 1 469 ? -15.326 16.042 206.490 1.00 83.08 469 GLU B N 1
ATOM 15999 C CA . GLU B 1 469 ? -14.993 14.904 205.644 1.00 76.64 469 GLU B CA 1
ATOM 16000 C C . GLU B 1 469 ? -15.785 13.656 206.047 1.00 84.41 469 GLU B C 1
ATOM 16001 O O . GLU B 1 469 ? -15.555 13.064 207.107 1.00 92.13 469 GLU B O 1
ATOM 16013 N N . ASP B 1 470 ? -16.719 13.263 205.191 1.00 72.81 470 ASP B N 1
ATOM 16014 C CA . ASP B 1 470 ? -17.457 12.019 205.374 1.00 70.29 470 ASP B CA 1
ATOM 16015 C C . ASP B 1 470 ? -17.085 11.084 204.233 1.00 73.79 470 ASP B C 1
ATOM 16016 O O . ASP B 1 470 ? -17.519 11.283 203.096 1.00 60.27 470 ASP B O 1
ATOM 16025 N N . LEU B 1 471 ? -16.301 10.057 204.552 1.00 66.49 471 LEU B N 1
ATOM 16026 C CA . LEU B 1 471 ? -15.686 9.203 203.544 1.00 68.40 471 LEU B CA 1
ATOM 16027 C C . LEU B 1 471 ? -16.652 8.202 202.905 1.00 80.93 471 LEU B C 1
ATOM 16028 O O . LEU B 1 471 ? -16.259 7.430 202.031 1.00 96.30 471 LEU B O 1
ATOM 16044 N N . ASP B 1 472 ? -17.914 8.224 203.313 1.00 83.74 472 ASP B N 1
ATOM 16045 C CA . ASP B 1 472 ? -18.904 7.323 202.727 1.00 71.82 472 ASP B CA 1
ATOM 16046 C C . ASP B 1 472 ? -19.294 7.784 201.325 1.00 68.40 472 ASP B C 1
ATOM 16047 O O . ASP B 1 472 ? -19.179 8.968 200.994 1.00 67.99 472 ASP B O 1
ATOM 16056 N N . GLY B 1 473 ? -19.742 6.836 200.505 1.00 68.43 473 GLY B N 1
ATOM 16057 C CA . GLY B 1 473 ? -20.250 7.141 199.180 1.00 65.65 473 GLY B CA 1
ATOM 16058 C C . GLY B 1 473 ? -21.682 7.626 199.241 1.00 59.91 473 GLY B C 1
ATOM 16059 O O . GLY B 1 473 ? -22.331 7.530 200.278 1.00 60.23 473 GLY B O 1
ATOM 16063 N N . HIS B 1 474 ? -22.175 8.156 198.128 1.00 69.78 474 HIS B N 1
ATOM 16064 C CA . HIS B 1 474 ? -23.547 8.645 198.058 1.00 68.90 474 HIS B CA 1
ATOM 16065 C C . HIS B 1 474 ? -24.532 7.529 198.400 1.00 74.26 474 HIS B C 1
ATOM 16066 O O . HIS B 1 474 ? -24.321 6.384 198.007 1.00 70.22 474 HIS B O 1
ATOM 16080 N N . PRO B 1 475 ? -25.609 7.849 199.141 1.00 77.85 475 PRO B N 1
ATOM 16081 C CA . PRO B 1 475 ? -25.988 9.144 199.716 1.00 74.80 475 PRO B CA 1
ATOM 16082 C C . PRO B 1 475 ? -25.514 9.319 201.151 1.00 73.22 475 PRO B C 1
ATOM 16083 O O . PRO B 1 475 ? -25.900 10.287 201.804 1.00 74.06 475 PRO B O 1
ATOM 16094 N N . ASN B 1 476 ? -24.686 8.396 201.628 1.00 76.04 476 ASN B N 1
ATOM 16095 C CA . ASN B 1 476 ? -24.315 8.355 203.041 1.00 74.56 476 ASN B CA 1
ATOM 16096 C C . ASN B 1 476 ? -23.246 9.383 203.422 1.00 62.12 476 ASN B C 1
ATOM 16097 O O . ASN B 1 476 ? -22.647 9.294 204.484 1.00 58.17 476 ASN B O 1
ATOM 16108 N N . SER B 1 477 ? -23.001 10.344 202.539 1.00 70.85 477 SER B N 1
ATOM 16109 C CA . SER B 1 477 ? -22.161 11.489 202.860 1.00 51.39 477 SER B CA 1
ATOM 16110 C C . SER B 1 477 ? -22.917 12.750 202.504 1.00 59.49 477 SER B C 1
ATOM 16111 O O . SER B 1 477 ? -23.226 13.557 203.381 1.00 58.44 477 SER B O 1
ATOM 16119 N N . GLY B 1 478 ? -23.222 12.894 201.211 1.00 72.10 478 GLY B N 1
ATOM 16120 C CA . GLY B 1 478 ? -24.082 13.956 200.703 1.00 65.19 478 GLY B CA 1
ATOM 16121 C C . GLY B 1 478 ? -23.749 15.331 201.252 1.00 64.51 478 GLY B C 1
ATOM 16122 O O . GLY B 1 478 ? -22.603 15.582 201.643 1.00 58.42 478 GLY B O 1
ATOM 16126 N N . PRO B 1 479 ? -24.748 16.230 201.289 1.00 44.42 479 PRO B N 1
ATOM 16127 C CA . PRO B 1 479 ? -24.569 17.552 201.900 1.00 64.19 479 PRO B CA 1
ATOM 16128 C C . PRO B 1 479 ? -24.664 17.494 203.436 1.00 75.80 479 PRO B C 1
ATOM 16129 O O . PRO B 1 479 ? -25.467 16.738 203.993 1.00 68.34 479 PRO B O 1
ATOM 16140 N N . PHE B 1 480 ? -23.833 18.277 204.111 1.00 63.71 480 PHE B N 1
ATOM 16141 C CA . PHE B 1 480 ? -23.879 18.358 205.561 1.00 69.57 480 PHE B CA 1
ATOM 16142 C C . PHE B 1 480 ? -24.758 19.525 205.974 1.00 73.50 480 PHE B C 1
ATOM 16143 O O . PHE B 1 480 ? -25.011 20.433 205.181 1.00 68.46 480 PHE B O 1
ATOM 16160 N N . SER B 1 481 ? -25.236 19.480 207.214 1.00 83.33 481 SER B N 1
ATOM 16161 C CA . SER B 1 481 ? -25.932 20.608 207.819 1.00 79.38 481 SER B CA 1
ATOM 16162 C C . SER B 1 481 ? -25.179 20.986 209.088 1.00 86.16 481 SER B C 1
ATOM 16163 O O . SER B 1 481 ? -25.098 20.207 210.045 1.00 78.27 481 SER B O 1
ATOM 16171 N N . PHE B 1 482 ? -24.593 22.177 209.066 1.00 96.42 482 PHE B N 1
ATOM 16172 C CA . PHE B 1 482 ? -23.763 22.649 210.165 1.00 77.77 482 PHE B CA 1
ATOM 16173 C C . PHE B 1 482 ? -24.598 23.311 211.247 1.00 80.48 482 PHE B C 1
ATOM 16174 O O . PHE B 1 482 ? -25.644 23.900 210.968 1.00 98.53 482 PHE B O 1
ATOM 16191 N N . SER B 1 483 ? -24.127 23.213 212.484 1.00 76.51 483 SER B N 1
ATOM 16192 C CA . SER B 1 483 ? -24.788 23.854 213.605 1.00 65.71 483 SER B CA 1
ATOM 16193 C C . SER B 1 483 ? -23.755 24.272 214.660 1.00 74.02 483 SER B C 1
ATOM 16194 O O . SER B 1 483 ? -23.094 23.430 215.278 1.00 64.01 483 SER B O 1
ATOM 16202 N N . VAL B 1 484 ? -23.594 25.582 214.823 1.00 78.43 484 VAL B N 1
ATOM 16203 C CA . VAL B 1 484 ? -22.734 26.135 215.867 1.00 86.99 484 VAL B CA 1
ATOM 16204 C C . VAL B 1 484 ? -23.551 26.220 217.147 1.00 88.34 484 VAL B C 1
ATOM 16205 O O . VAL B 1 484 ? -24.629 26.807 217.152 1.00 96.47 484 VAL B O 1
ATOM 16218 N N . ILE B 1 485 ? -23.046 25.641 218.230 1.00 82.49 485 ILE B N 1
ATOM 16219 C CA . ILE B 1 485 ? -23.857 25.485 219.438 1.00 98.92 485 ILE B CA 1
ATOM 16220 C C . ILE B 1 485 ? -23.403 26.429 220.550 1.00 92.59 485 ILE B C 1
ATOM 16221 O O . ILE B 1 485 ? -22.215 26.726 220.667 1.00 80.17 485 ILE B O 1
ATOM 16237 N N . ASP B 1 486 ? -24.368 26.904 221.344 1.00 94.53 486 ASP B N 1
ATOM 16238 C CA A ASP B 1 486 ? -24.114 27.919 222.365 0.50 95.34 486 ASP B CA 1
ATOM 16239 C CA B ASP B 1 486 ? -24.107 27.918 222.371 0.50 93.97 486 ASP B CA 1
ATOM 16240 C C . ASP B 1 486 ? -23.496 27.312 223.631 1.00 86.92 486 ASP B C 1
ATOM 16241 O O . ASP B 1 486 ? -24.152 27.222 224.673 1.00 85.22 486 ASP B O 1
ATOM 16256 N N . LYS B 1 487 ? -22.230 26.906 223.526 1.00 83.93 487 LYS B N 1
ATOM 16257 C CA . LYS B 1 487 ? -21.501 26.276 224.625 1.00 84.76 487 LYS B CA 1
ATOM 16258 C C . LYS B 1 487 ? -20.032 26.708 224.639 1.00 81.59 487 LYS B C 1
ATOM 16259 O O . LYS B 1 487 ? -19.245 26.230 223.820 1.00 72.33 487 LYS B O 1
ATOM 16278 N N . PRO B 1 488 ? -19.651 27.603 225.575 1.00 83.96 488 PRO B N 1
ATOM 16279 C CA . PRO B 1 488 ? -20.486 28.243 226.602 1.00 81.69 488 PRO B CA 1
ATOM 16280 C C . PRO B 1 488 ? -21.484 29.216 225.998 1.00 93.45 488 PRO B C 1
ATOM 16281 O O . PRO B 1 488 ? -21.299 29.612 224.847 1.00 92.83 488 PRO B O 1
ATOM 16292 N N . PRO B 1 489 ? -22.526 29.592 226.760 1.00 94.20 489 PRO B N 1
ATOM 16293 C CA . PRO B 1 489 ? -23.553 30.509 226.249 1.00 100.53 489 PRO B CA 1
ATOM 16294 C C . PRO B 1 489 ? -22.959 31.807 225.708 1.00 97.03 489 PRO B C 1
ATOM 16295 O O . PRO B 1 489 ? -21.965 32.295 226.250 1.00 78.68 489 PRO B O 1
ATOM 16306 N N . GLY B 1 490 ? -23.563 32.340 224.646 1.00 104.33 490 GLY B N 1
ATOM 16307 C CA . GLY B 1 490 ? -23.069 33.538 223.992 1.00 107.74 490 GLY B CA 1
ATOM 16308 C C . GLY B 1 490 ? -22.352 33.246 222.684 1.00 107.20 490 GLY B C 1
ATOM 16309 O O . GLY B 1 490 ? -22.358 34.072 221.769 1.00 114.64 490 GLY B O 1
ATOM 16313 N N . MET B 1 491 ? -21.740 32.067 222.591 1.00 103.87 491 MET B N 1
ATOM 16314 C CA . MET B 1 491 ? -20.969 31.686 221.407 1.00 98.15 491 MET B CA 1
ATOM 16315 C C . MET B 1 491 ? -21.833 31.654 220.146 1.00 104.49 491 MET B C 1
ATOM 16316 O O . MET B 1 491 ? -21.375 32.006 219.057 1.00 92.28 491 MET B O 1
ATOM 16330 N N . ALA B 1 492 ? -23.088 31.243 220.300 1.00 104.77 492 ALA B N 1
ATOM 16331 C CA . ALA B 1 492 ? -23.960 31.030 219.156 1.00 96.12 492 ALA B CA 1
ATOM 16332 C C . ALA B 1 492 ? -24.238 32.324 218.398 1.00 99.36 492 ALA B C 1
ATOM 16333 O O . ALA B 1 492 ? -24.435 32.301 217.183 1.00 109.58 492 ALA B O 1
ATOM 16340 N N . GLU B 1 493 ? -24.251 33.450 219.104 1.00 92.39 493 GLU B N 1
ATOM 16341 C CA . GLU B 1 493 ? -24.610 34.710 218.469 1.00 100.96 493 GLU B CA 1
ATOM 16342 C C . GLU B 1 493 ? -23.413 35.393 217.832 1.00 114.15 493 GLU B C 1
ATOM 16343 O O . GLU B 1 493 ? -23.563 36.080 216.818 1.00 115.41 493 GLU B O 1
ATOM 16355 N N . LYS B 1 494 ? -22.229 35.216 218.417 1.00 108.49 494 LYS B N 1
ATOM 16356 C CA . LYS B 1 494 ? -21.045 35.904 217.900 1.00 115.57 494 LYS B CA 1
ATOM 16357 C C . LYS B 1 494 ? -20.443 35.187 216.686 1.00 107.53 494 LYS B C 1
ATOM 16358 O O . LYS B 1 494 ? -20.041 35.842 215.728 1.00 106.76 494 LYS B O 1
ATOM 16377 N N . TRP B 1 495 ? -20.406 33.856 216.717 1.00 102.38 495 TRP B N 1
ATOM 16378 C CA . TRP B 1 495 ? -19.914 33.073 215.585 1.00 99.27 495 TRP B CA 1
ATOM 16379 C C . TRP B 1 495 ? -21.055 32.717 214.644 1.00 95.97 495 TRP B C 1
ATOM 16380 O O . TRP B 1 495 ? -21.740 31.712 214.839 1.00 92.29 495 TRP B O 1
ATOM 16401 N N . LYS B 1 496 ? -21.245 33.541 213.621 1.00 92.34 496 LYS B N 1
ATOM 16402 C CA . LYS B 1 496 ? -22.365 33.383 212.709 1.00 94.35 496 LYS B CA 1
ATOM 16403 C C . LYS B 1 496 ? -21.967 32.702 211.398 1.00 81.37 496 LYS B C 1
ATOM 16404 O O . LYS B 1 496 ? -20.867 32.895 210.883 1.00 83.52 496 LYS B O 1
ATOM 16423 N N . ILE B 1 497 ? -22.882 31.897 210.873 1.00 79.94 497 ILE B N 1
ATOM 16424 C CA . ILE B 1 497 ? -22.725 31.286 209.563 1.00 85.56 497 ILE B CA 1
ATOM 16425 C C . ILE B 1 497 ? -22.879 32.349 208.486 1.00 92.03 497 ILE B C 1
ATOM 16426 O O . ILE B 1 497 ? -23.933 32.980 208.377 1.00 97.81 497 ILE B O 1
ATOM 16442 N N . ALA B 1 498 ? -21.833 32.549 207.693 1.00 74.55 498 ALA B N 1
ATOM 16443 C CA . ALA B 1 498 ? -21.883 33.524 206.607 1.00 94.24 498 ALA B CA 1
ATOM 16444 C C . ALA B 1 498 ? -22.534 32.898 205.374 1.00 106.19 498 ALA B C 1
ATOM 16445 O O . ALA B 1 498 ? -23.587 33.351 204.909 1.00 100.90 498 ALA B O 1
ATOM 16452 N N . ARG B 1 499 ? -21.894 31.853 204.856 1.00 99.25 499 ARG B N 1
ATOM 16453 C CA . ARG B 1 499 ? -22.472 31.022 203.805 1.00 105.71 499 ARG B CA 1
ATOM 16454 C C . ARG B 1 499 ? -21.837 29.636 203.887 1.00 98.84 499 ARG B C 1
ATOM 16455 O O . ARG B 1 499 ? -20.657 29.512 204.227 1.00 86.91 499 ARG B O 1
ATOM 16476 N N . GLN B 1 500 ? -22.618 28.601 203.583 1.00 98.91 500 GLN B N 1
ATOM 16477 C CA . GLN B 1 500 ? -22.132 27.226 203.671 1.00 93.23 500 GLN B CA 1
ATOM 16478 C C . GLN B 1 500 ? -22.129 26.539 202.310 1.00 96.02 500 GLN B C 1
ATOM 16479 O O . GLN B 1 500 ? -23.114 26.587 201.571 1.00 104.52 500 GLN B O 1
ATOM 16493 N N . GLU B 1 501 ? -21.005 25.908 201.983 1.00 101.31 501 GLU B N 1
ATOM 16494 C CA . GLU B 1 501 ? -20.895 25.134 200.754 1.00 99.08 501 GLU B CA 1
ATOM 16495 C C . GLU B 1 501 ? -21.543 23.780 201.001 1.00 99.44 501 GLU B C 1
ATOM 16496 O O . GLU B 1 501 ? -22.318 23.607 201.943 1.00 87.13 501 GLU B O 1
ATOM 16508 N N . SER B 1 502 ? -21.196 22.812 200.163 1.00 122.27 502 SER B N 1
ATOM 16509 C CA . SER B 1 502 ? -21.751 21.472 200.267 1.00 117.72 502 SER B CA 1
ATOM 16510 C C . SER B 1 502 ? -21.165 20.724 201.467 1.00 102.51 502 SER B C 1
ATOM 16511 O O . SER B 1 502 ? -21.887 20.025 202.173 1.00 89.07 502 SER B O 1
ATOM 16519 N N . THR B 1 503 ? -19.862 20.883 201.693 1.00 102.79 503 THR B N 1
ATOM 16520 C CA . THR B 1 503 ? -19.146 20.123 202.718 1.00 89.84 503 THR B CA 1
ATOM 16521 C C . THR B 1 503 ? -18.358 21.011 203.676 1.00 96.00 503 THR B C 1
ATOM 16522 O O . THR B 1 503 ? -17.642 20.513 204.552 1.00 83.53 503 THR B O 1
ATOM 16533 N N . SER B 1 504 ? -18.481 22.321 203.496 1.00 100.17 504 SER B N 1
ATOM 16534 C CA . SER B 1 504 ? -17.749 23.277 204.318 1.00 89.34 504 SER B CA 1
ATOM 16535 C C . SER B 1 504 ? -18.602 24.515 204.575 1.00 92.21 504 SER B C 1
ATOM 16536 O O . SER B 1 504 ? -19.725 24.626 204.080 1.00 96.50 504 SER B O 1
ATOM 16544 N N . VAL B 1 505 ? -18.060 25.439 205.359 1.00 88.82 505 VAL B N 1
ATOM 16545 C CA . VAL B 1 505 ? -18.756 26.674 205.694 1.00 83.88 505 VAL B CA 1
ATOM 16546 C C . VAL B 1 505 ? -17.756 27.637 206.309 1.00 79.32 505 VAL B C 1
ATOM 16547 O O . VAL B 1 505 ? -16.767 27.204 206.899 1.00 86.71 505 VAL B O 1
ATOM 16560 N N . LEU B 1 506 ? -17.991 28.936 206.152 1.00 70.53 506 LEU B N 1
ATOM 16561 C CA . LEU B 1 506 ? -17.120 29.928 206.772 1.00 87.49 506 LEU B CA 1
ATOM 16562 C C . LEU B 1 506 ? -17.871 30.799 207.776 1.00 88.66 506 LEU B C 1
ATOM 16563 O O . LEU B 1 506 ? -19.034 31.155 207.570 1.00 80.99 506 LEU B O 1
ATOM 16579 N N . LEU B 1 507 ? -17.177 31.122 208.867 1.00 89.90 507 LEU B N 1
ATOM 16580 C CA . LEU B 1 507 ? -17.754 31.847 209.994 1.00 88.23 507 LEU B CA 1
ATOM 16581 C C . LEU B 1 507 ? -17.102 33.206 210.178 1.00 88.52 507 LEU B C 1
ATOM 16582 O O . LEU B 1 507 ? -15.940 33.387 209.825 1.00 94.21 507 LEU B O 1
ATOM 16598 N N . GLN B 1 508 ? -17.855 34.156 210.730 1.00 86.27 508 GLN B N 1
ATOM 16599 C CA . GLN B 1 508 ? -17.329 35.482 211.043 1.00 93.88 508 GLN B CA 1
ATOM 16600 C C . GLN B 1 508 ? -17.756 35.889 212.442 1.00 97.02 508 GLN B C 1
ATOM 16601 O O . GLN B 1 508 ? -18.951 35.974 212.731 1.00 94.04 508 GLN B O 1
ATOM 16615 N N . GLN B 1 509 ? -16.772 36.137 213.304 1.00 102.18 509 GLN B N 1
ATOM 16616 C CA . GLN B 1 509 ? -17.039 36.579 214.668 1.00 100.88 509 GLN B CA 1
ATOM 16617 C C . GLN B 1 509 ? -17.134 38.097 214.737 1.00 99.82 509 GLN B C 1
ATOM 16618 O O . GLN B 1 509 ? -16.348 38.806 214.112 1.00 92.68 509 GLN B O 1
ATOM 16632 N N . SER B 1 510 ? -18.101 38.590 215.504 1.00 103.53 510 SER B N 1
ATOM 16633 C CA . SER B 1 510 ? -18.337 40.027 215.613 1.00 113.03 510 SER B CA 1
ATOM 16634 C C . SER B 1 510 ? -17.246 40.739 216.416 1.00 117.66 510 SER B C 1
ATOM 16635 O O . SER B 1 510 ? -16.754 41.796 216.007 1.00 104.37 510 SER B O 1
ATOM 16643 N N . GLU B 1 511 ? -16.873 40.153 217.554 1.00 113.30 511 GLU B N 1
ATOM 16644 C CA . GLU B 1 511 ? -15.891 40.756 218.455 1.00 100.97 511 GLU B CA 1
ATOM 16645 C C . GLU B 1 511 ? -14.495 40.732 217.843 1.00 109.27 511 GLU B C 1
ATOM 16646 O O . GLU B 1 511 ? -13.809 41.752 217.792 1.00 105.18 511 GLU B O 1
ATOM 16658 N N . LYS B 1 512 ? -14.083 39.554 217.384 1.00 125.86 512 LYS B N 1
ATOM 16659 C CA . LYS B 1 512 ? -12.836 39.395 216.634 1.00 120.68 512 LYS B CA 1
ATOM 16660 C C . LYS B 1 512 ? -11.621 39.870 217.429 1.00 99.28 512 LYS B C 1
ATOM 16661 O O . LYS B 1 512 ? -10.821 40.676 216.954 1.00 101.39 512 LYS B O 1
ATOM 16680 N N . LYS B 1 513 ? -11.487 39.357 218.643 1.00 96.21 513 LYS B N 1
ATOM 16681 C CA . LYS B 1 513 ? -10.342 39.687 219.478 1.00 104.24 513 LYS B CA 1
ATOM 16682 C C . LYS B 1 513 ? -9.211 38.693 219.239 1.00 95.69 513 LYS B C 1
ATOM 16683 O O . LYS B 1 513 ? -9.428 37.613 218.687 1.00 95.91 513 LYS B O 1
ATOM 16702 N N . LEU B 1 514 ? -8.005 39.071 219.654 1.00 87.04 514 LEU B N 1
ATOM 16703 C CA . LEU B 1 514 ? -6.819 38.239 219.457 1.00 89.92 514 LEU B CA 1
ATOM 16704 C C . LEU B 1 514 ? -6.681 37.184 220.549 1.00 89.21 514 LEU B C 1
ATOM 16705 O O . LEU B 1 514 ? -6.410 37.510 221.703 1.00 118.64 514 LEU B O 1
ATOM 16721 N N . GLY B 1 515 ? -6.866 35.922 220.182 1.00 72.76 515 GLY B N 1
ATOM 16722 C CA . GLY B 1 515 ? -6.724 34.826 221.124 1.00 73.39 515 GLY B CA 1
ATOM 16723 C C . GLY B 1 515 ? -7.281 33.523 220.590 1.00 87.10 515 GLY B C 1
ATOM 16724 O O . GLY B 1 515 ? -7.859 33.492 219.504 1.00 109.03 515 GLY B O 1
ATOM 16728 N N . ARG B 1 516 ? -7.115 32.445 221.354 1.00 81.10 516 ARG B N 1
ATOM 16729 C CA . ARG B 1 516 ? -7.633 31.139 220.956 1.00 81.18 516 ARG B CA 1
ATOM 16730 C C . ARG B 1 516 ? -9.090 31.015 221.374 1.00 72.67 516 ARG B C 1
ATOM 16731 O O . ARG B 1 516 ? -9.487 31.541 222.409 1.00 80.20 516 ARG B O 1
ATOM 16752 N N . SER B 1 517 ? -9.882 30.331 220.555 1.00 81.55 517 SER B N 1
ATOM 16753 C CA . SER B 1 517 ? -11.303 30.145 220.823 1.00 82.95 517 SER B CA 1
ATOM 16754 C C . SER B 1 517 ? -11.650 28.663 220.749 1.00 84.60 517 SER B C 1
ATOM 16755 O O . SER B 1 517 ? -11.028 27.905 220.008 1.00 82.68 517 SER B O 1
ATOM 16763 N N . GLU B 1 518 ? -12.627 28.255 221.548 1.00 93.35 518 GLU B N 1
ATOM 16764 C CA . GLU B 1 518 ? -13.156 26.900 221.490 1.00 91.35 518 GLU B CA 1
ATOM 16765 C C . GLU B 1 518 ? -14.538 26.933 220.848 1.00 96.30 518 GLU B C 1
ATOM 16766 O O . GLU B 1 518 ? -15.520 27.329 221.480 1.00 107.60 518 GLU B O 1
ATOM 16778 N N . ILE B 1 519 ? -14.602 26.529 219.584 1.00 78.21 519 ILE B N 1
ATOM 16779 C CA . ILE B 1 519 ? -15.847 26.552 218.828 1.00 81.05 519 ILE B CA 1
ATOM 16780 C C . ILE B 1 519 ? -16.338 25.130 218.591 1.00 78.87 519 ILE B C 1
ATOM 16781 O O . ILE B 1 519 ? -15.735 24.375 217.832 1.00 64.39 519 ILE B O 1
ATOM 16797 N N . GLN B 1 520 ? -17.436 24.775 219.253 1.00 87.55 520 GLN B N 1
ATOM 16798 C CA . GLN B 1 520 ? -18.014 23.442 219.141 1.00 79.73 520 GLN B CA 1
ATOM 16799 C C . GLN B 1 520 ? -19.069 23.407 218.035 1.00 81.16 520 GLN B C 1
ATOM 16800 O O . GLN B 1 520 ? -19.896 24.323 217.915 1.00 74.88 520 GLN B O 1
ATOM 16814 N N . PHE B 1 521 ? -19.026 22.341 217.234 1.00 80.82 521 PHE B N 1
ATOM 16815 C CA . PHE B 1 521 ? -19.968 22.131 216.133 1.00 77.43 521 PHE B CA 1
ATOM 16816 C C . PHE B 1 521 ? -20.768 20.849 216.290 1.00 75.07 521 PHE B C 1
ATOM 16817 O O . PHE B 1 521 ? -20.348 19.925 216.987 1.00 74.10 521 PHE B O 1
ATOM 16834 N N . LEU B 1 522 ? -21.915 20.791 215.622 1.00 68.27 522 LEU B N 1
ATOM 16835 C CA . LEU B 1 522 ? -22.546 19.508 215.341 1.00 74.99 522 LEU B CA 1
ATOM 16836 C C . LEU B 1 522 ? -22.791 19.414 213.855 1.00 69.69 522 LEU B C 1
ATOM 16837 O O . LEU B 1 522 ? -23.802 19.908 213.355 1.00 67.07 522 LEU B O 1
ATOM 16853 N N . ILE B 1 523 ? -21.849 18.783 213.159 1.00 77.67 523 ILE B N 1
ATOM 16854 C CA . ILE B 1 523 ? -21.957 18.565 211.730 1.00 76.89 523 ILE B CA 1
ATOM 16855 C C . ILE B 1 523 ? -22.707 17.279 211.472 1.00 74.74 523 ILE B C 1
ATOM 16856 O O . ILE B 1 523 ? -22.257 16.192 211.851 1.00 67.87 523 ILE B O 1
ATOM 16872 N N . SER B 1 524 ? -23.850 17.422 210.811 1.00 62.69 524 SER B N 1
ATOM 16873 C CA . SER B 1 524 ? -24.748 16.311 210.579 1.00 59.68 524 SER B CA 1
ATOM 16874 C C . SER B 1 524 ? -24.604 15.758 209.155 1.00 79.13 524 SER B C 1
ATOM 16875 O O . SER B 1 524 ? -24.332 16.485 208.192 1.00 58.54 524 SER B O 1
ATOM 16883 N N . ASP B 1 525 ? -24.803 14.454 209.040 1.00 81.11 525 ASP B N 1
ATOM 16884 C CA . ASP B 1 525 ? -24.698 13.744 207.769 1.00 64.27 525 ASP B CA 1
ATOM 16885 C C . ASP B 1 525 ? -25.893 14.082 206.873 1.00 71.33 525 ASP B C 1
ATOM 16886 O O . ASP B 1 525 ? -26.862 14.730 207.306 1.00 76.92 525 ASP B O 1
ATOM 16895 N N . ASN B 1 526 ? -25.817 13.640 205.623 1.00 71.01 526 ASN B N 1
ATOM 16896 C CA . ASN B 1 526 ? -26.935 13.750 204.697 1.00 63.52 526 ASN B CA 1
ATOM 16897 C C . ASN B 1 526 ? -28.065 12.830 205.133 1.00 64.55 526 ASN B C 1
ATOM 16898 O O . ASN B 1 526 ? -29.227 13.057 204.803 1.00 68.06 526 ASN B O 1
ATOM 16909 N N . GLN B 1 527 ? -27.703 11.786 205.875 1.00 65.01 527 GLN B N 1
ATOM 16910 C CA . GLN B 1 527 ? -28.670 10.853 206.438 1.00 70.03 527 GLN B CA 1
ATOM 16911 C C . GLN B 1 527 ? -29.136 11.307 207.816 1.00 64.59 527 GLN B C 1
ATOM 16912 O O . GLN B 1 527 ? -30.046 10.715 208.398 1.00 53.24 527 GLN B O 1
ATOM 16926 N N . GLY B 1 528 ? -28.497 12.353 208.333 1.00 53.55 528 GLY B N 1
ATOM 16927 C CA . GLY B 1 528 ? -28.825 12.890 209.637 1.00 66.68 528 GLY B CA 1
ATOM 16928 C C . GLY B 1 528 ? -27.854 12.435 210.705 1.00 65.90 528 GLY B C 1
ATOM 16929 O O . GLY B 1 528 ? -27.920 12.895 211.844 1.00 77.53 528 GLY B O 1
ATOM 16933 N N . PHE B 1 529 ? -26.956 11.525 210.341 1.00 59.32 529 PHE B N 1
ATOM 16934 C CA . PHE B 1 529 ? -25.974 11.000 211.280 1.00 57.79 529 PHE B CA 1
ATOM 16935 C C . PHE B 1 529 ? -24.996 12.074 211.735 1.00 70.83 529 PHE B C 1
ATOM 16936 O O . PHE B 1 529 ? -24.772 13.058 211.027 1.00 59.74 529 PHE B O 1
ATOM 16953 N N . SER B 1 530 ? -24.425 11.879 212.923 1.00 78.74 530 SER B N 1
ATOM 16954 C CA . SER B 1 530 ? -23.451 12.812 213.497 1.00 57.32 530 SER B CA 1
ATOM 16955 C C . SER B 1 530 ? -22.414 12.027 214.265 1.00 67.56 530 SER B C 1
ATOM 16956 O O . SER B 1 530 ? -22.673 10.909 214.707 1.00 82.62 530 SER B O 1
ATOM 16964 N N . CYS B 1 531 ? -21.242 12.618 214.442 1.00 76.32 531 CYS B N 1
ATOM 16965 C CA . CYS B 1 531 ? -20.164 11.943 215.151 1.00 75.28 531 CYS B CA 1
ATOM 16966 C C . CYS B 1 531 ? -20.500 11.702 216.616 1.00 80.31 531 CYS B C 1
ATOM 16967 O O . CYS B 1 531 ? -21.149 12.538 217.256 1.00 69.96 531 CYS B O 1
ATOM 16974 N N . PRO B 1 532 ? -20.062 10.551 217.152 1.00 84.94 532 PRO B N 1
ATOM 16975 C CA . PRO B 1 532 ? -20.180 10.327 218.594 1.00 77.50 532 PRO B CA 1
ATOM 16976 C C . PRO B 1 532 ? -19.246 11.273 219.337 1.00 84.42 532 PRO B C 1
ATOM 16977 O O . PRO B 1 532 ? -19.500 11.657 220.473 1.00 84.24 532 PRO B O 1
ATOM 16988 N N . GLU B 1 533 ? -18.165 11.653 218.668 1.00 97.08 533 GLU B N 1
ATOM 16989 C CA . GLU B 1 533 ? -17.205 12.602 219.216 1.00 89.04 533 GLU B CA 1
ATOM 16990 C C . GLU B 1 533 ? -17.748 14.024 219.109 1.00 93.38 533 GLU B C 1
ATOM 16991 O O . GLU B 1 533 ? -18.516 14.342 218.196 1.00 100.89 533 GLU B O 1
ATOM 17003 N N . LYS B 1 534 ? -17.350 14.882 220.037 1.00 94.22 534 LYS B N 1
ATOM 17004 C CA . LYS B 1 534 ? -17.643 16.300 219.908 1.00 82.63 534 LYS B CA 1
ATOM 17005 C C . LYS B 1 534 ? -16.805 16.837 218.776 1.00 74.73 534 LYS B C 1
ATOM 17006 O O . LYS B 1 534 ? -15.638 16.476 218.652 1.00 90.44 534 LYS B O 1
ATOM 17025 N N . GLN B 1 535 ? -17.390 17.705 217.963 1.00 63.38 535 GLN B N 1
ATOM 17026 C CA . GLN B 1 535 ? -16.672 18.303 216.848 1.00 65.99 535 GLN B CA 1
ATOM 17027 C C . GLN B 1 535 ? -16.290 19.758 217.132 1.00 68.90 535 GLN B C 1
ATOM 17028 O O . GLN B 1 535 ? -17.087 20.674 216.922 1.00 65.83 535 GLN B O 1
ATOM 17042 N N . VAL B 1 536 ? -15.057 19.955 217.600 1.00 78.55 536 VAL B N 1
ATOM 17043 C CA . VAL B 1 536 ? -14.579 21.274 218.030 1.00 94.28 536 VAL B CA 1
ATOM 17044 C C . VAL B 1 536 ? -13.443 21.812 217.167 1.00 78.08 536 VAL B C 1
ATOM 17045 O O . VAL B 1 536 ? -12.499 21.095 216.840 1.00 59.31 536 VAL B O 1
ATOM 17058 N N . LEU B 1 537 ? -13.543 23.096 216.837 1.00 88.32 537 LEU B N 1
ATOM 17059 C CA . LEU B 1 537 ? -12.517 23.801 216.088 1.00 82.88 537 LEU B CA 1
ATOM 17060 C C . LEU B 1 537 ? -11.785 24.745 217.030 1.00 79.15 537 LEU B C 1
ATOM 17061 O O . LEU B 1 537 ? -12.402 25.605 217.653 1.00 87.58 537 LEU B O 1
ATOM 17077 N N . THR B 1 538 ? -10.472 24.575 217.134 1.00 76.35 538 THR B N 1
ATOM 17078 C CA . THR B 1 538 ? -9.636 25.452 217.945 1.00 72.65 538 THR B CA 1
ATOM 17079 C C . THR B 1 538 ? -8.981 26.540 217.087 1.00 93.71 538 THR B C 1
ATOM 17080 O O . THR B 1 538 ? -7.910 26.335 216.517 1.00 95.43 538 THR B O 1
ATOM 17091 N N . LEU B 1 539 ? -9.623 27.701 217.008 1.00 99.06 539 LEU B N 1
ATOM 17092 C CA . LEU B 1 539 ? -9.144 28.798 216.170 1.00 85.16 539 LEU B CA 1
ATOM 17093 C C . LEU B 1 539 ? -8.318 29.795 216.978 1.00 99.49 539 LEU B C 1
ATOM 17094 O O . LEU B 1 539 ? -8.817 30.385 217.941 1.00 99.76 539 LEU B O 1
ATOM 17110 N N . THR B 1 540 ? -7.064 29.988 216.577 1.00 99.94 540 THR B N 1
ATOM 17111 C CA . THR B 1 540 ? -6.194 30.977 217.215 1.00 100.24 540 THR B CA 1
ATOM 17112 C C . THR B 1 540 ? -5.993 32.176 216.287 1.00 93.98 540 THR B C 1
ATOM 17113 O O . THR B 1 540 ? -5.317 32.077 215.262 1.00 85.82 540 THR B O 1
ATOM 17124 N N . VAL B 1 541 ? -6.599 33.303 216.642 1.00 89.42 541 VAL B N 1
ATOM 17125 C CA . VAL B 1 541 ? -6.402 34.538 215.899 1.00 90.61 541 VAL B CA 1
ATOM 17126 C C . VAL B 1 541 ? -5.123 35.222 216.385 1.00 94.84 541 VAL B C 1
ATOM 17127 O O . VAL B 1 541 ? -5.036 35.653 217.537 1.00 86.57 541 VAL B O 1
ATOM 17140 N N . CYS B 1 542 ? -4.135 35.314 215.498 1.00 104.24 542 CYS B N 1
ATOM 17141 C CA . CYS B 1 542 ? -2.857 35.937 215.828 1.00 94.21 542 CYS B CA 1
ATOM 17142 C C . CYS B 1 542 ? -2.699 37.248 215.065 1.00 110.91 542 CYS B C 1
ATOM 17143 O O . CYS B 1 542 ? -3.487 37.551 214.156 1.00 105.49 542 CYS B O 1
ATOM 17150 N N . GLU B 1 543 ? -1.675 38.015 215.433 1.00 103.14 543 GLU B N 1
ATOM 17151 C CA . GLU B 1 543 ? -1.531 39.381 214.945 1.00 102.34 543 GLU B CA 1
ATOM 17152 C C . GLU B 1 543 ? -1.396 39.448 213.430 1.00 121.00 543 GLU B C 1
ATOM 17153 O O . GLU B 1 543 ? -2.169 40.153 212.763 1.00 115.65 543 GLU B O 1
ATOM 17165 N N . CYS B 1 544 ? -0.425 38.714 212.887 1.00 113.61 544 CYS B N 1
ATOM 17166 C CA . CYS B 1 544 ? -0.079 38.838 211.477 1.00 109.10 544 CYS B CA 1
ATOM 17167 C C . CYS B 1 544 ? 0.554 40.212 211.264 1.00 111.64 544 CYS B C 1
ATOM 17168 O O . CYS B 1 544 ? 0.260 41.144 212.008 1.00 124.72 544 CYS B O 1
ATOM 17175 N N . LEU B 1 545 ? 1.432 40.345 210.274 1.00 104.29 545 LEU B N 1
ATOM 17176 C CA . LEU B 1 545 ? 1.988 41.654 209.937 1.00 106.30 545 LEU B CA 1
ATOM 17177 C C . LEU B 1 545 ? 1.449 42.057 208.565 1.00 119.64 545 LEU B C 1
ATOM 17178 O O . LEU B 1 545 ? 2.200 42.325 207.626 1.00 102.88 545 LEU B O 1
ATOM 17194 N N . HIS B 1 546 ? 0.120 42.062 208.470 1.00 137.87 546 HIS B N 1
ATOM 17195 C CA . HIS B 1 546 ? -0.612 42.441 207.255 1.00 140.92 546 HIS B CA 1
ATOM 17196 C C . HIS B 1 546 ? -0.149 41.705 205.985 1.00 131.86 546 HIS B C 1
ATOM 17197 O O . HIS B 1 546 ? -0.533 42.072 204.869 1.00 124.28 546 HIS B O 1
ATOM 17211 N N . GLY B 1 547 ? 0.657 40.661 206.160 1.00 120.44 547 GLY B N 1
ATOM 17212 C CA . GLY B 1 547 ? 1.195 39.911 205.043 1.00 121.56 547 GLY B CA 1
ATOM 17213 C C . GLY B 1 547 ? 0.854 38.439 205.144 1.00 127.69 547 GLY B C 1
ATOM 17214 O O . GLY B 1 547 ? 0.024 37.936 204.387 1.00 127.24 547 GLY B O 1
ATOM 17218 N N . SER B 1 548 ? 1.493 37.750 206.086 1.00 115.25 548 SER B N 1
ATOM 17219 C CA . SER B 1 548 ? 1.326 36.309 206.237 1.00 114.84 548 SER B CA 1
ATOM 17220 C C . SER B 1 548 ? 2.095 35.780 207.440 1.00 111.80 548 SER B C 1
ATOM 17221 O O . SER B 1 548 ? 3.074 36.384 207.874 1.00 109.94 548 SER B O 1
ATOM 17229 N N . GLY B 1 549 ? 1.651 34.640 207.963 1.00 126.93 549 GLY B N 1
ATOM 17230 C CA . GLY B 1 549 ? 2.237 34.056 209.156 1.00 115.87 549 GLY B CA 1
ATOM 17231 C C . GLY B 1 549 ? 1.926 34.877 210.395 1.00 105.11 549 GLY B C 1
ATOM 17232 O O . GLY B 1 549 ? 1.315 35.945 210.315 1.00 99.98 549 GLY B O 1
ATOM 17236 N N . CYS B 1 550 ? 2.334 34.369 211.551 1.00 108.00 550 CYS B N 1
ATOM 17237 C CA . CYS B 1 550 ? 2.244 35.131 212.790 1.00 108.98 550 CYS B CA 1
ATOM 17238 C C . CYS B 1 550 ? 3.591 35.792 213.030 1.00 93.81 550 CYS B C 1
ATOM 17239 O O . CYS B 1 550 ? 4.628 35.156 212.868 1.00 96.23 550 CYS B O 1
ATOM 17246 N N . ARG B 1 551 ? 3.582 37.062 213.415 1.00 80.36 551 ARG B N 1
ATOM 17247 C CA . ARG B 1 551 ? 4.816 37.838 213.416 1.00 91.34 551 ARG B CA 1
ATOM 17248 C C . ARG B 1 551 ? 5.757 37.516 214.586 1.00 102.50 551 ARG B C 1
ATOM 17249 O O . ARG B 1 551 ? 6.980 37.431 214.385 1.00 90.66 551 ARG B O 1
ATOM 17270 N N . GLU B 1 552 ? 5.197 37.302 215.780 1.00 87.50 552 GLU B N 1
ATOM 17271 C CA . GLU B 1 552 ? 5.983 37.402 217.012 1.00 99.79 552 GLU B CA 1
ATOM 17272 C C . GLU B 1 552 ? 6.172 36.100 217.835 1.00 93.42 552 GLU B C 1
ATOM 17273 O O . GLU B 1 552 ? 5.270 35.636 218.526 1.00 96.65 552 GLU B O 1
ATOM 17285 N N . ALA B 1 553 ? 7.374 35.530 217.718 1.00 99.91 553 ALA B N 1
ATOM 17286 C CA . ALA B 1 553 ? 7.930 34.509 218.629 1.00 86.86 553 ALA B CA 1
ATOM 17287 C C . ALA B 1 553 ? 7.125 33.220 218.806 1.00 87.63 553 ALA B C 1
ATOM 17288 O O . ALA B 1 553 ? 7.155 32.342 217.953 1.00 96.50 553 ALA B O 1
ATOM 17295 N N . HIS B 1 554 ? 6.436 33.108 219.938 1.00 104.05 554 HIS B N 1
ATOM 17296 C CA . HIS B 1 554 ? 5.903 31.830 220.422 1.00 109.60 554 HIS B CA 1
ATOM 17297 C C . HIS B 1 554 ? 4.874 31.162 219.513 1.00 105.58 554 HIS B C 1
ATOM 17298 O O . HIS B 1 554 ? 4.577 29.979 219.693 1.00 96.41 554 HIS B O 1
ATOM 17312 N N . HIS B 1 555 ? 4.323 31.907 218.557 1.00 110.00 555 HIS B N 1
ATOM 17313 C CA . HIS B 1 555 ? 3.349 31.341 217.621 1.00 106.13 555 HIS B CA 1
ATOM 17314 C C . HIS B 1 555 ? 4.032 30.420 216.606 1.00 95.09 555 HIS B C 1
ATOM 17315 O O . HIS B 1 555 ? 3.365 29.739 215.826 1.00 104.82 555 HIS B O 1
ATOM 17329 N N . HIS B 1 556 ? 5.362 30.406 216.628 1.00 97.50 556 HIS B N 1
ATOM 17330 C CA . HIS B 1 556 ? 6.150 29.448 215.861 1.00 107.79 556 HIS B CA 1
ATOM 17331 C C . HIS B 1 556 ? 6.689 28.371 216.790 1.00 113.27 556 HIS B C 1
ATOM 17332 O O . HIS B 1 556 ? 7.300 28.681 217.814 1.00 113.45 556 HIS B O 1
ATOM 17346 N N . HIS B 1 557 ? 6.453 27.112 216.429 1.00 130.37 557 HIS B N 1
ATOM 17347 C CA . HIS B 1 557 ? 6.877 25.976 217.245 1.00 138.31 557 HIS B CA 1
ATOM 17348 C C . HIS B 1 557 ? 8.356 26.073 217.602 1.00 132.16 557 HIS B C 1
ATOM 17349 O O . HIS B 1 557 ? 8.735 25.890 218.762 1.00 124.10 557 HIS B O 1
ATOM 17363 N N . HIS B 1 558 ? 9.180 26.370 216.600 1.00 133.64 558 HIS B N 1
ATOM 17364 C CA . HIS B 1 558 ? 10.611 26.582 216.807 1.00 142.26 558 HIS B CA 1
ATOM 17365 C C . HIS B 1 558 ? 11.111 27.731 215.923 1.00 137.85 558 HIS B C 1
ATOM 17366 O O . HIS B 1 558 ? 11.605 28.741 216.431 1.00 120.07 558 HIS B O 1
ATOM 17380 N N . HIS B 1 559 ? 10.974 27.551 214.607 1.00 154.69 559 HIS B N 1
ATOM 17381 C CA . HIS B 1 559 ? 11.334 28.550 213.588 1.00 145.46 559 HIS B CA 1
ATOM 17382 C C . HIS B 1 559 ? 12.829 28.522 213.271 1.00 127.56 559 HIS B C 1
ATOM 17383 O O . HIS B 1 559 ? 13.670 28.504 214.168 1.00 120.70 559 HIS B O 1
#